Protein AF-A0A0G4FBA4-F1 (afdb_monomer_lite)

pLDDT: mean 74.79, std 25.55, range [19.8, 98.56]

Organism: Vitrella brassicaformis (strain CCMP3155) (NCBI:txid1169540)

Foldseek 3Di:
DDDDDDDDDDDDPPPPPPPDDDDDDDDDDDDDDDDDDDDDDDDDDDDDDDDDDDDDDDDDDDDDDDDDDDDDDDDDDDDDDADDDPDDDPCPDPPVLVVLLVLLQCVLLCVLQVAWDDDPVFQQDIGGDLLVVLLLVLLVVVVVVLCVVLPADEDADDFKAFPVLCVLQVCCVPPVVFWAKDFDPDADADPVPPRDRPPDPDHTTIITGAQDCVSVVLVVLLPDAAALVCPQHKYWYQYWGATNDDSLVRDQLQTGGIFTFRKMKTWHALVCLLVVLLSVVVSLCVSCVLLQFNDKAKEKEAAAPQADDDPVVRVSQSVSVVCNCVVVVDDHHYDYRNADRFFIKMWIWTAAPSRDTDTFKMKTKGPGSQVSSVNWHQYPVRDTDGTIMIMITSGTTSSNSVSRSSSRCSLQDQLLSRSANEEEEEQDLVCVVVSVVLQVLLVVLVHRYHYDNDPDHPVVVVVSVLSSNHAKYWYDYPVCVVQQWTFIDGRPDPDTDIDHSVVVSVVSSVSSDSVCVSVVSVVVVVVVVVVVPDDDDDDDDDDDDDDDDDDDDDDDDDDDDDDDDDDDDDDDPPLDFQLFWAADPDQVLLQVLCVLQFFANLKGKAWDPDLVPPDDDQPRPQHLPWFFFKKKKKFFQDPLAQALVFQDDCPDPVVCQLVQDAAAADPLCLRVQSVSQSLNRQVNSVQLDPDRRGDPPGNNNVLCVVPSVDDRDVSNVSCSPSPSSSVSSVVSRVVNDPDTDSDSVPRRMGMWMWGDDPQFIWIRGNNDPGIGTRGGQPDSGRVSVSVSVSSSCVGRVVVRVVVVRMIMMTIIGND

InterPro domains:
  IPR001578 Peptidase C12, ubiquitin carboxyl-terminal hydrolase [PF01088] (580-783)
  IPR001578 Peptidase C12, ubiquitin carboxyl-terminal hydrolase [PS52048] (579-813)
  IPR002314 Aminoacyl-tRNA synthetase, class II (G/ P/ S/T) [PF00587] (205-409)
  IPR002320 Threonine-tRNA ligase, class IIa [MF_00184] (2-514)
  IPR002320 Threonine-tRNA ligase, class IIa [PR01047] (209-237)
  IPR002320 Threonine-tRNA ligase, class IIa [PR01047] (242-265)
  IPR002320 Threonine-tRNA ligase, class IIa [PR01047] (344-372)
  IPR002320 Threonine-tRNA ligase, class IIa [PR01047] (387-400)
  IPR002320 Threonine-tRNA ligase, class IIa [PR01047] (414-426)
  IPR002320 Threonine-tRNA ligase, class IIa [TIGR00418] (96-511)
  IPR004154 Anticodon-binding [PF03129] (421-510)
  IPR006195 Aminoacyl-tRNA synthetase, class II [PS50862] (124-414)
  IPR033728 Threonine-tRNA ligase catalytic core domain [cd00771] (105-419)
  IPR036621 Anticodon-binding domain superfamily [G3DSA:3.40.50.800] (413-520)
  IPR036959 Peptidase C12, ubiquitin carboxyl-terminal hydrolase superfamily [G3DSA:3.40.532.10] (578-813)
  IPR038765 Papain-like cysteine peptidase superfamily [SSF54001] (579-810)
  IPR045864 Class II Aminoacyl-tRNA synthetase/Biotinyl protein ligase (BPL) and lipoyl protein ligase (LPL) [G3DSA:3.30.930.10] (92-412)
  IPR045864 Class II Aminoacyl-tRNA synthetase/Biotinyl protein ligase (BPL) and lipoyl protein ligase (LPL) [SSF55681] (105-406)
  IPR047246 Threonine-tRNA ligase, class IIa, anticodon-binding domain [cd00860] (419-509)

Sequence (815 aa):
MKEPLLLPLSLTFLLALLHSISAFHLSSPLLSSARRARSQPPPSVLSSAAHQAAPVATTPASSTQQKQRQELNGDKSVALPPSPPPAVAHDDRPEHELSEAERRDHRRVGRQMDLFFVSEDAVGSIFWLPNGWTLYRTIKDYLSDKLRRAGYDEINTPQLMNKRLWVTSGHWEKFRENMFVVEGDRPLPPTDGSGHEPQHHGEPEVLAIKPMNCPAHVQVFKRGSKSYRELPYRLSEFGLVHRNEISGALTGLMRVRAFTQDDAHIFCTEDQVVTETRNFVELLLKVYRDLGFDDVKIKFSDRPDKRAGDDVVWDKAEESLRNAIEALGLEYEFNPGEGAFYGPKLEFVVQDALGRDWQCGTIQVDFVMPVRFDATYVDSDKNKMHPVMLHRAILGSFERFLGIMIENFGGHFPLWLAPVQVTVCPITNEVDEYAQEVAERLRAAGLRTNVDLRSEKISYKIRDLSKKKVSRLAIVGKRERDNGSIALRRFGSQDQEVMSLDDAVRQLVEEAKFDKWMRWSRAVAQGILRQTSASPTSAPQCRGQRGGVRRRSDLMDVCAICCEASAHHLMTDVSVPLRWPPIETDPTIFTSMAHALGLDPAYTLTELLDLDGSLYSPSDSPSPQQSCQGFIVCYEDSSLAVNYDECGSAADIADQQQQLTFIKQVDELDTACGFIALLHVIVNLQLDSSSPPVVEGSPLDKFLERVRPLDPHARGQALAHDESIRQQYTQAALRGQSHVPATENEVKHHYVGLVRVGGRLVVLDGVKERPMCVGEVGGEDATSMLAAMKGFVTTCMKGQVEAGMLSVLALSKSG

Radius of gyration: 35.89 Å; chains: 1; bounding box: 123×115×90 Å

Secondary structure (DSSP, 8-state):
------------SSSSSSSSS----------------------------------------------------S-----PPS--SS--------HHHHHHHHHH-HHHHHHHTT-EEE-GGGTT-EEE-HHHHHHHHHHHHHHHHHHHHTT-EE----SEEEHHHHHHHTHHHHHGGGS-EEE-SSPPPPTTS--PPPS----PPEEEE-S-SHHHHHHHHTSS-EEGGG-SEEEEEEEEEE----GGG-BTTTB-SEEEEEEEEEEE-GGGHHHHHHHHHHHHHHHHHHHT---EEEEEE---SS-SS-HHHHHHHHHHHHHHHHHHT---EE-TT-SBTTB-EEEEEEEPTTS-EEEEEEEEEESSHHHHTT--EE-TTS-EEPPEEEEEESSSBHHHHHHHHHHHHTT---TTT-SS-EEEEESSGGGHHHHHHHHHHHHHTT--EEE---SS-HHHHHHHHHHTT-SEEEEE-HHHHHTTEEEEEETT---EEEEEHHHHHHHHHHHSSHHHHHHHHHHHHHHHHHHTT------------------------------------------PPPSS------HHHHHHHHHHHTB-TTEEEEE---SS--SS-TTSSPPTTSEEEEEEEEEE-SSS---GGGT------TTTTTTS---PPPGGGTT-HHHHHHHHHHHHGGGT-SS-SBPTTSHHHHHHHHHTTS-HHHHHHHHHT-HHHHHHHHHHHHHH-SS--SSGGG--EEEEEEEEETTEEEEE-TTSSS-EEEEE--SSSHHHHHHHHHHHHHHHSHHHHHHT-EEEEEEEE--

Structure (mmCIF, N/CA/C/O backbone):
data_AF-A0A0G4FBA4-F1
#
_entry.id   AF-A0A0G4FBA4-F1
#
loop_
_atom_site.group_PDB
_atom_site.id
_atom_site.type_symbol
_atom_site.label_atom_id
_atom_site.label_alt_id
_atom_site.label_comp_id
_atom_site.label_asym_id
_atom_site.label_entity_id
_atom_site.label_seq_id
_atom_site.pdbx_PDB_ins_code
_atom_site.Cartn_x
_atom_site.Cartn_y
_atom_site.Cartn_z
_atom_site.occupancy
_atom_site.B_iso_or_equiv
_atom_site.auth_seq_id
_atom_site.auth_comp_id
_atom_site.auth_asym_id
_atom_site.auth_atom_id
_atom_site.pdbx_PDB_model_num
ATOM 1 N N . MET A 1 1 ? -9.897 -57.736 32.542 1.00 37.38 1 MET A N 1
ATOM 2 C CA . MET A 1 1 ? -9.193 -58.156 31.313 1.00 37.38 1 MET A CA 1
ATOM 3 C C . MET A 1 1 ? -8.077 -57.156 31.049 1.00 37.38 1 MET A C 1
ATOM 5 O O . MET A 1 1 ? -8.405 -56.022 30.747 1.00 37.38 1 MET A O 1
ATOM 9 N N . LYS A 1 2 ? -6.825 -57.606 31.257 1.00 34.34 2 LYS A N 1
ATOM 10 C CA . LYS A 1 2 ? -5.512 -57.131 30.749 1.00 34.34 2 LYS A CA 1
ATOM 11 C C . LYS A 1 2 ? -5.250 -55.611 30.782 1.00 34.34 2 LYS A C 1
ATOM 13 O O . LYS A 1 2 ? -5.814 -54.886 29.980 1.00 34.34 2 LYS A O 1
ATOM 18 N N . GLU A 1 3 ? -4.548 -55.050 31.769 1.00 29.69 3 GLU A N 1
ATOM 19 C CA . GLU A 1 3 ? -3.086 -55.086 32.045 1.00 29.69 3 GLU A CA 1
ATOM 20 C C . GLU A 1 3 ? -2.145 -54.654 30.886 1.00 29.69 3 GLU A C 1
ATOM 22 O O . GLU A 1 3 ? -2.223 -55.243 29.805 1.00 29.69 3 GLU A O 1
ATOM 27 N N . PRO A 1 4 ? -1.231 -53.680 31.135 1.00 54.66 4 PRO A N 1
ATOM 28 C CA . PRO A 1 4 ? -0.121 -53.248 30.271 1.00 54.66 4 PRO A CA 1
ATOM 29 C C . PRO A 1 4 ? 1.266 -53.771 30.741 1.00 54.66 4 PRO A C 1
ATOM 31 O O . PRO A 1 4 ? 1.478 -53.961 31.932 1.00 54.66 4 PRO A O 1
ATOM 34 N N . LEU A 1 5 ? 2.232 -53.950 29.825 1.00 31.19 5 LEU A N 1
ATOM 35 C CA . LEU A 1 5 ? 3.683 -54.183 30.061 1.00 31.19 5 LEU A CA 1
ATOM 36 C C . LEU A 1 5 ? 4.420 -53.925 28.719 1.00 31.19 5 LEU A C 1
ATOM 38 O O . LEU A 1 5 ? 3.985 -54.467 27.709 1.00 31.19 5 LEU A O 1
ATOM 42 N N . LEU A 1 6 ? 5.343 -52.964 28.539 1.00 29.83 6 LEU A N 1
ATOM 43 C CA . LEU A 1 6 ? 6.695 -52.694 29.092 1.00 29.83 6 LEU A CA 1
ATOM 44 C C . LEU A 1 6 ? 7.875 -53.410 28.371 1.00 29.83 6 LEU A C 1
ATOM 46 O O . LEU A 1 6 ? 8.075 -54.602 28.569 1.00 29.83 6 LEU A O 1
ATOM 50 N N . LEU A 1 7 ? 8.709 -52.573 27.704 1.00 32.31 7 LEU A N 1
ATOM 51 C CA . LEU A 1 7 ? 10.201 -52.571 27.566 1.00 32.31 7 LEU A CA 1
ATOM 52 C C . LEU A 1 7 ? 10.928 -53.581 26.630 1.00 32.31 7 LEU A C 1
ATOM 54 O O . LEU A 1 7 ? 10.366 -54.637 26.356 1.00 32.31 7 LEU A O 1
ATOM 58 N N . PRO A 1 8 ? 12.228 -53.365 26.243 1.00 47.31 8 PRO A N 1
ATOM 59 C CA . PRO A 1 8 ? 13.095 -52.150 26.198 1.00 47.31 8 PRO A CA 1
ATOM 60 C C . PRO A 1 8 ? 14.018 -52.025 24.932 1.00 47.31 8 PRO A C 1
ATOM 62 O O . PRO A 1 8 ? 13.963 -52.865 24.044 1.00 47.31 8 PRO A O 1
ATOM 65 N N . LEU A 1 9 ? 14.936 -51.027 24.955 1.00 29.16 9 LEU A N 1
ATOM 66 C CA . LEU A 1 9 ? 16.191 -50.792 24.174 1.00 29.16 9 LEU A CA 1
ATOM 67 C C . LEU A 1 9 ? 16.082 -49.655 23.132 1.00 29.16 9 LEU A C 1
ATOM 69 O O . LEU A 1 9 ? 15.181 -49.658 22.313 1.00 29.16 9 LEU A O 1
ATOM 73 N N . SER A 1 10 ? 16.953 -48.641 23.061 1.00 33.59 10 SER A N 1
ATOM 74 C CA . SER A 1 10 ? 18.286 -48.430 23.636 1.00 33.59 10 SER A CA 1
ATOM 75 C C . SER A 1 10 ? 18.605 -46.927 23.691 1.00 33.59 10 SER A C 1
ATOM 77 O O . SER A 1 10 ? 18.276 -46.148 22.797 1.00 33.59 10 SER A O 1
ATOM 79 N N . LEU A 1 11 ? 19.278 -46.553 24.772 1.00 36.12 11 LEU A N 1
ATOM 80 C CA . LEU A 1 11 ? 19.552 -45.223 25.294 1.00 36.12 11 LEU A CA 1
ATOM 81 C C . LEU A 1 11 ? 20.847 -44.643 24.693 1.00 36.12 11 LEU A C 1
ATOM 83 O O . LEU A 1 11 ? 21.814 -44.412 25.413 1.00 36.12 11 LEU A O 1
ATOM 87 N N . THR A 1 12 ? 20.905 -44.461 23.370 1.00 38.88 12 THR A N 1
ATOM 88 C CA . THR A 1 12 ? 22.160 -44.052 22.693 1.00 38.88 12 THR A CA 1
ATOM 89 C C . THR A 1 12 ? 22.073 -42.754 21.891 1.00 38.88 12 THR A C 1
ATOM 91 O O . THR A 1 12 ? 23.100 -42.254 21.453 1.00 38.88 12 THR A O 1
ATOM 94 N N . PHE A 1 13 ? 20.890 -42.149 21.748 1.00 37.03 13 PHE A N 1
ATOM 95 C CA . PHE A 1 13 ? 20.727 -40.930 20.937 1.00 37.03 13 PHE A CA 1
ATOM 96 C C . PHE A 1 13 ? 20.529 -39.630 21.734 1.00 37.03 13 PHE A C 1
ATOM 98 O O . PHE A 1 13 ? 20.603 -38.550 21.158 1.00 37.03 13 PHE A O 1
ATOM 105 N N . LEU A 1 14 ? 20.338 -39.702 23.059 1.00 34.00 14 LEU A N 1
ATOM 106 C CA . LEU A 1 14 ? 20.065 -38.518 23.893 1.00 34.00 14 LEU A CA 1
ATOM 107 C C . LEU A 1 14 ? 21.292 -37.944 24.631 1.00 34.00 14 LEU A C 1
ATOM 109 O O . LEU A 1 14 ? 21.174 -36.928 25.308 1.00 34.00 14 LEU A O 1
ATOM 113 N N . LEU A 1 15 ? 22.471 -38.564 24.505 1.00 35.03 15 LEU A N 1
ATOM 114 C CA . LEU A 1 15 ? 23.692 -38.165 25.229 1.00 35.03 15 LEU A CA 1
ATOM 115 C C . LEU A 1 15 ? 24.635 -37.237 24.439 1.00 35.03 15 LEU A C 1
ATOM 117 O O . LEU A 1 15 ? 25.637 -36.788 24.988 1.00 35.03 15 LEU A O 1
ATOM 121 N N . ALA A 1 16 ? 24.308 -36.886 23.191 1.00 36.81 16 ALA A N 1
ATOM 122 C CA . ALA A 1 16 ? 25.142 -36.007 22.362 1.00 36.81 16 ALA A CA 1
ATOM 123 C C . ALA A 1 16 ? 24.757 -34.512 22.415 1.00 36.81 16 ALA A C 1
ATOM 125 O O . ALA A 1 16 ? 25.478 -33.691 21.858 1.00 36.81 16 ALA A O 1
ATOM 126 N N . LEU A 1 17 ? 23.664 -34.130 23.094 1.00 34.31 17 LEU A N 1
ATOM 127 C CA . LEU A 1 17 ? 23.177 -32.737 23.101 1.00 34.31 17 LEU A CA 1
ATOM 128 C C . LEU A 1 17 ? 23.371 -31.975 24.429 1.00 34.31 17 LEU A C 1
ATOM 130 O O . LEU A 1 17 ? 22.944 -30.831 24.540 1.00 34.31 17 LEU A O 1
ATOM 134 N N . LEU A 1 18 ? 24.027 -32.573 25.432 1.00 31.88 18 LEU A N 1
ATOM 135 C CA . LEU A 1 18 ? 24.216 -31.985 26.775 1.00 31.88 18 LEU A CA 1
ATOM 136 C C . LEU A 1 18 ? 25.692 -31.715 27.145 1.00 31.88 18 LEU A C 1
ATOM 138 O O . LEU A 1 18 ? 26.048 -31.728 28.317 1.00 31.88 18 LEU A O 1
ATOM 142 N N . HIS A 1 19 ? 26.558 -31.444 26.162 1.00 32.94 19 HIS A N 1
ATOM 143 C CA . HIS A 1 19 ? 27.977 -31.105 26.377 1.00 32.94 19 HIS A CA 1
ATOM 144 C C . HIS A 1 19 ? 28.395 -29.787 25.701 1.00 32.94 19 HIS A C 1
ATOM 146 O O . HIS A 1 19 ? 29.353 -29.763 24.936 1.00 32.94 19 HIS A O 1
ATOM 152 N N . SER A 1 20 ? 27.705 -28.669 25.960 1.00 31.19 20 SER A N 1
ATOM 153 C CA . SER A 1 20 ? 28.226 -27.324 25.610 1.00 31.19 20 SER A CA 1
ATOM 154 C C . SER A 1 20 ? 27.644 -26.172 26.443 1.00 31.19 20 SER A C 1
ATOM 156 O O . SER A 1 20 ? 27.578 -25.046 25.965 1.00 31.19 20 SER A O 1
ATOM 158 N N . ILE A 1 21 ? 27.230 -26.405 27.694 1.00 33.69 21 ILE A N 1
ATOM 159 C CA . ILE A 1 21 ? 26.918 -25.305 28.621 1.00 33.69 21 ILE A CA 1
ATOM 160 C C . ILE A 1 21 ? 27.451 -25.665 30.009 1.00 33.69 21 ILE A C 1
ATOM 162 O O . ILE A 1 21 ? 26.950 -26.599 30.628 1.00 33.69 21 ILE A O 1
ATOM 166 N N . SER A 1 22 ? 28.427 -24.878 30.479 1.00 28.67 22 SER A N 1
ATOM 167 C CA . SER A 1 22 ? 28.960 -24.754 31.854 1.00 28.67 22 SER A CA 1
ATOM 168 C C . SER A 1 22 ? 30.437 -25.124 32.005 1.00 28.67 22 SER A C 1
ATOM 170 O O . SER A 1 22 ? 30.781 -26.225 32.422 1.00 28.67 22 SER A O 1
ATOM 172 N N . ALA A 1 23 ? 31.315 -24.144 31.780 1.00 28.97 23 ALA A N 1
ATOM 173 C CA . ALA A 1 23 ? 32.5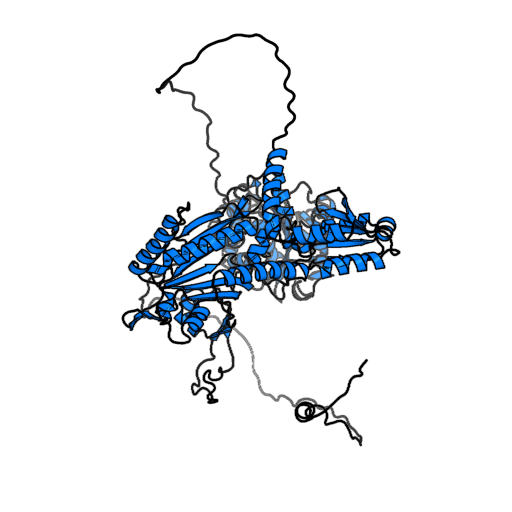54 -24.033 32.541 1.00 28.97 23 ALA A CA 1
ATOM 174 C C . ALA A 1 23 ? 32.967 -22.554 32.658 1.00 28.97 23 ALA A C 1
ATOM 176 O O . ALA A 1 23 ? 33.167 -21.895 31.644 1.00 28.97 23 ALA A O 1
ATOM 177 N N . PHE A 1 24 ? 33.112 -22.103 33.912 1.00 26.45 24 PHE A N 1
ATOM 178 C CA . PHE A 1 24 ? 33.970 -21.019 34.431 1.00 26.45 24 PHE A CA 1
ATOM 179 C C . PHE A 1 24 ? 33.315 -19.853 35.202 1.00 26.45 24 PHE A C 1
ATOM 181 O O . PHE A 1 24 ? 33.272 -18.703 34.779 1.00 26.45 24 PHE A O 1
ATOM 188 N N . HIS A 1 25 ? 32.972 -20.164 36.451 1.00 28.19 25 HIS A N 1
ATOM 189 C CA . HIS A 1 25 ? 33.175 -19.345 37.658 1.00 28.19 25 HIS A CA 1
ATOM 190 C C . HIS A 1 25 ? 33.804 -20.306 38.693 1.00 28.19 25 HIS A C 1
ATOM 192 O O . HIS A 1 25 ? 33.473 -21.486 38.660 1.00 28.19 25 HIS A O 1
ATOM 198 N N . LEU A 1 26 ? 34.713 -19.993 39.620 1.00 29.81 26 LEU A N 1
ATOM 199 C CA . LEU A 1 26 ? 35.236 -18.777 40.254 1.00 29.81 26 LEU A CA 1
ATOM 200 C C . LEU A 1 26 ? 36.478 -19.213 41.069 1.00 29.81 26 LEU A C 1
ATOM 202 O O . LEU A 1 26 ? 36.479 -20.342 41.555 1.00 29.81 26 LEU A O 1
ATOM 206 N N . SER A 1 27 ? 37.465 -18.333 41.298 1.00 25.70 27 SER A N 1
ATOM 207 C CA . SER A 1 27 ? 38.286 -18.262 42.536 1.00 25.70 27 SER A CA 1
ATOM 208 C C . SER A 1 27 ? 39.193 -17.012 42.534 1.00 25.70 27 SER A C 1
ATOM 210 O O . SER A 1 27 ? 40.034 -16.857 41.656 1.00 25.70 27 SER A O 1
ATOM 212 N N . SER A 1 28 ? 38.999 -16.121 43.514 1.00 31.58 28 SER A N 1
ATOM 213 C CA . SER A 1 28 ? 39.845 -14.958 43.900 1.00 31.58 28 SER A CA 1
ATOM 214 C C . SER A 1 28 ? 40.907 -15.385 44.960 1.00 31.58 28 SER A C 1
ATOM 216 O O . SER A 1 28 ? 40.993 -16.596 45.172 1.00 31.58 28 SER A O 1
ATOM 218 N N . PRO A 1 29 ? 41.635 -14.522 45.740 1.00 51.69 29 PRO A N 1
ATOM 219 C CA . PRO A 1 29 ? 41.804 -13.042 45.779 1.00 51.69 29 PRO A CA 1
ATOM 220 C C . PRO A 1 29 ? 43.261 -12.535 46.102 1.00 51.69 29 PRO A C 1
ATOM 222 O O . PRO A 1 29 ? 44.197 -13.327 46.150 1.00 51.69 29 PRO A O 1
ATOM 225 N N . LEU A 1 30 ? 43.382 -11.226 46.446 1.00 27.36 30 LEU A N 1
ATOM 226 C CA . LEU A 1 30 ? 44.478 -10.459 47.120 1.00 27.36 30 LEU A CA 1
ATOM 227 C C . LEU A 1 30 ? 45.442 -9.710 46.164 1.00 27.36 30 LEU A C 1
ATOM 229 O O . LEU A 1 30 ? 45.843 -10.268 45.158 1.00 27.36 30 LEU A O 1
ATOM 233 N N . LEU A 1 31 ? 45.895 -8.460 46.365 1.00 27.08 31 LEU A N 1
ATOM 234 C CA . LEU A 1 31 ? 45.900 -7.503 47.486 1.00 27.08 31 LEU A CA 1
ATOM 235 C C . LEU A 1 31 ? 46.181 -6.070 46.948 1.00 27.08 31 LEU A C 1
ATOM 237 O O . LEU A 1 31 ? 46.550 -5.870 45.796 1.00 27.08 31 LEU A O 1
ATOM 241 N N . SER A 1 32 ? 46.006 -5.081 47.822 1.00 25.44 32 SER A N 1
ATOM 242 C CA . SER A 1 32 ? 45.989 -3.624 47.625 1.00 25.44 32 SER A CA 1
ATOM 243 C C . SER A 1 32 ? 47.315 -2.938 47.247 1.00 25.44 32 SER A C 1
ATOM 245 O O . SER A 1 32 ? 48.365 -3.319 47.756 1.00 25.44 32 SER A O 1
ATOM 247 N N . SER A 1 33 ? 47.247 -1.769 46.593 1.00 26.75 33 SER A N 1
ATOM 248 C CA . SER A 1 33 ? 47.470 -0.437 47.214 1.00 26.75 33 SER A CA 1
ATOM 249 C C . SER A 1 33 ? 48.117 0.609 46.283 1.00 26.75 33 SER A C 1
ATOM 251 O O . SER A 1 33 ? 49.060 0.333 45.557 1.00 26.75 33 SER A O 1
ATOM 253 N N . ALA A 1 34 ? 47.634 1.848 46.450 1.00 27.28 34 ALA A N 1
ATOM 254 C CA . ALA A 1 34 ? 48.396 3.102 46.458 1.00 27.28 34 ALA A CA 1
ATOM 255 C C . ALA A 1 34 ? 48.900 3.754 45.142 1.00 27.28 34 ALA A C 1
ATOM 257 O O . ALA A 1 34 ? 49.885 3.344 44.546 1.00 27.28 34 ALA A O 1
ATOM 258 N N . ARG A 1 35 ? 48.335 4.952 44.898 1.00 26.42 35 ARG A N 1
ATOM 259 C CA . ARG A 1 35 ? 48.985 6.288 44.803 1.00 26.42 35 ARG A CA 1
ATOM 260 C C . ARG A 1 35 ? 48.787 7.089 43.506 1.00 26.42 35 ARG A C 1
ATOM 262 O O . ARG A 1 35 ? 49.039 6.655 42.395 1.00 26.42 35 ARG A O 1
ATOM 269 N N . ARG A 1 36 ? 48.392 8.343 43.768 1.00 29.75 36 ARG A N 1
ATOM 270 C CA . ARG A 1 36 ? 48.388 9.551 42.932 1.00 29.75 36 ARG A CA 1
ATOM 271 C C . ARG A 1 36 ? 49.674 9.731 42.117 1.00 29.75 36 ARG A C 1
ATOM 273 O O . ARG A 1 36 ? 50.749 9.619 42.698 1.00 29.75 36 ARG A O 1
ATOM 280 N N . ALA A 1 37 ? 49.543 10.279 40.909 1.00 26.14 37 ALA A N 1
ATOM 281 C CA . ALA A 1 37 ? 50.402 11.368 40.436 1.00 26.14 37 ALA A CA 1
ATOM 282 C C . ALA A 1 37 ? 49.735 12.151 39.290 1.00 26.14 37 ALA A C 1
ATOM 284 O O . ALA A 1 37 ? 49.252 11.577 38.321 1.00 26.14 37 ALA A O 1
ATOM 285 N N . ARG A 1 38 ? 49.713 13.479 39.447 1.00 29.16 38 ARG A N 1
ATOM 286 C CA . ARG A 1 38 ? 49.510 14.482 38.394 1.00 29.16 38 ARG A CA 1
ATOM 287 C C . ARG A 1 38 ? 50.801 14.613 37.573 1.00 29.16 38 ARG A C 1
ATOM 289 O O . ARG A 1 38 ? 51.867 14.629 38.179 1.00 29.16 38 ARG A O 1
ATOM 296 N N . SER A 1 39 ? 50.683 14.875 36.273 1.00 27.34 39 SER A N 1
ATOM 297 C CA . SER A 1 39 ? 51.682 15.586 35.444 1.00 27.34 39 SER A CA 1
ATOM 298 C C . SER A 1 39 ? 51.023 15.911 34.095 1.00 27.34 39 SER A C 1
ATOM 300 O O . SER A 1 39 ? 50.701 14.997 33.346 1.00 27.34 39 SER A O 1
ATOM 302 N N . GLN A 1 40 ? 50.469 17.113 33.907 1.00 29.19 40 GLN A N 1
ATOM 303 C CA . GLN A 1 40 ? 51.054 18.239 33.148 1.00 29.19 40 GLN A CA 1
ATOM 304 C C . GLN A 1 40 ? 51.761 17.868 31.820 1.00 29.19 40 GLN A C 1
ATOM 306 O O . GLN A 1 40 ? 52.617 16.985 31.827 1.00 29.19 40 GLN A O 1
ATOM 311 N N . PRO A 1 41 ? 51.446 18.565 30.705 1.00 34.19 41 PRO A N 1
ATOM 312 C CA . PRO A 1 41 ? 52.079 18.353 29.404 1.00 34.19 41 PRO A CA 1
ATOM 313 C C . PRO A 1 41 ? 53.424 19.100 29.314 1.00 34.19 41 PRO A C 1
ATOM 315 O O . PRO A 1 41 ? 53.595 20.117 29.993 1.00 34.19 41 PRO A O 1
ATOM 318 N N . PRO A 1 42 ? 54.380 18.651 28.479 1.00 32.81 42 PRO A N 1
ATOM 319 C CA . PRO A 1 42 ? 55.594 19.411 28.225 1.00 32.81 42 PRO A CA 1
ATOM 320 C C . PRO A 1 42 ? 55.392 20.488 27.135 1.00 32.81 42 PRO A C 1
ATOM 322 O O . PRO A 1 42 ? 54.426 20.424 26.371 1.00 32.81 42 PRO A O 1
ATOM 325 N N . PRO A 1 43 ? 56.287 21.494 27.080 1.00 30.34 43 PRO A N 1
ATOM 326 C CA . PRO A 1 43 ? 55.986 22.828 26.575 1.00 30.34 43 PRO A CA 1
ATOM 327 C C . PRO A 1 43 ? 56.631 23.168 25.221 1.00 30.34 43 PRO A C 1
ATOM 329 O O . PRO A 1 43 ? 57.574 22.535 24.753 1.00 30.34 43 PRO A O 1
ATOM 332 N N . SER A 1 44 ? 56.125 24.259 24.653 1.00 33.78 44 SER A N 1
ATOM 333 C CA . SER A 1 44 ? 56.681 25.076 23.572 1.00 33.78 44 SER A CA 1
ATOM 334 C C . SER A 1 44 ? 57.984 25.800 23.948 1.00 33.78 44 SER A C 1
ATOM 336 O O . SER A 1 44 ? 58.078 26.334 25.053 1.00 33.78 44 SER A O 1
ATOM 338 N N . VAL A 1 45 ? 58.903 25.958 22.986 1.00 25.83 45 VAL A N 1
ATOM 339 C CA . VAL A 1 45 ? 59.977 26.983 22.938 1.00 25.83 45 VAL A CA 1
ATOM 340 C C . VAL A 1 45 ? 60.172 27.326 21.444 1.00 25.83 45 VAL A C 1
ATOM 342 O O . VAL A 1 45 ? 60.417 26.414 20.662 1.00 25.83 45 VAL A O 1
ATOM 345 N N . LEU A 1 46 ? 59.742 28.506 20.956 1.00 25.33 46 LEU A N 1
ATOM 346 C CA . LEU A 1 46 ? 60.472 29.800 20.830 1.00 25.33 46 LEU A CA 1
ATOM 347 C C . LEU A 1 46 ? 61.714 29.683 19.919 1.00 25.33 46 LEU A C 1
ATOM 349 O O . LEU A 1 46 ? 62.485 28.749 20.063 1.00 25.33 46 LEU A O 1
ATOM 353 N N . SER A 1 47 ? 62.017 30.570 18.967 1.00 23.95 47 SER A N 1
ATOM 354 C CA . SER A 1 47 ? 61.841 32.029 18.814 1.00 23.95 47 SER A CA 1
ATOM 355 C C . SER A 1 47 ? 62.022 32.377 17.305 1.00 23.95 47 SER A C 1
ATOM 357 O O . SER A 1 47 ? 62.376 31.480 16.550 1.00 23.95 47 SER A O 1
ATOM 359 N N . SER A 1 48 ? 61.833 33.569 16.728 1.00 24.17 48 SER A N 1
ATOM 360 C CA . SER A 1 48 ? 61.772 34.960 17.199 1.00 24.17 48 SER A CA 1
ATOM 361 C C . SER A 1 48 ? 61.255 35.878 16.067 1.00 24.17 48 SER A C 1
ATOM 363 O O . SER A 1 48 ? 61.620 35.639 14.922 1.00 24.17 48 SER A O 1
ATOM 365 N N . ALA A 1 49 ? 60.505 36.930 16.440 1.00 23.55 49 ALA A N 1
ATOM 366 C CA . ALA A 1 49 ? 60.465 38.322 15.919 1.00 23.55 49 ALA A CA 1
ATOM 367 C C . ALA A 1 49 ? 60.571 38.563 14.381 1.00 23.55 49 ALA A C 1
ATOM 369 O O . ALA A 1 49 ? 61.512 38.124 13.742 1.00 23.55 49 ALA A O 1
ATOM 370 N N . ALA A 1 50 ? 59.719 39.354 13.717 1.00 23.09 50 ALA A N 1
ATOM 371 C CA . ALA A 1 50 ? 59.568 40.796 13.911 1.00 23.09 50 ALA A CA 1
ATOM 372 C C . ALA A 1 50 ? 58.505 41.393 12.947 1.00 23.09 50 ALA A C 1
ATOM 374 O O . ALA A 1 50 ? 58.394 40.972 11.804 1.00 23.09 50 ALA A O 1
ATOM 375 N N . HIS A 1 51 ? 57.797 42.407 13.456 1.00 25.47 51 HIS A N 1
ATOM 376 C CA . HIS A 1 51 ? 57.179 43.592 12.828 1.00 25.47 51 HIS A CA 1
ATOM 377 C C . HIS A 1 51 ? 56.364 43.579 11.508 1.00 25.47 51 HIS A C 1
ATOM 379 O O . HIS A 1 51 ? 56.890 43.434 10.418 1.00 25.47 51 HIS A O 1
ATOM 385 N N . GLN A 1 52 ? 55.100 43.997 11.701 1.00 22.86 52 GLN A N 1
ATOM 386 C CA . GLN A 1 52 ? 54.364 45.118 11.076 1.00 22.86 52 GLN A CA 1
ATOM 387 C C . GLN A 1 52 ? 54.005 45.128 9.573 1.00 22.86 52 GLN A C 1
ATOM 389 O O . GLN A 1 52 ? 54.857 45.139 8.697 1.00 22.86 52 GLN A O 1
ATOM 394 N N . ALA A 1 53 ? 52.701 45.392 9.386 1.00 21.53 53 ALA A N 1
ATOM 395 C CA . ALA A 1 53 ? 52.025 46.149 8.324 1.00 21.53 53 ALA A CA 1
ATOM 396 C C . ALA A 1 53 ? 51.691 45.456 6.983 1.00 21.53 53 ALA A C 1
ATOM 398 O O . ALA A 1 53 ? 52.547 45.046 6.210 1.00 21.53 53 ALA A O 1
ATOM 399 N N . ALA A 1 54 ? 50.379 45.418 6.716 1.00 19.80 54 ALA A N 1
ATOM 400 C CA . ALA A 1 54 ? 49.719 45.255 5.415 1.00 19.80 54 ALA A CA 1
ATOM 401 C C . ALA A 1 54 ? 49.900 46.521 4.535 1.00 19.80 54 ALA A C 1
ATOM 403 O O . ALA A 1 54 ? 50.533 47.470 5.005 1.00 19.80 54 ALA A O 1
ATOM 404 N N . PRO A 1 55 ? 49.245 46.672 3.361 1.00 43.72 55 PRO A N 1
ATOM 405 C CA . PRO A 1 55 ? 48.574 45.725 2.451 1.00 43.72 55 PRO A CA 1
ATOM 406 C C . PRO A 1 55 ? 49.153 45.843 1.014 1.00 43.72 55 PRO A C 1
ATOM 408 O O . PRO A 1 55 ? 50.111 46.576 0.815 1.00 43.72 55 PRO A O 1
ATOM 411 N N . VAL A 1 56 ? 48.586 45.155 0.011 1.00 21.19 56 VAL A N 1
ATOM 412 C CA . VAL A 1 56 ? 48.352 45.664 -1.368 1.00 21.19 56 VAL A CA 1
ATOM 413 C C . VAL A 1 56 ? 47.721 44.551 -2.211 1.00 21.19 56 VAL A C 1
ATOM 415 O O . VAL A 1 56 ? 48.311 43.499 -2.446 1.00 21.19 56 VAL A O 1
ATOM 418 N N . ALA A 1 57 ? 46.508 44.826 -2.685 1.00 25.98 57 ALA A N 1
ATOM 419 C CA . ALA A 1 57 ? 45.904 44.170 -3.831 1.00 25.98 57 ALA A CA 1
ATOM 420 C C . ALA A 1 57 ? 46.495 44.756 -5.120 1.00 25.98 57 ALA A C 1
ATOM 422 O O . ALA A 1 57 ? 46.617 45.973 -5.241 1.00 25.98 57 ALA A O 1
ATOM 423 N N . THR A 1 58 ? 46.791 43.910 -6.105 1.00 20.53 58 THR A N 1
ATOM 424 C CA . THR A 1 58 ? 46.850 44.315 -7.517 1.00 20.53 58 THR A CA 1
ATOM 425 C C . THR A 1 58 ? 46.271 43.199 -8.386 1.00 20.53 58 THR A C 1
ATOM 427 O O . THR A 1 58 ? 46.859 42.139 -8.567 1.00 20.53 58 THR A O 1
ATOM 430 N N . THR A 1 59 ? 45.078 43.455 -8.917 1.00 28.89 59 THR A N 1
ATOM 431 C CA . THR A 1 59 ? 44.591 42.925 -10.200 1.00 28.89 59 THR A CA 1
ATOM 432 C C . THR A 1 59 ? 45.543 43.333 -11.336 1.00 28.89 59 THR A C 1
ATOM 434 O O . THR A 1 59 ? 46.223 44.355 -11.210 1.00 28.89 59 THR A O 1
ATOM 437 N N . PRO A 1 60 ? 45.552 42.629 -12.482 1.00 26.28 60 PRO A N 1
ATOM 438 C CA . PRO A 1 60 ? 44.799 43.171 -13.617 1.00 26.28 60 PRO A CA 1
ATOM 439 C C . PRO A 1 60 ? 44.135 42.117 -14.526 1.00 26.28 60 PRO A C 1
ATOM 441 O O . PRO A 1 60 ? 44.256 40.909 -14.354 1.00 26.28 60 PRO A O 1
ATOM 444 N N . ALA A 1 61 ? 43.373 42.659 -15.470 1.00 21.72 61 ALA A N 1
ATOM 445 C CA . ALA A 1 61 ? 42.371 42.056 -16.330 1.00 21.72 61 ALA A CA 1
ATOM 446 C C . ALA A 1 61 ? 42.838 41.013 -17.368 1.00 21.72 61 ALA A C 1
ATOM 448 O O . ALA A 1 61 ? 43.974 41.009 -17.828 1.00 21.72 61 ALA A O 1
ATOM 449 N N . SER A 1 62 ? 41.834 40.231 -17.789 1.00 26.61 62 SER A N 1
ATOM 450 C CA . SER A 1 62 ? 41.590 39.595 -19.095 1.00 26.61 62 SER A CA 1
ATOM 451 C C . SER A 1 62 ? 42.728 38.857 -19.809 1.00 26.61 62 SER A C 1
ATOM 453 O O . SER A 1 62 ? 43.654 39.461 -20.346 1.00 26.61 62 SER A O 1
ATOM 455 N N . SER A 1 63 ? 42.509 37.561 -20.040 1.00 20.70 63 SER A N 1
ATOM 456 C CA . SER A 1 63 ? 42.921 36.924 -21.292 1.00 20.70 63 SER A CA 1
ATOM 457 C C . SER A 1 63 ? 41.808 36.010 -21.806 1.00 20.70 63 SER A C 1
ATOM 459 O O . SER A 1 63 ? 41.218 35.225 -21.064 1.00 20.70 63 SER A O 1
ATOM 461 N N . THR A 1 64 ? 41.498 36.170 -23.089 1.00 27.89 64 THR A N 1
ATOM 462 C CA . THR A 1 64 ? 40.531 35.373 -23.841 1.00 27.89 64 THR A CA 1
ATOM 463 C C . THR A 1 64 ? 41.297 34.382 -24.720 1.00 27.89 64 THR A C 1
ATOM 465 O O . THR A 1 64 ? 42.238 34.772 -25.403 1.00 27.89 64 THR A O 1
ATOM 468 N N . GLN A 1 65 ? 40.802 33.139 -24.738 1.00 30.22 65 GLN A N 1
ATOM 469 C CA . GLN A 1 65 ? 41.060 32.016 -25.655 1.00 30.22 65 GLN A CA 1
ATOM 470 C C . GLN A 1 65 ? 42.424 31.300 -25.637 1.00 30.22 65 GLN A C 1
ATOM 472 O O . GLN A 1 65 ? 43.389 31.746 -26.246 1.00 30.22 65 GLN A O 1
ATOM 477 N N . GLN A 1 66 ? 42.381 30.020 -25.238 1.00 21.39 66 GLN A N 1
ATOM 478 C CA . GLN A 1 66 ? 42.747 28.952 -26.174 1.00 21.39 66 GLN A CA 1
ATOM 479 C C . GLN A 1 66 ? 42.011 27.630 -25.900 1.00 21.39 66 GLN A C 1
ATOM 481 O O . GLN A 1 66 ? 41.815 27.209 -24.766 1.00 21.39 66 GLN A O 1
ATOM 486 N N . LYS A 1 67 ? 41.585 27.007 -27.003 1.00 29.25 67 LYS A N 1
ATOM 487 C CA . LYS A 1 67 ? 40.947 25.692 -27.136 1.00 29.25 67 LYS A CA 1
ATOM 488 C C . LYS A 1 67 ? 41.646 24.593 -26.323 1.00 29.25 67 LYS A C 1
ATOM 490 O O . LYS A 1 67 ? 42.824 24.349 -26.559 1.00 29.25 67 LYS A O 1
ATOM 495 N N . GLN A 1 68 ? 40.863 23.775 -25.620 1.00 24.64 68 GLN A N 1
ATOM 496 C CA . GLN A 1 68 ? 41.047 22.321 -25.650 1.00 24.64 68 GLN A CA 1
ATOM 497 C C . GLN A 1 68 ? 39.704 21.631 -25.915 1.00 24.64 68 GLN A C 1
ATOM 499 O O . GLN A 1 68 ? 38.800 21.601 -25.088 1.00 24.64 68 GLN A O 1
ATOM 504 N N . ARG A 1 69 ? 39.587 21.120 -27.145 1.00 26.56 69 ARG A N 1
ATOM 505 C CA . ARG A 1 69 ? 38.697 20.023 -27.519 1.00 26.56 69 ARG A CA 1
ATOM 506 C C . ARG A 1 69 ? 39.306 18.729 -26.974 1.00 26.56 69 ARG A C 1
ATOM 508 O O . ARG A 1 69 ? 40.449 18.447 -27.315 1.00 26.56 69 ARG A O 1
ATOM 515 N N . GLN A 1 70 ? 38.505 17.944 -26.268 1.00 25.47 70 GLN A N 1
ATOM 516 C CA . GLN A 1 70 ? 38.426 16.479 -26.348 1.00 25.47 70 GLN A CA 1
ATOM 517 C C . GLN A 1 70 ? 36.963 16.159 -26.013 1.00 25.47 70 GLN A C 1
ATOM 519 O O . GLN A 1 70 ? 36.522 16.352 -24.891 1.00 25.47 70 GLN A O 1
ATOM 524 N N . GLU A 1 71 ? 36.096 16.208 -27.018 1.00 23.73 71 GLU A N 1
ATOM 525 C CA . GLU A 1 71 ? 35.621 15.084 -27.842 1.00 23.73 71 GLU A CA 1
ATOM 526 C C . GLU A 1 71 ? 34.172 14.772 -27.457 1.00 23.73 71 GLU A C 1
ATOM 528 O O . GLU A 1 71 ? 33.860 14.031 -26.534 1.00 23.73 71 GLU A O 1
ATOM 533 N N . LEU A 1 72 ? 33.280 15.444 -28.188 1.00 29.20 72 LEU A N 1
ATOM 534 C CA . LEU A 1 72 ? 31.897 15.043 -28.374 1.00 29.20 72 LEU A CA 1
ATOM 535 C C . LEU A 1 72 ? 31.879 13.701 -29.105 1.00 29.20 72 LEU A C 1
ATOM 537 O O . LEU A 1 72 ? 32.428 13.598 -30.199 1.00 29.20 72 LEU A O 1
ATOM 541 N N . ASN A 1 73 ? 31.163 12.742 -28.538 1.00 23.78 73 ASN A N 1
ATOM 542 C CA . ASN A 1 73 ? 30.145 11.998 -29.267 1.00 23.78 73 ASN A CA 1
ATOM 543 C C . ASN A 1 73 ? 29.118 11.490 -28.254 1.00 23.78 73 ASN A C 1
ATOM 545 O O . ASN A 1 73 ? 29.459 10.751 -27.336 1.00 23.78 73 ASN A O 1
ATOM 549 N N . GLY A 1 74 ? 27.870 11.920 -28.412 1.00 21.73 74 GLY A N 1
ATOM 550 C CA . GLY A 1 74 ? 26.763 11.518 -27.552 1.00 21.73 74 GLY A CA 1
ATOM 551 C C . GLY A 1 74 ? 25.773 12.653 -27.377 1.00 21.73 74 GLY A C 1
ATOM 552 O O . GLY A 1 74 ? 25.920 13.487 -26.490 1.00 21.73 74 GLY A O 1
ATOM 553 N N . ASP A 1 75 ? 24.808 12.692 -28.282 1.00 22.23 75 ASP A N 1
ATOM 554 C CA . ASP A 1 75 ? 23.693 13.624 -28.331 1.00 22.23 75 ASP A CA 1
ATOM 555 C C . ASP A 1 75 ? 23.014 13.798 -26.960 1.00 22.23 75 ASP A C 1
ATOM 557 O O . ASP A 1 75 ? 22.742 12.827 -26.245 1.00 22.23 75 ASP A O 1
ATOM 561 N N . LYS A 1 76 ? 22.744 15.049 -26.578 1.00 27.91 76 LYS A N 1
ATOM 562 C CA . LYS A 1 76 ? 22.035 15.370 -25.335 1.00 27.91 76 LYS A CA 1
ATOM 563 C C . LYS A 1 76 ? 20.581 14.909 -25.473 1.00 27.91 76 LYS A C 1
ATOM 565 O O . LYS A 1 76 ? 19.784 15.604 -26.091 1.00 27.91 76 LYS A O 1
ATOM 570 N N . SER A 1 77 ? 20.218 13.783 -24.856 1.00 22.41 77 SER A N 1
ATOM 571 C CA . SER A 1 77 ? 18.819 13.345 -24.736 1.00 22.41 77 SER A CA 1
ATOM 572 C C . SER A 1 77 ? 18.310 13.470 -23.294 1.00 22.41 77 SER A C 1
ATOM 574 O O . SER A 1 77 ? 18.536 12.641 -22.406 1.00 22.41 77 SER A O 1
ATOM 576 N N . VAL A 1 78 ? 17.592 14.573 -23.098 1.00 23.92 78 VAL A N 1
ATOM 577 C CA . VAL A 1 78 ? 16.714 14.927 -21.975 1.00 23.92 78 VAL A CA 1
ATOM 578 C C . VAL A 1 78 ? 15.951 13.706 -21.455 1.00 23.92 78 VAL A C 1
ATOM 580 O O . VAL A 1 78 ? 15.312 13.005 -22.231 1.00 23.92 78 VAL A O 1
ATOM 583 N N . ALA A 1 79 ? 16.044 13.407 -20.155 1.00 22.20 79 ALA A N 1
ATOM 584 C CA . ALA A 1 79 ? 15.163 12.452 -19.482 1.00 22.20 79 ALA A CA 1
ATOM 585 C C . ALA A 1 79 ? 13.828 13.120 -19.198 1.00 22.20 79 ALA A C 1
ATOM 587 O O . ALA A 1 79 ? 13.776 14.084 -18.441 1.00 22.20 79 ALA A O 1
ATOM 588 N N . LEU A 1 80 ? 12.781 12.623 -19.856 1.00 25.64 80 LEU A N 1
ATOM 589 C CA . LEU A 1 80 ? 11.416 12.961 -19.503 1.00 25.64 80 LEU A CA 1
ATOM 590 C C . LEU A 1 80 ? 11.086 12.331 -18.138 1.00 25.64 80 LEU A C 1
ATOM 592 O O . LEU A 1 80 ? 11.510 11.199 -17.873 1.00 25.64 80 LEU A O 1
ATOM 596 N N . PRO A 1 81 ? 10.394 13.081 -17.268 1.00 28.84 81 PRO A N 1
ATOM 597 C CA . PRO A 1 81 ? 9.957 12.615 -15.960 1.00 28.84 81 PRO A CA 1
ATOM 598 C C . PRO A 1 81 ? 8.980 11.433 -16.097 1.00 28.84 81 PRO A C 1
ATOM 600 O O . PRO A 1 81 ? 8.379 11.262 -17.159 1.00 28.84 81 PRO A O 1
ATOM 603 N N . PRO A 1 82 ? 8.792 10.622 -15.038 1.00 29.14 82 PRO A N 1
ATOM 604 C CA . PRO A 1 82 ? 7.624 9.750 -14.960 1.00 29.14 82 PRO A CA 1
ATOM 605 C C . PRO A 1 82 ? 6.357 10.590 -15.152 1.00 29.14 82 PRO A C 1
ATOM 607 O O . PRO A 1 82 ? 6.343 11.773 -14.795 1.00 29.14 82 PRO A O 1
ATOM 610 N N . SER A 1 83 ? 5.323 9.978 -15.722 1.00 26.34 83 SER A N 1
ATOM 611 C CA . SER A 1 83 ? 4.030 10.598 -15.989 1.00 26.34 83 SER A CA 1
ATOM 612 C C . SER A 1 83 ? 3.582 11.443 -14.789 1.00 26.34 83 SER A C 1
ATOM 614 O O . SER A 1 83 ? 3.691 10.991 -13.639 1.00 26.34 83 SER A O 1
ATOM 616 N N . PRO A 1 84 ? 3.109 12.679 -15.025 1.00 27.59 84 PRO A N 1
ATOM 617 C CA . PRO A 1 84 ? 2.538 13.483 -13.961 1.00 27.59 84 PRO A CA 1
ATOM 618 C C . PRO A 1 84 ? 1.375 12.707 -13.317 1.00 27.59 84 PRO A C 1
ATOM 620 O O . PRO A 1 84 ? 0.766 11.855 -13.980 1.00 27.59 84 PRO A O 1
ATOM 623 N N . PRO A 1 85 ? 1.026 12.980 -12.043 1.00 27.14 85 PRO A N 1
ATOM 624 C CA . PRO A 1 85 ? -0.298 12.600 -11.553 1.00 27.14 85 PRO A CA 1
ATOM 625 C C . PRO A 1 85 ? -1.332 13.036 -12.605 1.00 27.14 85 PRO A C 1
ATOM 627 O O . PRO A 1 85 ? -1.090 14.046 -13.278 1.00 27.14 85 PRO A O 1
ATOM 630 N N . PRO A 1 86 ? -2.423 12.271 -12.819 1.00 26.64 86 PRO A N 1
ATOM 631 C CA . PRO A 1 86 ? -3.416 12.626 -13.829 1.00 26.64 86 PRO A CA 1
ATOM 632 C C . PRO A 1 86 ? -3.722 14.115 -13.692 1.00 26.64 86 PRO A C 1
ATOM 634 O O . PRO A 1 86 ? -3.868 14.588 -12.563 1.00 26.64 86 PRO A O 1
ATOM 637 N N . ALA A 1 87 ? -3.711 14.839 -14.820 1.00 23.52 87 ALA A N 1
ATOM 638 C CA . ALA A 1 87 ? -4.014 16.264 -14.854 1.00 23.52 87 ALA A CA 1
ATOM 639 C C . ALA A 1 87 ? -5.186 16.518 -13.908 1.00 23.52 87 ALA A C 1
ATOM 641 O O . ALA A 1 87 ? -6.195 15.817 -14.012 1.00 23.52 87 ALA A O 1
ATOM 642 N N . VAL A 1 88 ? -4.992 17.429 -12.951 1.00 29.52 88 VAL A N 1
ATOM 643 C CA . VAL A 1 88 ? -6.008 17.808 -11.974 1.00 29.52 88 VAL A CA 1
ATOM 644 C C . VAL A 1 88 ? -7.254 18.182 -12.766 1.00 29.52 88 VAL A C 1
ATOM 646 O O . VAL A 1 88 ? -7.342 19.252 -13.362 1.00 29.52 88 VAL A O 1
ATOM 649 N N . ALA A 1 89 ? -8.199 17.250 -12.833 1.00 23.98 89 ALA A N 1
ATOM 650 C CA . ALA A 1 89 ? -9.578 17.604 -13.051 1.00 23.98 89 ALA A CA 1
ATOM 651 C C . ALA A 1 89 ? -9.928 18.525 -11.884 1.00 23.98 89 ALA A C 1
ATOM 653 O O . ALA A 1 89 ? -9.620 18.164 -10.745 1.00 23.98 89 ALA A O 1
ATOM 654 N N . HIS A 1 90 ? -10.503 19.700 -12.164 1.00 32.56 90 HIS A N 1
ATOM 655 C CA . HIS A 1 90 ? -11.151 20.509 -11.135 1.00 32.56 90 HIS A CA 1
ATOM 656 C C . HIS A 1 90 ? -11.909 19.563 -10.209 1.00 32.56 90 HIS A C 1
ATOM 658 O O . HIS A 1 90 ? -12.745 18.775 -10.667 1.00 32.56 90 HIS A O 1
ATOM 664 N N . ASP A 1 91 ? -11.569 19.580 -8.925 1.00 39.12 91 ASP A N 1
ATOM 665 C CA . ASP A 1 91 ? -12.329 18.830 -7.947 1.00 39.12 91 ASP A CA 1
ATOM 666 C C . ASP A 1 91 ? -13.603 19.625 -7.624 1.00 39.12 91 ASP A C 1
ATOM 668 O O . ASP A 1 91 ? -13.769 20.154 -6.530 1.00 39.12 91 ASP A O 1
ATOM 672 N N . ASP A 1 92 ? -14.500 19.733 -8.613 1.00 38.84 92 ASP A N 1
ATOM 673 C CA . ASP A 1 92 ? -15.815 20.399 -8.557 1.00 38.84 92 ASP A CA 1
ATOM 674 C C . ASP A 1 92 ? -16.805 19.676 -7.618 1.00 38.84 92 ASP A C 1
ATOM 676 O O . ASP A 1 92 ? -18.024 19.889 -7.656 1.00 38.84 92 ASP A O 1
ATOM 680 N N . ARG A 1 93 ? -16.302 18.755 -6.794 1.00 42.03 93 ARG A N 1
ATOM 681 C CA . ARG A 1 93 ? -17.099 17.921 -5.915 1.00 42.03 93 ARG A CA 1
ATOM 682 C C . ARG A 1 93 ? -17.687 18.781 -4.783 1.00 42.03 93 ARG A C 1
ATOM 684 O O . ARG A 1 93 ? -16.954 19.505 -4.109 1.00 42.03 93 ARG A O 1
ATOM 691 N N . PRO A 1 94 ? -19.010 18.723 -4.542 1.00 51.47 94 PRO A N 1
ATOM 692 C CA . PRO A 1 94 ? -19.677 19.482 -3.483 1.00 51.47 94 PRO A CA 1
ATOM 693 C C . PRO A 1 94 ? -18.998 19.320 -2.111 1.00 51.47 94 PRO A C 1
ATOM 695 O O . PRO A 1 94 ? -18.444 18.265 -1.824 1.00 51.47 94 PRO A O 1
ATOM 698 N N . GLU A 1 95 ? -19.132 20.292 -1.198 1.00 53.75 95 GLU A N 1
ATOM 699 C CA . GLU A 1 95 ? -18.552 20.253 0.170 1.00 53.75 95 GLU A CA 1
ATOM 700 C C . GLU A 1 95 ? -18.776 18.921 0.919 1.00 53.75 95 GLU A C 1
ATOM 702 O O . GLU A 1 95 ? -17.946 18.474 1.714 1.00 53.75 95 GLU A O 1
ATOM 707 N N . HIS A 1 96 ? -19.902 18.257 0.648 1.00 54.78 96 HIS A N 1
ATOM 708 C CA . HIS A 1 96 ? -20.222 16.938 1.184 1.00 54.78 96 HIS A CA 1
ATOM 709 C C . HIS A 1 96 ? -19.226 15.844 0.748 1.00 54.78 96 HIS A C 1
ATOM 711 O O . HIS A 1 96 ? -18.872 14.978 1.545 1.00 54.78 96 HIS A O 1
ATOM 717 N N . GLU A 1 97 ? -18.761 15.876 -0.497 1.00 59.03 97 GLU A N 1
ATOM 718 C CA . GLU A 1 97 ? -17.817 14.913 -1.069 1.00 59.03 97 GLU A CA 1
ATOM 719 C C . GLU A 1 97 ? -16.386 15.148 -0.566 1.00 59.03 97 GLU A C 1
ATOM 721 O O . GLU A 1 97 ? -15.684 14.180 -0.272 1.00 59.03 97 GLU A O 1
ATOM 726 N N . LEU A 1 98 ? -15.997 16.407 -0.329 1.00 63.50 98 LEU A N 1
ATOM 727 C CA . LEU A 1 98 ? -14.744 16.754 0.354 1.00 63.50 98 LEU A CA 1
ATOM 728 C C . LEU A 1 98 ? -14.745 16.274 1.815 1.00 63.50 98 LEU A C 1
ATOM 730 O O . LEU A 1 98 ? -13.797 15.629 2.266 1.00 63.50 98 LEU A O 1
ATOM 734 N N . SER A 1 99 ? -15.846 16.492 2.543 1.00 71.94 99 SER A N 1
ATOM 735 C CA . SER A 1 99 ? -15.995 15.992 3.917 1.00 71.94 99 SER A CA 1
ATOM 736 C C . SER A 1 99 ? -15.959 14.459 3.987 1.00 71.94 99 SER A C 1
ATOM 738 O O . SER A 1 99 ? -15.375 13.879 4.909 1.00 71.94 99 SER A O 1
ATOM 740 N N . GLU A 1 100 ? -16.561 13.774 3.013 1.00 73.06 100 GLU A N 1
ATOM 741 C CA . GLU A 1 100 ? -16.474 12.316 2.898 1.00 73.06 100 GLU A CA 1
ATOM 742 C C . GLU A 1 100 ? -15.056 11.844 2.546 1.00 73.06 100 GLU A C 1
ATOM 744 O O . GLU A 1 100 ? -14.601 10.845 3.112 1.00 73.06 100 GLU A O 1
ATOM 749 N N . ALA A 1 101 ? -14.327 12.568 1.693 1.00 74.25 101 ALA A N 1
ATOM 750 C CA . ALA A 1 101 ? -12.935 12.265 1.369 1.00 74.25 101 ALA A CA 1
ATOM 751 C C . ALA A 1 101 ? -12.027 12.351 2.608 1.00 74.25 101 ALA A C 1
ATOM 753 O O . ALA A 1 101 ? -11.310 11.395 2.916 1.00 74.25 101 ALA A O 1
ATOM 754 N N . GLU A 1 102 ? -12.132 13.419 3.403 1.00 80.12 102 GLU A N 1
ATOM 755 C CA . GLU A 1 102 ? -11.374 13.569 4.655 1.00 80.12 102 GLU A CA 1
ATOM 756 C C . GLU A 1 102 ? -11.699 12.494 5.699 1.00 80.12 102 GLU A C 1
ATOM 758 O O . GLU A 1 102 ? -10.838 12.064 6.476 1.00 80.12 102 GLU A O 1
ATOM 763 N N . ARG A 1 103 ? -12.963 12.060 5.772 1.00 86.06 103 ARG A N 1
ATOM 764 C CA . ARG A 1 103 ? -13.381 10.980 6.682 1.00 86.06 103 ARG A CA 1
ATOM 765 C C . ARG A 1 103 ? -12.801 9.632 6.281 1.00 86.06 103 ARG A C 1
ATOM 767 O O . ARG A 1 103 ? -12.641 8.769 7.151 1.00 86.06 103 ARG A O 1
ATOM 774 N N . ARG A 1 104 ? -12.547 9.444 4.988 1.00 90.19 104 ARG A N 1
ATOM 775 C CA . ARG A 1 104 ? -12.047 8.198 4.410 1.00 90.19 104 ARG A CA 1
ATOM 776 C C . ARG A 1 104 ? -10.531 8.145 4.338 1.00 90.19 104 ARG A C 1
ATOM 778 O O . ARG A 1 104 ? -10.031 7.031 4.275 1.00 90.19 104 ARG A O 1
ATOM 785 N N . ASP A 1 105 ? -9.834 9.278 4.439 1.00 91.25 105 ASP A N 1
ATOM 786 C CA . ASP A 1 105 ? -8.370 9.364 4.419 1.00 91.25 105 ASP A CA 1
ATOM 787 C C . ASP A 1 105 ? -7.708 8.261 5.266 1.00 91.25 105 ASP A C 1
ATOM 789 O O . ASP A 1 105 ? -7.921 8.144 6.484 1.00 91.25 105 ASP A O 1
ATOM 793 N N . HIS A 1 106 ? -6.877 7.447 4.612 1.00 94.50 106 HIS A N 1
ATOM 794 C CA . HIS A 1 106 ? -6.243 6.284 5.225 1.00 94.50 106 HIS A CA 1
ATOM 795 C C . HIS A 1 106 ? -5.333 6.632 6.407 1.00 94.50 106 HIS A C 1
ATOM 797 O O . HIS A 1 106 ? -5.149 5.796 7.290 1.00 94.50 106 HIS A O 1
ATOM 803 N N . ARG A 1 107 ? -4.789 7.850 6.480 1.00 93.25 107 ARG A N 1
ATOM 804 C CA . ARG A 1 107 ? -3.976 8.340 7.606 1.00 93.25 107 ARG A CA 1
ATOM 805 C C . ARG A 1 107 ? -4.854 8.592 8.826 1.00 93.25 107 ARG A C 1
ATOM 807 O O . ARG A 1 107 ? -4.497 8.243 9.953 1.00 93.25 107 ARG A O 1
ATOM 814 N N . ARG A 1 108 ? -6.039 9.173 8.618 1.00 94.06 108 ARG A N 1
ATOM 815 C CA . ARG A 1 108 ? -7.017 9.412 9.687 1.00 94.06 108 ARG A CA 1
ATOM 816 C C . ARG A 1 108 ? -7.616 8.100 10.178 1.00 94.06 108 ARG A C 1
ATOM 818 O O . ARG A 1 108 ? -7.626 7.850 11.384 1.00 94.06 108 ARG A O 1
ATOM 825 N N . VAL A 1 109 ? -8.077 7.254 9.260 1.00 95.38 109 VAL A N 1
ATOM 826 C CA . VAL A 1 109 ? -8.642 5.937 9.589 1.00 95.38 109 VAL A CA 1
ATOM 827 C C . VAL A 1 109 ? -7.576 5.022 10.196 1.00 95.38 109 VAL A C 1
ATOM 829 O O . VAL A 1 109 ? -7.842 4.348 11.190 1.00 95.38 109 VAL A O 1
ATOM 832 N N . GLY A 1 110 ? -6.352 5.057 9.665 1.00 96.06 110 GLY A N 1
ATOM 833 C CA . GLY A 1 110 ? -5.202 4.310 10.170 1.00 96.06 110 GLY A CA 1
ATOM 834 C C . GLY A 1 110 ? -4.894 4.616 11.632 1.00 96.06 110 GLY A C 1
ATOM 835 O O . GLY A 1 110 ? -4.727 3.681 12.412 1.00 96.06 110 GLY A O 1
ATOM 836 N N . ARG A 1 111 ? -4.930 5.897 12.031 1.00 94.88 111 ARG A N 1
ATOM 837 C CA . ARG A 1 111 ? -4.814 6.306 13.442 1.00 94.88 111 ARG A CA 1
ATOM 838 C C . ARG A 1 111 ? -5.999 5.845 14.291 1.00 94.88 111 ARG A C 1
ATOM 840 O O . ARG A 1 111 ? -5.802 5.346 15.387 1.00 94.88 111 ARG A O 1
ATOM 847 N N . GLN A 1 112 ? -7.232 5.983 13.800 1.00 94.94 112 GLN A N 1
ATOM 848 C CA . GLN A 1 112 ? -8.432 5.581 14.556 1.00 94.94 112 GLN A CA 1
ATOM 849 C C . GLN A 1 112 ? -8.488 4.078 14.852 1.00 94.94 112 GLN A C 1
ATOM 851 O O . GLN A 1 112 ? -9.052 3.669 15.866 1.00 94.94 112 GLN A O 1
ATOM 856 N N . MET A 1 113 ? -7.954 3.263 13.946 1.00 96.69 113 MET A N 1
ATOM 857 C CA . MET A 1 113 ? -7.991 1.804 14.017 1.00 96.69 113 MET A CA 1
ATOM 858 C C . MET A 1 113 ? -6.668 1.183 14.494 1.00 96.69 113 MET A C 1
ATOM 860 O O . MET A 1 113 ? -6.556 -0.046 14.510 1.00 96.69 113 MET A O 1
ATOM 864 N N . ASP A 1 114 ? -5.678 1.998 14.871 1.00 96.62 114 ASP A N 1
ATOM 865 C CA . ASP A 1 114 ? -4.328 1.560 15.248 1.00 96.62 114 ASP A CA 1
ATOM 866 C C . ASP A 1 114 ? -3.699 0.634 14.182 1.00 96.62 114 ASP A C 1
ATOM 868 O O . ASP A 1 114 ? -3.255 -0.478 14.482 1.00 96.62 114 ASP A O 1
ATOM 872 N N . LEU A 1 115 ? -3.718 1.045 12.905 1.00 97.88 115 LEU A N 1
ATOM 873 C CA . LEU A 1 115 ? -3.216 0.227 11.788 1.00 97.88 115 LEU A CA 1
ATOM 874 C C . LEU A 1 115 ? -1.714 0.398 11.560 1.00 97.88 115 LEU A C 1
ATOM 876 O O . LEU A 1 115 ? -0.996 -0.589 11.404 1.00 97.88 115 LEU A O 1
ATOM 880 N N . PHE A 1 116 ? -1.238 1.637 11.524 1.00 97.94 116 PHE A N 1
ATOM 881 C CA . PHE A 1 116 ? 0.157 1.954 11.246 1.00 97.94 116 PHE A CA 1
ATOM 882 C C . PHE A 1 116 ? 0.510 3.353 11.753 1.00 97.94 116 PHE A C 1
ATOM 884 O O . PHE A 1 116 ? -0.374 4.164 12.033 1.00 97.94 116 PHE A O 1
ATOM 891 N N . PHE A 1 117 ? 1.806 3.636 11.818 1.00 95.56 117 PHE A N 1
ATOM 892 C CA . PHE A 1 117 ? 2.337 4.989 11.944 1.00 95.56 117 PHE A CA 1
ATOM 893 C C . PHE A 1 117 ? 3.603 5.145 11.089 1.00 95.56 117 PHE A C 1
ATOM 895 O O . PHE A 1 117 ? 4.154 4.165 10.582 1.00 95.56 117 PHE A O 1
ATOM 902 N N . VAL A 1 118 ? 4.041 6.387 10.909 1.00 90.44 118 VAL A N 1
ATOM 903 C CA . VAL A 1 118 ? 5.296 6.740 10.235 1.00 90.44 118 VAL A CA 1
ATOM 904 C C . VAL A 1 118 ? 6.209 7.373 11.284 1.00 90.44 118 VAL A C 1
ATOM 906 O O . VAL A 1 118 ? 5.724 8.160 12.095 1.00 90.44 118 VAL A O 1
ATOM 909 N N . SER A 1 119 ? 7.490 6.996 11.293 1.00 89.88 119 SER A N 1
ATOM 910 C CA . SER A 1 119 ? 8.515 7.608 12.153 1.00 89.88 119 SER A CA 1
ATOM 911 C C . SER A 1 119 ? 9.513 8.385 11.304 1.00 89.88 119 SER A C 1
ATOM 913 O O . SER A 1 119 ? 9.829 7.971 10.186 1.00 89.88 119 SER A O 1
ATOM 915 N N . GLU A 1 120 ? 10.062 9.454 11.868 1.00 85.06 120 GLU A N 1
ATOM 916 C CA . GLU A 1 120 ? 11.184 10.208 11.299 1.00 85.06 120 GLU A CA 1
ATOM 917 C C . GLU A 1 120 ? 12.447 9.343 11.194 1.00 85.06 120 GLU A C 1
ATOM 919 O O . GLU A 1 120 ? 13.204 9.465 10.234 1.00 85.06 120 GLU A O 1
ATOM 924 N N . ASP A 1 121 ? 12.607 8.362 12.089 1.00 90.31 121 ASP A N 1
ATOM 925 C CA . ASP A 1 121 ? 13.709 7.390 12.036 1.00 90.31 121 ASP A CA 1
ATOM 926 C C . ASP A 1 121 ? 13.696 6.527 10.761 1.00 90.31 121 ASP A C 1
ATOM 928 O O . ASP A 1 121 ? 14.703 5.916 10.402 1.00 90.31 121 ASP A O 1
ATOM 932 N N . ALA A 1 122 ? 12.545 6.428 10.086 1.00 87.81 122 ALA A N 1
ATOM 933 C CA . ALA A 1 122 ? 12.379 5.638 8.873 1.00 87.81 122 ALA A CA 1
ATOM 934 C C . ALA A 1 122 ? 11.469 6.357 7.864 1.00 87.81 122 ALA A C 1
ATOM 936 O O . ALA A 1 122 ? 10.413 5.850 7.478 1.00 87.81 122 ALA A O 1
ATOM 937 N N . VAL A 1 123 ? 11.893 7.547 7.424 1.00 86.44 123 VAL A N 1
ATOM 938 C CA . VAL A 1 123 ? 11.165 8.384 6.455 1.00 86.44 123 VAL A CA 1
ATOM 939 C C . VAL A 1 123 ? 10.721 7.576 5.232 1.00 86.44 123 VAL A C 1
ATOM 941 O O . VAL A 1 123 ? 11.528 6.936 4.552 1.00 86.44 123 VAL A O 1
ATOM 944 N N . GLY A 1 124 ? 9.420 7.614 4.934 1.00 85.38 124 GLY A N 1
ATOM 945 C CA . GLY A 1 124 ? 8.832 6.876 3.816 1.00 85.38 124 GLY A CA 1
ATOM 946 C C . GLY A 1 124 ? 8.762 5.365 4.031 1.00 85.38 124 GLY A C 1
ATOM 947 O O . GLY A 1 124 ? 8.610 4.634 3.059 1.00 85.38 124 GLY A O 1
ATOM 948 N N . SER A 1 125 ? 8.890 4.882 5.265 1.00 93.31 125 SER A N 1
ATOM 949 C CA . SER A 1 125 ? 8.703 3.477 5.633 1.00 93.31 125 SER A CA 1
ATOM 950 C C . SER A 1 125 ? 7.634 3.356 6.716 1.00 93.31 125 SER A C 1
ATOM 952 O O . SER A 1 125 ? 7.462 4.242 7.552 1.00 93.31 125 SER A O 1
ATOM 954 N N . ILE A 1 126 ? 6.885 2.255 6.687 1.00 96.25 126 ILE A N 1
ATOM 955 C CA . ILE A 1 126 ? 5.679 2.096 7.502 1.00 96.25 126 ILE A CA 1
ATOM 956 C C . ILE A 1 126 ? 5.951 1.207 8.710 1.00 96.25 126 ILE A C 1
ATOM 958 O O . ILE A 1 126 ? 6.368 0.057 8.566 1.00 96.25 126 ILE A O 1
ATOM 962 N N . PHE A 1 127 ? 5.623 1.708 9.901 1.00 97.06 127 PHE A N 1
ATOM 963 C CA . PHE A 1 127 ? 5.531 0.886 11.101 1.00 97.06 127 PHE A CA 1
ATOM 964 C C . PHE A 1 127 ? 4.128 0.298 11.199 1.00 97.06 127 PHE A C 1
ATOM 966 O O . PHE A 1 127 ? 3.166 0.975 11.570 1.00 97.06 127 PHE A O 1
ATOM 973 N N . TRP A 1 128 ? 4.007 -0.983 10.864 1.00 97.75 128 TRP A N 1
ATOM 974 C CA . TRP A 1 128 ? 2.750 -1.714 10.973 1.00 97.75 128 TRP A CA 1
ATOM 975 C C . TRP A 1 128 ? 2.446 -2.074 12.430 1.00 97.75 128 TRP A C 1
ATOM 977 O O . TRP A 1 128 ? 3.196 -2.804 13.078 1.00 97.75 128 TRP A O 1
ATOM 987 N N . LEU A 1 129 ? 1.310 -1.596 12.935 1.00 98.19 129 LEU A N 1
ATOM 988 C CA . LEU A 1 129 ? 0.776 -1.974 14.243 1.00 98.19 129 LEU A CA 1
ATOM 989 C C . LEU A 1 129 ? 0.025 -3.317 14.142 1.00 98.19 129 LEU A C 1
ATOM 991 O O . LEU A 1 129 ? -0.312 -3.747 13.036 1.00 98.19 129 LEU A O 1
ATOM 995 N N . PRO A 1 130 ? -0.288 -4.002 15.262 1.00 98.06 130 PRO A N 1
ATOM 996 C CA . PRO A 1 130 ? -0.880 -5.343 15.224 1.00 98.06 130 PRO A CA 1
ATOM 997 C C . PRO A 1 130 ? -2.143 -5.474 14.356 1.00 98.06 130 PRO A C 1
ATOM 999 O O . PRO A 1 130 ? -2.295 -6.469 13.640 1.00 98.06 130 PRO A O 1
ATOM 1002 N N . ASN A 1 131 ? -3.027 -4.469 14.364 1.00 97.88 131 ASN A N 1
ATOM 1003 C CA . ASN A 1 131 ? -4.234 -4.484 13.535 1.00 97.88 131 ASN A CA 1
ATOM 1004 C C . ASN A 1 131 ? -3.891 -4.332 12.046 1.00 97.88 131 ASN A C 1
ATOM 1006 O O . ASN A 1 131 ? -4.366 -5.117 11.227 1.00 97.88 131 ASN A O 1
ATOM 1010 N N . GLY A 1 132 ? -3.032 -3.376 11.682 1.00 97.75 132 GLY A N 1
ATOM 1011 C CA . GLY A 1 132 ? -2.622 -3.195 10.286 1.00 97.75 132 GLY A CA 1
ATOM 1012 C C . GLY A 1 132 ? -1.834 -4.386 9.756 1.00 97.75 132 GLY A C 1
ATOM 1013 O O . GLY A 1 132 ? -2.095 -4.849 8.650 1.00 97.75 132 GLY A O 1
ATOM 1014 N N . TRP A 1 133 ? -0.958 -4.973 10.573 1.00 98.12 133 TRP A N 1
ATOM 1015 C CA . TRP A 1 133 ? -0.216 -6.175 10.200 1.00 98.12 133 TRP A CA 1
ATOM 1016 C C . TRP A 1 133 ? -1.121 -7.395 10.004 1.00 98.12 133 TRP A C 1
ATOM 1018 O O . TRP A 1 133 ? -0.893 -8.213 9.114 1.00 98.12 133 TRP A O 1
ATOM 1028 N N . THR A 1 134 ? -2.189 -7.511 10.796 1.00 97.25 134 THR A N 1
ATOM 1029 C CA . THR A 1 134 ? -3.210 -8.551 10.606 1.00 97.25 134 THR A CA 1
ATOM 1030 C C . THR A 1 134 ? -3.928 -8.387 9.269 1.00 97.25 134 THR A C 1
ATOM 1032 O O . THR A 1 134 ? -4.104 -9.372 8.548 1.00 97.25 134 THR A O 1
ATOM 1035 N N . LEU A 1 135 ? -4.313 -7.157 8.917 1.00 96.50 135 LEU A N 1
ATOM 1036 C CA . LEU A 1 135 ? -4.927 -6.848 7.625 1.00 96.50 135 LEU A CA 1
ATOM 1037 C C . LEU A 1 135 ? -3.967 -7.177 6.470 1.00 96.50 135 LEU A C 1
ATOM 1039 O O . LEU A 1 135 ? -4.332 -7.928 5.566 1.00 96.50 135 LEU A O 1
ATOM 1043 N N . TYR A 1 136 ? -2.722 -6.703 6.559 1.00 97.88 136 TYR A N 1
ATOM 1044 C CA . TYR A 1 136 ? -1.654 -6.977 5.595 1.00 97.88 136 TYR A CA 1
ATOM 1045 C C . TYR A 1 136 ? -1.477 -8.483 5.365 1.00 97.88 136 TYR A C 1
ATOM 1047 O O . TYR A 1 136 ? -1.545 -8.967 4.234 1.00 97.88 136 TYR A O 1
ATOM 1055 N N . ARG A 1 137 ? -1.301 -9.252 6.446 1.00 96.94 137 ARG A N 1
ATOM 1056 C CA . ARG A 1 137 ? -1.112 -10.705 6.371 1.00 96.94 137 ARG A CA 1
ATOM 1057 C C . ARG A 1 137 ? -2.319 -11.424 5.795 1.00 96.94 137 ARG A C 1
ATOM 1059 O O . ARG A 1 137 ? -2.140 -12.335 5.002 1.00 96.94 137 ARG A O 1
ATOM 1066 N N . THR A 1 138 ? -3.530 -11.005 6.155 1.00 95.12 138 THR A N 1
ATOM 1067 C CA . THR A 1 138 ? -4.762 -11.619 5.638 1.00 95.12 138 THR A CA 1
ATOM 1068 C C . THR A 1 138 ? -4.818 -11.532 4.112 1.00 95.12 138 THR A C 1
ATOM 1070 O O . THR A 1 138 ? -5.138 -12.519 3.452 1.00 95.12 138 THR A O 1
ATOM 1073 N N . ILE A 1 139 ? -4.448 -10.381 3.544 1.00 95.94 139 ILE A N 1
ATOM 1074 C CA . ILE A 1 139 ? -4.392 -10.189 2.089 1.00 95.94 139 ILE A CA 1
ATOM 1075 C C . ILE A 1 139 ? -3.234 -10.970 1.470 1.00 95.94 139 ILE A C 1
ATOM 1077 O O . ILE A 1 139 ? -3.419 -11.617 0.439 1.00 95.94 139 ILE A O 1
ATOM 1081 N N . LYS A 1 140 ? -2.055 -10.950 2.102 1.00 96.94 140 LYS A N 1
ATOM 1082 C CA . LYS A 1 140 ? -0.885 -11.694 1.621 1.00 96.94 140 LYS A CA 1
ATOM 1083 C C . LYS A 1 140 ? -1.165 -13.194 1.550 1.00 96.94 140 LYS A C 1
ATOM 1085 O O . LYS A 1 140 ? -0.919 -13.809 0.518 1.00 96.94 140 LYS A O 1
ATOM 1090 N N . ASP A 1 141 ? -1.705 -13.768 2.621 1.00 95.00 141 ASP A N 1
ATOM 1091 C CA . ASP A 1 141 ? -2.008 -15.196 2.720 1.00 95.00 141 ASP A CA 1
ATOM 1092 C C . ASP A 1 141 ? -3.080 -15.594 1.689 1.00 95.00 141 ASP A C 1
ATOM 1094 O O . ASP A 1 141 ? -2.961 -16.627 1.024 1.00 95.00 141 ASP A O 1
ATOM 1098 N N . TYR A 1 142 ? -4.087 -14.734 1.489 1.00 95.69 142 TYR A N 1
ATOM 1099 C CA . TYR A 1 142 ? -5.097 -14.883 0.440 1.00 95.69 142 TYR A CA 1
ATOM 1100 C C . TYR A 1 142 ? -4.476 -14.897 -0.967 1.00 95.69 142 TYR A C 1
ATOM 1102 O O . TYR A 1 142 ? -4.768 -15.795 -1.761 1.00 95.69 142 TYR A O 1
ATOM 1110 N N . LEU A 1 143 ? -3.595 -13.942 -1.276 1.00 96.44 143 LEU A N 1
ATOM 1111 C CA . LEU A 1 143 ? -2.914 -13.886 -2.568 1.00 96.44 143 LEU A CA 1
ATOM 1112 C C . LEU A 1 143 ? -1.985 -15.076 -2.775 1.00 96.44 143 LEU A C 1
ATOM 1114 O O . LEU A 1 143 ? -2.069 -15.709 -3.821 1.00 96.44 143 LEU A O 1
ATOM 1118 N N . SER A 1 144 ? -1.165 -15.433 -1.784 1.00 96.25 144 SER A N 1
ATOM 1119 C CA . SER A 1 144 ? -0.259 -16.589 -1.858 1.00 96.25 144 SER A CA 1
ATOM 1120 C C . SER A 1 144 ? -1.019 -17.874 -2.214 1.00 96.25 144 SER A C 1
ATOM 1122 O O . SER A 1 144 ? -0.598 -18.620 -3.098 1.00 96.25 144 SER A O 1
ATOM 1124 N N . ASP A 1 145 ? -2.189 -18.120 -1.607 1.00 95.12 145 ASP A N 1
ATOM 1125 C CA . ASP A 1 145 ? -3.035 -19.271 -1.955 1.00 95.12 145 ASP A CA 1
ATOM 1126 C C . ASP A 1 145 ? -3.549 -19.208 -3.405 1.00 95.12 145 ASP A C 1
ATOM 1128 O O . ASP A 1 145 ? -3.486 -20.208 -4.126 1.00 95.12 145 ASP A O 1
ATOM 1132 N N . LYS A 1 146 ? -4.004 -18.039 -3.875 1.00 95.62 146 LYS A N 1
ATOM 1133 C CA . LYS A 1 146 ? -4.459 -17.858 -5.266 1.00 95.62 146 LYS A CA 1
ATOM 1134 C C . LYS A 1 146 ? -3.324 -18.070 -6.270 1.00 95.62 146 LYS A C 1
ATOM 1136 O O . LYS A 1 146 ? -3.533 -18.748 -7.275 1.00 95.62 146 LYS A O 1
ATOM 1141 N N . LEU A 1 147 ? -2.135 -17.542 -5.981 1.00 97.31 147 LEU A N 1
ATOM 1142 C CA . LEU A 1 147 ? -0.936 -17.692 -6.806 1.00 97.31 147 LEU A CA 1
ATOM 1143 C C . LEU A 1 147 ? -0.491 -19.151 -6.894 1.00 97.31 147 LEU A C 1
ATOM 1145 O O . LEU A 1 147 ? -0.290 -19.670 -7.992 1.00 97.31 147 LEU A O 1
ATOM 1149 N N . ARG A 1 148 ? -0.444 -19.851 -5.759 1.00 96.75 148 ARG A N 1
ATOM 1150 C CA . ARG A 1 148 ? -0.098 -21.276 -5.708 1.00 96.75 148 ARG A CA 1
ATOM 1151 C C . ARG A 1 148 ? -1.058 -22.125 -6.538 1.00 96.75 148 ARG A C 1
ATOM 1153 O O . ARG A 1 148 ? -0.628 -22.990 -7.294 1.00 96.75 148 ARG A O 1
ATOM 1160 N N . ARG A 1 149 ? -2.366 -21.859 -6.446 1.00 95.88 149 ARG A N 1
ATOM 1161 C CA . ARG A 1 149 ? -3.388 -22.552 -7.256 1.00 95.88 149 ARG A CA 1
ATOM 1162 C C . ARG A 1 149 ? -3.295 -22.225 -8.746 1.00 95.88 149 ARG A C 1
ATOM 1164 O O . ARG A 1 149 ? -3.685 -23.055 -9.559 1.00 95.88 149 ARG A O 1
ATOM 1171 N N . ALA A 1 150 ? -2.782 -21.047 -9.095 1.00 96.69 150 ALA A N 1
ATOM 1172 C CA . ALA A 1 150 ? -2.498 -20.644 -10.470 1.00 96.69 150 ALA A CA 1
ATOM 1173 C C . ALA A 1 150 ? -1.133 -21.155 -10.986 1.00 96.69 150 ALA A C 1
ATOM 1175 O O . ALA A 1 150 ? -0.736 -20.818 -12.099 1.00 96.69 150 ALA A O 1
ATOM 1176 N N . GLY A 1 151 ? -0.421 -21.975 -10.204 1.00 97.31 151 GLY A N 1
ATOM 1177 C CA . GLY A 1 151 ? 0.834 -22.603 -10.616 1.00 97.31 151 GLY A CA 1
ATOM 1178 C C . GLY A 1 151 ? 2.042 -21.668 -10.583 1.00 97.31 151 GLY A C 1
ATOM 1179 O O . GLY A 1 151 ? 2.932 -21.826 -11.415 1.00 97.31 151 GLY A O 1
ATOM 1180 N N . TYR A 1 152 ? 2.051 -20.684 -9.678 1.00 98.50 152 TYR A N 1
ATOM 1181 C CA . TYR A 1 152 ? 3.239 -19.888 -9.363 1.00 98.50 152 TYR A CA 1
ATOM 1182 C C . TYR A 1 152 ? 4.034 -20.532 -8.231 1.00 98.50 152 TYR A C 1
ATOM 1184 O O . TYR A 1 152 ? 3.464 -20.914 -7.205 1.00 98.50 152 TYR A O 1
ATOM 1192 N N . ASP A 1 153 ? 5.353 -20.555 -8.390 1.00 97.81 153 ASP A N 1
ATOM 1193 C CA . ASP A 1 153 ? 6.289 -20.919 -7.338 1.00 97.81 153 ASP A CA 1
ATOM 1194 C C . ASP A 1 153 ? 6.692 -19.659 -6.564 1.00 97.81 153 ASP A C 1
ATOM 1196 O O . ASP A 1 153 ? 7.295 -18.730 -7.110 1.00 97.81 153 ASP A O 1
ATOM 1200 N N . GLU A 1 154 ? 6.310 -19.591 -5.287 1.00 98.19 154 GLU A N 1
ATOM 1201 C CA . GLU A 1 154 ? 6.696 -18.492 -4.399 1.00 98.19 154 GLU A CA 1
ATOM 1202 C C . GLU A 1 154 ? 8.166 -18.646 -3.977 1.00 98.19 154 GLU A C 1
ATOM 1204 O O . GLU A 1 154 ? 8.570 -19.675 -3.431 1.00 98.19 154 GLU A O 1
ATOM 1209 N N . ILE A 1 155 ? 8.967 -17.613 -4.230 1.00 97.94 155 ILE A N 1
ATOM 1210 C CA . ILE A 1 155 ? 10.392 -17.528 -3.905 1.00 97.94 155 ILE A CA 1
ATOM 1211 C C . ILE A 1 155 ? 10.676 -16.286 -3.051 1.00 97.94 155 ILE A C 1
ATOM 1213 O O . ILE A 1 155 ? 9.812 -15.440 -2.844 1.00 97.94 155 ILE A O 1
ATOM 1217 N N . ASN A 1 156 ? 11.906 -16.174 -2.549 1.00 97.31 156 ASN A N 1
ATOM 1218 C CA . ASN A 1 156 ? 12.408 -14.997 -1.842 1.00 97.31 156 ASN A CA 1
ATOM 1219 C C . ASN A 1 156 ? 13.854 -14.747 -2.275 1.00 97.31 156 ASN A C 1
ATOM 1221 O O . ASN A 1 156 ? 14.676 -15.669 -2.233 1.00 97.31 156 ASN A O 1
ATOM 1225 N N . THR A 1 157 ? 14.163 -13.523 -2.704 1.00 97.19 157 THR A N 1
ATOM 1226 C CA . THR A 1 157 ? 15.512 -13.142 -3.127 1.00 97.19 157 THR A CA 1
ATOM 1227 C C . THR A 1 157 ? 16.127 -12.097 -2.189 1.00 97.19 157 THR A C 1
ATOM 1229 O O . THR A 1 157 ? 15.403 -11.297 -1.595 1.00 97.19 157 THR A O 1
ATOM 1232 N N . PRO A 1 158 ? 17.471 -12.007 -2.108 1.00 96.31 158 PRO A N 1
ATOM 1233 C CA . PRO A 1 158 ? 18.146 -11.026 -1.257 1.00 96.31 158 PRO A CA 1
ATOM 1234 C C . PRO A 1 158 ? 17.721 -9.569 -1.508 1.00 96.31 158 PRO A C 1
ATOM 1236 O O . PRO A 1 158 ? 17.283 -9.207 -2.598 1.00 96.31 158 PRO A O 1
ATOM 1239 N N . GLN A 1 159 ? 17.889 -8.726 -0.490 1.00 95.50 159 GLN A N 1
ATOM 1240 C CA . GLN A 1 159 ? 17.596 -7.290 -0.564 1.00 95.50 159 GLN A CA 1
ATOM 1241 C C . GLN A 1 159 ? 18.779 -6.480 -1.094 1.00 95.50 159 GLN A C 1
ATOM 1243 O O . GLN A 1 159 ? 18.604 -5.570 -1.895 1.00 95.50 159 GLN A O 1
ATOM 1248 N N . LEU A 1 160 ? 19.985 -6.830 -0.651 1.00 93.31 160 LEU A N 1
ATOM 1249 C CA . LEU A 1 160 ? 21.222 -6.148 -1.002 1.00 93.31 160 LEU A CA 1
ATOM 1250 C C . LEU A 1 160 ? 21.960 -6.959 -2.068 1.00 93.31 160 LEU A C 1
ATOM 1252 O O . LEU A 1 160 ? 22.224 -8.147 -1.874 1.00 93.31 160 LEU A O 1
ATOM 1256 N N . MET A 1 161 ? 22.262 -6.335 -3.205 1.00 91.81 161 MET A N 1
ATOM 1257 C CA . MET A 1 161 ? 22.847 -7.009 -4.367 1.00 91.81 161 MET A CA 1
ATOM 1258 C C . MET A 1 161 ? 23.978 -6.186 -4.978 1.00 91.81 161 MET A C 1
ATOM 1260 O O . MET A 1 161 ? 23.960 -4.956 -4.947 1.00 91.81 161 MET A O 1
ATOM 1264 N N . ASN A 1 162 ? 24.957 -6.872 -5.568 1.00 90.38 162 ASN A N 1
ATOM 1265 C CA . ASN A 1 162 ? 26.104 -6.236 -6.211 1.00 90.38 162 ASN A CA 1
ATOM 1266 C C . ASN A 1 162 ? 25.672 -5.383 -7.421 1.00 90.38 162 ASN A C 1
ATOM 1268 O O . ASN A 1 162 ? 24.862 -5.827 -8.243 1.00 90.38 162 ASN A O 1
ATOM 1272 N N . LYS A 1 163 ? 26.266 -4.185 -7.554 1.00 90.75 163 LYS A N 1
ATOM 1273 C CA . LYS A 1 163 ? 26.087 -3.237 -8.671 1.00 90.75 163 LYS A CA 1
ATOM 1274 C C . LYS A 1 163 ? 26.047 -3.902 -10.049 1.00 90.75 163 LYS A C 1
ATOM 1276 O O . LYS A 1 163 ? 25.236 -3.512 -10.888 1.00 90.75 163 LYS A O 1
ATOM 1281 N N . ARG A 1 164 ? 26.880 -4.918 -10.288 1.00 90.88 164 ARG A N 1
ATOM 1282 C CA . ARG A 1 164 ? 26.957 -5.663 -11.552 1.00 90.88 164 ARG A CA 1
ATOM 1283 C C . ARG A 1 164 ? 25.594 -6.177 -12.011 1.00 90.88 164 ARG A C 1
ATOM 1285 O O . ARG A 1 164 ? 25.305 -6.096 -13.196 1.00 90.88 164 ARG A O 1
ATOM 1292 N N . LEU A 1 165 ? 24.744 -6.655 -11.099 1.00 93.12 165 LEU A N 1
ATOM 1293 C CA . LEU A 1 165 ? 23.403 -7.138 -11.445 1.00 93.12 165 LEU A CA 1
ATOM 1294 C C . LEU A 1 165 ? 22.539 -6.022 -12.066 1.00 93.12 165 LEU A C 1
ATOM 1296 O O . LEU A 1 165 ? 21.820 -6.232 -13.048 1.00 93.12 165 LEU A O 1
ATOM 1300 N N . TRP A 1 166 ? 22.643 -4.814 -11.518 1.00 93.50 166 TRP A N 1
ATOM 1301 C CA . TRP A 1 166 ? 21.902 -3.635 -11.963 1.00 93.50 166 TRP A CA 1
ATOM 1302 C C . TRP A 1 166 ? 22.442 -3.076 -13.281 1.00 93.50 166 TRP A C 1
ATOM 1304 O O . TRP A 1 166 ? 21.658 -2.639 -14.118 1.00 93.50 166 TRP A O 1
ATOM 1314 N N . VAL A 1 167 ? 23.757 -3.163 -13.501 1.00 92.31 167 VAL A N 1
ATOM 1315 C CA . VAL A 1 167 ? 24.397 -2.823 -14.784 1.00 92.31 167 VAL A CA 1
ATOM 1316 C C . VAL A 1 167 ? 23.978 -3.813 -15.874 1.00 92.31 167 VAL A C 1
ATOM 1318 O O . VAL A 1 167 ? 23.514 -3.408 -16.934 1.00 92.31 167 VAL A O 1
ATOM 1321 N N . THR A 1 168 ? 24.051 -5.124 -15.609 1.00 92.44 168 THR A N 1
ATOM 1322 C CA . THR A 1 168 ? 23.633 -6.153 -16.580 1.00 92.44 168 THR A CA 1
ATOM 1323 C C . THR A 1 168 ? 22.170 -5.983 -16.986 1.00 92.44 168 THR A C 1
ATOM 1325 O O . THR A 1 168 ? 21.837 -6.075 -18.165 1.00 92.44 168 THR A O 1
ATOM 1328 N N . SER A 1 169 ? 21.291 -5.685 -16.027 1.00 91.19 169 SER A N 1
ATOM 1329 C CA . SER A 1 169 ? 19.873 -5.450 -16.320 1.00 91.19 169 SER A CA 1
ATOM 1330 C C . SER A 1 169 ? 19.593 -4.116 -17.028 1.00 91.19 169 SER A C 1
ATOM 1332 O O . SER A 1 169 ? 18.578 -3.998 -17.714 1.00 91.19 169 SER A O 1
ATOM 1334 N N . GLY A 1 170 ? 20.477 -3.120 -16.909 1.00 89.12 170 GLY A N 1
ATOM 1335 C CA . GLY A 1 170 ? 20.268 -1.757 -17.411 1.00 89.12 170 GLY A CA 1
ATOM 1336 C C . GLY A 1 170 ? 19.652 -0.771 -16.433 1.00 89.12 170 GLY A C 1
ATOM 1337 O O . GLY A 1 170 ? 19.411 0.382 -16.792 1.00 89.12 170 GLY A O 1
ATOM 1338 N N . HIS A 1 171 ? 19.318 -1.228 -15.229 1.00 89.94 171 HIS A N 1
ATOM 1339 C CA . HIS A 1 171 ? 18.711 -0.379 -14.210 1.00 89.94 171 HIS A CA 1
ATOM 1340 C C . HIS A 1 171 ? 19.720 0.599 -13.626 1.00 89.94 171 HIS A C 1
ATOM 1342 O O . HIS A 1 171 ? 19.329 1.670 -13.176 1.00 89.94 171 HIS A O 1
ATOM 1348 N N . TRP A 1 172 ? 21.013 0.274 -13.661 1.00 91.50 172 TRP A N 1
ATOM 1349 C CA . TRP A 1 172 ? 22.035 1.198 -13.188 1.00 91.50 172 TRP A CA 1
ATOM 1350 C C . TRP A 1 172 ? 22.118 2.456 -14.060 1.00 91.50 172 TRP A C 1
ATOM 1352 O O . TRP A 1 172 ? 22.293 3.552 -13.550 1.00 91.50 172 TRP A O 1
ATOM 1362 N N . GLU A 1 173 ? 21.954 2.344 -15.372 1.00 87.94 173 GLU A N 1
ATOM 1363 C CA . GLU A 1 173 ? 22.023 3.504 -16.263 1.00 87.94 173 GLU A CA 1
ATOM 1364 C C . GLU A 1 173 ? 20.733 4.330 -16.225 1.00 87.94 173 GLU A C 1
ATOM 1366 O O . GLU A 1 173 ? 20.775 5.545 -16.384 1.00 87.94 173 GLU A O 1
ATOM 1371 N N . LYS A 1 174 ? 19.583 3.672 -16.027 1.00 83.38 174 LYS A N 1
ATOM 1372 C CA . LYS A 1 174 ? 18.257 4.295 -16.179 1.00 83.38 174 LYS A CA 1
ATOM 1373 C C . LYS A 1 174 ? 17.546 4.638 -14.868 1.00 83.38 174 LYS A C 1
ATOM 1375 O O . LYS A 1 174 ? 16.642 5.462 -14.886 1.00 83.38 174 LYS A O 1
ATOM 1380 N N . PHE A 1 175 ? 17.899 3.994 -13.755 1.00 85.75 175 PHE A N 1
ATOM 1381 C CA . PHE A 1 175 ? 17.145 4.063 -12.493 1.00 85.75 175 PHE A CA 1
ATOM 1382 C C . PHE A 1 175 ? 18.016 4.362 -11.260 1.00 85.75 175 PHE A C 1
ATOM 1384 O O . PHE A 1 175 ? 17.509 4.441 -10.144 1.00 85.75 175 PHE A O 1
ATOM 1391 N N . ARG A 1 176 ? 19.328 4.555 -11.435 1.00 89.69 176 ARG A N 1
ATOM 1392 C CA . ARG A 1 176 ? 20.300 4.717 -10.341 1.00 89.69 176 ARG A CA 1
ATOM 1393 C C . ARG A 1 176 ? 20.032 5.892 -9.404 1.00 89.69 176 ARG A C 1
ATOM 1395 O O . ARG A 1 176 ? 20.370 5.798 -8.225 1.00 89.69 176 ARG A O 1
ATOM 1402 N N . GLU A 1 177 ? 19.463 6.984 -9.894 1.00 88.19 177 GLU A N 1
ATOM 1403 C CA . GLU A 1 177 ? 19.120 8.146 -9.059 1.00 88.19 177 GLU A CA 1
ATOM 1404 C C . GLU A 1 177 ? 18.060 7.791 -8.002 1.00 88.19 177 GLU A C 1
ATOM 1406 O O . GLU A 1 177 ? 18.105 8.286 -6.878 1.00 88.19 177 GLU A O 1
ATOM 1411 N N . ASN A 1 178 ? 17.197 6.820 -8.319 1.00 89.44 178 ASN A N 1
ATOM 1412 C CA . ASN A 1 178 ? 16.122 6.333 -7.457 1.00 89.44 178 ASN A CA 1
ATOM 1413 C C . ASN A 1 178 ? 16.510 5.069 -6.664 1.00 89.44 178 ASN A C 1
ATOM 1415 O O . ASN A 1 178 ? 15.637 4.387 -6.127 1.00 89.44 178 ASN A O 1
ATOM 1419 N N . MET A 1 179 ? 17.797 4.717 -6.589 1.00 93.81 179 MET A N 1
ATOM 1420 C CA . MET A 1 179 ? 18.289 3.541 -5.860 1.00 93.81 179 MET A CA 1
ATOM 1421 C C . MET A 1 179 ? 19.057 3.939 -4.602 1.00 93.81 179 MET A C 1
ATOM 1423 O O . MET A 1 179 ? 19.906 4.828 -4.641 1.00 93.81 179 MET A O 1
ATOM 1427 N N . PHE A 1 180 ? 18.845 3.201 -3.510 1.00 93.69 180 PHE A N 1
ATOM 1428 C CA . PHE A 1 180 ? 19.727 3.268 -2.346 1.00 93.69 180 PHE A CA 1
ATOM 1429 C C . PHE A 1 180 ? 21.000 2.465 -2.605 1.00 93.69 180 PHE A C 1
ATOM 1431 O O . PHE A 1 180 ? 20.950 1.266 -2.899 1.00 93.69 180 PHE A O 1
ATOM 1438 N N . VAL A 1 181 ? 22.141 3.135 -2.479 1.00 92.75 181 VAL A N 1
ATOM 1439 C CA . VAL A 1 181 ? 23.467 2.547 -2.666 1.00 92.75 181 VAL A CA 1
ATOM 1440 C C . VAL A 1 181 ? 24.157 2.418 -1.321 1.00 92.75 181 VAL A C 1
ATOM 1442 O O . VAL A 1 181 ? 24.108 3.328 -0.500 1.00 92.75 181 VAL A O 1
ATOM 1445 N N . VAL A 1 182 ? 24.788 1.269 -1.115 1.00 88.88 182 VAL A N 1
ATOM 1446 C CA . VAL A 1 182 ? 25.605 0.977 0.056 1.00 88.88 182 VAL A CA 1
ATOM 1447 C C . VAL A 1 182 ? 27.037 0.817 -0.432 1.00 88.88 182 VAL A C 1
ATOM 1449 O O . VAL A 1 182 ? 27.367 -0.141 -1.136 1.00 88.88 182 VAL A O 1
ATOM 1452 N N . GLU A 1 183 ? 27.874 1.786 -0.089 1.00 82.38 183 GLU A N 1
ATOM 1453 C CA . GLU A 1 183 ? 29.312 1.728 -0.335 1.00 82.38 183 GLU A CA 1
ATOM 1454 C C . GLU A 1 183 ? 29.946 0.893 0.785 1.00 82.38 183 GLU A C 1
ATOM 1456 O O . GLU A 1 183 ? 29.708 1.142 1.966 1.00 82.38 183 GLU A O 1
ATOM 1461 N N . GLY A 1 184 ? 30.651 -0.182 0.423 1.00 65.75 184 GLY A N 1
ATOM 1462 C CA . GLY A 1 184 ? 31.254 -1.090 1.395 1.00 65.75 184 GLY A CA 1
ATOM 1463 C C . GLY A 1 184 ? 32.740 -0.814 1.580 1.00 65.75 184 GLY A C 1
ATOM 1464 O O . GLY A 1 184 ? 33.488 -0.910 0.623 1.00 65.75 184 GLY A O 1
ATOM 1465 N N . ASP A 1 185 ? 33.204 -0.597 2.810 1.00 63.59 185 ASP A N 1
ATOM 1466 C CA . ASP A 1 185 ? 34.634 -0.351 3.094 1.00 63.59 185 ASP A CA 1
ATOM 1467 C C . ASP A 1 185 ? 35.498 -1.626 3.116 1.00 63.59 185 ASP A C 1
ATOM 1469 O O . ASP A 1 185 ? 36.705 -1.578 3.364 1.00 63.59 185 ASP A O 1
ATOM 1473 N N . ARG A 1 186 ? 34.881 -2.800 2.929 1.00 62.44 186 ARG A N 1
ATOM 1474 C CA . ARG A 1 186 ? 35.540 -4.108 3.020 1.00 62.44 186 ARG A CA 1
ATOM 1475 C C . ARG A 1 186 ? 35.370 -4.894 1.720 1.00 62.44 186 ARG A C 1
ATOM 1477 O O . ARG A 1 186 ? 34.259 -4.917 1.189 1.00 62.44 186 ARG A O 1
ATOM 1484 N N . PRO A 1 187 ? 36.416 -5.596 1.246 1.00 62.00 187 PRO A N 1
ATOM 1485 C CA . PRO A 1 187 ? 36.286 -6.529 0.133 1.00 62.00 187 PRO A CA 1
ATOM 1486 C C . PRO A 1 187 ? 35.236 -7.597 0.457 1.00 62.00 187 PRO A C 1
ATOM 1488 O O . PRO A 1 187 ? 35.220 -8.132 1.571 1.00 62.00 187 PRO A O 1
ATOM 1491 N N . LEU A 1 188 ? 34.367 -7.925 -0.502 1.00 62.41 188 LEU A N 1
ATOM 1492 C CA . LEU A 1 188 ? 33.451 -9.049 -0.332 1.00 62.41 188 LEU A CA 1
ATOM 1493 C C . LEU A 1 188 ? 34.235 -10.370 -0.385 1.00 62.41 188 LEU A C 1
ATOM 1495 O O . LEU A 1 188 ? 35.125 -10.525 -1.225 1.00 62.41 188 LEU A O 1
ATOM 1499 N N . PRO A 1 189 ? 33.926 -11.341 0.494 1.00 60.84 189 PRO A N 1
ATOM 1500 C CA . PRO A 1 189 ? 34.522 -12.666 0.406 1.00 60.84 189 PRO A CA 1
ATOM 1501 C C . PRO A 1 189 ? 34.101 -13.360 -0.904 1.00 60.84 189 PRO A C 1
ATOM 1503 O O . PRO A 1 189 ? 33.026 -13.069 -1.439 1.00 60.84 189 PRO A O 1
ATOM 1506 N N . PRO A 1 190 ? 34.903 -14.306 -1.424 1.00 59.75 190 PRO A N 1
ATOM 1507 C CA . PRO A 1 190 ? 34.554 -15.047 -2.630 1.00 59.75 190 PRO A CA 1
ATOM 1508 C C . PRO A 1 190 ? 33.222 -15.774 -2.488 1.00 59.75 190 PRO A C 1
ATOM 1510 O O . PRO A 1 190 ? 32.916 -16.381 -1.460 1.00 59.75 190 PRO A O 1
ATOM 1513 N N . THR A 1 191 ? 32.453 -15.767 -3.570 1.00 58.53 191 THR A N 1
ATOM 1514 C CA . THR A 1 191 ? 31.116 -16.373 -3.635 1.00 58.53 191 THR A CA 1
ATOM 1515 C C . THR A 1 191 ? 31.129 -17.867 -3.974 1.00 58.53 191 THR A C 1
ATOM 1517 O O . THR A 1 191 ? 30.084 -18.510 -3.924 1.00 58.53 191 THR A O 1
ATOM 1520 N N . ASP A 1 192 ? 32.291 -18.443 -4.289 1.00 61.12 192 ASP A N 1
ATOM 1521 C CA . ASP A 1 192 ? 32.466 -19.857 -4.647 1.00 61.12 192 ASP A CA 1
ATOM 1522 C C . ASP A 1 192 ? 32.814 -20.764 -3.450 1.00 61.12 192 ASP A C 1
ATOM 1524 O O . ASP A 1 192 ? 32.985 -21.971 -3.616 1.00 61.12 192 ASP A O 1
ATOM 1528 N N . GLY A 1 193 ? 32.919 -20.199 -2.242 1.00 52.09 193 GLY A N 1
ATOM 1529 C CA . GLY A 1 193 ? 33.278 -20.943 -1.033 1.00 52.09 193 GLY A CA 1
ATOM 1530 C C . GLY A 1 193 ? 34.725 -21.451 -1.016 1.00 52.09 193 GLY A C 1
ATOM 1531 O O . GLY A 1 193 ? 35.068 -22.244 -0.142 1.00 52.09 193 GLY A O 1
ATOM 1532 N N . SER A 1 194 ? 35.578 -21.000 -1.944 1.00 57.22 194 SER A N 1
ATOM 1533 C CA . SER A 1 194 ? 36.971 -21.454 -2.073 1.00 57.22 194 SER A CA 1
ATOM 1534 C C . SER A 1 194 ? 37.895 -20.969 -0.948 1.00 57.22 194 SER A C 1
ATOM 1536 O O . SER A 1 194 ? 39.019 -21.448 -0.828 1.00 57.22 194 SER A O 1
ATOM 1538 N N . GLY A 1 195 ? 37.440 -20.035 -0.104 1.00 51.25 195 GLY A N 1
ATOM 1539 C CA . GLY A 1 195 ? 38.202 -19.524 1.041 1.00 51.25 195 GLY A CA 1
ATOM 1540 C C . GLY A 1 195 ? 39.466 -18.736 0.671 1.00 51.25 195 GLY A C 1
ATOM 1541 O O . GLY A 1 195 ? 40.226 -18.362 1.561 1.00 51.25 195 GLY A O 1
ATOM 1542 N N . HIS A 1 196 ? 39.711 -18.478 -0.614 1.00 50.81 196 HIS A N 1
ATOM 1543 C CA . HIS A 1 196 ? 40.830 -17.662 -1.072 1.00 50.81 196 HIS A CA 1
ATOM 1544 C C . HIS A 1 196 ? 40.496 -16.180 -0.915 1.00 50.81 196 HIS A C 1
ATOM 1546 O O . HIS A 1 196 ? 39.469 -15.750 -1.410 1.00 50.81 196 HIS A O 1
ATOM 1552 N N . GLU A 1 197 ? 41.330 -15.363 -0.267 1.00 51.59 197 GLU A N 1
ATOM 1553 C CA . GLU A 1 197 ? 41.101 -13.911 -0.313 1.00 51.59 197 GLU A CA 1
ATOM 1554 C C . GLU A 1 197 ? 41.031 -13.431 -1.776 1.00 51.59 197 GLU A C 1
ATOM 1556 O O . GLU A 1 197 ? 41.793 -13.939 -2.612 1.00 51.59 197 GLU A O 1
ATOM 1561 N N . PRO A 1 198 ? 40.120 -12.496 -2.117 1.00 52.72 198 PRO A N 1
ATOM 1562 C CA . PRO A 1 198 ? 40.024 -11.974 -3.472 1.00 52.72 198 PRO A CA 1
ATOM 1563 C C . PRO A 1 198 ? 41.406 -11.498 -3.932 1.00 52.72 198 PRO A C 1
ATOM 1565 O O . PRO A 1 198 ? 41.981 -10.588 -3.343 1.00 52.72 198 PRO A O 1
ATOM 1568 N N . GLN A 1 199 ? 41.947 -12.082 -5.006 1.00 47.69 199 GLN A N 1
ATOM 1569 C CA . GLN A 1 199 ? 43.253 -11.691 -5.568 1.00 47.69 199 GLN A CA 1
ATOM 1570 C C . GLN A 1 199 ? 43.232 -10.305 -6.246 1.00 47.69 199 GLN A C 1
ATOM 1572 O O . GLN A 1 199 ? 44.180 -9.919 -6.929 1.00 47.69 199 GLN A O 1
ATOM 1577 N N . HIS A 1 200 ? 42.160 -9.535 -6.062 1.00 48.16 200 HIS A N 1
ATOM 1578 C CA . HIS A 1 200 ? 42.036 -8.175 -6.547 1.00 48.16 200 HIS A CA 1
ATOM 1579 C C . HIS A 1 200 ? 42.158 -7.204 -5.371 1.00 48.16 200 HIS A C 1
ATOM 1581 O O . HIS A 1 200 ? 41.219 -7.021 -4.604 1.00 48.16 200 HIS A O 1
ATOM 1587 N N . HIS A 1 201 ? 43.300 -6.514 -5.290 1.00 48.47 201 HIS A N 1
ATOM 1588 C CA . HIS A 1 201 ? 43.456 -5.232 -4.588 1.00 48.47 201 HIS A CA 1
ATOM 1589 C C . HIS A 1 201 ? 42.649 -4.120 -5.301 1.00 48.47 201 HIS A C 1
ATOM 1591 O O . HIS A 1 201 ? 43.197 -3.088 -5.681 1.00 48.47 201 HIS A O 1
ATOM 1597 N N . GLY A 1 202 ? 41.376 -4.385 -5.594 1.00 50.12 202 GLY A N 1
ATOM 1598 C CA . GLY A 1 202 ? 40.490 -3.553 -6.401 1.00 50.12 202 GLY A CA 1
ATOM 1599 C C . GLY A 1 202 ? 39.428 -2.873 -5.548 1.00 50.12 202 GLY A C 1
ATOM 1600 O O . GLY A 1 202 ? 39.121 -3.337 -4.456 1.00 50.12 202 GLY A O 1
ATOM 1601 N N . GLU A 1 203 ? 38.924 -1.757 -6.064 1.00 51.53 203 GLU A N 1
ATOM 1602 C CA . GLU A 1 203 ? 37.982 -0.824 -5.442 1.00 51.53 203 GLU A CA 1
ATOM 1603 C C . GLU A 1 203 ? 36.864 -1.479 -4.603 1.00 51.53 203 GLU A C 1
ATOM 1605 O O . GLU A 1 203 ? 36.389 -2.564 -4.951 1.00 51.53 203 GLU A O 1
ATOM 1610 N N . PRO A 1 204 ? 36.410 -0.814 -3.520 1.00 58.47 204 PRO A N 1
ATOM 1611 C CA . PRO A 1 204 ? 35.305 -1.292 -2.695 1.00 58.47 204 PRO A CA 1
ATOM 1612 C C . PRO A 1 204 ? 34.087 -1.677 -3.546 1.00 58.47 204 PRO A C 1
ATOM 1614 O O . PRO A 1 204 ? 33.619 -0.900 -4.383 1.00 58.47 204 PRO A O 1
ATOM 1617 N N . GLU A 1 205 ? 33.567 -2.893 -3.353 1.00 71.75 205 GLU A N 1
ATOM 1618 C CA . GLU A 1 205 ? 32.409 -3.349 -4.117 1.00 71.75 205 GLU A CA 1
ATOM 1619 C C . GLU A 1 205 ? 31.164 -2.541 -3.736 1.00 71.75 205 GLU A C 1
ATOM 1621 O O . GLU A 1 205 ? 30.721 -2.528 -2.587 1.00 71.75 205 GLU A O 1
ATOM 1626 N N . VAL A 1 206 ? 30.568 -1.887 -4.734 1.00 86.44 206 VAL A N 1
ATOM 1627 C CA . VAL A 1 206 ? 29.332 -1.121 -4.564 1.00 86.44 206 VAL A CA 1
ATOM 1628 C C . VAL A 1 206 ? 28.138 -2.074 -4.549 1.00 86.44 206 VAL A C 1
ATOM 1630 O O . VAL A 1 206 ? 27.884 -2.804 -5.516 1.00 86.44 206 VAL A O 1
ATOM 1633 N N . LEU A 1 207 ? 27.372 -2.036 -3.463 1.00 90.88 207 LEU A N 1
ATOM 1634 C CA . LEU A 1 207 ? 26.112 -2.754 -3.323 1.00 90.88 207 LEU A CA 1
ATOM 1635 C C . LEU A 1 207 ? 24.941 -1.784 -3.483 1.00 90.88 207 LEU A C 1
ATOM 1637 O O . LEU A 1 207 ? 25.063 -0.581 -3.264 1.00 90.88 207 LEU A O 1
ATOM 1641 N N . ALA A 1 208 ? 23.779 -2.300 -3.861 1.00 93.50 208 ALA A N 1
ATOM 1642 C CA . ALA A 1 208 ? 22.550 -1.523 -3.870 1.00 93.50 208 ALA A CA 1
ATOM 1643 C C . ALA A 1 208 ? 21.383 -2.356 -3.354 1.00 93.50 208 ALA A C 1
ATOM 1645 O O . ALA A 1 208 ? 21.313 -3.569 -3.589 1.00 93.50 208 ALA A O 1
ATOM 1646 N N . ILE A 1 209 ? 20.479 -1.691 -2.640 1.00 95.88 209 ILE A N 1
ATOM 1647 C CA . ILE A 1 209 ? 19.216 -2.287 -2.213 1.00 95.88 209 ILE A CA 1
ATOM 1648 C C . ILE A 1 209 ? 18.320 -2.398 -3.446 1.00 95.88 209 ILE A C 1
ATOM 1650 O O . ILE A 1 209 ? 18.258 -1.466 -4.251 1.00 95.88 209 ILE A O 1
ATOM 1654 N N . LYS A 1 210 ? 17.649 -3.540 -3.627 1.00 96.00 210 LYS A N 1
ATOM 1655 C CA . LYS A 1 210 ? 16.851 -3.789 -4.829 1.00 96.00 210 LYS A CA 1
ATOM 1656 C C . LYS A 1 210 ? 15.692 -2.783 -4.972 1.00 96.00 210 LYS A C 1
ATOM 1658 O O . LYS A 1 210 ? 14.853 -2.709 -4.076 1.00 96.00 210 LYS A O 1
ATOM 1663 N N . PRO A 1 211 ? 15.585 -2.057 -6.105 1.00 94.75 211 PRO A N 1
ATOM 1664 C CA . PRO A 1 211 ? 14.415 -1.232 -6.426 1.00 94.75 211 PRO A CA 1
ATOM 1665 C C . PRO A 1 211 ? 13.280 -2.023 -7.099 1.00 94.75 211 PRO A C 1
ATOM 1667 O O . PRO A 1 211 ? 12.192 -1.483 -7.314 1.00 94.75 211 PRO A O 1
ATOM 1670 N N . MET A 1 212 ? 13.559 -3.276 -7.480 1.00 94.94 212 MET A N 1
ATOM 1671 C CA . MET A 1 212 ? 12.655 -4.224 -8.138 1.00 94.94 212 MET A CA 1
ATOM 1672 C C . MET A 1 212 ? 13.221 -5.647 -8.081 1.00 94.94 212 MET A C 1
ATOM 1674 O O . MET A 1 212 ? 14.427 -5.830 -7.893 1.00 94.94 212 MET A O 1
ATOM 1678 N N . ASN A 1 213 ? 12.374 -6.655 -8.295 1.00 96.44 213 ASN A N 1
ATOM 1679 C CA . ASN A 1 213 ? 12.762 -8.059 -8.125 1.00 96.44 213 ASN A CA 1
ATOM 1680 C C . ASN A 1 213 ? 13.251 -8.733 -9.420 1.00 96.44 213 ASN A C 1
ATOM 1682 O O . ASN A 1 213 ? 13.970 -9.733 -9.348 1.00 96.44 213 ASN A O 1
ATOM 1686 N N . CYS A 1 214 ? 12.923 -8.178 -10.594 1.00 95.19 214 CYS A N 1
ATOM 1687 C CA . CYS A 1 214 ? 13.124 -8.815 -11.902 1.00 95.19 214 CYS A CA 1
ATOM 1688 C C . CYS A 1 214 ? 14.535 -9.393 -12.111 1.00 95.19 214 CYS A C 1
ATOM 1690 O O . CYS A 1 214 ? 14.652 -10.583 -12.414 1.00 95.19 214 CYS A O 1
ATOM 1692 N N . PRO A 1 215 ? 15.629 -8.631 -11.881 1.00 95.62 215 PRO A N 1
ATOM 1693 C CA . PRO A 1 215 ? 16.980 -9.146 -12.107 1.00 95.62 215 PRO A CA 1
ATOM 1694 C C . PRO A 1 215 ? 17.317 -10.374 -11.255 1.00 95.62 215 PRO A C 1
ATOM 1696 O O . PRO A 1 215 ? 18.036 -11.264 -11.706 1.00 95.62 215 PRO A O 1
ATOM 1699 N N . ALA A 1 216 ? 16.782 -10.450 -10.036 1.00 96.75 216 ALA A N 1
ATOM 1700 C CA . ALA A 1 216 ? 16.994 -11.579 -9.142 1.00 96.75 216 ALA A CA 1
ATOM 1701 C C . ALA A 1 216 ? 16.214 -12.821 -9.596 1.00 96.75 216 ALA A C 1
ATOM 1703 O O . ALA A 1 216 ? 16.740 -13.932 -9.540 1.00 96.75 216 ALA A O 1
ATOM 1704 N N . HIS A 1 217 ? 14.997 -12.644 -10.116 1.00 97.94 217 HIS A N 1
ATOM 1705 C CA . HIS A 1 217 ? 14.180 -13.743 -10.646 1.00 97.94 217 HIS A CA 1
ATOM 1706 C C . HIS A 1 217 ? 14.821 -14.360 -11.891 1.00 97.94 217 HIS A C 1
ATOM 1708 O O . HIS A 1 217 ? 14.821 -15.581 -12.039 1.00 97.94 217 HIS A O 1
ATOM 1714 N N . VAL A 1 218 ? 15.474 -13.549 -12.728 1.00 97.56 218 VAL A N 1
ATOM 1715 C CA . VAL A 1 218 ? 16.269 -14.057 -13.856 1.00 97.56 218 VAL A CA 1
ATOM 1716 C C . VAL A 1 218 ? 17.446 -14.915 -13.373 1.00 97.56 218 VAL A C 1
ATOM 1718 O O . VAL A 1 218 ? 17.716 -15.964 -13.957 1.00 97.56 218 VAL A O 1
ATOM 1721 N N . GLN A 1 219 ? 18.121 -14.546 -12.274 1.00 96.50 219 GLN A N 1
ATOM 1722 C CA . GLN A 1 219 ? 19.172 -15.396 -11.687 1.00 96.50 219 GLN A CA 1
ATOM 1723 C C . GLN A 1 219 ? 18.623 -16.745 -11.204 1.00 96.50 219 GLN A C 1
ATOM 1725 O O . GLN A 1 219 ? 19.277 -17.773 -11.389 1.00 96.50 219 GLN A O 1
ATOM 1730 N N . VAL A 1 220 ? 17.416 -16.760 -10.628 1.00 97.50 220 VAL A N 1
ATOM 1731 C CA . VAL A 1 220 ? 16.737 -18.001 -10.223 1.00 97.50 220 VAL A CA 1
ATOM 1732 C C . VAL A 1 220 ? 16.388 -18.852 -11.444 1.00 97.50 220 VAL A C 1
ATOM 1734 O O . VAL A 1 220 ? 16.679 -20.047 -11.450 1.00 97.50 220 VAL A O 1
ATOM 1737 N N . PHE A 1 221 ? 15.842 -18.253 -12.506 1.00 97.38 221 PHE A N 1
ATOM 1738 C CA . PHE A 1 221 ? 15.536 -18.961 -13.752 1.00 97.38 221 PHE A CA 1
ATOM 1739 C C . PHE A 1 221 ? 16.781 -19.614 -14.368 1.00 97.38 221 PHE A C 1
ATOM 1741 O O . PHE A 1 221 ? 16.738 -20.777 -14.767 1.00 97.38 221 PHE A O 1
ATOM 1748 N N . LYS A 1 222 ? 17.916 -18.902 -14.372 1.00 95.44 222 LYS A N 1
ATOM 1749 C CA . LYS A 1 222 ? 19.207 -19.406 -14.873 1.00 95.44 222 LYS A CA 1
ATOM 1750 C C . LYS A 1 222 ? 19.770 -20.580 -14.069 1.00 95.44 222 LYS A C 1
ATOM 1752 O O . LYS A 1 222 ? 20.768 -21.181 -14.479 1.00 95.44 222 LYS A O 1
ATOM 1757 N N . ARG A 1 223 ? 19.193 -20.912 -12.910 1.00 94.12 223 ARG A N 1
ATOM 1758 C CA . ARG A 1 223 ? 19.647 -22.057 -12.128 1.00 94.12 223 ARG A CA 1
ATOM 1759 C C . ARG A 1 223 ? 19.184 -23.360 -12.785 1.00 94.12 223 ARG A C 1
ATOM 1761 O O . ARG A 1 223 ? 18.017 -23.747 -12.709 1.00 94.12 223 ARG A O 1
ATOM 1768 N N . GLY A 1 224 ? 20.158 -24.065 -13.359 1.00 88.94 224 GLY A N 1
ATOM 1769 C CA . GLY A 1 224 ? 19.948 -25.310 -14.098 1.00 88.94 224 GLY A CA 1
ATOM 1770 C C . GLY A 1 224 ? 19.583 -25.064 -15.564 1.00 88.94 224 GLY A C 1
ATOM 1771 O O . GLY A 1 224 ? 19.284 -23.945 -15.964 1.00 88.94 224 GLY A O 1
ATOM 1772 N N . SER A 1 225 ? 19.632 -26.116 -16.380 1.00 90.88 225 SER A N 1
ATOM 1773 C CA . SER A 1 225 ? 19.134 -26.069 -17.759 1.00 90.88 225 SER A CA 1
ATOM 1774 C C . SER A 1 225 ? 17.611 -26.169 -17.769 1.00 90.88 225 SER A C 1
ATOM 1776 O O . SER A 1 225 ? 17.078 -27.037 -17.080 1.00 90.88 225 SER A O 1
ATOM 1778 N N . LYS A 1 226 ? 16.934 -25.342 -18.571 1.00 95.69 226 LYS A N 1
ATOM 1779 C CA . LYS A 1 226 ? 15.477 -25.395 -18.762 1.00 95.69 226 LYS A CA 1
ATOM 1780 C C . LYS A 1 226 ? 15.132 -25.978 -20.128 1.00 95.69 226 LYS A C 1
ATOM 1782 O O . LYS A 1 226 ? 15.781 -25.643 -21.116 1.00 95.69 226 LYS A O 1
ATOM 1787 N N . SER A 1 227 ? 14.121 -26.834 -20.200 1.00 96.62 227 SER A N 1
ATOM 1788 C CA . SER A 1 227 ? 13.514 -27.311 -21.447 1.00 96.62 227 SER A CA 1
ATOM 1789 C C . SER A 1 227 ? 12.250 -26.515 -21.767 1.00 96.62 227 SER A C 1
ATOM 1791 O O . SER A 1 227 ? 11.540 -26.098 -20.857 1.00 96.62 227 SER A O 1
ATOM 1793 N N . TYR A 1 228 ? 11.896 -26.387 -23.049 1.00 95.56 228 TYR A N 1
ATOM 1794 C CA . TYR A 1 228 ? 10.612 -25.814 -23.478 1.00 95.56 228 TYR A CA 1
ATOM 1795 C C . TYR A 1 228 ? 9.395 -26.486 -22.814 1.00 95.56 228 TYR A C 1
ATOM 1797 O O . TYR A 1 228 ? 8.359 -25.857 -22.653 1.00 95.56 228 TYR A O 1
ATOM 1805 N N . ARG A 1 229 ? 9.524 -27.752 -22.386 1.00 96.06 229 ARG A N 1
ATOM 1806 C CA . ARG A 1 229 ? 8.472 -28.505 -21.676 1.00 96.06 229 ARG A CA 1
ATOM 1807 C C . ARG A 1 229 ? 8.226 -28.030 -20.246 1.00 96.06 229 ARG A C 1
ATOM 1809 O O . ARG A 1 229 ? 7.194 -28.361 -19.675 1.00 96.06 229 ARG A O 1
ATOM 1816 N N . GLU A 1 230 ? 9.188 -27.323 -19.664 1.00 95.56 230 GLU A N 1
ATOM 1817 C CA . GLU A 1 230 ? 9.070 -26.717 -18.337 1.00 95.56 230 GLU A CA 1
ATOM 1818 C C . GLU A 1 230 ? 8.494 -25.296 -18.412 1.00 95.56 230 GLU A C 1
ATOM 1820 O O . GLU A 1 230 ? 8.220 -24.699 -17.373 1.00 95.56 230 GLU A O 1
ATOM 1825 N N . LEU A 1 231 ? 8.315 -24.747 -19.621 1.00 96.81 231 LEU A N 1
ATOM 1826 C CA . LEU A 1 231 ? 7.679 -23.453 -19.835 1.00 96.81 231 LEU A CA 1
ATOM 1827 C C . LEU A 1 231 ? 6.164 -23.636 -20.046 1.00 96.81 231 LEU A C 1
ATOM 1829 O O . LEU A 1 231 ? 5.755 -24.567 -20.747 1.00 96.81 231 LEU A O 1
ATOM 1833 N N . PRO A 1 232 ? 5.317 -22.759 -19.480 1.00 97.88 232 PRO A N 1
ATOM 1834 C CA . PRO A 1 232 ? 5.662 -21.518 -18.779 1.00 97.88 232 PRO A CA 1
ATOM 1835 C C . PRO A 1 232 ? 6.153 -21.750 -17.338 1.00 97.88 232 PRO A C 1
ATOM 1837 O O . PRO A 1 232 ? 5.522 -22.457 -16.554 1.00 97.88 232 PRO A O 1
ATOM 1840 N N . TYR A 1 233 ? 7.261 -21.099 -16.978 1.00 97.88 233 TYR A N 1
ATOM 1841 C CA . TYR A 1 233 ? 7.878 -21.155 -15.652 1.00 97.88 233 TYR A CA 1
ATOM 1842 C C . TYR A 1 233 ? 7.545 -19.880 -14.872 1.00 97.88 233 TYR A C 1
ATOM 1844 O O . TYR A 1 233 ? 7.962 -18.786 -15.257 1.00 97.88 233 TYR A O 1
ATOM 1852 N N . ARG A 1 234 ? 6.768 -20.003 -13.791 1.00 98.50 234 ARG A N 1
ATOM 1853 C CA . ARG A 1 234 ? 6.153 -18.866 -13.090 1.00 98.50 234 ARG A CA 1
ATOM 1854 C C . ARG A 1 234 ? 6.751 -18.679 -11.701 1.00 98.50 234 ARG A C 1
ATOM 1856 O O . ARG A 1 234 ? 6.493 -19.479 -10.809 1.00 98.50 234 ARG A O 1
ATOM 1863 N N . LEU A 1 235 ? 7.488 -17.593 -11.498 1.00 98.38 235 LEU A N 1
ATOM 1864 C CA . LEU A 1 235 ? 8.023 -17.213 -10.191 1.00 98.38 235 LEU A CA 1
ATOM 1865 C C . LEU A 1 235 ? 7.195 -16.082 -9.598 1.00 98.38 235 LEU A C 1
ATOM 1867 O O . LEU A 1 235 ? 6.888 -15.127 -10.302 1.00 98.38 235 LEU A O 1
ATOM 1871 N N . SER A 1 236 ? 6.864 -16.164 -8.313 1.00 98.38 236 SER A N 1
ATOM 1872 C CA . SER A 1 236 ? 6.246 -15.069 -7.554 1.00 98.38 236 SER A CA 1
ATOM 1873 C C . SER A 1 236 ? 7.061 -14.742 -6.311 1.00 98.38 236 SER A C 1
ATOM 1875 O O . SER A 1 236 ? 7.698 -15.618 -5.738 1.00 98.38 236 SER A O 1
ATOM 1877 N N . GLU A 1 237 ? 7.055 -13.487 -5.885 1.00 98.38 237 GLU A N 1
ATOM 1878 C CA . GLU A 1 237 ? 7.706 -13.045 -4.658 1.00 98.38 237 GLU A CA 1
ATOM 1879 C C . GLU A 1 237 ? 6.914 -11.882 -4.060 1.00 98.38 237 GLU A C 1
ATOM 1881 O O . GLU A 1 237 ? 6.653 -10.886 -4.730 1.00 98.38 237 GLU A O 1
ATOM 1886 N N . PHE A 1 238 ? 6.608 -11.960 -2.764 1.00 98.06 238 PHE A N 1
ATOM 1887 C CA . PHE A 1 238 ? 6.211 -10.784 -1.987 1.00 98.06 238 PHE A CA 1
ATOM 1888 C C . PHE A 1 238 ? 7.460 -9.961 -1.658 1.00 98.06 238 PHE A C 1
ATOM 1890 O O . PHE A 1 238 ? 7.977 -9.998 -0.538 1.00 98.06 238 PHE A O 1
ATOM 1897 N N . GLY A 1 239 ? 8.001 -9.309 -2.685 1.00 96.06 239 GLY A N 1
ATOM 1898 C CA . GLY A 1 239 ? 9.334 -8.725 -2.671 1.00 96.06 239 GLY A CA 1
ATOM 1899 C C . GLY A 1 239 ? 9.323 -7.341 -2.050 1.00 96.06 239 GLY A C 1
ATOM 1900 O O . GLY A 1 239 ? 8.775 -6.410 -2.637 1.00 96.06 239 GLY A O 1
ATOM 1901 N N . LEU A 1 240 ? 9.955 -7.204 -0.882 1.00 97.12 240 LEU A N 1
ATOM 1902 C CA . LEU A 1 240 ? 10.293 -5.898 -0.318 1.00 97.12 240 LEU A CA 1
ATOM 1903 C C . LEU A 1 240 ? 11.324 -5.231 -1.232 1.00 97.12 240 LEU A C 1
ATOM 1905 O O . LEU A 1 240 ? 12.340 -5.843 -1.551 1.00 97.12 240 LEU A O 1
ATOM 1909 N N . VAL A 1 241 ? 11.057 -4.008 -1.666 1.00 96.94 241 VAL A N 1
ATOM 1910 C CA . VAL A 1 241 ? 11.936 -3.210 -2.523 1.00 96.94 241 VAL A CA 1
ATOM 1911 C C . VAL A 1 241 ? 12.044 -1.798 -1.967 1.00 96.94 241 VAL A C 1
ATOM 1913 O O . VAL A 1 241 ? 11.189 -1.358 -1.195 1.00 96.94 241 VAL A O 1
ATOM 1916 N N . HIS A 1 242 ? 13.111 -1.098 -2.350 1.00 96.88 242 HIS A N 1
ATOM 1917 C CA . HIS A 1 242 ? 13.350 0.269 -1.908 1.00 96.88 242 HIS A CA 1
ATOM 1918 C C . HIS A 1 242 ? 13.609 1.206 -3.084 1.00 96.88 242 HIS A C 1
ATOM 1920 O O . HIS A 1 242 ? 14.462 0.934 -3.929 1.00 96.88 242 HIS A O 1
ATOM 1926 N N . ARG A 1 243 ? 12.902 2.336 -3.108 1.00 94.00 243 ARG A N 1
ATOM 1927 C CA . ARG A 1 243 ? 13.115 3.425 -4.064 1.00 94.00 243 ARG A CA 1
ATOM 1928 C C . ARG A 1 243 ? 13.427 4.705 -3.314 1.00 94.00 243 ARG A C 1
ATOM 1930 O O . ARG A 1 243 ? 12.749 5.042 -2.345 1.00 94.00 243 ARG A O 1
ATOM 1937 N N . ASN A 1 244 ? 14.459 5.410 -3.756 1.00 91.31 244 ASN A N 1
ATOM 1938 C CA . ASN A 1 244 ? 14.876 6.682 -3.180 1.00 91.31 244 ASN A CA 1
ATOM 1939 C C . ASN A 1 244 ? 13.970 7.820 -3.673 1.00 91.31 244 ASN A C 1
ATOM 1941 O O . ASN A 1 244 ? 14.398 8.712 -4.396 1.00 91.31 244 ASN A O 1
ATOM 1945 N N . GLU A 1 245 ? 12.691 7.736 -3.314 1.00 82.50 245 GLU A N 1
ATOM 1946 C CA . GLU A 1 245 ? 11.696 8.759 -3.617 1.00 82.50 245 GLU A CA 1
ATOM 1947 C C . GLU A 1 245 ? 12.059 10.075 -2.913 1.00 82.50 245 GLU A C 1
ATOM 1949 O O . GLU A 1 245 ? 12.533 10.083 -1.767 1.00 82.50 245 GLU A O 1
ATOM 1954 N N . ILE A 1 246 ? 11.808 11.192 -3.596 1.00 75.81 246 ILE A N 1
ATOM 1955 C CA . ILE A 1 246 ? 11.997 12.539 -3.049 1.00 75.81 246 ILE A CA 1
ATOM 1956 C C . ILE A 1 246 ? 11.089 12.690 -1.823 1.00 75.81 246 ILE A C 1
ATOM 1958 O O . ILE A 1 246 ? 9.915 12.330 -1.883 1.00 75.81 246 ILE A O 1
ATOM 1962 N N . SER A 1 247 ? 11.623 13.202 -0.708 1.00 68.31 247 SER A N 1
ATOM 1963 C CA . SER A 1 247 ? 10.918 13.212 0.584 1.00 68.31 247 SER A CA 1
ATOM 1964 C C . SER A 1 247 ? 9.546 13.899 0.523 1.00 68.31 247 SER A C 1
ATOM 1966 O O . SER A 1 247 ? 8.595 13.372 1.087 1.00 68.31 247 SER A O 1
ATOM 1968 N N . GLY A 1 248 ? 9.423 15.005 -0.222 1.00 66.19 248 GLY A N 1
ATOM 1969 C CA . GLY A 1 248 ? 8.157 15.737 -0.390 1.00 66.19 248 GLY A CA 1
ATOM 1970 C C . GLY A 1 248 ? 7.080 14.981 -1.177 1.00 66.19 248 GLY A C 1
ATOM 1971 O O . GLY A 1 248 ? 5.913 15.335 -1.124 1.00 66.19 248 GLY A O 1
ATOM 1972 N N . ALA A 1 249 ? 7.435 13.900 -1.876 1.00 66.00 249 ALA A N 1
ATOM 1973 C CA . ALA A 1 249 ? 6.466 13.072 -2.589 1.00 66.00 249 ALA A CA 1
ATOM 1974 C C . ALA A 1 249 ? 5.865 11.953 -1.716 1.00 66.00 249 ALA A C 1
ATOM 1976 O O . ALA A 1 249 ? 5.032 11.183 -2.193 1.00 66.00 249 ALA A O 1
ATOM 1977 N N . LEU A 1 250 ? 6.317 11.792 -0.469 1.00 81.12 250 LEU A N 1
ATOM 1978 C CA . LEU A 1 250 ? 5.867 10.716 0.411 1.00 81.12 250 LEU A CA 1
ATOM 1979 C C . LEU A 1 250 ? 4.501 11.047 1.007 1.00 81.12 250 LEU A C 1
ATOM 1981 O O . LEU A 1 250 ? 4.280 12.130 1.538 1.00 81.12 250 LEU A O 1
ATOM 1985 N N . THR A 1 251 ? 3.566 10.100 0.956 1.00 83.88 251 THR A N 1
ATOM 1986 C CA . THR A 1 251 ? 2.196 10.347 1.426 1.00 83.88 251 THR A CA 1
ATOM 1987 C C . THR A 1 251 ? 1.602 9.092 2.040 1.00 83.88 251 THR A C 1
ATOM 1989 O O . THR A 1 251 ? 1.101 8.221 1.326 1.00 83.88 251 THR A O 1
ATOM 1992 N N . GLY A 1 252 ? 1.635 9.014 3.375 1.00 89.69 252 GLY A N 1
ATOM 1993 C CA . GLY A 1 252 ? 1.051 7.912 4.142 1.00 89.69 252 GLY A CA 1
ATOM 1994 C C . GLY A 1 252 ? 1.438 6.546 3.571 1.00 89.69 252 GLY A C 1
ATOM 1995 O O . GLY A 1 252 ? 2.618 6.228 3.492 1.00 89.69 252 GLY A O 1
ATOM 1996 N N . LEU A 1 253 ? 0.445 5.759 3.150 1.00 94.19 253 LEU A N 1
ATOM 1997 C CA . LEU A 1 253 ? 0.643 4.469 2.481 1.00 94.19 253 LEU A CA 1
ATOM 1998 C C . LEU A 1 253 ? 0.691 4.559 0.946 1.00 94.19 253 LEU A C 1
ATOM 2000 O O . LEU A 1 253 ? 1.081 3.595 0.295 1.00 94.19 253 LEU A O 1
ATOM 2004 N N . MET A 1 254 ? 0.275 5.681 0.354 1.00 90.56 254 MET A N 1
ATOM 2005 C CA . MET A 1 254 ? 0.109 5.812 -1.098 1.00 90.56 254 MET A CA 1
ATOM 2006 C C . MET A 1 254 ? 1.441 5.912 -1.840 1.00 90.56 254 MET A C 1
ATOM 2008 O O . MET A 1 254 ? 1.569 5.385 -2.948 1.00 90.56 254 MET A O 1
ATOM 2012 N N . ARG A 1 255 ? 2.432 6.571 -1.228 1.00 88.56 255 ARG A N 1
ATOM 2013 C CA . ARG A 1 255 ? 3.781 6.723 -1.781 1.00 88.56 255 ARG A CA 1
ATOM 2014 C C . ARG A 1 255 ? 4.817 6.640 -0.669 1.00 88.56 255 ARG A C 1
ATOM 2016 O O . ARG A 1 255 ? 4.831 7.462 0.243 1.00 88.56 255 ARG A O 1
ATOM 2023 N N . VAL A 1 256 ? 5.660 5.617 -0.758 1.00 92.38 256 VAL A N 1
ATOM 2024 C CA . VAL A 1 256 ? 6.618 5.192 0.270 1.00 92.38 256 VAL A CA 1
ATOM 2025 C C . VAL A 1 256 ? 7.952 4.823 -0.386 1.00 92.38 256 VAL A C 1
ATOM 2027 O O . VAL A 1 256 ? 7.999 4.472 -1.564 1.00 92.38 256 VAL A O 1
ATOM 2030 N N . ARG A 1 257 ? 9.043 4.887 0.378 1.00 93.69 257 ARG A N 1
ATOM 2031 C CA . ARG A 1 257 ? 10.387 4.461 -0.036 1.00 93.69 257 ARG A CA 1
ATOM 2032 C C . ARG A 1 257 ? 10.566 2.957 0.059 1.00 93.69 257 ARG A C 1
ATOM 2034 O O . ARG A 1 257 ? 11.206 2.387 -0.816 1.00 93.69 257 ARG A O 1
ATOM 2041 N N . ALA A 1 258 ? 10.015 2.331 1.096 1.00 95.81 258 ALA A N 1
ATOM 2042 C CA . ALA A 1 258 ? 10.057 0.888 1.304 1.00 95.81 258 ALA A CA 1
ATOM 2043 C C . ALA A 1 258 ? 8.660 0.303 1.104 1.00 95.81 258 ALA A C 1
ATOM 2045 O O . ALA A 1 258 ? 7.714 0.710 1.780 1.00 95.81 258 ALA A O 1
ATOM 2046 N N . PHE A 1 259 ? 8.526 -0.645 0.180 1.00 96.88 259 PHE A N 1
ATOM 2047 C CA . PHE A 1 259 ? 7.242 -1.281 -0.099 1.00 96.88 259 PHE A CA 1
ATOM 2048 C C . PHE A 1 259 ? 7.397 -2.715 -0.567 1.00 96.88 259 PHE A C 1
ATOM 2050 O O . PHE A 1 259 ? 8.411 -3.100 -1.146 1.00 96.88 259 PHE A O 1
ATOM 2057 N N . THR A 1 260 ? 6.361 -3.510 -0.329 1.00 97.69 260 THR A N 1
ATOM 2058 C CA . THR A 1 260 ? 6.304 -4.898 -0.783 1.00 97.69 260 THR A CA 1
ATOM 2059 C C . THR A 1 260 ? 5.402 -4.999 -1.994 1.00 97.69 260 THR A C 1
ATOM 2061 O O . THR A 1 260 ? 4.251 -4.574 -1.935 1.00 97.69 260 THR A O 1
ATOM 2064 N N . GLN A 1 261 ? 5.894 -5.591 -3.077 1.00 94.62 261 GLN A N 1
ATOM 2065 C CA . GLN A 1 261 ? 5.076 -5.869 -4.256 1.00 94.62 261 GLN A CA 1
ATOM 2066 C C . GLN A 1 261 ? 4.665 -7.340 -4.310 1.00 94.62 261 GLN A C 1
ATOM 2068 O O . GLN A 1 261 ? 5.457 -8.201 -3.934 1.00 94.62 261 GLN A O 1
ATOM 2073 N N . ASP A 1 262 ? 3.467 -7.646 -4.814 1.00 96.69 262 ASP A N 1
ATOM 2074 C CA . ASP A 1 262 ? 3.063 -9.011 -5.204 1.00 96.69 262 ASP A CA 1
ATOM 2075 C C . ASP A 1 262 ? 3.635 -9.403 -6.580 1.00 96.69 262 ASP A C 1
ATOM 2077 O O . ASP A 1 262 ? 2.935 -9.858 -7.493 1.00 96.69 262 ASP A O 1
ATOM 2081 N N . ASP A 1 263 ? 4.933 -9.165 -6.721 1.00 95.94 263 ASP A N 1
ATOM 2082 C CA . ASP A 1 263 ? 5.657 -9.228 -7.976 1.00 95.94 263 ASP A CA 1
ATOM 2083 C C . ASP A 1 263 ? 5.784 -10.672 -8.469 1.00 95.94 263 ASP A C 1
ATOM 2085 O O . ASP A 1 263 ? 5.964 -11.615 -7.692 1.00 95.94 263 ASP A O 1
ATOM 2089 N N . ALA A 1 264 ? 5.690 -10.867 -9.777 1.00 97.94 264 ALA A N 1
ATOM 2090 C CA . ALA A 1 264 ? 5.888 -12.173 -10.380 1.00 97.94 264 ALA A CA 1
ATOM 2091 C C . ALA A 1 264 ? 6.432 -12.053 -11.802 1.00 97.94 264 ALA A C 1
ATOM 2093 O O . ALA A 1 264 ? 6.066 -11.151 -12.556 1.00 97.94 264 ALA A O 1
ATOM 2094 N N . HIS A 1 265 ? 7.251 -13.032 -12.173 1.00 98.50 265 HIS A N 1
ATOM 2095 C CA . HIS A 1 265 ? 7.892 -13.127 -13.476 1.00 98.50 265 HIS A CA 1
ATOM 2096 C C . HIS A 1 265 ? 7.573 -14.480 -14.104 1.00 98.50 265 HIS A C 1
ATOM 2098 O O . HIS A 1 265 ? 7.871 -15.535 -13.536 1.00 98.50 265 HIS A O 1
ATOM 2104 N N . ILE A 1 266 ? 6.945 -14.448 -15.278 1.00 98.56 266 ILE A N 1
ATOM 2105 C CA . ILE A 1 266 ? 6.618 -15.642 -16.060 1.00 98.56 266 ILE A CA 1
ATOM 2106 C C . ILE A 1 266 ? 7.611 -15.737 -17.210 1.00 98.56 266 ILE A C 1
ATOM 2108 O O . ILE A 1 266 ? 7.640 -14.861 -18.067 1.00 98.56 266 ILE A O 1
ATOM 2112 N N . PHE A 1 267 ? 8.398 -16.804 -17.247 1.00 98.50 267 PHE A N 1
ATOM 2113 C CA . PHE A 1 267 ? 9.258 -17.130 -18.377 1.00 98.50 267 PHE A CA 1
ATOM 2114 C C . PHE A 1 267 ? 8.494 -18.083 -19.286 1.00 98.50 267 PHE A C 1
ATOM 2116 O O . PHE A 1 267 ? 8.117 -19.176 -18.864 1.00 98.50 267 PHE A O 1
ATOM 2123 N N . CYS A 1 268 ? 8.238 -17.671 -20.518 1.00 97.88 268 CYS A N 1
ATOM 2124 C CA . CYS A 1 268 ? 7.429 -18.431 -21.463 1.00 97.88 268 CYS A CA 1
ATOM 2125 C C . CYS A 1 268 ? 8.027 -18.383 -22.870 1.00 97.88 268 CYS A C 1
ATOM 2127 O O . CYS A 1 268 ? 8.937 -17.599 -23.155 1.00 97.88 268 CYS A O 1
ATOM 2129 N N . THR A 1 269 ? 7.559 -19.269 -23.742 1.00 96.31 269 THR A N 1
ATOM 2130 C CA . THR A 1 269 ? 7.851 -19.166 -25.172 1.00 96.31 269 THR A CA 1
ATOM 2131 C C . THR A 1 269 ? 7.003 -18.055 -25.798 1.00 96.31 269 THR A C 1
ATOM 2133 O O . THR A 1 269 ? 6.014 -17.603 -25.222 1.00 96.31 269 THR A O 1
ATOM 2136 N N . GLU A 1 270 ? 7.380 -17.587 -26.985 1.00 92.69 270 GLU A N 1
ATOM 2137 C CA . GLU A 1 270 ? 6.676 -16.479 -27.644 1.00 92.69 270 GLU A CA 1
ATOM 2138 C C . GLU A 1 270 ? 5.211 -16.819 -27.966 1.00 92.69 270 GLU A C 1
ATOM 2140 O O . GLU A 1 270 ? 4.324 -15.986 -27.794 1.00 92.69 270 GLU A O 1
ATOM 2145 N N . ASP A 1 271 ? 4.933 -18.065 -28.354 1.00 92.88 271 ASP A N 1
ATOM 2146 C CA . ASP A 1 271 ? 3.583 -18.572 -28.627 1.00 92.88 271 ASP A CA 1
ATOM 2147 C C . ASP A 1 271 ? 2.706 -18.668 -27.365 1.00 92.88 271 ASP A C 1
ATOM 2149 O O . ASP A 1 271 ? 1.478 -18.639 -27.456 1.00 92.88 271 ASP A O 1
ATOM 2153 N N . GLN A 1 272 ? 3.318 -18.724 -26.178 1.00 95.50 272 GLN A N 1
ATOM 2154 C CA . GLN A 1 272 ? 2.613 -18.808 -24.898 1.00 95.50 272 GLN A CA 1
ATOM 2155 C C . GLN A 1 272 ? 2.179 -17.440 -24.344 1.00 95.50 272 GLN A C 1
ATOM 2157 O O . GLN A 1 272 ? 1.347 -17.406 -23.435 1.00 95.50 272 GLN A O 1
ATOM 2162 N N . VAL A 1 273 ? 2.676 -16.316 -24.881 1.00 93.38 273 VAL A N 1
ATOM 2163 C CA . VAL A 1 273 ? 2.416 -14.960 -24.347 1.00 93.38 273 VAL A CA 1
ATOM 2164 C C . VAL A 1 273 ? 0.918 -14.656 -24.235 1.00 93.38 273 VAL A C 1
ATOM 2166 O O . VAL A 1 273 ? 0.458 -14.157 -23.205 1.00 93.38 273 VAL A O 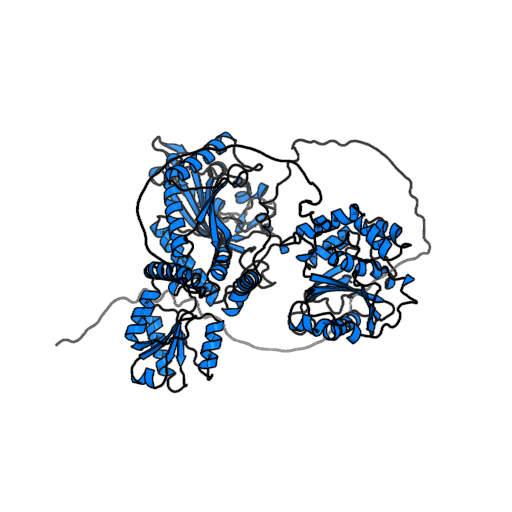1
ATOM 2169 N N . VAL A 1 274 ? 0.133 -15.002 -25.260 1.00 92.06 274 VAL A N 1
ATOM 2170 C CA . VAL A 1 274 ? -1.322 -14.767 -25.284 1.00 92.06 274 VAL A CA 1
ATOM 2171 C C . VAL A 1 274 ? -2.037 -15.581 -24.204 1.00 92.06 274 VAL A C 1
ATOM 2173 O O . VAL A 1 274 ? -2.886 -15.053 -23.481 1.00 92.06 274 VAL A O 1
ATOM 2176 N N . THR A 1 275 ? -1.689 -16.862 -24.062 1.00 94.94 275 THR A N 1
ATOM 2177 C CA . THR A 1 275 ? -2.295 -17.752 -23.063 1.00 94.94 275 THR A CA 1
ATOM 2178 C C . THR A 1 275 ? -1.937 -17.325 -21.642 1.00 94.94 275 THR A C 1
ATOM 2180 O O . THR A 1 275 ? -2.816 -17.269 -20.785 1.00 94.94 275 THR A O 1
ATOM 2183 N N . GLU A 1 276 ? -0.680 -16.964 -21.388 1.00 97.19 276 GLU A N 1
ATOM 2184 C CA . GLU A 1 276 ? -0.238 -16.532 -20.060 1.00 97.19 276 GLU A CA 1
ATOM 2185 C C . GLU A 1 276 ? -0.807 -15.171 -19.664 1.00 97.19 276 GLU A C 1
ATOM 2187 O O . GLU A 1 276 ? -1.207 -14.984 -18.513 1.00 97.19 276 GLU A O 1
ATOM 2192 N N . THR A 1 277 ? -0.947 -14.257 -20.625 1.00 95.44 277 THR A N 1
ATOM 2193 C CA . THR A 1 277 ? -1.639 -12.985 -20.403 1.00 95.44 277 THR A CA 1
ATOM 2194 C C . THR A 1 277 ? -3.098 -13.222 -20.031 1.00 95.44 277 THR A C 1
ATOM 2196 O O . THR A 1 277 ? -3.551 -12.704 -19.014 1.00 95.44 277 THR A O 1
ATOM 2199 N N . ARG A 1 278 ? -3.821 -14.077 -20.770 1.00 93.81 278 ARG A N 1
ATOM 2200 C CA . ARG A 1 278 ? -5.203 -14.470 -20.434 1.00 93.81 278 ARG A CA 1
ATOM 2201 C C . ARG A 1 278 ? -5.321 -15.025 -19.017 1.00 93.81 278 ARG A C 1
ATOM 2203 O O . ARG A 1 278 ? -6.131 -14.528 -18.238 1.00 93.81 278 ARG A O 1
ATOM 2210 N N . ASN A 1 279 ? -4.496 -16.017 -18.681 1.00 96.12 279 ASN A N 1
ATOM 2211 C CA . ASN A 1 279 ? -4.504 -16.661 -17.365 1.00 96.12 279 ASN A CA 1
ATOM 2212 C C . ASN A 1 279 ? -4.287 -15.640 -16.237 1.00 96.12 279 ASN A C 1
ATOM 2214 O O . ASN A 1 279 ? -4.946 -15.698 -15.197 1.00 96.12 279 ASN A O 1
ATOM 2218 N N . PHE A 1 280 ? -3.377 -14.686 -16.449 1.00 97.56 280 PHE A N 1
ATOM 2219 C CA . PHE A 1 280 ? -3.123 -13.613 -15.498 1.00 97.56 280 PHE A CA 1
ATOM 2220 C C . PHE A 1 280 ? -4.301 -12.638 -15.377 1.00 97.56 280 PHE A C 1
ATOM 2222 O O . PHE A 1 280 ? -4.712 -12.340 -14.256 1.00 97.56 280 PHE A O 1
ATOM 2229 N N . VAL A 1 281 ? -4.863 -12.159 -16.493 1.00 95.62 281 VAL A N 1
ATOM 2230 C CA . VAL A 1 281 ? -5.981 -11.200 -16.467 1.00 95.62 281 VAL A CA 1
ATOM 2231 C C . VAL A 1 281 ? -7.202 -11.798 -15.766 1.00 95.62 281 VAL A C 1
ATOM 2233 O O . VAL A 1 281 ? -7.797 -11.148 -14.909 1.00 95.62 281 VAL A O 1
ATOM 2236 N N . GLU A 1 282 ? -7.545 -13.057 -16.048 1.00 94.19 282 GLU A N 1
ATOM 2237 C CA . GLU A 1 282 ? -8.650 -13.749 -15.372 1.00 94.19 282 GLU A CA 1
ATOM 2238 C C . GLU A 1 282 ? -8.422 -13.864 -13.855 1.00 94.19 282 GLU A C 1
ATOM 2240 O O . GLU A 1 282 ? -9.343 -13.649 -13.058 1.00 94.19 282 GLU A O 1
ATOM 2245 N N . LEU A 1 283 ? -7.187 -14.170 -13.441 1.00 96.62 283 LEU A N 1
ATOM 2246 C CA . LEU A 1 283 ? -6.799 -14.221 -12.034 1.00 96.62 283 LEU A CA 1
ATOM 2247 C C . LEU A 1 283 ? -6.902 -12.843 -11.365 1.00 96.62 283 LEU A C 1
ATOM 2249 O O . LEU A 1 283 ? -7.463 -12.741 -10.272 1.00 96.62 283 LEU A O 1
ATOM 2253 N N . LEU A 1 284 ? -6.388 -11.797 -12.014 1.00 96.94 284 LEU A N 1
ATOM 2254 C CA . LEU A 1 284 ? -6.399 -10.424 -11.513 1.00 96.94 284 LEU A CA 1
ATOM 2255 C C . LEU A 1 284 ? -7.827 -9.908 -11.331 1.00 96.94 284 LEU A C 1
ATOM 2257 O O . LEU A 1 284 ? -8.178 -9.467 -10.238 1.00 96.94 284 LEU A O 1
ATOM 2261 N N . LEU A 1 285 ? -8.675 -10.029 -12.358 1.00 94.12 285 LEU A N 1
ATOM 2262 C CA . LEU A 1 285 ? -10.065 -9.565 -12.298 1.00 94.12 285 LEU A CA 1
ATOM 2263 C C . LEU A 1 285 ? -10.858 -10.299 -11.212 1.00 94.12 285 LEU A C 1
ATOM 2265 O O . LEU A 1 285 ? -11.695 -9.705 -10.531 1.00 94.12 285 LEU A O 1
ATOM 2269 N N . LYS A 1 286 ? -10.572 -11.590 -11.003 1.00 93.38 286 LYS A N 1
ATOM 2270 C CA . LYS A 1 286 ? -11.147 -12.344 -9.888 1.00 93.38 286 LYS A CA 1
ATOM 2271 C C . LYS A 1 286 ? -10.690 -11.786 -8.542 1.00 93.38 286 LYS A C 1
ATOM 2273 O O . LYS A 1 286 ? -11.525 -11.595 -7.670 1.00 93.38 286 LYS A O 1
ATOM 2278 N N . VAL A 1 287 ? -9.398 -11.507 -8.367 1.00 95.44 287 VAL A N 1
ATOM 2279 C CA . VAL A 1 287 ? -8.870 -10.933 -7.119 1.00 95.44 287 VAL A CA 1
ATOM 2280 C C . VAL A 1 287 ? -9.476 -9.558 -6.826 1.00 95.44 287 VAL A C 1
ATOM 2282 O O . VAL A 1 287 ? -9.847 -9.306 -5.684 1.00 95.44 287 VAL A O 1
ATOM 2285 N N . TYR A 1 288 ? -9.630 -8.697 -7.829 1.00 95.00 288 TYR A N 1
ATOM 2286 C CA . TYR A 1 288 ? -10.236 -7.372 -7.656 1.00 95.00 288 TYR A CA 1
ATOM 2287 C C . TYR A 1 288 ? -11.697 -7.449 -7.246 1.00 95.00 288 TYR A C 1
ATOM 2289 O O . TYR A 1 288 ? -12.081 -6.847 -6.241 1.00 95.00 288 TYR A O 1
ATOM 2297 N N . ARG A 1 289 ? -12.477 -8.291 -7.929 1.00 91.12 289 ARG A N 1
ATOM 2298 C CA . ARG A 1 289 ? -13.859 -8.581 -7.546 1.00 91.12 289 ARG A CA 1
ATOM 2299 C C . ARG A 1 289 ? -13.946 -9.077 -6.107 1.00 91.12 289 ARG A C 1
ATOM 2301 O O . ARG A 1 289 ? -14.749 -8.578 -5.329 1.00 91.12 289 ARG A O 1
ATOM 2308 N N . ASP A 1 290 ? -13.089 -10.029 -5.750 1.00 88.88 290 ASP A N 1
ATOM 2309 C CA . ASP A 1 290 ? -12.998 -10.618 -4.414 1.00 88.88 290 ASP A CA 1
ATOM 2310 C C . ASP A 1 290 ? -12.664 -9.548 -3.332 1.00 88.88 290 ASP A C 1
ATOM 2312 O O . ASP A 1 290 ? -13.029 -9.699 -2.164 1.00 88.88 290 ASP A O 1
ATOM 2316 N N . LEU A 1 291 ? -12.018 -8.438 -3.709 1.00 91.12 291 LEU A N 1
ATOM 2317 C CA . LEU A 1 291 ? -11.628 -7.333 -2.823 1.00 91.12 291 LEU A CA 1
ATOM 2318 C C . LEU A 1 291 ? -12.585 -6.128 -2.844 1.00 91.12 291 LEU A C 1
ATOM 2320 O O . LEU A 1 291 ? -12.358 -5.183 -2.089 1.00 91.12 291 LEU A O 1
ATOM 2324 N N . GLY A 1 292 ? -13.666 -6.158 -3.633 1.00 88.38 292 GLY A N 1
ATOM 2325 C CA . GLY A 1 292 ? -14.643 -5.059 -3.696 1.00 88.38 292 GLY A CA 1
ATOM 2326 C C . GLY A 1 292 ? -14.514 -4.125 -4.890 1.00 88.38 292 GLY A C 1
ATOM 2327 O O . GLY A 1 292 ? -15.147 -3.076 -4.867 1.00 88.38 292 GLY A O 1
ATOM 2328 N N . PHE A 1 293 ? -13.730 -4.490 -5.903 1.00 90.50 293 PHE A N 1
ATOM 2329 C CA . PHE A 1 293 ? -13.517 -3.691 -7.108 1.00 90.50 293 PHE A CA 1
ATOM 2330 C C . PHE A 1 293 ? -14.088 -4.429 -8.323 1.00 90.50 293 PHE A C 1
ATOM 2332 O O . PHE A 1 293 ? -13.428 -5.282 -8.918 1.00 90.50 293 PHE A O 1
ATOM 2339 N N . ASP A 1 294 ? -15.351 -4.141 -8.642 1.00 84.06 294 ASP A N 1
ATOM 2340 C CA . ASP A 1 294 ? -16.058 -4.743 -9.780 1.00 84.06 294 ASP A CA 1
ATOM 2341 C C . ASP A 1 294 ? -15.746 -4.027 -11.108 1.00 84.06 294 ASP A C 1
ATOM 2343 O O . ASP A 1 294 ? -15.663 -4.685 -12.147 1.00 84.06 294 ASP A O 1
ATOM 2347 N N . ASP A 1 295 ? -15.517 -2.710 -11.060 1.00 85.69 295 ASP A N 1
ATOM 2348 C CA . ASP A 1 295 ? -15.278 -1.861 -12.228 1.00 85.69 295 ASP A CA 1
ATOM 2349 C C . ASP A 1 295 ? -13.777 -1.595 -12.408 1.00 85.69 295 ASP A C 1
ATOM 2351 O O . ASP A 1 295 ? -13.146 -0.865 -11.637 1.00 85.69 295 ASP A O 1
ATOM 2355 N N . VAL A 1 296 ? -13.193 -2.224 -13.431 1.00 92.31 296 VAL A N 1
ATOM 2356 C CA . VAL A 1 296 ? -11.756 -2.176 -13.728 1.00 92.31 296 VAL A CA 1
ATOM 2357 C C . VAL A 1 296 ? -11.566 -1.660 -15.145 1.00 92.31 296 VAL A C 1
ATOM 2359 O O . VAL A 1 296 ? -12.000 -2.305 -16.099 1.00 92.31 296 VAL A O 1
ATOM 2362 N N . LYS A 1 297 ? -10.888 -0.521 -15.290 1.00 94.25 297 LYS A N 1
ATOM 2363 C CA . LYS A 1 297 ? -10.495 0.008 -16.602 1.00 94.25 297 LYS A CA 1
ATOM 2364 C C . LYS A 1 297 ? -9.142 -0.577 -16.991 1.00 94.25 297 LYS A C 1
ATOM 2366 O O . LYS A 1 297 ? -8.252 -0.702 -16.147 1.00 94.25 297 LYS A O 1
ATOM 2371 N N . ILE A 1 298 ? -8.980 -0.919 -18.263 1.00 95.12 298 ILE A N 1
ATOM 2372 C CA . ILE A 1 298 ? -7.727 -1.459 -18.796 1.00 95.12 298 ILE A CA 1
ATOM 2373 C C . ILE A 1 298 ? -7.110 -0.412 -19.712 1.00 95.12 298 ILE A C 1
ATOM 2375 O O . ILE A 1 298 ? -7.774 0.073 -20.625 1.00 95.12 298 ILE A O 1
ATOM 2379 N N . LYS A 1 299 ? -5.838 -0.081 -19.486 1.00 95.19 299 LYS A N 1
ATOM 2380 C CA . LYS A 1 299 ? -5.066 0.798 -20.368 1.00 95.19 299 LYS A CA 1
ATOM 2381 C C . LYS A 1 299 ? -3.937 0.026 -21.039 1.00 95.19 299 LYS A C 1
ATOM 2383 O O . LYS A 1 299 ? -3.265 -0.767 -20.386 1.00 95.19 299 LYS A O 1
ATOM 2388 N N . PHE A 1 300 ? -3.737 0.253 -22.331 1.00 96.00 300 PHE A N 1
ATOM 2389 C CA . PHE A 1 300 ? -2.630 -0.272 -23.124 1.00 96.00 300 PHE A CA 1
ATOM 2390 C C . PHE A 1 300 ? -1.590 0.828 -23.322 1.00 96.00 300 PHE A C 1
ATOM 2392 O O . PHE A 1 300 ? -1.872 1.828 -23.982 1.00 96.00 300 PHE A O 1
ATOM 2399 N N . SER A 1 301 ? -0.390 0.625 -22.786 1.00 94.81 301 SER A N 1
ATOM 2400 C CA . SER A 1 301 ? 0.732 1.548 -22.944 1.00 94.81 301 SER A CA 1
ATOM 2401 C C . SER A 1 301 ? 1.788 0.970 -23.878 1.00 94.81 301 SER A C 1
ATOM 2403 O O . SER A 1 301 ? 2.327 -0.114 -23.626 1.00 94.81 301 SER A O 1
ATOM 2405 N N . ASP A 1 302 ? 2.083 1.705 -24.945 1.00 92.44 302 ASP A N 1
ATOM 2406 C CA . ASP A 1 302 ? 3.077 1.372 -25.966 1.00 92.44 302 ASP A CA 1
ATOM 2407 C C . ASP A 1 302 ? 4.453 1.996 -25.655 1.00 92.44 302 ASP A C 1
ATOM 2409 O O . ASP A 1 302 ? 4.701 2.495 -24.553 1.00 92.44 302 ASP A O 1
ATOM 2413 N N . ARG A 1 303 ? 5.391 1.885 -26.600 1.00 93.31 303 ARG A N 1
ATOM 2414 C CA . ARG A 1 303 ? 6.780 2.349 -26.475 1.00 93.31 303 ARG A CA 1
ATOM 2415 C C . ARG A 1 303 ? 6.930 3.789 -25.941 1.00 93.31 303 ARG A C 1
ATOM 2417 O O . ARG A 1 303 ? 6.398 4.717 -26.544 1.00 93.31 303 ARG A O 1
ATOM 2424 N N . PRO A 1 304 ? 7.747 4.013 -24.893 1.00 90.69 304 PRO A N 1
ATOM 2425 C CA . PRO A 1 304 ? 8.184 5.352 -24.504 1.00 90.69 304 PRO A CA 1
ATOM 2426 C C . PRO A 1 304 ? 9.352 5.835 -25.379 1.00 90.69 304 PRO A C 1
ATOM 2428 O O . PRO A 1 304 ? 10.087 5.027 -25.956 1.00 90.69 304 PRO A O 1
ATOM 2431 N N . ASP A 1 305 ? 9.626 7.143 -25.368 1.00 86.75 305 ASP A N 1
ATOM 2432 C CA . ASP A 1 305 ? 10.803 7.732 -26.033 1.00 86.75 305 ASP A CA 1
ATOM 2433 C C . ASP A 1 305 ? 12.119 7.099 -25.547 1.00 86.75 305 ASP A C 1
ATOM 2435 O O . ASP A 1 305 ? 13.036 6.810 -26.320 1.00 86.75 305 ASP A O 1
ATOM 2439 N N . LYS A 1 306 ? 12.217 6.849 -24.234 1.00 82.38 306 LYS A N 1
ATOM 2440 C CA . LYS A 1 306 ? 13.388 6.238 -23.593 1.00 82.38 306 LYS A CA 1
ATOM 2441 C C . LYS A 1 306 ? 13.200 4.745 -23.377 1.00 82.38 306 LYS A C 1
ATOM 2443 O O . LYS A 1 306 ? 12.787 4.299 -22.308 1.00 82.38 306 LYS A O 1
ATOM 2448 N N . ARG A 1 307 ? 13.628 3.951 -24.355 1.00 84.19 307 ARG A N 1
ATOM 2449 C CA . ARG A 1 307 ? 13.476 2.488 -24.348 1.00 84.19 307 ARG A CA 1
ATOM 2450 C C . ARG A 1 307 ? 14.783 1.712 -24.506 1.00 84.19 307 ARG A C 1
ATOM 2452 O O . ARG A 1 307 ? 15.863 2.280 -24.648 1.00 84.19 307 ARG A O 1
ATOM 2459 N N . ALA A 1 308 ? 14.722 0.407 -24.286 1.00 84.00 308 ALA A N 1
ATOM 2460 C CA . ALA A 1 308 ? 15.767 -0.570 -24.564 1.00 84.00 308 ALA A CA 1
ATOM 2461 C C . ALA A 1 308 ? 15.231 -1.575 -25.588 1.00 84.00 308 ALA A C 1
ATOM 2463 O O . ALA A 1 308 ? 14.033 -1.843 -25.607 1.00 84.00 308 ALA A O 1
ATOM 2464 N N . GLY A 1 309 ? 16.126 -2.140 -26.396 1.00 84.50 309 GLY A N 1
ATOM 2465 C CA . GLY A 1 309 ? 15.749 -2.980 -27.532 1.00 84.50 309 GLY A CA 1
ATOM 2466 C C . GLY A 1 309 ? 15.440 -2.160 -28.785 1.00 84.50 309 GLY A C 1
ATOM 2467 O O . GLY A 1 309 ? 15.127 -0.972 -28.702 1.00 84.50 309 GLY A O 1
ATOM 2468 N N . ASP A 1 310 ? 15.559 -2.817 -29.933 1.00 89.38 310 ASP A N 1
ATOM 2469 C CA . ASP A 1 310 ? 15.332 -2.216 -31.247 1.00 89.38 310 ASP A CA 1
ATOM 2470 C C . ASP A 1 310 ? 13.836 -2.173 -31.590 1.00 89.38 310 ASP A C 1
ATOM 2472 O O . ASP A 1 310 ? 13.033 -2.926 -31.032 1.00 89.38 310 ASP A O 1
ATOM 2476 N N . ASP A 1 311 ? 13.460 -1.339 -32.559 1.00 92.19 311 ASP A N 1
ATOM 2477 C CA . ASP A 1 311 ? 12.069 -1.154 -32.994 1.00 92.19 311 ASP A CA 1
ATOM 2478 C C . ASP A 1 311 ? 11.372 -2.464 -33.372 1.00 92.19 311 ASP A C 1
ATOM 2480 O O . ASP A 1 311 ? 10.226 -2.665 -32.993 1.00 92.19 311 ASP A O 1
ATOM 2484 N N . VAL A 1 312 ? 12.087 -3.402 -33.998 1.00 93.00 312 VAL A N 1
ATOM 2485 C CA . VAL A 1 312 ? 11.549 -4.724 -34.368 1.00 93.00 312 VAL A CA 1
ATOM 2486 C C . VAL A 1 312 ? 11.117 -5.533 -33.139 1.00 93.00 312 VAL A C 1
ATOM 2488 O O . VAL A 1 312 ? 10.111 -6.242 -33.173 1.00 93.00 312 VAL A O 1
ATOM 2491 N N . VAL A 1 313 ? 11.869 -5.437 -32.038 1.00 89.56 313 VAL A N 1
ATOM 2492 C CA . VAL A 1 313 ? 11.531 -6.113 -30.776 1.00 89.56 313 VAL A CA 1
ATOM 2493 C C . VAL A 1 313 ? 10.294 -5.471 -30.153 1.00 89.56 313 VAL A C 1
ATOM 2495 O O . VAL A 1 313 ? 9.427 -6.172 -29.635 1.00 89.56 313 VAL A O 1
ATOM 2498 N N . TRP A 1 314 ? 10.190 -4.147 -30.243 1.00 93.25 314 TRP A N 1
ATOM 2499 C CA . TRP A 1 314 ? 9.038 -3.396 -29.759 1.00 93.25 314 TRP A CA 1
ATOM 2500 C C . TRP A 1 314 ? 7.769 -3.655 -30.564 1.00 93.25 314 TRP A C 1
ATOM 2502 O O . TRP A 1 314 ? 6.726 -3.886 -29.959 1.00 93.25 314 TRP A O 1
ATOM 2512 N N . ASP A 1 315 ? 7.864 -3.687 -31.895 1.00 92.88 315 ASP A N 1
ATOM 2513 C CA . ASP A 1 315 ? 6.741 -4.005 -32.783 1.00 92.88 315 ASP A CA 1
ATOM 2514 C C . ASP A 1 315 ? 6.162 -5.371 -32.403 1.00 92.88 315 ASP A C 1
ATOM 2516 O O . ASP A 1 315 ? 4.963 -5.517 -32.170 1.00 92.88 315 ASP A O 1
ATOM 2520 N N . LYS A 1 316 ? 7.049 -6.353 -32.216 1.00 90.62 316 LYS A N 1
ATOM 2521 C CA . LYS A 1 316 ? 6.686 -7.702 -31.789 1.00 90.62 316 LYS A CA 1
ATOM 2522 C C . LYS A 1 316 ? 6.041 -7.735 -30.403 1.00 90.62 316 LYS A C 1
ATOM 2524 O O . LYS A 1 316 ? 5.073 -8.469 -30.195 1.00 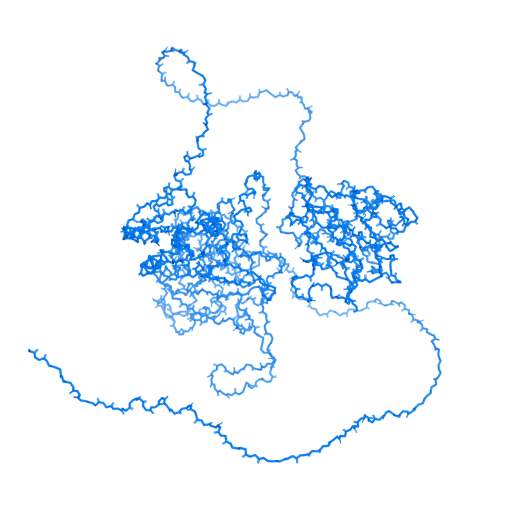90.62 316 LYS A O 1
ATOM 2529 N N . ALA A 1 317 ? 6.577 -6.984 -29.444 1.00 91.44 317 ALA A N 1
ATOM 2530 C CA . ALA A 1 317 ? 6.051 -6.958 -28.084 1.00 91.44 317 ALA A CA 1
ATOM 2531 C C . ALA A 1 317 ? 4.664 -6.313 -28.013 1.00 91.44 317 ALA A C 1
ATOM 2533 O O . ALA A 1 317 ? 3.769 -6.843 -27.353 1.00 91.44 317 ALA A O 1
ATOM 2534 N N . GLU A 1 318 ? 4.477 -5.201 -28.723 1.00 93.69 318 GLU A N 1
ATOM 2535 C CA . GLU A 1 318 ? 3.202 -4.489 -28.798 1.00 93.69 318 GLU A CA 1
ATOM 2536 C C . GLU A 1 318 ? 2.149 -5.334 -29.509 1.00 93.69 318 GLU A C 1
ATOM 2538 O O . GLU A 1 318 ? 1.032 -5.450 -29.008 1.00 93.69 318 GLU A O 1
ATOM 2543 N N . GLU A 1 319 ? 2.508 -5.980 -30.621 1.00 93.12 319 GLU A N 1
ATOM 2544 C CA . GLU A 1 319 ? 1.625 -6.898 -31.340 1.00 93.12 319 GLU A CA 1
ATOM 2545 C C . GLU A 1 319 ? 1.232 -8.100 -30.471 1.00 93.12 319 GLU A C 1
ATOM 2547 O O . GLU A 1 319 ? 0.053 -8.441 -30.381 1.00 93.12 319 GLU A O 1
ATOM 2552 N N . SER A 1 320 ? 2.186 -8.706 -29.758 1.00 89.44 320 SER A N 1
ATOM 2553 C CA . SER A 1 320 ? 1.915 -9.855 -28.881 1.00 89.44 320 SER A CA 1
ATOM 2554 C C . SER A 1 320 ? 0.929 -9.504 -27.764 1.00 89.44 320 SER A C 1
ATOM 2556 O O . SER A 1 320 ? -0.004 -10.263 -27.493 1.00 89.44 320 SER A O 1
ATOM 2558 N N . LEU A 1 321 ? 1.109 -8.342 -27.128 1.00 91.44 321 LEU A N 1
ATOM 2559 C CA . LEU A 1 321 ? 0.236 -7.888 -26.047 1.00 91.44 321 LEU A CA 1
ATOM 2560 C C . LEU A 1 321 ? -1.135 -7.427 -26.561 1.00 91.44 321 LEU A C 1
ATOM 2562 O O . LEU A 1 321 ? -2.152 -7.696 -25.921 1.00 91.44 321 LEU A O 1
ATOM 2566 N N . ARG A 1 322 ? -1.175 -6.787 -27.737 1.00 91.94 322 ARG A N 1
ATOM 2567 C CA . ARG A 1 322 ? -2.413 -6.393 -28.422 1.00 91.94 322 ARG A CA 1
ATOM 2568 C C . ARG A 1 322 ? -3.256 -7.613 -28.785 1.00 91.94 322 ARG A C 1
ATOM 2570 O O . ARG A 1 322 ? -4.421 -7.686 -28.405 1.00 91.94 322 ARG A O 1
ATOM 2577 N N . ASN A 1 323 ? -2.643 -8.613 -29.414 1.00 90.50 323 ASN A N 1
ATOM 2578 C CA . ASN A 1 323 ? -3.301 -9.877 -29.738 1.00 90.50 323 ASN A CA 1
ATOM 2579 C C . ASN A 1 323 ? -3.847 -10.561 -28.477 1.00 90.50 323 ASN A C 1
ATOM 2581 O O . ASN A 1 323 ? -4.923 -11.159 -28.506 1.00 90.50 323 ASN A O 1
ATOM 2585 N N . ALA A 1 324 ? -3.130 -10.457 -27.353 1.00 88.38 324 ALA A N 1
ATOM 2586 C CA . ALA A 1 324 ? -3.572 -11.027 -26.090 1.00 88.38 324 ALA A CA 1
ATOM 2587 C C . ALA A 1 324 ? -4.838 -10.354 -25.538 1.00 88.38 324 ALA A C 1
ATOM 2589 O O . ALA A 1 324 ? -5.776 -11.064 -25.171 1.00 88.38 324 ALA A O 1
ATOM 2590 N N . ILE A 1 325 ? -4.891 -9.017 -25.496 1.00 89.62 325 ILE A N 1
ATOM 2591 C CA . ILE A 1 325 ? -6.069 -8.294 -24.991 1.00 89.62 325 ILE A CA 1
ATOM 2592 C C . ILE A 1 325 ? -7.269 -8.406 -25.945 1.00 89.62 325 ILE A C 1
ATOM 2594 O O . ILE A 1 325 ? -8.396 -8.608 -25.493 1.00 89.62 325 ILE A O 1
ATOM 2598 N N . GLU A 1 326 ? -7.039 -8.400 -27.259 1.00 89.62 326 GLU A N 1
ATOM 2599 C CA . GLU A 1 326 ? -8.095 -8.586 -28.263 1.00 89.62 326 GLU A CA 1
ATOM 2600 C C . GLU A 1 326 ? -8.696 -9.996 -28.207 1.00 89.62 326 GLU A C 1
ATOM 2602 O O . GLU A 1 326 ? -9.916 -10.159 -28.254 1.00 89.62 326 GLU A O 1
ATOM 2607 N N . ALA A 1 327 ? -7.870 -11.028 -28.002 1.00 88.06 327 ALA A N 1
ATOM 2608 C CA . ALA A 1 327 ? -8.341 -12.404 -27.838 1.00 88.06 327 ALA A CA 1
ATOM 2609 C C . ALA A 1 327 ? -9.160 -12.629 -26.551 1.00 88.06 327 ALA A C 1
ATOM 2611 O O . ALA A 1 327 ? -9.862 -13.643 -26.441 1.00 88.06 327 ALA A O 1
ATOM 2612 N N . LEU A 1 328 ? -9.045 -11.731 -25.567 1.00 85.69 328 LEU A N 1
ATOM 2613 C CA . LEU A 1 328 ? -9.862 -11.726 -24.352 1.00 85.69 328 LEU A CA 1
ATOM 2614 C C . LEU A 1 328 ? -11.222 -11.046 -24.560 1.00 85.69 328 LEU A C 1
ATOM 2616 O O . LEU A 1 328 ? -12.122 -11.260 -23.750 1.00 85.69 328 LEU A O 1
ATOM 2620 N N . GLY A 1 329 ? -11.384 -10.258 -25.629 1.00 88.75 329 GLY A N 1
ATOM 2621 C CA . GLY A 1 329 ? -12.603 -9.491 -25.891 1.00 88.75 329 GLY A CA 1
ATOM 2622 C C . GLY A 1 329 ? -12.889 -8.426 -24.829 1.00 88.75 329 GLY A C 1
ATOM 2623 O O . GLY A 1 329 ? -14.052 -8.111 -24.589 1.00 88.75 329 GLY A O 1
ATOM 2624 N N . LEU A 1 330 ? -11.848 -7.923 -24.158 1.00 87.44 330 LEU A N 1
ATOM 2625 C CA . LEU A 1 330 ? -11.962 -6.881 -23.141 1.00 87.44 330 LEU A CA 1
ATOM 2626 C C . LEU A 1 330 ? -11.769 -5.506 -23.777 1.00 87.44 330 LEU A C 1
ATOM 2628 O O . LEU A 1 330 ? -10.880 -5.317 -24.607 1.00 87.44 330 LEU A O 1
ATOM 2632 N N . GLU A 1 331 ? -12.586 -4.546 -23.359 1.00 91.38 331 GLU A N 1
ATOM 2633 C CA . GLU A 1 331 ? -12.412 -3.148 -23.743 1.00 91.38 331 GLU A CA 1
ATOM 2634 C C . GLU A 1 331 ? -11.163 -2.571 -23.065 1.00 91.38 331 GLU A C 1
ATOM 2636 O O . GLU A 1 331 ? -10.893 -2.842 -21.891 1.00 91.38 331 GLU A O 1
ATOM 2641 N N . TYR A 1 332 ? -10.387 -1.794 -23.819 1.00 93.62 332 TYR A N 1
ATOM 2642 C CA . TYR A 1 332 ? -9.187 -1.132 -23.322 1.00 93.62 332 TYR A CA 1
ATOM 2643 C C . TYR A 1 332 ? -9.017 0.249 -23.957 1.00 93.62 332 TYR A C 1
ATOM 2645 O O . TYR A 1 332 ? -9.418 0.488 -25.096 1.00 93.62 332 TYR A O 1
ATOM 2653 N N . GLU A 1 333 ? -8.388 1.151 -23.213 1.00 94.62 333 GLU A N 1
ATOM 2654 C CA . GLU A 1 333 ? -8.018 2.493 -23.659 1.00 94.62 333 GLU A CA 1
ATOM 2655 C C . GLU A 1 333 ? -6.531 2.535 -24.018 1.00 94.62 333 GLU A C 1
ATOM 2657 O O . GLU A 1 333 ? -5.715 1.851 -23.405 1.00 94.62 333 GLU A O 1
ATOM 2662 N N . PHE A 1 334 ? -6.146 3.353 -24.993 1.00 93.50 334 PHE A N 1
ATOM 2663 C CA . PHE A 1 334 ? -4.732 3.594 -25.276 1.00 93.50 334 PHE A CA 1
ATOM 2664 C C . PHE A 1 334 ? -4.153 4.656 -24.338 1.00 93.50 334 PHE A C 1
ATOM 2666 O O . PHE A 1 334 ? -4.780 5.682 -24.089 1.00 93.50 334 PHE A O 1
ATOM 2673 N N . ASN A 1 335 ? -2.927 4.423 -23.876 1.00 91.81 335 ASN A N 1
ATOM 2674 C CA . ASN A 1 335 ? -2.152 5.330 -23.038 1.00 91.81 335 ASN A CA 1
ATOM 2675 C C . ASN A 1 335 ? -0.739 5.497 -23.641 1.00 91.81 335 ASN A C 1
ATOM 2677 O O . ASN A 1 335 ? 0.198 4.820 -23.206 1.00 91.81 335 ASN A O 1
ATOM 2681 N N . PRO A 1 336 ? -0.607 6.292 -24.720 1.00 93.19 336 PRO A N 1
ATOM 2682 C CA . PRO A 1 336 ? 0.581 6.299 -25.566 1.00 93.19 336 PRO A CA 1
ATOM 2683 C C . PRO A 1 336 ? 1.816 6.850 -24.845 1.00 93.19 336 PRO A C 1
ATOM 2685 O O . PRO A 1 336 ? 1.727 7.842 -24.129 1.00 93.19 336 PRO A O 1
ATOM 2688 N N . GLY A 1 337 ? 2.975 6.231 -25.064 1.00 91.19 337 GLY A N 1
ATOM 2689 C CA . GLY A 1 337 ? 4.264 6.641 -24.503 1.00 91.19 337 GLY A CA 1
ATOM 2690 C C . GLY A 1 337 ? 4.519 6.186 -23.065 1.00 91.19 337 GLY A C 1
ATOM 2691 O O . GLY A 1 337 ? 5.594 6.445 -22.530 1.00 91.19 337 GLY A O 1
ATOM 2692 N N . GLU A 1 338 ? 3.567 5.493 -22.439 1.00 89.06 338 GLU A N 1
ATOM 2693 C CA . GLU A 1 338 ? 3.620 5.168 -21.008 1.00 89.06 338 GLU A CA 1
ATOM 2694 C C . GLU A 1 338 ? 4.193 3.776 -20.700 1.00 89.06 338 GLU A C 1
ATOM 2696 O O . GLU A 1 338 ? 4.199 3.352 -19.544 1.00 89.06 338 GLU A O 1
ATOM 2701 N N . GLY A 1 339 ? 4.664 3.030 -21.707 1.00 87.12 339 GLY A N 1
ATOM 2702 C CA . GLY A 1 339 ? 5.259 1.701 -21.547 1.00 87.12 339 GLY A CA 1
ATOM 2703 C C . GLY A 1 339 ? 6.498 1.693 -20.646 1.00 87.12 339 GLY A C 1
ATOM 2704 O O . GLY A 1 339 ? 7.166 2.705 -20.433 1.00 87.12 339 GLY A O 1
ATOM 2705 N N . ALA A 1 340 ? 6.842 0.523 -20.104 1.00 86.44 340 ALA A N 1
ATOM 2706 C CA . ALA A 1 340 ? 8.097 0.378 -19.370 1.00 86.44 340 ALA A CA 1
ATOM 2707 C C . ALA A 1 340 ? 9.282 0.508 -20.336 1.00 86.44 340 ALA A C 1
ATOM 2709 O O . ALA A 1 340 ? 9.172 0.185 -21.512 1.00 86.44 340 ALA A O 1
ATOM 2710 N N . PHE A 1 341 ? 10.469 0.895 -19.863 1.00 86.44 341 PHE A N 1
ATOM 2711 C CA . PHE A 1 341 ? 11.608 1.065 -20.777 1.00 86.44 341 PHE A CA 1
ATOM 2712 C C . PHE A 1 341 ? 12.027 -0.232 -21.500 1.00 86.44 341 PHE A C 1
ATOM 2714 O O . PHE A 1 341 ? 12.820 -0.160 -22.435 1.00 86.44 341 PHE A O 1
ATOM 2721 N N . TYR A 1 342 ? 11.570 -1.402 -21.049 1.00 84.12 342 TYR A N 1
ATOM 2722 C CA . TYR A 1 342 ? 11.885 -2.723 -21.601 1.00 84.12 342 TYR A CA 1
ATOM 2723 C C . TYR A 1 342 ? 10.708 -3.395 -22.331 1.00 84.12 342 TYR A C 1
ATOM 2725 O O . TYR A 1 342 ? 10.894 -4.484 -22.868 1.00 84.12 342 TYR A O 1
ATOM 2733 N N . GLY A 1 343 ? 9.523 -2.770 -22.379 1.00 90.94 343 GLY A N 1
ATOM 2734 C CA . GLY A 1 343 ? 8.388 -3.326 -23.114 1.00 90.94 343 GLY A CA 1
ATOM 2735 C C . GLY A 1 343 ? 7.029 -2.658 -22.859 1.00 90.94 343 GLY A C 1
ATOM 2736 O O . GLY A 1 343 ? 6.885 -1.867 -21.920 1.00 90.94 343 GLY A O 1
ATOM 2737 N N . PRO A 1 344 ? 6.018 -2.970 -23.691 1.00 94.50 344 PRO A N 1
ATOM 2738 C CA . PRO A 1 344 ? 4.657 -2.465 -23.545 1.00 94.50 344 PRO A CA 1
ATOM 2739 C C . PRO A 1 344 ? 3.946 -3.136 -22.371 1.00 94.50 34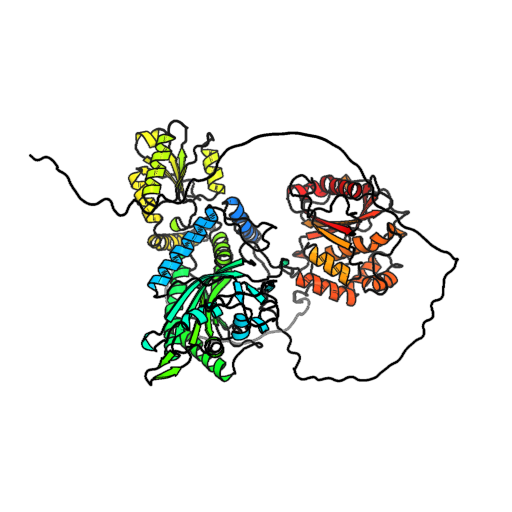4 PRO A C 1
ATOM 2741 O O . PRO A 1 344 ? 4.353 -4.207 -21.899 1.00 94.50 344 PRO A O 1
ATOM 2744 N N . LYS A 1 345 ? 2.856 -2.520 -21.906 1.00 95.19 345 LYS A N 1
ATOM 2745 C CA . LYS A 1 345 ? 2.117 -3.018 -20.743 1.00 95.19 345 LYS A CA 1
ATOM 2746 C C . LYS A 1 345 ? 0.620 -2.797 -20.815 1.00 95.19 345 LYS A C 1
ATOM 2748 O O . LYS A 1 345 ? 0.145 -1.836 -21.409 1.00 95.19 345 LYS A O 1
ATOM 2753 N N . LEU A 1 346 ? -0.099 -3.684 -20.136 1.00 95.81 346 LEU A N 1
ATOM 2754 C CA . LEU A 1 346 ? -1.470 -3.448 -19.717 1.00 95.81 346 LEU A CA 1
ATOM 2755 C C . LEU A 1 346 ? -1.458 -2.948 -18.276 1.00 95.81 346 LEU A C 1
ATOM 2757 O O . LEU A 1 346 ? -0.727 -3.471 -17.427 1.00 95.81 346 LEU A O 1
ATOM 2761 N N . GLU A 1 347 ? -2.284 -1.951 -18.006 1.00 94.94 347 GLU A N 1
ATOM 2762 C CA . GLU A 1 347 ? -2.486 -1.355 -16.692 1.00 94.94 347 GLU A CA 1
ATOM 2763 C C . GLU A 1 347 ? -3.940 -1.552 -16.279 1.00 94.94 347 GLU A C 1
ATOM 2765 O O . GLU A 1 347 ? -4.855 -1.275 -17.053 1.00 94.94 347 GLU A O 1
ATOM 2770 N N . PHE A 1 348 ? -4.153 -2.026 -15.055 1.00 95.44 348 PHE A N 1
ATOM 2771 C CA . PHE A 1 348 ? -5.479 -2.249 -14.497 1.00 95.44 348 PHE A CA 1
ATOM 2772 C C . PHE A 1 348 ? -5.758 -1.162 -13.467 1.00 95.44 348 PHE A C 1
ATOM 2774 O O . PHE A 1 348 ? -5.101 -1.079 -12.422 1.00 95.44 348 PHE A O 1
ATOM 2781 N N . VAL A 1 349 ? -6.714 -0.306 -13.801 1.00 93.50 349 VAL A N 1
ATOM 2782 C CA . VAL A 1 349 ? -7.098 0.865 -13.023 1.00 93.50 349 VAL A CA 1
ATOM 2783 C C . VAL A 1 349 ? -8.387 0.543 -12.283 1.00 93.50 349 VAL A C 1
ATOM 2785 O O . VAL A 1 349 ? -9.406 0.242 -12.905 1.00 93.50 349 VAL A O 1
ATOM 2788 N N . VAL A 1 350 ? -8.333 0.594 -10.954 1.00 91.50 350 VAL A N 1
ATOM 2789 C CA . VAL A 1 350 ? -9.514 0.461 -10.095 1.00 91.50 350 VAL A CA 1
ATOM 2790 C C . VAL A 1 350 ? -10.013 1.843 -9.713 1.00 91.50 350 VAL A C 1
ATOM 2792 O O . VAL A 1 350 ? -9.211 2.734 -9.433 1.00 91.50 350 VAL A O 1
ATOM 2795 N N . GLN A 1 351 ? -11.329 2.016 -9.680 1.00 86.88 351 GLN A N 1
ATOM 2796 C CA . GLN A 1 351 ? -11.937 3.223 -9.142 1.00 86.88 351 GLN A CA 1
ATOM 2797 C C . GLN A 1 351 ? -12.276 3.004 -7.664 1.00 86.88 351 GLN A C 1
ATOM 2799 O O . GLN A 1 351 ? -12.859 1.980 -7.302 1.00 86.88 351 GLN A O 1
ATOM 2804 N N . ASP A 1 352 ? -11.886 3.934 -6.793 1.00 82.75 352 ASP A N 1
ATOM 2805 C CA . ASP A 1 352 ? -12.284 3.881 -5.384 1.00 82.75 352 ASP A CA 1
ATOM 2806 C C . ASP A 1 352 ? -13.696 4.452 -5.157 1.00 82.75 352 ASP A C 1
ATOM 2808 O O . ASP A 1 352 ? -14.311 5.053 -6.037 1.00 82.75 352 ASP A O 1
ATOM 2812 N N . ALA A 1 35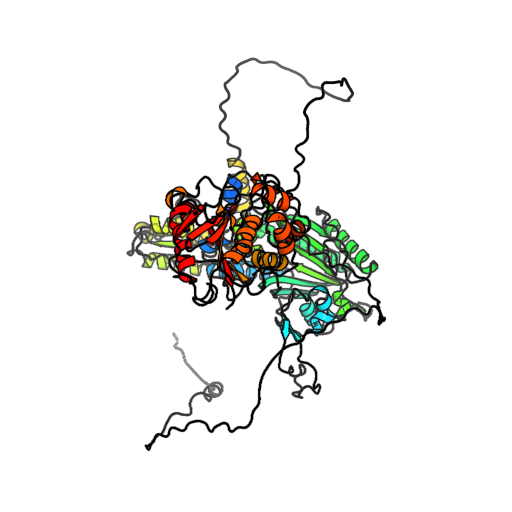3 ? -14.217 4.304 -3.937 1.00 80.69 353 ALA A N 1
ATOM 2813 C CA . ALA A 1 353 ? -15.522 4.841 -3.547 1.00 80.69 353 ALA A CA 1
ATOM 2814 C C . ALA A 1 353 ? -15.651 6.380 -3.620 1.00 80.69 353 ALA A C 1
ATOM 2816 O O . ALA A 1 353 ? -16.751 6.893 -3.418 1.00 80.69 353 ALA A O 1
ATOM 2817 N N . LEU A 1 354 ? -14.558 7.112 -3.863 1.00 77.38 354 LEU A N 1
ATOM 2818 C CA . LEU A 1 354 ? -14.540 8.560 -4.088 1.00 77.38 354 LEU A CA 1
ATOM 2819 C C . LEU A 1 354 ? -14.466 8.913 -5.584 1.00 77.38 354 LEU A C 1
ATOM 2821 O O . LEU A 1 354 ? -14.389 10.093 -5.923 1.00 77.38 354 LEU A O 1
ATOM 2825 N N . GLY A 1 355 ? -14.476 7.917 -6.474 1.00 80.44 355 GLY A N 1
ATOM 2826 C CA . GLY A 1 355 ? -14.415 8.104 -7.920 1.00 80.44 355 GLY A CA 1
ATOM 2827 C C . GLY A 1 355 ? -13.002 8.279 -8.481 1.00 80.44 355 GLY A C 1
ATOM 2828 O O . GLY A 1 355 ? -12.868 8.542 -9.676 1.00 80.44 355 GLY A O 1
ATOM 2829 N N . ARG A 1 356 ? -11.946 8.129 -7.669 1.00 83.62 356 ARG A N 1
ATOM 2830 C CA . ARG A 1 356 ? -10.559 8.319 -8.122 1.00 83.62 356 ARG A CA 1
ATOM 2831 C C . ARG A 1 356 ? -10.016 7.054 -8.771 1.00 83.62 356 ARG A C 1
ATOM 2833 O O . ARG A 1 356 ? -10.215 5.952 -8.260 1.00 83.62 356 ARG A O 1
ATOM 2840 N N . ASP A 1 357 ? -9.282 7.244 -9.858 1.00 88.50 357 ASP A N 1
ATOM 2841 C CA . ASP A 1 357 ? -8.655 6.175 -10.627 1.00 88.50 357 ASP A CA 1
ATOM 2842 C C . ASP A 1 357 ? -7.273 5.824 -10.049 1.00 88.50 357 ASP A C 1
ATOM 2844 O O . ASP A 1 357 ? -6.369 6.659 -9.978 1.00 88.50 357 ASP A O 1
ATOM 2848 N N . TRP A 1 358 ? -7.087 4.557 -9.682 1.00 89.50 358 TRP A N 1
ATOM 2849 C CA . TRP A 1 358 ? -5.840 4.026 -9.143 1.00 89.50 358 TRP A CA 1
ATOM 2850 C C . TRP A 1 358 ? -5.294 2.908 -10.020 1.00 89.50 358 TRP A C 1
ATOM 2852 O O . TRP A 1 358 ? -5.823 1.796 -10.047 1.00 89.50 358 TRP A O 1
ATOM 2862 N N . GLN A 1 359 ? -4.175 3.167 -10.690 1.00 90.00 359 GLN A N 1
ATOM 2863 C CA . GLN A 1 359 ? -3.409 2.104 -11.329 1.00 90.00 359 GLN A CA 1
ATOM 2864 C C . GLN A 1 359 ? -2.810 1.179 -10.265 1.00 90.00 359 GLN A C 1
ATOM 2866 O O . GLN A 1 359 ? -1.972 1.605 -9.464 1.00 90.00 359 GLN A O 1
ATOM 2871 N N . CYS A 1 360 ? -3.212 -0.088 -10.300 1.00 92.94 360 CYS A N 1
ATOM 2872 C CA . CYS A 1 360 ? -2.739 -1.106 -9.370 1.00 92.94 360 CYS A CA 1
ATOM 2873 C C . CYS A 1 360 ? -2.008 -2.210 -10.132 1.00 92.94 360 CYS A C 1
ATOM 2875 O O . CYS A 1 360 ? -0.780 -2.300 -10.107 1.00 92.94 360 CYS A O 1
ATOM 2877 N N . GLY A 1 361 ? -2.764 -3.033 -10.845 1.00 94.62 361 GLY A N 1
ATOM 2878 C CA . GLY A 1 361 ? -2.249 -4.219 -11.499 1.00 94.62 361 GLY A CA 1
ATOM 2879 C C . GLY A 1 361 ? -1.596 -3.894 -12.827 1.00 94.62 361 GLY A C 1
ATOM 2880 O O . GLY A 1 361 ? -1.922 -2.907 -13.490 1.00 94.62 361 GLY A O 1
ATOM 2881 N N . THR A 1 362 ? -0.678 -4.755 -13.243 1.00 96.25 362 THR A N 1
ATOM 2882 C CA . THR A 1 362 ? -0.004 -4.612 -14.529 1.00 96.25 362 THR A CA 1
ATOM 2883 C C . THR A 1 362 ? 0.466 -5.955 -15.061 1.00 96.25 362 THR A C 1
ATOM 2885 O O . THR A 1 362 ? 0.791 -6.851 -14.281 1.00 96.25 362 THR A O 1
ATOM 2888 N N . ILE A 1 363 ? 0.529 -6.076 -16.386 1.00 96.94 363 ILE A N 1
ATOM 2889 C CA . ILE A 1 363 ? 1.325 -7.091 -17.075 1.00 96.94 363 ILE A CA 1
ATOM 2890 C C . ILE A 1 363 ? 2.146 -6.424 -18.177 1.00 96.94 363 ILE A C 1
ATOM 2892 O O . ILE A 1 363 ? 1.606 -5.669 -18.981 1.00 96.94 363 ILE A O 1
ATOM 2896 N N . GLN A 1 364 ? 3.451 -6.676 -18.184 1.00 95.38 364 GLN A N 1
ATOM 2897 C CA . GLN A 1 364 ? 4.435 -6.082 -19.090 1.00 95.38 364 GLN A CA 1
ATOM 2898 C C . GLN A 1 364 ? 5.154 -7.195 -19.848 1.00 95.38 364 GLN A C 1
ATOM 2900 O O . GLN A 1 364 ? 5.574 -8.173 -19.228 1.00 95.38 364 GLN A O 1
ATOM 2905 N N . VAL A 1 365 ? 5.325 -7.038 -21.161 1.00 95.56 365 VAL A N 1
ATOM 2906 C CA . VAL A 1 365 ? 6.017 -8.028 -22.003 1.00 95.56 365 VAL A CA 1
ATOM 2907 C C . VAL A 1 365 ? 7.459 -7.591 -22.238 1.00 95.56 365 VAL A C 1
ATOM 2909 O O . VAL A 1 365 ? 7.683 -6.568 -22.872 1.00 95.56 365 VAL A O 1
ATOM 2912 N N . ASP A 1 366 ? 8.434 -8.372 -21.774 1.00 95.00 366 ASP A N 1
ATOM 2913 C CA . ASP A 1 366 ? 9.864 -8.062 -21.863 1.00 95.00 366 ASP A CA 1
ATOM 2914 C C . ASP A 1 366 ? 10.628 -9.120 -22.679 1.00 95.00 366 ASP A C 1
ATOM 2916 O O . ASP A 1 366 ? 10.771 -10.284 -22.287 1.00 95.00 366 ASP A O 1
ATOM 2920 N N . PHE A 1 367 ? 11.156 -8.683 -23.823 1.00 92.81 367 PHE A N 1
ATOM 2921 C CA . PHE A 1 367 ? 12.063 -9.451 -24.688 1.00 92.81 367 PHE A CA 1
ATOM 2922 C C . PHE A 1 367 ? 13.540 -9.087 -24.471 1.00 92.81 367 PHE A C 1
ATOM 2924 O O . PHE A 1 367 ? 14.439 -9.738 -25.001 1.00 92.81 367 PHE A O 1
ATOM 2931 N N . VAL A 1 368 ? 13.810 -8.023 -23.721 1.00 92.12 368 VAL A N 1
ATOM 2932 C CA . VAL A 1 368 ? 15.123 -7.409 -23.555 1.00 92.12 368 VAL A CA 1
ATOM 2933 C C . VAL A 1 368 ? 15.878 -8.057 -22.400 1.00 92.12 368 VAL A C 1
ATOM 2935 O O . VAL A 1 368 ? 17.010 -8.513 -22.576 1.00 92.12 368 VAL A O 1
ATOM 2938 N N . MET A 1 369 ? 15.296 -8.104 -21.202 1.00 93.25 369 MET A N 1
ATOM 2939 C CA . MET A 1 369 ? 16.026 -8.526 -20.004 1.00 93.25 369 MET A CA 1
ATOM 2940 C C . MET A 1 369 ? 16.506 -9.988 -20.058 1.00 93.25 369 MET A C 1
ATOM 2942 O O . MET A 1 369 ? 17.667 -10.214 -19.702 1.00 93.25 369 MET A O 1
ATOM 2946 N N . PRO A 1 370 ? 15.729 -10.975 -20.557 1.00 95.31 370 PRO A N 1
ATOM 2947 C CA . PRO A 1 370 ? 16.229 -12.341 -20.731 1.00 95.31 370 PRO A CA 1
ATOM 2948 C C . PRO A 1 370 ? 17.486 -12.420 -21.609 1.00 95.31 370 PRO A C 1
ATOM 2950 O O . PRO A 1 370 ? 18.425 -13.139 -21.266 1.00 95.31 370 PRO A O 1
ATOM 2953 N N . VAL A 1 371 ? 17.548 -11.626 -22.684 1.00 94.69 371 VAL A N 1
ATOM 2954 C CA . VAL A 1 371 ? 18.709 -11.554 -23.586 1.00 94.69 371 VAL A CA 1
ATOM 2955 C C . VAL A 1 371 ? 19.910 -10.928 -22.880 1.00 94.69 371 VAL A C 1
ATOM 2957 O O . VAL A 1 371 ? 21.005 -11.486 -22.913 1.00 94.69 371 VAL A O 1
ATOM 2960 N N . ARG A 1 372 ? 19.723 -9.809 -22.165 1.00 93.88 372 ARG A N 1
ATOM 2961 C CA . ARG A 1 372 ? 20.824 -9.131 -21.445 1.00 93.88 372 ARG A CA 1
ATOM 2962 C C . ARG A 1 372 ? 21.468 -10.004 -20.371 1.00 93.88 372 ARG A C 1
ATOM 2964 O O . ARG A 1 372 ? 22.655 -9.860 -20.088 1.00 93.88 372 ARG A O 1
ATOM 2971 N N . PHE A 1 373 ? 20.694 -10.906 -19.776 1.00 94.81 373 PHE A N 1
ATOM 2972 C CA . PHE A 1 373 ? 21.181 -11.861 -18.787 1.00 94.81 373 PHE A CA 1
ATOM 2973 C C . PHE A 1 373 ? 21.660 -13.188 -19.373 1.00 94.81 373 PHE A C 1
ATOM 2975 O O . PHE A 1 373 ? 22.115 -14.027 -18.592 1.00 94.81 373 PHE A O 1
ATOM 2982 N N . ASP A 1 374 ? 21.563 -13.404 -20.687 1.00 95.75 374 ASP A N 1
ATOM 2983 C CA . ASP A 1 374 ? 21.780 -14.709 -21.323 1.00 95.75 374 ASP A CA 1
ATOM 2984 C C . ASP A 1 374 ? 20.977 -15.826 -20.620 1.00 95.75 374 ASP A C 1
ATOM 2986 O O . ASP A 1 374 ? 21.481 -16.886 -20.238 1.00 95.75 374 ASP A O 1
ATOM 2990 N N . ALA A 1 375 ? 19.707 -15.537 -20.329 1.00 96.75 375 ALA A N 1
ATOM 2991 C CA . ALA A 1 375 ? 18.764 -16.518 -19.813 1.00 96.75 375 ALA A CA 1
ATOM 2992 C C . ALA A 1 375 ? 18.254 -17.357 -20.985 1.00 96.75 375 ALA A C 1
ATOM 2994 O O . ALA A 1 375 ? 17.696 -16.808 -21.933 1.00 96.75 375 ALA A O 1
ATOM 2995 N N . THR A 1 376 ? 18.458 -18.675 -20.942 1.00 97.81 376 THR A N 1
ATOM 2996 C CA . THR A 1 376 ? 18.146 -19.568 -22.067 1.00 97.81 376 THR A CA 1
ATOM 2997 C C . THR A 1 376 ? 17.380 -20.815 -21.637 1.00 97.81 376 THR A C 1
ATOM 2999 O O . THR A 1 376 ? 17.508 -21.288 -20.506 1.00 97.81 376 THR A O 1
ATOM 3002 N N . TYR A 1 377 ? 16.601 -21.362 -22.566 1.00 97.81 377 TYR A N 1
ATOM 3003 C CA . TYR A 1 377 ? 16.003 -22.693 -22.503 1.00 97.81 377 TYR A CA 1
ATOM 3004 C C . TYR A 1 377 ? 16.333 -23.477 -23.782 1.00 97.81 377 TYR A C 1
ATOM 3006 O O . TYR A 1 377 ? 16.806 -22.911 -24.768 1.00 97.81 377 TYR A O 1
ATOM 3014 N N . VAL A 1 378 ? 16.118 -24.790 -23.757 1.00 97.56 378 VAL A N 1
ATOM 3015 C CA . VAL A 1 378 ? 16.319 -25.689 -24.899 1.00 97.56 378 VAL A CA 1
ATOM 3016 C C . VAL A 1 378 ? 14.974 -25.982 -25.562 1.00 97.56 378 VAL A C 1
ATOM 3018 O O . VAL A 1 378 ? 14.073 -26.514 -24.902 1.00 97.56 378 VAL A O 1
ATOM 3021 N N . ASP A 1 379 ? 14.844 -25.645 -26.845 1.00 95.88 379 ASP A N 1
ATOM 3022 C CA . ASP A 1 379 ? 13.638 -25.886 -27.647 1.00 95.88 379 ASP A CA 1
ATOM 3023 C C . ASP A 1 379 ? 13.480 -27.363 -28.081 1.00 95.88 379 ASP A C 1
ATOM 3025 O O . ASP A 1 379 ? 14.250 -28.244 -27.678 1.00 95.88 379 ASP A O 1
ATOM 3029 N N . SER A 1 380 ? 12.448 -27.667 -28.876 1.00 94.50 380 SER A N 1
ATOM 3030 C CA . SER A 1 380 ? 12.202 -29.020 -29.399 1.00 94.50 380 SER A CA 1
ATOM 3031 C C . SER A 1 380 ? 13.287 -29.521 -30.356 1.00 94.50 380 SER A C 1
ATOM 3033 O O . SER A 1 380 ? 13.504 -30.731 -30.444 1.00 94.50 380 SER A O 1
ATOM 3035 N N . ASP A 1 381 ? 13.988 -28.602 -31.017 1.00 95.25 381 ASP A N 1
ATOM 3036 C CA . ASP A 1 381 ? 15.041 -28.868 -31.999 1.00 95.25 381 ASP A CA 1
ATOM 3037 C C . ASP A 1 381 ? 16.447 -28.868 -31.370 1.00 95.25 381 ASP A C 1
ATOM 3039 O O . ASP A 1 381 ? 17.448 -29.070 -32.059 1.00 95.25 381 ASP A O 1
ATOM 3043 N N . LYS A 1 382 ? 16.522 -28.745 -30.036 1.00 93.75 382 LYS A N 1
ATOM 3044 C CA . LYS A 1 382 ? 17.742 -28.683 -29.214 1.00 93.75 382 LYS A CA 1
ATOM 3045 C C . LYS A 1 382 ? 18.560 -27.399 -29.385 1.00 93.75 382 LYS A C 1
ATOM 3047 O O . LYS A 1 382 ? 19.726 -27.370 -28.979 1.00 93.75 382 LYS A O 1
ATOM 3052 N N . ASN A 1 383 ? 17.970 -26.338 -29.923 1.00 96.19 383 ASN A N 1
ATOM 3053 C CA . ASN A 1 383 ? 18.597 -25.024 -29.959 1.00 96.19 383 ASN A CA 1
ATOM 3054 C C . ASN A 1 383 ? 18.429 -24.316 -28.613 1.00 96.19 383 ASN A C 1
ATOM 3056 O O . ASN A 1 383 ? 17.465 -24.539 -27.877 1.00 96.19 383 ASN A O 1
ATOM 3060 N N . LYS A 1 384 ? 19.392 -23.449 -28.287 1.00 96.25 384 LYS A N 1
ATOM 3061 C CA . LYS A 1 384 ? 19.282 -22.544 -27.143 1.00 96.25 384 LYS A CA 1
ATOM 3062 C C . LYS A 1 384 ? 18.509 -21.306 -27.570 1.00 96.25 384 LYS A C 1
ATOM 3064 O O . LYS A 1 384 ? 18.958 -20.589 -28.458 1.00 96.25 384 LYS A O 1
ATOM 3069 N N . MET A 1 385 ? 17.396 -21.061 -26.898 1.00 97.12 385 MET A N 1
ATOM 3070 C CA . MET A 1 385 ? 16.494 -19.946 -27.160 1.00 97.12 385 MET A CA 1
ATOM 3071 C C . MET A 1 385 ? 16.359 -19.082 -25.907 1.00 97.12 385 MET A C 1
ATOM 3073 O O . MET A 1 385 ? 16.473 -19.586 -24.788 1.00 97.12 385 MET A O 1
ATOM 3077 N N . HIS A 1 386 ? 16.100 -17.788 -26.080 1.00 97.06 386 HIS A N 1
ATOM 3078 C CA . HIS A 1 386 ? 15.755 -16.898 -24.971 1.00 97.06 386 HIS A CA 1
ATOM 3079 C C . HIS A 1 386 ? 14.241 -16.946 -24.721 1.00 97.06 386 HIS A C 1
ATOM 3081 O O . HIS A 1 386 ? 13.475 -16.921 -25.686 1.00 97.06 386 HIS A O 1
ATOM 3087 N N . PRO A 1 387 ? 13.783 -17.049 -23.461 1.00 97.44 387 PRO A N 1
ATOM 3088 C CA . PRO A 1 387 ? 12.364 -16.950 -23.151 1.00 97.44 387 PRO A CA 1
ATOM 3089 C C . PRO A 1 387 ? 11.893 -15.493 -23.252 1.00 97.44 387 PRO A C 1
ATOM 3091 O O . PRO A 1 387 ? 12.683 -14.565 -23.076 1.00 97.44 387 PRO A O 1
ATOM 3094 N N . VAL A 1 388 ? 10.590 -15.305 -23.443 1.00 96.88 388 VAL A N 1
ATOM 3095 C CA . VAL A 1 388 ? 9.911 -14.037 -23.153 1.00 96.88 388 VAL A CA 1
ATOM 3096 C C . VAL A 1 388 ? 9.641 -13.980 -21.656 1.00 96.88 388 VAL A C 1
ATOM 3098 O O . VAL A 1 388 ? 9.239 -14.986 -21.062 1.00 96.88 388 VAL A O 1
ATOM 3101 N N . MET A 1 389 ? 9.854 -12.820 -21.039 1.00 97.88 389 MET A N 1
ATOM 3102 C CA . MET A 1 389 ? 9.522 -12.602 -19.637 1.00 97.88 389 MET A CA 1
ATOM 3103 C C . MET A 1 389 ? 8.297 -11.698 -19.517 1.00 97.88 389 MET A C 1
ATOM 3105 O O . MET A 1 389 ? 8.267 -10.604 -20.068 1.00 97.88 389 MET A O 1
ATOM 3109 N N . LEU A 1 390 ? 7.282 -12.148 -18.781 1.00 98.25 390 LEU A N 1
ATOM 3110 C CA . LEU A 1 390 ? 6.126 -11.330 -18.424 1.00 98.25 390 LEU A CA 1
ATOM 3111 C C . LEU A 1 390 ? 6.286 -10.865 -16.980 1.00 98.25 390 LEU A C 1
ATOM 3113 O O . LEU A 1 390 ? 6.287 -11.698 -16.070 1.00 98.25 390 LEU A O 1
ATOM 3117 N N . HIS A 1 391 ? 6.415 -9.557 -16.772 1.00 97.75 391 HIS A N 1
ATOM 3118 C CA . HIS A 1 391 ? 6.389 -8.965 -15.434 1.00 97.75 391 HIS A CA 1
ATOM 3119 C C . HIS A 1 391 ? 4.955 -8.674 -15.074 1.00 97.75 391 HIS A C 1
ATOM 3121 O O . HIS A 1 391 ? 4.231 -8.081 -15.877 1.00 97.75 391 HIS A O 1
ATOM 3127 N N . ARG A 1 392 ? 4.537 -9.037 -13.868 1.00 97.62 392 ARG A N 1
ATOM 3128 C CA . ARG A 1 392 ? 3.182 -8.727 -13.446 1.00 97.62 392 ARG A CA 1
ATOM 3129 C C . ARG A 1 392 ? 3.069 -8.455 -11.959 1.00 97.62 392 ARG A C 1
ATOM 3131 O O . ARG A 1 392 ? 3.824 -8.981 -11.150 1.00 97.62 392 ARG A O 1
ATOM 3138 N N . ALA A 1 393 ? 2.042 -7.696 -11.615 1.00 97.50 393 ALA A N 1
ATOM 3139 C CA . ALA A 1 393 ? 1.577 -7.503 -10.249 1.00 97.50 393 ALA A CA 1
ATOM 3140 C C . ALA A 1 393 ? 0.047 -7.441 -10.274 1.00 97.50 393 ALA A C 1
ATOM 3142 O O . ALA A 1 393 ? -0.523 -6.872 -11.206 1.00 97.50 393 ALA A O 1
ATOM 3143 N N . ILE A 1 394 ? -0.622 -8.044 -9.291 1.00 97.50 394 ILE A N 1
ATOM 3144 C CA . ILE A 1 394 ? -2.080 -7.968 -9.151 1.00 97.50 394 ILE A CA 1
ATOM 3145 C C . ILE A 1 394 ? -2.426 -6.725 -8.337 1.00 97.50 394 ILE A C 1
ATOM 3147 O O . ILE A 1 394 ? -3.204 -5.903 -8.804 1.00 97.50 394 ILE A O 1
ATOM 3151 N N . LEU A 1 395 ? -1.840 -6.541 -7.155 1.00 95.88 395 LEU A N 1
ATOM 3152 C CA . LEU A 1 395 ? -2.101 -5.362 -6.318 1.00 95.88 395 LEU A CA 1
ATOM 3153 C C . LEU A 1 395 ? -1.144 -4.205 -6.609 1.00 95.88 395 LEU A C 1
ATOM 3155 O O . LEU A 1 395 ? -1.506 -3.045 -6.417 1.00 95.88 395 LEU A O 1
ATOM 3159 N N . GLY A 1 396 ? 0.078 -4.516 -7.042 1.00 93.62 396 GLY A N 1
ATOM 3160 C CA . GLY A 1 396 ? 1.172 -3.556 -7.046 1.00 93.62 396 GLY A CA 1
ATOM 3161 C C . GLY A 1 396 ? 1.838 -3.537 -5.671 1.00 93.62 396 GLY A C 1
ATOM 3162 O O . GLY A 1 396 ? 2.236 -4.582 -5.166 1.00 93.62 396 GLY A O 1
ATOM 3163 N N . SER A 1 397 ? 1.990 -2.361 -5.058 1.00 94.06 397 SER A N 1
ATOM 3164 C CA . SER A 1 397 ? 2.468 -2.261 -3.669 1.00 94.06 397 SER A CA 1
ATOM 3165 C C . SER A 1 397 ? 1.350 -2.619 -2.690 1.00 94.06 397 SER A C 1
ATOM 3167 O O . SER A 1 397 ? 0.237 -2.103 -2.798 1.00 94.06 397 SER A O 1
ATOM 3169 N N . PHE A 1 398 ? 1.665 -3.448 -1.694 1.00 96.12 398 PHE A N 1
ATOM 3170 C CA . PHE A 1 398 ? 0.764 -3.759 -0.584 1.00 96.12 398 PHE A CA 1
ATOM 3171 C C . PHE A 1 398 ? 0.380 -2.513 0.200 1.00 96.12 398 PHE A C 1
ATOM 3173 O O . PHE A 1 398 ? -0.788 -2.340 0.524 1.00 96.12 398 PHE A O 1
ATOM 3180 N N . GLU A 1 399 ? 1.349 -1.656 0.504 1.00 96.56 399 GLU A N 1
ATOM 3181 C CA . GLU A 1 399 ? 1.159 -0.399 1.219 1.00 96.56 399 GLU A CA 1
ATOM 3182 C C . GLU A 1 399 ? 0.131 0.453 0.467 1.00 96.56 399 GLU A C 1
ATOM 3184 O O . GLU A 1 399 ? -0.938 0.743 1.010 1.00 96.56 399 GLU A O 1
ATOM 3189 N N . ARG A 1 400 ? 0.385 0.735 -0.818 1.00 94.75 400 ARG A N 1
ATOM 3190 C CA . ARG A 1 400 ? -0.513 1.548 -1.648 1.00 94.75 400 ARG A CA 1
ATOM 3191 C C . ARG A 1 400 ? -1.900 0.926 -1.761 1.00 94.75 400 ARG A C 1
ATOM 3193 O O . ARG A 1 400 ? -2.896 1.617 -1.560 1.00 94.75 400 ARG A O 1
ATOM 3200 N N . PHE A 1 401 ? -1.979 -0.375 -2.036 1.00 96.19 401 PHE A N 1
ATOM 3201 C CA . PHE A 1 401 ? -3.259 -1.061 -2.186 1.00 96.19 401 PHE A CA 1
ATOM 3202 C C . PHE A 1 401 ? -4.058 -1.092 -0.876 1.00 96.19 401 PHE A C 1
ATOM 3204 O O . PHE A 1 401 ? -5.267 -0.873 -0.882 1.00 96.19 401 PHE A O 1
ATOM 3211 N N . LEU A 1 402 ? -3.397 -1.291 0.269 1.00 96.62 402 LEU A N 1
ATOM 3212 C CA . LEU A 1 402 ? -4.023 -1.180 1.587 1.00 96.62 402 LEU A CA 1
ATOM 3213 C C . LEU A 1 402 ? -4.517 0.239 1.859 1.00 96.62 402 LEU A C 1
ATOM 3215 O O . LEU A 1 402 ? -5.613 0.385 2.394 1.00 96.62 402 LEU A O 1
ATOM 3219 N N . GLY A 1 403 ? -3.758 1.263 1.459 1.00 95.81 403 GLY A N 1
ATOM 3220 C CA . GLY A 1 403 ? -4.210 2.653 1.457 1.00 95.81 403 GLY A CA 1
ATOM 3221 C C . GLY A 1 403 ? -5.537 2.794 0.713 1.00 95.81 403 GLY A C 1
ATOM 3222 O O . GLY A 1 403 ? -6.536 3.165 1.321 1.00 95.81 403 GLY A O 1
ATOM 3223 N N . ILE A 1 404 ? -5.578 2.382 -0.557 1.00 94.38 404 ILE A N 1
ATOM 3224 C CA . ILE A 1 404 ? -6.786 2.428 -1.402 1.00 94.38 404 ILE A CA 1
ATOM 3225 C C . ILE A 1 404 ? -7.949 1.671 -0.748 1.00 94.38 404 ILE A C 1
ATOM 3227 O O . ILE A 1 404 ? -9.065 2.180 -0.685 1.00 94.38 404 ILE A O 1
ATOM 3231 N N . MET A 1 405 ? -7.707 0.477 -0.202 1.00 94.62 405 MET A N 1
ATOM 3232 C CA . MET A 1 405 ? -8.743 -0.302 0.479 1.00 94.62 405 MET A CA 1
ATOM 3233 C C . MET A 1 405 ? -9.278 0.385 1.737 1.00 94.62 405 MET A C 1
ATOM 3235 O O . MET A 1 405 ? -10.488 0.369 1.966 1.00 94.62 405 MET A O 1
ATOM 3239 N N . ILE A 1 406 ? -8.405 0.961 2.569 1.00 95.44 406 ILE A N 1
ATOM 3240 C CA . ILE A 1 406 ? -8.819 1.676 3.781 1.00 95.44 406 ILE A CA 1
ATOM 3241 C C . ILE A 1 406 ? -9.780 2.810 3.405 1.00 95.44 406 ILE A C 1
ATOM 3243 O O . ILE A 1 406 ? -10.824 2.941 4.048 1.00 95.44 406 ILE A O 1
ATOM 3247 N N . GLU A 1 407 ? -9.469 3.567 2.351 1.00 93.56 407 GLU A N 1
ATOM 3248 C CA . GLU A 1 407 ? -10.295 4.688 1.881 1.00 93.56 407 GLU A CA 1
ATOM 3249 C C . GLU A 1 407 ? -11.589 4.207 1.211 1.00 93.56 407 GLU A C 1
ATOM 3251 O O . GLU A 1 407 ? -12.677 4.710 1.513 1.00 93.56 407 GLU A O 1
ATOM 3256 N N . ASN A 1 408 ? -11.501 3.159 0.386 1.00 91.81 408 ASN A N 1
ATOM 3257 C CA . ASN A 1 408 ? -12.646 2.545 -0.283 1.00 91.81 408 ASN A CA 1
ATOM 3258 C C . ASN A 1 408 ? -13.707 2.070 0.724 1.00 91.81 408 ASN A C 1
ATOM 3260 O O . ASN A 1 408 ? -14.892 2.383 0.595 1.00 91.81 408 ASN A O 1
ATOM 3264 N N . PHE A 1 409 ? -13.275 1.369 1.777 1.00 91.94 409 PHE A N 1
ATOM 3265 C CA . PHE A 1 409 ? -14.164 0.884 2.835 1.00 91.94 409 PHE A CA 1
ATOM 3266 C C . PHE A 1 409 ? -14.434 1.921 3.934 1.00 91.94 409 PHE A C 1
ATOM 3268 O O . PHE A 1 409 ? -15.256 1.668 4.818 1.00 91.94 409 PHE A O 1
ATOM 3275 N N . GLY A 1 410 ? -13.722 3.053 3.954 1.00 92.25 410 GLY A N 1
ATOM 3276 C CA . GLY A 1 410 ? -13.720 3.988 5.082 1.00 92.25 410 GLY A CA 1
ATOM 3277 C C . GLY A 1 410 ? -13.411 3.292 6.415 1.00 92.25 410 GLY A C 1
ATOM 3278 O O . GLY A 1 410 ? -14.025 3.608 7.437 1.00 92.25 410 GLY A O 1
ATOM 3279 N N . GLY A 1 411 ? -12.548 2.270 6.397 1.00 91.06 411 GLY A N 1
ATOM 3280 C CA . GLY A 1 411 ? -12.239 1.378 7.524 1.00 91.06 411 GLY A CA 1
ATOM 3281 C C . GLY A 1 411 ? -13.323 0.357 7.910 1.00 91.06 411 GLY A C 1
ATOM 3282 O O . GLY A 1 411 ? -13.108 -0.440 8.821 1.00 91.06 411 GLY A O 1
ATOM 3283 N N . HIS A 1 412 ? -14.483 0.337 7.244 1.00 91.38 412 HIS A N 1
ATOM 3284 C CA . HIS A 1 412 ? -15.528 -0.667 7.469 1.00 91.38 412 HIS A CA 1
ATOM 3285 C C . HIS A 1 412 ? -15.296 -1.914 6.608 1.00 91.38 412 HIS A C 1
ATOM 3287 O O . HIS A 1 412 ? -16.001 -2.183 5.634 1.00 91.38 412 HIS A O 1
ATOM 3293 N N . PHE A 1 413 ? -14.268 -2.676 6.970 1.00 92.56 413 PHE A N 1
ATOM 3294 C CA . PHE A 1 413 ? -13.888 -3.864 6.218 1.00 92.56 413 PHE A CA 1
ATOM 3295 C C . PHE A 1 413 ? -14.941 -4.980 6.293 1.00 92.56 413 PHE A C 1
ATOM 3297 O O . PHE A 1 413 ? -15.580 -5.172 7.337 1.00 92.56 413 PHE A O 1
ATOM 3304 N N . PRO A 1 414 ? -15.059 -5.793 5.227 1.00 90.94 414 PRO A N 1
ATOM 3305 C CA . PRO A 1 414 ? -15.709 -7.095 5.290 1.00 90.94 414 PRO A CA 1
ATOM 3306 C C . PRO A 1 414 ? -15.176 -7.931 6.454 1.00 90.94 414 PRO A C 1
ATOM 3308 O O . PRO A 1 414 ? -13.988 -7.867 6.772 1.00 90.94 414 PRO A O 1
ATOM 3311 N N . LEU A 1 415 ? -16.028 -8.769 7.055 1.00 92.75 415 LEU A N 1
ATOM 3312 C CA . LEU A 1 415 ? -15.657 -9.515 8.261 1.00 92.75 415 LEU A CA 1
ATOM 3313 C C . LEU A 1 415 ? -14.386 -10.353 8.056 1.00 92.75 415 LEU A C 1
ATOM 3315 O O . LEU A 1 415 ? -13.548 -10.417 8.946 1.00 92.75 415 LEU A O 1
ATOM 3319 N N . TRP A 1 416 ? -14.188 -10.950 6.880 1.00 92.62 416 TRP A N 1
ATOM 3320 C CA . TRP A 1 416 ? -12.993 -11.747 6.591 1.00 92.62 416 TRP A CA 1
ATOM 3321 C C . TRP A 1 416 ? -11.687 -10.927 6.577 1.00 92.62 416 TRP A C 1
ATOM 3323 O O . TRP A 1 416 ? -10.648 -11.465 6.958 1.00 92.62 416 TRP A O 1
ATOM 3333 N N . LEU A 1 417 ? -11.743 -9.631 6.239 1.00 93.94 417 LEU A N 1
ATOM 3334 C CA . LEU A 1 417 ? -10.604 -8.697 6.223 1.00 93.94 417 LEU A CA 1
ATOM 3335 C C . LEU A 1 417 ? -10.405 -7.956 7.547 1.00 93.94 417 LEU A C 1
ATOM 3337 O O . LEU A 1 417 ? -9.286 -7.571 7.871 1.00 93.94 417 LEU A O 1
ATOM 3341 N N . ALA A 1 418 ? -11.475 -7.752 8.317 1.00 95.06 418 ALA A N 1
ATOM 3342 C CA . ALA A 1 418 ? -11.439 -6.925 9.516 1.00 95.06 418 ALA A CA 1
ATOM 3343 C C . ALA A 1 418 ? -10.364 -7.399 10.515 1.00 95.06 418 ALA A C 1
ATOM 3345 O O . ALA A 1 418 ? -10.387 -8.569 10.917 1.00 95.06 418 ALA A O 1
ATOM 3346 N N . PRO A 1 419 ? -9.437 -6.529 10.958 1.00 95.56 419 PRO A N 1
ATOM 3347 C CA . PRO A 1 419 ? -8.345 -6.945 11.837 1.00 95.56 419 PRO A CA 1
ATOM 3348 C C . PRO A 1 419 ? -8.860 -7.455 13.188 1.00 95.56 419 PRO A C 1
ATOM 3350 O O . PRO A 1 419 ? -8.383 -8.471 13.689 1.00 95.56 419 PRO A O 1
ATOM 3353 N N . VAL A 1 420 ? -9.920 -6.827 13.705 1.00 96.19 420 VAL A N 1
ATOM 3354 C CA . VAL A 1 420 ? -10.717 -7.320 14.832 1.00 96.19 420 VAL A CA 1
ATOM 3355 C C . VAL A 1 420 ? -12.125 -7.613 14.324 1.00 96.19 420 VAL A C 1
ATOM 3357 O O . VAL A 1 420 ? -12.877 -6.698 13.987 1.00 96.19 420 VAL A O 1
ATOM 3360 N N . GLN A 1 421 ? -12.478 -8.895 14.254 1.00 96.06 421 GLN A N 1
ATOM 3361 C CA . GLN A 1 421 ? -13.774 -9.333 13.731 1.00 96.06 421 GLN A CA 1
ATOM 3362 C C . GLN A 1 421 ? -14.871 -9.167 14.777 1.00 96.06 421 GLN A C 1
ATOM 3364 O O . GLN A 1 421 ? -15.955 -8.675 14.462 1.00 96.06 421 GLN A O 1
ATOM 3369 N N . VAL A 1 422 ? -14.577 -9.564 16.018 1.00 97.81 422 VAL A N 1
ATOM 3370 C CA . VAL A 1 422 ? -15.522 -9.527 17.135 1.00 97.81 422 VAL A CA 1
ATOM 3371 C C . VAL A 1 422 ? -14.836 -8.973 18.381 1.00 97.81 422 VAL A C 1
ATOM 3373 O O . VAL A 1 422 ? -13.729 -9.386 18.719 1.00 97.81 422 VAL A O 1
ATOM 3376 N N . THR A 1 423 ? -15.506 -8.085 19.111 1.00 98.31 423 THR A N 1
ATOM 3377 C CA . THR A 1 423 ? -15.126 -7.752 20.492 1.00 98.31 423 THR A CA 1
ATOM 3378 C C . THR A 1 423 ? -16.254 -8.135 21.436 1.00 98.31 423 THR A C 1
ATOM 3380 O O . THR A 1 423 ? -17.394 -7.710 21.246 1.00 98.31 423 THR A O 1
ATOM 3383 N N . VAL A 1 424 ? -15.938 -8.935 22.453 1.00 98.38 424 VAL A N 1
ATOM 3384 C CA . VAL A 1 424 ? -16.877 -9.319 23.509 1.00 98.38 424 VAL A CA 1
ATOM 3385 C C . VAL A 1 424 ? -16.883 -8.246 24.598 1.00 98.38 424 VAL A C 1
ATOM 3387 O O . VAL A 1 424 ? -15.830 -7.854 25.104 1.00 98.38 424 VAL A O 1
ATOM 3390 N N . CYS A 1 425 ? -18.070 -7.754 24.947 1.00 97.56 425 CYS A N 1
ATOM 3391 C CA . CYS A 1 425 ? -18.271 -6.631 25.857 1.00 97.56 425 CYS A CA 1
ATOM 3392 C C . CYS A 1 425 ? -19.202 -7.030 27.015 1.00 97.56 425 CYS A C 1
ATOM 3394 O O . CYS A 1 425 ? -20.426 -6.987 26.845 1.00 97.56 425 CYS A O 1
ATOM 3396 N N . PRO A 1 426 ? -18.666 -7.379 28.197 1.00 97.25 426 PRO A N 1
ATOM 3397 C CA . PRO A 1 426 ? -19.487 -7.566 29.385 1.00 97.25 426 PRO A CA 1
ATOM 3398 C C . PRO A 1 426 ? -20.112 -6.245 29.854 1.00 97.25 426 PRO A C 1
ATOM 3400 O O . PRO A 1 426 ? -19.460 -5.193 29.850 1.00 97.25 426 PRO A O 1
ATOM 3403 N N . ILE A 1 427 ? -21.384 -6.309 30.269 1.00 95.56 427 ILE A N 1
ATOM 3404 C CA . ILE A 1 427 ? -22.125 -5.179 30.862 1.00 95.56 427 ILE A CA 1
ATOM 3405 C C . ILE A 1 427 ? -21.655 -4.912 32.299 1.00 95.56 427 ILE A C 1
ATOM 3407 O O . ILE A 1 427 ? -21.622 -3.762 32.733 1.00 95.56 427 ILE A O 1
ATOM 3411 N N . THR A 1 428 ? -21.297 -5.966 33.034 1.00 93.44 428 THR A N 1
ATOM 3412 C CA . THR A 1 428 ? -20.848 -5.916 34.433 1.00 93.44 428 THR A CA 1
ATOM 3413 C C . THR A 1 428 ? -19.720 -6.911 34.657 1.00 93.44 428 THR A C 1
ATOM 3415 O O . THR A 1 428 ? -19.757 -7.986 34.066 1.00 93.44 428 THR A O 1
ATOM 3418 N N . ASN A 1 429 ? -18.823 -6.634 35.602 1.00 93.06 429 ASN A N 1
ATOM 3419 C CA . ASN A 1 429 ? -17.680 -7.506 35.894 1.00 93.06 429 ASN A CA 1
ATOM 3420 C C . ASN A 1 429 ? -18.089 -8.912 36.393 1.00 93.06 429 ASN A C 1
ATOM 3422 O O . ASN A 1 429 ? -17.339 -9.872 36.274 1.00 93.06 429 ASN A O 1
ATOM 3426 N N . GLU A 1 430 ? -19.319 -9.076 36.899 1.00 94.38 430 GLU A N 1
ATOM 3427 C CA . GLU A 1 430 ? -19.872 -10.382 37.305 1.00 94.38 430 GLU A CA 1
ATOM 3428 C C . GLU A 1 430 ? -20.009 -11.406 36.162 1.00 94.38 430 GLU A C 1
ATOM 3430 O O . GLU A 1 430 ? -20.275 -12.581 36.420 1.00 94.38 430 GLU A O 1
ATOM 3435 N N . VAL A 1 431 ? -19.906 -10.973 34.902 1.00 96.06 431 VAL A N 1
ATOM 3436 C CA . VAL A 1 431 ? -20.000 -11.859 33.730 1.00 96.06 431 VAL A CA 1
ATOM 3437 C C . VAL A 1 431 ? -18.703 -11.907 32.921 1.00 96.06 431 VAL A C 1
ATOM 3439 O O . VAL A 1 431 ? -18.714 -12.368 31.781 1.00 96.06 431 VAL A O 1
ATOM 3442 N N . ASP A 1 432 ? -17.584 -11.469 33.502 1.00 97.06 432 ASP A N 1
ATOM 3443 C CA . ASP A 1 432 ? -16.279 -11.463 32.832 1.00 97.06 432 ASP A CA 1
ATOM 3444 C C . ASP A 1 432 ? -15.811 -12.877 32.459 1.00 97.06 432 ASP A C 1
ATOM 3446 O O . ASP A 1 432 ? -15.299 -13.078 31.359 1.00 97.06 432 ASP A O 1
ATOM 3450 N N . GLU A 1 433 ? -16.053 -13.872 33.319 1.00 97.69 433 GLU A N 1
ATOM 3451 C CA . GLU A 1 433 ? -15.738 -15.282 33.034 1.00 97.69 433 GLU A CA 1
ATOM 3452 C C . GLU A 1 433 ? -16.497 -15.789 31.799 1.00 97.69 433 GLU A C 1
ATOM 3454 O O . GLU A 1 433 ? -15.909 -16.380 30.896 1.00 97.69 433 GLU A O 1
ATOM 3459 N N . TYR A 1 434 ? -17.790 -15.469 31.696 1.00 97.94 434 TYR A N 1
ATOM 3460 C CA . TYR A 1 434 ? -18.595 -15.831 30.529 1.00 97.94 434 TYR A CA 1
ATOM 3461 C C . TYR A 1 434 ? -18.159 -15.074 29.266 1.00 97.94 434 TYR A C 1
ATOM 3463 O O . TYR A 1 434 ? -18.144 -15.633 28.172 1.00 97.94 434 TYR A O 1
ATOM 3471 N N . ALA A 1 435 ? -17.750 -13.807 29.392 1.00 98.00 435 ALA A N 1
ATOM 3472 C CA . ALA A 1 435 ? -17.192 -13.055 28.269 1.00 98.00 435 ALA A CA 1
ATOM 3473 C C . ALA A 1 435 ? -15.899 -13.695 27.730 1.00 98.00 435 ALA A C 1
ATOM 3475 O O . ALA A 1 435 ? -15.684 -13.723 26.514 1.00 98.00 435 ALA A O 1
ATOM 3476 N N . GLN A 1 436 ? -15.051 -14.223 28.619 1.00 98.25 436 GLN A N 1
ATOM 3477 C CA . GLN A 1 436 ? -13.854 -14.972 28.235 1.00 98.25 436 GLN A CA 1
ATOM 3478 C C . GLN A 1 436 ? -14.216 -16.294 27.553 1.00 98.25 436 GLN A C 1
ATOM 3480 O O . GLN A 1 436 ? -13.692 -16.553 26.471 1.00 98.25 436 GLN A O 1
ATOM 3485 N N . GLU A 1 437 ? -15.169 -17.059 28.094 1.00 97.81 437 GLU A N 1
ATOM 3486 C CA . GLU A 1 437 ? -15.663 -18.300 27.478 1.00 97.81 437 GLU A CA 1
ATOM 3487 C C . GLU A 1 437 ? -16.181 -18.057 26.049 1.00 97.81 437 GLU A C 1
ATOM 3489 O O . GLU A 1 437 ? -15.784 -18.739 25.100 1.00 97.81 437 GLU A O 1
ATOM 3494 N N . VAL A 1 438 ? -17.018 -17.030 25.859 1.00 98.12 438 VAL A N 1
ATOM 3495 C CA . VAL A 1 438 ? -17.524 -16.622 24.538 1.00 98.12 438 VAL A CA 1
ATOM 3496 C C . VAL A 1 438 ? -16.370 -16.327 23.580 1.00 98.12 438 VAL A C 1
ATOM 3498 O O . VAL A 1 438 ? -16.367 -16.796 22.439 1.00 98.12 438 VAL A O 1
ATOM 3501 N N . ALA A 1 439 ? -15.373 -15.565 24.029 1.00 98.00 439 ALA A N 1
ATOM 3502 C CA . ALA A 1 439 ? -14.229 -15.211 23.201 1.00 98.00 439 ALA A CA 1
ATOM 3503 C C . ALA A 1 439 ? -13.358 -16.420 22.849 1.00 98.00 439 ALA A C 1
ATOM 3505 O O . ALA A 1 439 ? -12.910 -16.532 21.710 1.00 98.00 439 ALA A O 1
ATOM 3506 N N . GLU A 1 440 ? -13.131 -17.332 23.791 1.00 97.94 440 GLU A N 1
ATOM 3507 C CA . GLU A 1 440 ? -12.407 -18.581 23.555 1.00 97.94 440 GLU A CA 1
ATOM 3508 C C . GLU A 1 440 ? -13.119 -19.452 22.526 1.00 97.94 440 GLU A C 1
ATOM 3510 O O . GLU A 1 440 ? -12.479 -19.929 21.588 1.00 97.94 440 GLU A O 1
ATOM 3515 N N . ARG A 1 441 ? -14.446 -19.582 22.620 1.00 97.12 441 ARG A N 1
ATOM 3516 C CA . ARG A 1 441 ? -15.243 -20.325 21.636 1.00 97.12 441 ARG A CA 1
ATOM 3517 C C . ARG A 1 441 ? -15.177 -19.706 20.240 1.00 97.12 441 ARG A C 1
ATOM 3519 O O . ARG A 1 441 ? -15.022 -20.433 19.260 1.00 97.12 441 ARG A O 1
ATOM 3526 N N . LEU A 1 442 ? -15.241 -18.378 20.133 1.00 96.38 442 LEU A N 1
ATOM 3527 C CA . LEU A 1 442 ? -15.096 -17.675 18.852 1.00 96.38 442 LEU A CA 1
ATOM 3528 C C . LEU A 1 442 ? -13.678 -17.835 18.272 1.00 96.38 442 LEU A C 1
ATOM 3530 O O . LEU A 1 442 ? -13.531 -18.116 17.081 1.00 96.38 442 LEU A O 1
ATOM 3534 N N . ARG A 1 443 ? -12.632 -17.725 19.102 1.00 96.69 443 ARG A N 1
ATOM 3535 C CA . ARG A 1 443 ? -11.234 -17.944 18.681 1.00 96.69 443 ARG A CA 1
ATOM 3536 C C . ARG A 1 443 ? -10.980 -19.380 18.243 1.00 96.69 443 ARG A C 1
ATOM 3538 O O . ARG A 1 443 ? -10.340 -19.585 17.217 1.00 96.69 443 ARG A O 1
ATOM 3545 N N . ALA A 1 444 ? -11.509 -20.363 18.972 1.00 94.25 444 ALA A N 1
ATOM 3546 C CA . ALA A 1 444 ? -11.415 -21.778 18.612 1.00 94.25 444 ALA A CA 1
ATOM 3547 C C . ALA A 1 444 ? -12.073 -22.073 17.253 1.00 94.25 444 ALA A C 1
ATOM 3549 O O . ALA A 1 444 ? -11.648 -22.980 16.542 1.00 94.25 444 ALA A O 1
ATOM 3550 N N . ALA A 1 445 ? -13.065 -21.270 16.861 1.00 93.19 445 ALA A N 1
ATOM 3551 C CA . ALA A 1 445 ? -13.698 -21.326 15.549 1.00 93.19 445 ALA A CA 1
ATOM 3552 C C . ALA A 1 445 ? -12.943 -20.546 14.447 1.00 93.19 445 ALA A C 1
ATOM 3554 O O . ALA A 1 445 ? -13.416 -20.474 13.314 1.00 93.19 445 ALA A O 1
ATOM 3555 N N . GLY A 1 446 ? -11.778 -19.965 14.758 1.00 91.81 446 GLY A N 1
ATOM 3556 C CA . GLY A 1 446 ? -10.925 -19.235 13.815 1.00 91.81 446 GLY A CA 1
ATOM 3557 C C . GLY A 1 446 ? -11.211 -17.735 13.702 1.00 91.81 446 GLY A C 1
ATOM 3558 O O . GLY A 1 446 ? -10.657 -17.087 12.815 1.00 91.81 446 GLY A O 1
ATOM 3559 N N . LEU A 1 447 ? -12.052 -17.163 14.574 1.00 95.19 447 LEU A N 1
ATOM 3560 C CA . LEU A 1 447 ? -12.387 -15.737 14.540 1.00 95.19 447 LEU A CA 1
ATOM 3561 C C . LEU A 1 447 ? -11.411 -14.891 15.368 1.00 95.19 447 LEU A C 1
ATOM 3563 O O . LEU A 1 447 ? -11.124 -15.184 16.533 1.00 95.19 447 LEU A O 1
ATOM 3567 N N . ARG A 1 448 ? -10.969 -13.766 14.802 1.00 95.94 448 ARG A N 1
ATOM 3568 C CA . ARG A 1 448 ? -10.118 -12.767 15.466 1.00 95.94 448 ARG A CA 1
ATOM 3569 C C . ARG A 1 448 ? -10.935 -11.974 16.482 1.00 95.94 448 ARG A C 1
ATOM 3571 O O . ARG A 1 448 ? -11.603 -10.997 16.132 1.00 95.94 448 ARG A O 1
ATOM 3578 N N . THR A 1 449 ? -10.892 -12.434 17.732 1.00 97.62 449 THR A N 1
ATOM 3579 C CA . THR A 1 449 ? -11.787 -11.969 18.797 1.00 97.62 449 THR A CA 1
ATOM 3580 C C . THR A 1 449 ? -11.038 -11.358 19.979 1.00 97.62 449 THR A C 1
ATOM 3582 O O . THR A 1 449 ? -10.147 -11.992 20.554 1.00 97.62 449 THR A O 1
ATOM 3585 N N . ASN A 1 450 ? -11.465 -10.166 20.396 1.00 97.31 450 ASN A N 1
ATOM 3586 C CA . ASN A 1 450 ? -10.982 -9.460 21.588 1.00 97.31 450 ASN A CA 1
ATOM 3587 C C . ASN A 1 450 ? -12.036 -9.452 22.705 1.00 97.31 450 ASN A C 1
ATOM 3589 O O . ASN A 1 450 ? -13.210 -9.723 22.465 1.00 97.31 450 ASN A O 1
ATOM 3593 N N . VAL A 1 451 ? -11.618 -9.117 23.927 1.00 97.94 451 VAL A N 1
ATOM 3594 C CA . VAL A 1 451 ? -12.514 -8.931 25.080 1.00 97.94 451 VAL A CA 1
ATOM 3595 C C . VAL A 1 451 ? -12.225 -7.578 25.717 1.00 97.94 451 VAL A C 1
ATOM 3597 O O . VAL A 1 451 ? -11.065 -7.254 25.961 1.00 97.94 451 VAL A O 1
ATOM 3600 N N . ASP A 1 452 ? -13.267 -6.794 25.988 1.00 97.44 452 ASP A N 1
ATOM 3601 C CA . ASP A 1 452 ? -13.160 -5.498 26.664 1.00 97.44 452 ASP A CA 1
ATOM 3602 C C . ASP A 1 452 ? -13.662 -5.586 28.115 1.00 97.44 452 ASP A C 1
ATOM 3604 O O . ASP A 1 452 ? -14.828 -5.306 28.412 1.00 97.44 452 ASP A O 1
ATOM 3608 N N . LEU A 1 453 ? -12.757 -5.959 29.025 1.00 96.19 453 LEU A N 1
ATOM 3609 C CA . LEU A 1 453 ? -13.015 -6.105 30.466 1.00 96.19 453 LEU A CA 1
ATOM 3610 C C . LEU A 1 453 ? -12.868 -4.795 31.260 1.00 96.19 453 LEU A C 1
ATOM 3612 O O . LEU A 1 453 ? -12.882 -4.812 32.487 1.00 96.19 453 LEU A O 1
ATOM 3616 N N . ARG A 1 454 ? -12.703 -3.638 30.600 1.00 95.00 454 ARG A N 1
ATOM 3617 C CA . ARG A 1 454 ? -12.574 -2.356 31.315 1.00 95.00 454 ARG A CA 1
ATOM 3618 C C . ARG A 1 454 ? -13.832 -2.086 32.150 1.00 95.00 454 ARG A C 1
ATOM 3620 O O . ARG A 1 454 ? -14.944 -2.333 31.680 1.00 95.00 454 ARG A O 1
ATOM 3627 N N . SER A 1 455 ? -13.680 -1.522 33.346 1.00 91.94 455 SER A N 1
ATOM 3628 C CA . SER A 1 455 ? -14.799 -1.142 34.230 1.00 91.94 455 SER A CA 1
ATOM 3629 C C . SER A 1 455 ? -15.477 0.162 33.779 1.00 91.94 455 SER A C 1
ATOM 3631 O O . SER A 1 455 ? -15.574 1.124 34.533 1.00 91.94 455 SER A O 1
ATOM 3633 N N . GLU A 1 456 ? -15.931 0.197 32.528 1.00 93.62 456 GLU A N 1
ATOM 3634 C CA . GLU A 1 456 ? -16.554 1.353 31.880 1.00 93.62 456 GLU A CA 1
ATOM 3635 C C . GLU A 1 456 ? -18.022 1.088 31.547 1.00 93.62 456 GLU A C 1
ATOM 3637 O O . GLU A 1 456 ? -18.435 -0.053 31.319 1.00 93.62 456 GLU A O 1
ATOM 3642 N N . LYS A 1 457 ? -18.823 2.156 31.435 1.00 92.94 457 LYS A N 1
ATOM 3643 C CA . LYS A 1 457 ? -20.222 2.032 30.994 1.00 92.94 457 LYS A CA 1
ATOM 3644 C C . LYS A 1 457 ? -20.281 1.390 29.605 1.00 92.94 457 LYS A C 1
ATOM 3646 O O . LYS A 1 457 ? -19.567 1.805 28.694 1.00 92.94 457 LYS A O 1
ATOM 3651 N N . ILE A 1 458 ? -21.208 0.452 29.395 1.00 93.19 458 ILE A N 1
ATOM 3652 C CA . ILE A 1 458 ? -21.357 -0.244 28.103 1.00 93.19 458 ILE A CA 1
ATOM 3653 C C . ILE A 1 458 ? -21.565 0.722 26.924 1.00 93.19 458 ILE A C 1
ATOM 3655 O O . ILE A 1 458 ? -21.040 0.503 25.837 1.00 93.19 458 ILE A O 1
ATOM 3659 N N . SER A 1 459 ? -22.254 1.847 27.144 1.00 93.12 459 SER A N 1
ATOM 3660 C CA . SER A 1 459 ? -22.440 2.893 26.131 1.00 93.12 459 SER A CA 1
ATOM 3661 C C . SER A 1 459 ? -21.132 3.577 25.723 1.00 93.12 459 SER A C 1
ATOM 3663 O O . SER A 1 459 ? -20.974 3.942 24.557 1.00 93.12 459 SER A O 1
ATOM 3665 N N . TYR A 1 460 ? -20.187 3.727 26.656 1.00 95.31 460 TYR A N 1
ATOM 3666 C CA . TYR A 1 460 ? -18.845 4.225 26.370 1.00 95.31 460 TYR A CA 1
ATOM 3667 C C . TYR A 1 460 ? -18.042 3.189 25.579 1.00 95.31 460 TYR A C 1
ATOM 3669 O O . TYR A 1 460 ? -17.529 3.532 24.516 1.00 95.31 460 TYR A O 1
ATOM 3677 N N . LYS A 1 461 ? -18.030 1.918 26.015 1.00 95.19 461 LYS A N 1
ATOM 3678 C CA . LYS A 1 461 ? -17.364 0.820 25.287 1.00 95.19 461 LYS A CA 1
ATOM 3679 C C . LYS A 1 461 ? -17.846 0.722 23.838 1.00 95.19 461 LYS A C 1
ATOM 3681 O O . LYS A 1 461 ? -17.037 0.706 22.918 1.00 95.19 461 LYS A O 1
ATOM 3686 N N . ILE A 1 462 ? -19.165 0.734 23.618 1.00 93.94 462 ILE A N 1
ATOM 3687 C CA . ILE A 1 462 ? -19.755 0.687 22.270 1.00 93.94 462 ILE A CA 1
ATOM 3688 C C . ILE A 1 462 ? -19.289 1.877 21.426 1.00 93.94 462 ILE A C 1
ATOM 3690 O O . ILE A 1 462 ? -18.939 1.695 20.262 1.00 93.94 462 ILE A O 1
ATOM 3694 N N . ARG A 1 463 ? -19.268 3.091 21.991 1.00 93.75 463 ARG A N 1
ATOM 3695 C CA . ARG A 1 463 ? -18.828 4.298 21.277 1.00 93.75 463 ARG A CA 1
ATOM 3696 C C . ARG A 1 463 ? -17.346 4.228 20.907 1.00 93.75 463 ARG A C 1
ATOM 3698 O O . ARG A 1 463 ? -17.007 4.533 19.769 1.00 93.75 463 ARG A O 1
ATOM 3705 N N . ASP A 1 464 ? -16.491 3.829 21.843 1.00 95.19 464 ASP A N 1
ATOM 3706 C CA . ASP A 1 464 ? -15.047 3.675 21.639 1.00 95.19 464 ASP A CA 1
ATOM 3707 C C . ASP A 1 464 ? -14.744 2.618 20.564 1.00 95.19 464 ASP A C 1
ATOM 3709 O O . ASP A 1 464 ? -14.073 2.895 19.572 1.00 95.19 464 ASP A O 1
ATOM 3713 N N . LEU A 1 465 ? -15.352 1.434 20.670 1.00 95.00 465 LEU A N 1
ATOM 3714 C CA . LEU A 1 465 ? -15.173 0.351 19.698 1.00 95.00 465 LEU A CA 1
ATOM 3715 C C . LEU A 1 465 ? -15.772 0.683 18.321 1.00 95.00 465 LEU A C 1
ATOM 3717 O O . LEU A 1 465 ? -15.248 0.238 17.301 1.00 95.00 465 LEU A O 1
ATOM 3721 N N . SER A 1 466 ? -16.822 1.510 18.272 1.00 92.38 466 SER A N 1
ATOM 3722 C CA . SER A 1 466 ? -17.344 2.055 17.012 1.00 92.38 466 SER A CA 1
ATOM 3723 C C . SER A 1 466 ? -16.374 3.064 16.388 1.00 92.38 466 SER A C 1
ATOM 3725 O O . SER A 1 466 ? -16.181 3.049 15.178 1.00 92.38 466 SER A O 1
ATOM 3727 N N . LYS A 1 467 ? -15.693 3.910 17.174 1.00 91.94 467 LYS A N 1
ATOM 3728 C CA . LYS A 1 467 ? -14.630 4.783 16.634 1.00 91.94 467 LYS A CA 1
ATOM 3729 C C . LYS A 1 467 ? -13.484 3.969 16.031 1.00 91.94 467 LYS A C 1
ATOM 3731 O O . LYS A 1 467 ? -12.996 4.319 14.964 1.00 91.94 467 LYS A O 1
ATOM 3736 N N . LYS A 1 468 ? -13.138 2.847 16.666 1.00 93.56 468 LYS A N 1
ATOM 3737 C CA . LYS A 1 468 ? -12.158 1.865 16.169 1.00 93.56 468 LYS A CA 1
ATOM 3738 C C . LYS A 1 468 ? -12.690 0.968 15.044 1.00 93.56 468 LYS A C 1
ATOM 3740 O O . LYS A 1 468 ? -11.985 0.068 14.599 1.00 93.56 468 LYS A O 1
ATOM 3745 N N . LYS A 1 469 ? -13.934 1.188 14.602 1.00 94.00 469 LYS A N 1
ATOM 3746 C CA . LYS A 1 469 ? -14.597 0.476 13.499 1.00 94.00 469 LYS A CA 1
ATOM 3747 C C . LYS A 1 469 ? -14.580 -1.053 13.653 1.00 94.00 469 LYS A C 1
ATOM 3749 O O . LYS A 1 469 ? -14.490 -1.784 12.670 1.00 94.00 469 LYS A O 1
ATOM 3754 N N . VAL A 1 470 ? -14.695 -1.551 14.889 1.00 94.75 470 VAL A N 1
ATOM 3755 C CA . VAL A 1 470 ? -14.795 -2.995 15.160 1.00 94.75 470 VAL A CA 1
ATOM 3756 C C . VAL A 1 470 ? -16.060 -3.553 14.508 1.00 94.75 470 VAL A C 1
ATOM 3758 O O . VAL A 1 470 ? -17.159 -3.068 14.780 1.00 94.75 470 VAL A O 1
ATOM 3761 N N . SER A 1 471 ? -15.922 -4.591 13.677 1.00 93.69 471 SER A N 1
ATOM 3762 C CA . SER A 1 471 ? -17.015 -5.081 12.827 1.00 93.69 471 SER A CA 1
ATOM 3763 C C . SER A 1 471 ? -18.212 -5.623 13.612 1.00 93.69 471 SER A C 1
ATOM 3765 O O . SER A 1 471 ? -19.361 -5.367 13.233 1.00 93.69 471 SER A O 1
ATOM 3767 N N . ARG A 1 472 ? -17.983 -6.404 14.674 1.00 96.00 472 ARG A N 1
ATOM 3768 C CA . ARG A 1 472 ? -19.043 -7.023 15.487 1.00 96.00 472 ARG A CA 1
ATOM 3769 C C . ARG A 1 472 ? -18.776 -6.813 16.976 1.00 96.00 472 ARG A C 1
ATOM 3771 O O . ARG A 1 472 ? -17.664 -7.036 17.447 1.00 96.00 472 ARG A O 1
ATOM 3778 N N . LEU A 1 473 ? -19.806 -6.432 17.724 1.00 97.19 473 LEU A N 1
ATOM 3779 C CA . LEU A 1 473 ? -19.768 -6.359 19.185 1.00 97.19 473 LEU A CA 1
ATOM 3780 C C . LEU A 1 473 ? -20.674 -7.449 19.754 1.00 97.19 473 LEU A C 1
ATOM 3782 O O . LEU A 1 473 ? -21.865 -7.473 19.451 1.00 97.19 473 LEU A O 1
ATOM 3786 N N . ALA A 1 474 ? -20.113 -8.344 20.559 1.00 97.50 474 ALA A N 1
ATOM 3787 C CA . ALA A 1 474 ? -20.852 -9.380 21.271 1.00 97.50 474 ALA A CA 1
ATOM 3788 C C . ALA A 1 474 ? -21.072 -8.918 22.716 1.00 97.50 474 ALA A C 1
ATOM 3790 O O . ALA A 1 474 ? -20.170 -8.990 23.547 1.00 97.50 474 ALA A O 1
ATOM 3791 N N . ILE A 1 475 ? -22.253 -8.383 23.009 1.00 97.00 475 ILE A N 1
ATOM 3792 C CA . ILE A 1 475 ? -22.590 -7.852 24.330 1.00 97.00 475 ILE A CA 1
ATOM 3793 C C . ILE A 1 475 ? -23.108 -8.995 25.204 1.00 97.00 475 ILE A C 1
ATOM 3795 O O . ILE A 1 475 ? -23.959 -9.774 24.769 1.00 97.00 475 ILE A O 1
ATOM 3799 N N . VAL A 1 476 ? -22.605 -9.082 26.438 1.00 97.50 476 VAL A N 1
ATOM 3800 C CA . VAL A 1 476 ? -23.014 -10.110 27.405 1.00 97.50 476 VAL A CA 1
ATOM 3801 C C . VAL A 1 476 ? -23.374 -9.492 28.755 1.00 97.50 476 VAL A C 1
ATOM 3803 O O . VAL A 1 476 ? -22.589 -8.764 29.361 1.00 97.50 476 VAL A O 1
ATOM 3806 N N . GLY A 1 477 ? -24.586 -9.759 29.233 1.00 96.44 477 GLY A N 1
ATOM 3807 C CA . GLY A 1 477 ? -25.040 -9.463 30.588 1.00 96.44 477 GLY A CA 1
ATOM 3808 C C . GLY A 1 477 ? -25.376 -10.733 31.366 1.00 96.44 477 GLY A C 1
ATOM 3809 O O . GLY A 1 477 ? -25.139 -11.852 30.910 1.00 96.44 477 GLY A O 1
ATOM 3810 N N . LYS A 1 478 ? -25.970 -10.562 32.555 1.00 96.31 478 LYS A N 1
ATOM 3811 C CA . LYS A 1 478 ? -26.412 -11.692 33.396 1.00 96.31 478 LYS A CA 1
ATOM 3812 C C . LYS A 1 478 ? -27.413 -12.582 32.656 1.00 96.31 478 LYS A C 1
ATOM 3814 O O . LYS A 1 478 ? -27.264 -13.796 32.653 1.00 96.31 478 LYS A O 1
ATOM 3819 N N . ARG A 1 479 ? -28.374 -11.970 31.951 1.00 96.00 479 ARG A N 1
ATOM 3820 C CA . ARG A 1 479 ? -29.370 -12.687 31.142 1.00 96.00 479 ARG A CA 1
ATOM 3821 C C . ARG A 1 479 ? -28.717 -13.504 30.030 1.00 96.00 479 ARG A C 1
ATOM 3823 O O . ARG A 1 479 ? -29.142 -14.629 29.784 1.00 96.00 479 ARG A O 1
ATOM 3830 N N . GLU A 1 480 ? -27.722 -12.943 29.352 1.00 97.06 480 GLU A N 1
ATOM 3831 C CA . GLU A 1 480 ? -27.038 -13.626 28.256 1.00 97.06 480 GLU A CA 1
ATOM 3832 C C . GLU A 1 480 ? -26.249 -14.831 28.772 1.00 97.06 480 GLU A C 1
ATOM 3834 O O . GLU A 1 480 ? -26.390 -15.916 28.209 1.00 97.06 480 GLU A O 1
ATOM 3839 N N . ARG A 1 481 ? -25.526 -14.668 29.891 1.00 97.44 481 ARG A N 1
ATOM 3840 C CA . ARG A 1 481 ? -24.831 -15.757 30.593 1.00 97.44 481 ARG A CA 1
ATOM 3841 C C . ARG A 1 481 ? -25.789 -16.872 31.001 1.00 97.44 481 ARG A C 1
ATOM 3843 O O . ARG A 1 481 ? -25.560 -18.024 30.654 1.00 97.44 481 ARG A O 1
ATOM 3850 N N . ASP A 1 482 ? -26.863 -16.533 31.711 1.00 96.56 482 ASP A N 1
ATOM 3851 C CA . ASP A 1 482 ? -27.781 -17.528 32.280 1.00 96.56 482 ASP A CA 1
ATOM 3852 C C . ASP A 1 482 ? -28.497 -18.349 31.186 1.00 96.56 482 ASP A C 1
ATOM 3854 O O . ASP A 1 482 ? -28.893 -19.487 31.425 1.00 96.56 482 ASP A O 1
ATOM 3858 N N . ASN A 1 483 ? -28.622 -17.796 29.972 1.00 95.69 483 ASN A N 1
ATOM 3859 C CA . ASN A 1 483 ? -29.219 -18.466 28.813 1.00 95.69 483 ASN A CA 1
ATOM 3860 C C . ASN A 1 483 ? -28.192 -19.055 27.820 1.00 95.69 483 ASN A C 1
ATOM 3862 O O . ASN A 1 483 ? -28.607 -19.578 26.787 1.00 95.69 483 ASN A O 1
ATOM 3866 N N . GLY A 1 484 ? -26.878 -18.935 28.061 1.00 95.62 484 GLY A N 1
ATOM 3867 C CA . GLY A 1 484 ? -25.848 -19.369 27.100 1.00 95.62 484 GLY A CA 1
ATOM 3868 C C . GLY A 1 484 ? -25.939 -18.656 25.737 1.00 95.62 484 GLY A C 1
ATOM 3869 O O . GLY A 1 484 ? -25.780 -19.264 24.676 1.00 95.62 484 GLY A O 1
ATOM 3870 N N . SER A 1 485 ? -26.265 -17.364 25.757 1.00 97.44 485 SER A N 1
ATOM 3871 C CA . SER A 1 485 ? -26.537 -16.528 24.579 1.00 97.44 485 SER A CA 1
ATOM 3872 C C . SER A 1 485 ? -25.628 -15.299 24.516 1.00 97.44 485 SER A C 1
ATOM 3874 O O . SER A 1 485 ? -24.857 -15.040 25.440 1.00 97.44 485 SER A O 1
ATOM 3876 N N . ILE A 1 486 ? -25.700 -14.546 23.418 1.00 97.44 486 ILE A N 1
ATOM 3877 C CA . ILE A 1 486 ? -25.064 -13.233 23.263 1.00 97.44 486 ILE A CA 1
ATOM 3878 C C . ILE A 1 486 ? -26.032 -12.257 22.585 1.00 97.44 486 ILE A C 1
ATOM 3880 O O . ILE A 1 486 ? -26.903 -12.674 21.819 1.00 97.44 486 ILE A O 1
ATOM 3884 N N . ALA A 1 487 ? -25.841 -10.957 22.809 1.00 97.25 487 ALA A N 1
ATOM 3885 C CA . ALA A 1 487 ? -26.465 -9.907 22.009 1.00 97.25 487 ALA A CA 1
ATOM 3886 C C . ALA A 1 487 ? -25.455 -9.383 20.978 1.00 97.25 487 ALA A C 1
ATOM 3888 O O . ALA A 1 487 ? -24.501 -8.680 21.319 1.00 97.25 487 ALA A O 1
ATOM 3889 N N . LEU A 1 488 ? -25.642 -9.745 19.710 1.00 96.25 488 LEU A N 1
ATOM 3890 C CA . LEU A 1 488 ? -24.745 -9.371 18.624 1.00 96.25 488 LEU A CA 1
ATOM 3891 C C . LEU A 1 488 ? -25.172 -8.035 18.012 1.00 96.25 488 LEU A C 1
ATOM 3893 O O . LEU A 1 488 ? -26.303 -7.872 17.555 1.00 96.25 488 LEU A O 1
ATOM 3897 N N . ARG A 1 489 ? -24.236 -7.091 17.945 1.00 95.19 489 ARG A N 1
ATOM 3898 C CA . ARG A 1 489 ? -24.404 -5.800 17.276 1.00 95.19 489 ARG A CA 1
ATOM 3899 C C . ARG A 1 489 ? -23.431 -5.677 16.109 1.00 95.19 489 ARG A C 1
ATOM 3901 O O . ARG A 1 489 ? -22.238 -5.949 16.254 1.00 95.19 489 ARG A O 1
ATOM 3908 N N . ARG A 1 490 ? -23.929 -5.233 14.953 1.00 92.44 490 ARG A N 1
ATOM 3909 C CA . ARG A 1 490 ? -23.109 -4.972 13.759 1.00 92.44 490 ARG A CA 1
ATOM 3910 C C . ARG A 1 490 ? -22.659 -3.516 13.719 1.00 92.44 490 ARG A C 1
ATOM 3912 O O . ARG A 1 490 ? -23.424 -2.619 14.076 1.00 92.44 490 ARG A O 1
ATOM 3919 N N . PHE A 1 491 ? -21.435 -3.285 13.256 1.00 87.38 491 PHE A N 1
ATOM 3920 C CA . PHE A 1 491 ? -20.957 -1.938 12.967 1.00 87.38 491 PHE A CA 1
ATOM 3921 C C . PHE A 1 491 ? -21.900 -1.216 11.992 1.00 87.38 491 PHE A C 1
ATOM 3923 O O . PHE A 1 491 ? -22.437 -1.828 11.070 1.00 87.38 491 PHE A O 1
ATOM 3930 N N . GLY A 1 492 ? -22.136 0.076 12.229 1.00 82.31 492 GLY A N 1
ATOM 3931 C CA . GLY A 1 492 ? -23.050 0.899 11.430 1.00 82.31 492 GLY A CA 1
ATOM 3932 C C . GLY A 1 492 ? -24.545 0.711 11.727 1.00 82.31 492 GLY A C 1
ATOM 3933 O O . GLY A 1 492 ? -25.334 1.548 11.303 1.00 82.31 492 GLY A O 1
ATOM 3934 N N . SER A 1 493 ? -24.950 -0.313 12.491 1.00 86.44 493 SER A N 1
ATOM 3935 C CA . SER A 1 493 ? -26.350 -0.517 12.897 1.00 86.44 493 SER A CA 1
ATOM 3936 C C . SER A 1 493 ? -26.579 -0.231 14.389 1.00 86.44 493 SER A C 1
ATOM 3938 O O . SER A 1 493 ? -25.676 -0.334 15.233 1.00 86.44 493 SER A O 1
ATOM 3940 N N . GLN A 1 494 ? -27.811 0.169 14.719 1.00 80.81 494 GLN A N 1
ATOM 3941 C CA . GLN A 1 494 ? -28.303 0.238 16.0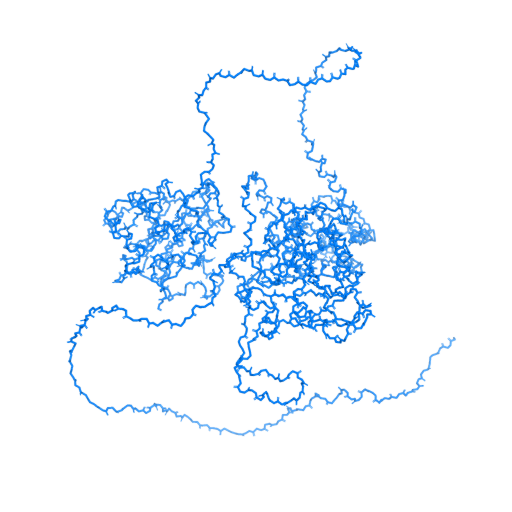98 1.00 80.81 494 GLN A CA 1
ATOM 3942 C C . GLN A 1 494 ? -28.971 -1.058 16.562 1.00 80.81 494 GLN A C 1
ATOM 3944 O O . GLN A 1 494 ? -29.124 -1.248 17.771 1.00 80.81 494 GLN A O 1
ATOM 3949 N N . ASP A 1 495 ? -29.296 -1.950 15.629 1.00 88.25 495 ASP A N 1
ATOM 3950 C CA . ASP A 1 495 ? -29.995 -3.195 15.906 1.00 88.25 495 ASP A CA 1
ATOM 3951 C C . ASP A 1 495 ? -29.110 -4.172 16.680 1.00 88.25 495 ASP A C 1
ATOM 3953 O O . ASP A 1 495 ? -27.889 -4.249 16.493 1.00 88.25 495 ASP A O 1
ATOM 3957 N N . GLN A 1 496 ? -29.761 -4.934 17.554 1.00 90.06 496 GLN A N 1
ATOM 3958 C CA . GLN A 1 496 ? -29.146 -6.006 18.320 1.00 90.06 496 GLN A CA 1
ATOM 3959 C C . GLN A 1 496 ? -29.936 -7.283 18.090 1.00 90.06 496 GLN A C 1
ATOM 3961 O O . GLN A 1 496 ? -31.160 -7.302 18.215 1.00 90.06 496 GLN A O 1
ATOM 3966 N N . GLU A 1 497 ? -29.218 -8.349 17.770 1.00 94.62 497 GLU A N 1
ATOM 3967 C CA . GLU A 1 497 ? -29.785 -9.671 17.566 1.00 94.62 497 GLU A CA 1
ATOM 3968 C C . GLU A 1 497 ? -29.338 -10.564 18.723 1.00 94.62 497 GLU A C 1
ATOM 3970 O O . GLU A 1 497 ? -28.144 -10.808 18.904 1.00 94.62 497 GLU A O 1
ATOM 3975 N N . VAL A 1 498 ? -30.289 -11.011 19.544 1.00 96.06 498 VAL A N 1
ATOM 3976 C CA . VAL A 1 498 ? -30.009 -11.950 20.636 1.00 96.06 498 VAL A CA 1
ATOM 3977 C C . VAL A 1 498 ? -30.130 -13.366 20.093 1.00 96.06 498 VAL A C 1
ATOM 3979 O O . VAL A 1 498 ? -31.173 -13.737 19.558 1.00 96.06 498 VAL A O 1
ATOM 3982 N N . MET A 1 499 ? -29.072 -14.155 20.240 1.00 96.94 499 MET A N 1
ATOM 3983 C CA . MET A 1 499 ? -29.000 -15.523 19.724 1.00 96.94 499 MET A CA 1
ATOM 3984 C C . MET A 1 499 ? -28.164 -16.410 20.644 1.00 96.94 499 MET A C 1
ATOM 3986 O O . MET A 1 499 ? -27.386 -15.912 21.462 1.00 96.94 499 MET A O 1
ATOM 3990 N N . SER A 1 500 ? -28.318 -17.730 20.520 1.00 97.81 500 SER A N 1
ATOM 3991 C CA . SER A 1 500 ? -27.459 -18.668 21.246 1.00 97.81 500 SER A CA 1
ATOM 3992 C C . SER A 1 500 ? -25.996 -18.488 20.826 1.00 97.81 500 SER A C 1
ATOM 3994 O O . SER A 1 500 ? -25.705 -18.087 19.693 1.00 97.81 500 SER A O 1
ATOM 3996 N N . LEU A 1 501 ? -25.058 -18.793 21.724 1.00 96.00 501 LEU A N 1
ATOM 3997 C CA . LEU A 1 501 ? -23.632 -18.720 21.397 1.00 96.00 501 LEU A CA 1
ATOM 3998 C C . LEU A 1 501 ? -23.266 -19.651 20.226 1.00 96.00 501 LEU A C 1
ATOM 4000 O O . LEU A 1 501 ? -22.454 -19.292 19.375 1.00 96.00 501 LEU A O 1
ATOM 4004 N N . ASP A 1 502 ? -23.915 -20.812 20.133 1.00 95.81 502 ASP A N 1
ATOM 4005 C CA . ASP A 1 502 ? -23.721 -21.771 19.042 1.00 95.81 502 ASP A CA 1
ATOM 4006 C C . ASP A 1 502 ? -24.167 -21.201 17.689 1.00 95.81 502 ASP A C 1
ATOM 4008 O O . ASP A 1 502 ? -23.466 -21.346 16.683 1.00 95.81 502 ASP A O 1
ATOM 4012 N N . ASP A 1 503 ? -25.319 -20.527 17.653 1.00 96.19 503 ASP A N 1
ATOM 4013 C CA . ASP A 1 503 ? -25.821 -19.868 16.445 1.00 96.19 503 ASP A CA 1
ATOM 4014 C C . ASP A 1 503 ? -24.915 -18.716 16.023 1.00 96.19 503 ASP A C 1
ATOM 4016 O O . ASP A 1 503 ? -24.555 -18.626 14.847 1.00 96.19 503 ASP A O 1
ATOM 4020 N N . ALA A 1 504 ? -24.472 -17.900 16.982 1.00 95.12 504 ALA A N 1
ATOM 4021 C CA . ALA A 1 504 ? -23.549 -16.803 16.727 1.00 95.12 504 ALA A CA 1
ATOM 4022 C C . ALA A 1 504 ? -22.233 -17.286 16.116 1.00 95.12 504 ALA A C 1
ATOM 4024 O O . ALA A 1 504 ? -21.792 -16.742 15.104 1.00 95.12 504 ALA A O 1
ATOM 4025 N N . VAL A 1 505 ? -21.617 -18.326 16.692 1.00 95.00 505 VAL A N 1
ATOM 4026 C CA . VAL A 1 505 ? -20.376 -18.908 16.161 1.00 95.00 505 VAL A CA 1
ATOM 4027 C C . VAL A 1 505 ? -20.597 -19.397 14.730 1.00 95.00 505 VAL A C 1
ATOM 4029 O O . VAL A 1 505 ? -19.829 -19.035 13.839 1.00 95.00 505 VAL A O 1
ATOM 4032 N N . ARG A 1 506 ? -21.670 -20.160 14.471 1.00 94.44 506 ARG A N 1
ATOM 4033 C CA . ARG A 1 506 ? -21.981 -20.655 13.118 1.00 94.44 506 ARG A CA 1
ATOM 4034 C C . ARG A 1 506 ? -22.179 -19.517 12.120 1.00 94.44 506 ARG A C 1
ATOM 4036 O O . ARG A 1 506 ? -21.627 -19.569 11.022 1.00 94.44 506 ARG A O 1
ATOM 4043 N N . GLN A 1 507 ? -22.941 -18.494 12.494 1.00 93.56 507 GLN A N 1
ATOM 4044 C CA . GLN A 1 507 ? -23.227 -17.348 11.637 1.00 93.56 507 GLN A CA 1
ATOM 4045 C C . GLN A 1 507 ? -21.971 -16.529 11.333 1.00 93.56 507 GLN A C 1
ATOM 4047 O O . GLN A 1 507 ? -21.735 -16.199 10.172 1.00 93.56 507 GLN A O 1
ATOM 4052 N N . LEU A 1 508 ? -21.161 -16.220 12.349 1.00 93.94 508 LEU A N 1
ATOM 4053 C CA . LEU A 1 508 ? -19.960 -15.397 12.208 1.00 93.94 508 LEU A CA 1
ATOM 4054 C C . LEU A 1 508 ? -18.860 -16.113 11.428 1.00 93.94 508 LEU A C 1
ATOM 4056 O O . LEU A 1 508 ? -18.229 -15.491 10.582 1.00 93.94 508 LEU A O 1
ATOM 4060 N N . VAL A 1 509 ? -18.660 -17.415 11.651 1.00 92.25 509 VAL A N 1
ATOM 4061 C CA . VAL A 1 509 ? -17.725 -18.221 10.848 1.00 92.25 509 VAL A CA 1
ATOM 4062 C C . VAL A 1 509 ? -18.155 -18.231 9.388 1.00 92.25 509 VAL A C 1
ATOM 4064 O O . VAL A 1 509 ? -17.330 -18.050 8.499 1.00 92.25 509 VAL A O 1
ATOM 4067 N N . GLU A 1 510 ? -19.446 -18.416 9.125 1.00 89.06 510 GLU A N 1
ATOM 4068 C CA . GLU A 1 510 ? -19.971 -18.434 7.763 1.00 89.06 510 GLU A CA 1
ATOM 4069 C C . GLU A 1 510 ? -19.902 -17.054 7.082 1.00 89.06 510 GLU A C 1
ATOM 4071 O O . GLU A 1 510 ? -19.679 -16.975 5.878 1.00 89.06 510 GLU A O 1
ATOM 4076 N N . GLU A 1 511 ? -20.060 -15.963 7.834 1.00 88.19 511 GLU A N 1
ATOM 4077 C CA . GLU A 1 511 ? -19.882 -14.588 7.347 1.00 88.19 511 GLU A CA 1
ATOM 4078 C C . GLU A 1 511 ? -18.401 -14.221 7.140 1.00 88.19 511 GLU A C 1
ATOM 4080 O O . GLU A 1 511 ? -18.067 -13.463 6.230 1.00 88.19 511 GLU A O 1
ATOM 4085 N N . ALA A 1 512 ? -17.504 -14.778 7.957 1.00 86.81 512 ALA A N 1
ATOM 4086 C CA . ALA A 1 512 ? -16.060 -14.603 7.840 1.00 86.81 512 ALA A CA 1
ATOM 4087 C C . ALA A 1 512 ? -15.450 -15.426 6.692 1.00 86.81 512 ALA A C 1
ATOM 4089 O O . ALA A 1 512 ? -14.268 -15.260 6.388 1.00 86.81 512 ALA A O 1
ATOM 4090 N N . LYS A 1 513 ? -16.233 -16.290 6.032 1.00 79.75 513 LYS A N 1
ATOM 4091 C CA . LYS A 1 513 ? -15.816 -16.953 4.795 1.00 79.75 513 LYS A CA 1
ATOM 4092 C C . LYS A 1 513 ? -15.911 -15.997 3.615 1.00 79.75 513 LYS A C 1
ATOM 4094 O O . LYS A 1 513 ? -16.946 -15.382 3.356 1.00 79.75 513 LYS A O 1
ATOM 4099 N N . PHE A 1 514 ? -14.837 -15.986 2.840 1.00 65.06 514 PHE A N 1
ATOM 4100 C CA . PHE A 1 514 ? -14.708 -15.237 1.600 1.00 65.06 514 PHE A CA 1
ATOM 4101 C C . PHE A 1 514 ? -15.915 -15.429 0.641 1.00 65.06 514 PHE A C 1
ATOM 4103 O O . PHE A 1 514 ? -16.527 -14.455 0.200 1.00 65.06 514 PHE A O 1
ATOM 4110 N N . ASP A 1 515 ? -16.346 -16.676 0.404 1.00 53.69 515 ASP A N 1
ATOM 4111 C CA . ASP A 1 515 ? -17.353 -17.031 -0.616 1.00 53.69 515 ASP A CA 1
ATOM 4112 C C . ASP A 1 515 ? -18.761 -16.433 -0.398 1.00 53.69 515 ASP A C 1
ATOM 4114 O O . ASP A 1 515 ? -19.574 -16.390 -1.330 1.00 53.69 515 ASP A O 1
ATOM 4118 N N . LYS A 1 516 ? -19.092 -15.965 0.816 1.00 46.88 516 LYS A N 1
ATOM 4119 C CA . LYS A 1 516 ? -20.419 -15.405 1.134 1.00 46.88 516 LYS A CA 1
ATOM 4120 C C . LYS A 1 516 ? -20.452 -13.875 1.122 1.00 46.88 516 LYS A C 1
ATOM 4122 O O . LYS A 1 516 ? -21.520 -13.315 0.858 1.00 46.88 516 LYS A O 1
ATOM 4127 N N . TRP A 1 517 ? -19.307 -13.200 1.278 1.00 43.78 517 TRP A N 1
ATOM 4128 C CA . TRP A 1 517 ? -19.198 -11.751 1.051 1.00 43.78 517 TRP A CA 1
ATOM 4129 C C . TRP A 1 517 ? -19.675 -11.374 -0.366 1.00 43.78 517 TRP A C 1
ATOM 4131 O O . TRP A 1 517 ? -20.440 -10.426 -0.514 1.00 43.78 517 TRP A O 1
ATOM 4141 N N . MET A 1 518 ? -19.403 -12.221 -1.365 1.00 39.69 518 MET A N 1
ATOM 4142 C CA . MET A 1 518 ? -19.898 -12.098 -2.749 1.00 39.69 518 MET A CA 1
ATOM 4143 C C . MET A 1 518 ? -21.431 -12.047 -2.908 1.00 39.69 518 MET A C 1
ATOM 4145 O O . MET A 1 518 ? -21.934 -11.603 -3.943 1.00 39.69 518 MET A O 1
ATOM 4149 N N . ARG A 1 519 ? -22.197 -12.545 -1.925 1.00 42.47 519 ARG A N 1
ATOM 4150 C CA . ARG A 1 519 ? -23.671 -12.454 -1.911 1.00 42.47 519 ARG A CA 1
ATOM 4151 C C . ARG A 1 519 ? -24.156 -11.205 -1.174 1.00 42.47 519 ARG A C 1
ATOM 4153 O O . ARG A 1 519 ? -25.202 -10.669 -1.528 1.00 42.47 519 ARG A O 1
ATOM 4160 N N . TRP A 1 520 ? -23.401 -10.744 -0.174 1.00 40.88 520 TRP A N 1
ATOM 4161 C CA . TRP A 1 520 ? -23.697 -9.528 0.584 1.00 40.88 520 TRP A CA 1
ATOM 4162 C C . TRP A 1 520 ? -23.359 -8.259 -0.211 1.00 40.88 520 TRP A C 1
ATOM 4164 O O . TRP A 1 520 ? -24.190 -7.359 -0.251 1.00 40.88 520 TRP A O 1
ATOM 4174 N N . SER A 1 521 ? -22.227 -8.213 -0.929 1.00 40.38 521 SER A N 1
ATOM 4175 C CA . SER A 1 521 ? -21.849 -7.077 -1.791 1.00 40.38 521 SER A CA 1
ATOM 4176 C C . SER A 1 521 ? -22.917 -6.777 -2.850 1.00 40.38 521 SER A C 1
ATOM 4178 O O . SER A 1 521 ? -23.359 -5.637 -2.975 1.00 40.38 521 SER A O 1
ATOM 4180 N N . ARG A 1 522 ? -23.451 -7.814 -3.514 1.00 40.19 522 ARG A N 1
ATOM 4181 C CA . ARG A 1 522 ? -24.571 -7.678 -4.467 1.00 40.19 522 ARG A CA 1
ATOM 4182 C C . ARG A 1 522 ? -25.855 -7.159 -3.819 1.00 40.19 522 ARG A C 1
ATOM 4184 O O . ARG A 1 522 ? -26.567 -6.373 -4.434 1.00 40.19 522 ARG A O 1
ATOM 4191 N N . ALA A 1 523 ? -26.161 -7.590 -2.596 1.00 39.69 523 ALA A N 1
ATOM 4192 C CA . ALA A 1 523 ? -27.358 -7.153 -1.878 1.00 39.69 523 ALA A CA 1
ATOM 4193 C C . ALA A 1 523 ? -27.242 -5.700 -1.376 1.00 39.69 523 ALA A C 1
ATOM 4195 O O . ALA A 1 523 ? -28.229 -4.967 -1.390 1.00 39.69 523 ALA A O 1
ATOM 4196 N N . VAL A 1 524 ? -26.042 -5.268 -0.972 1.00 43.72 524 VAL A N 1
ATOM 4197 C CA . VAL A 1 524 ? -25.767 -3.898 -0.508 1.00 43.72 524 VAL A CA 1
ATOM 4198 C C . VAL A 1 524 ? -25.697 -2.912 -1.673 1.00 43.72 524 VAL A C 1
ATOM 4200 O O . VAL A 1 524 ? -26.335 -1.865 -1.594 1.00 43.72 524 VAL A O 1
ATOM 4203 N N . ALA A 1 525 ? -25.039 -3.261 -2.784 1.00 39.28 525 ALA A N 1
ATOM 4204 C CA . ALA A 1 525 ? -25.026 -2.438 -3.998 1.00 39.28 525 ALA A CA 1
ATOM 4205 C C . ALA A 1 525 ? -26.452 -2.191 -4.538 1.00 39.28 525 ALA A C 1
ATOM 4207 O O . ALA A 1 525 ? -26.809 -1.070 -4.896 1.00 39.28 525 ALA A O 1
ATOM 4208 N N . GLN A 1 526 ? -27.320 -3.209 -4.492 1.00 36.97 526 GLN A N 1
ATOM 4209 C CA . GLN A 1 526 ? -28.740 -3.076 -4.850 1.00 36.97 526 GLN A CA 1
ATOM 4210 C C . GLN A 1 526 ? -29.573 -2.298 -3.812 1.00 36.97 526 GLN A C 1
ATOM 4212 O O . GLN A 1 526 ? -30.619 -1.744 -4.154 1.00 36.97 526 GLN A O 1
ATOM 4217 N N . GLY A 1 527 ? -29.135 -2.253 -2.550 1.00 29.23 527 GLY A N 1
ATOM 4218 C CA . GLY A 1 527 ? -29.787 -1.509 -1.468 1.00 29.23 527 GLY A CA 1
ATOM 4219 C C . GLY A 1 527 ? -29.464 -0.012 -1.471 1.00 29.23 527 GLY A C 1
ATOM 4220 O O . GLY A 1 527 ? -30.362 0.797 -1.241 1.00 29.23 527 GLY A O 1
ATOM 4221 N N . ILE A 1 528 ? -28.221 0.364 -1.791 1.00 33.47 528 ILE A N 1
ATOM 4222 C CA . ILE A 1 528 ? -27.760 1.765 -1.836 1.00 33.47 528 ILE A CA 1
ATOM 4223 C C . ILE A 1 528 ? -28.425 2.526 -2.998 1.00 33.47 528 ILE A C 1
ATOM 4225 O O . ILE A 1 528 ? -28.923 3.631 -2.796 1.00 33.47 528 ILE A O 1
ATOM 4229 N N . LEU A 1 529 ? -28.591 1.894 -4.168 1.00 31.22 529 LEU A N 1
ATOM 4230 C CA . LEU A 1 529 ? -29.331 2.465 -5.310 1.00 31.22 529 LEU A CA 1
ATOM 4231 C C . LEU A 1 529 ? -30.834 2.698 -5.033 1.00 31.22 529 LEU A C 1
ATOM 4233 O O . LEU A 1 529 ? -31.479 3.516 -5.690 1.00 31.22 529 LEU A O 1
ATOM 4237 N N . ARG A 1 530 ? -31.422 2.000 -4.052 1.00 29.55 530 ARG A N 1
ATOM 4238 C CA . ARG A 1 530 ? -32.826 2.209 -3.648 1.00 29.55 530 ARG A CA 1
ATOM 4239 C C . ARG A 1 530 ? -33.008 3.349 -2.648 1.00 29.55 530 ARG A C 1
ATOM 4241 O O . ARG A 1 530 ? -34.118 3.855 -2.532 1.00 29.55 530 ARG A O 1
ATOM 4248 N N . GLN A 1 531 ? -31.958 3.753 -1.933 1.00 31.11 531 GLN A N 1
ATOM 4249 C CA . GLN A 1 531 ? -32.037 4.850 -0.962 1.00 31.11 531 GLN A CA 1
ATOM 4250 C C . GLN A 1 531 ? -31.791 6.223 -1.601 1.00 31.11 531 GLN A C 1
ATOM 4252 O O . GLN A 1 531 ? -32.315 7.215 -1.107 1.00 31.11 531 GLN A O 1
ATOM 4257 N N . THR A 1 532 ? -31.100 6.286 -2.743 1.00 30.30 532 THR A N 1
ATOM 4258 C CA . THR A 1 532 ? -30.873 7.532 -3.500 1.00 30.30 532 THR A CA 1
ATOM 4259 C C . THR A 1 532 ? -32.037 7.935 -4.418 1.00 30.30 532 THR A C 1
ATOM 4261 O O . THR A 1 532 ? -32.020 9.029 -4.971 1.00 30.30 532 THR A O 1
ATOM 4264 N N . SER A 1 533 ? -33.081 7.105 -4.558 1.00 29.02 533 SER A N 1
ATOM 4265 C CA . SER A 1 533 ? -34.252 7.375 -5.420 1.00 29.02 533 SER A CA 1
ATOM 4266 C C . SER A 1 533 ? -35.531 7.784 -4.672 1.00 29.02 533 SER A C 1
ATOM 4268 O O . SER A 1 533 ? -36.586 7.927 -5.290 1.00 29.02 533 SER A O 1
ATOM 4270 N N . ALA A 1 534 ? -35.469 8.019 -3.358 1.00 26.55 534 ALA A N 1
ATOM 4271 C CA . ALA A 1 534 ? -36.627 8.442 -2.570 1.00 26.55 534 ALA A CA 1
ATOM 4272 C C . ALA A 1 534 ? -36.575 9.941 -2.224 1.00 26.55 534 ALA A C 1
ATOM 4274 O O . ALA A 1 534 ? -36.213 10.326 -1.115 1.00 26.55 534 ALA A O 1
ATOM 4275 N N . SER A 1 535 ? -36.988 10.798 -3.161 1.00 26.16 535 SER A N 1
ATOM 4276 C CA . SER A 1 535 ? -37.390 12.181 -2.860 1.00 26.16 535 SER A CA 1
ATOM 4277 C C . SER A 1 535 ? -38.910 12.231 -2.630 1.00 26.16 535 SER A C 1
ATOM 4279 O O . SER A 1 535 ? -39.656 11.713 -3.465 1.00 26.16 535 SER A O 1
ATOM 4281 N N . PRO A 1 536 ? -39.425 12.856 -1.554 1.00 31.66 536 PRO A N 1
ATOM 4282 C CA . PRO A 1 536 ? -40.857 13.010 -1.354 1.00 31.66 536 PRO A CA 1
ATOM 4283 C C . PRO A 1 536 ? -41.328 14.279 -2.072 1.00 31.66 536 PRO A C 1
ATOM 4285 O O . PRO A 1 536 ? -41.255 15.374 -1.522 1.00 31.66 536 PRO A O 1
ATOM 4288 N N . THR A 1 537 ? -41.826 14.157 -3.301 1.00 28.36 537 THR A N 1
ATOM 4289 C CA . THR A 1 537 ? -42.584 15.244 -3.939 1.00 28.36 537 THR A CA 1
ATOM 4290 C C . THR A 1 537 ? -44.045 14.848 -4.092 1.00 28.36 537 THR A C 1
ATOM 4292 O O . THR A 1 537 ? -44.457 14.089 -4.965 1.00 28.36 537 THR A O 1
ATOM 4295 N N . SER A 1 538 ? -44.853 15.388 -3.186 1.00 31.55 538 SER A N 1
ATOM 4296 C CA . SER A 1 538 ? -46.295 15.511 -3.336 1.00 31.55 538 SER A CA 1
ATOM 4297 C C . SER A 1 538 ? -46.608 16.445 -4.510 1.00 31.55 538 SER A C 1
ATOM 4299 O O . SER A 1 538 ? -46.387 17.651 -4.407 1.00 31.55 538 SER A O 1
ATOM 4301 N N . ALA A 1 539 ? -47.152 15.908 -5.602 1.00 26.12 539 ALA A N 1
ATOM 4302 C CA . ALA A 1 539 ? -47.782 16.697 -6.659 1.00 26.12 539 ALA A CA 1
ATOM 4303 C C . ALA A 1 539 ? -49.314 16.534 -6.584 1.00 26.12 539 ALA A C 1
ATOM 4305 O O . ALA A 1 539 ? -49.800 15.428 -6.323 1.00 26.12 539 ALA A O 1
ATOM 4306 N N . PRO A 1 540 ? -50.093 17.614 -6.774 1.00 28.89 540 PRO A N 1
ATOM 4307 C CA . PRO A 1 540 ? -51.533 17.600 -6.568 1.00 28.89 540 PRO A CA 1
ATOM 4308 C C . PRO A 1 540 ? -52.263 16.886 -7.712 1.00 28.89 540 PRO A C 1
ATOM 4310 O O . PRO A 1 540 ? -51.895 16.965 -8.883 1.00 28.89 540 PRO A O 1
ATOM 4313 N N . GLN A 1 541 ? -53.344 16.199 -7.349 1.00 27.70 541 GLN A N 1
ATOM 4314 C CA . GLN A 1 541 ? -54.256 15.514 -8.259 1.00 27.70 541 GLN A CA 1
ATOM 4315 C C . GLN A 1 541 ? -54.909 16.488 -9.252 1.00 27.70 541 GLN A C 1
ATOM 4317 O O . GLN A 1 541 ? -55.689 17.350 -8.853 1.00 27.70 541 GLN A O 1
ATOM 4322 N N . CYS A 1 542 ? -54.707 16.261 -10.552 1.00 24.61 542 CYS A N 1
ATOM 4323 C CA . CYS A 1 542 ? -55.617 16.738 -11.594 1.00 24.61 542 CYS A CA 1
ATOM 4324 C C . CYS A 1 542 ? -56.508 15.584 -12.075 1.00 24.61 542 CYS A C 1
ATOM 4326 O O . CYS A 1 542 ? -56.050 14.605 -12.661 1.00 24.61 542 CYS A O 1
ATOM 4328 N N . ARG A 1 543 ? -57.812 15.708 -11.801 1.00 28.64 543 ARG A N 1
ATOM 4329 C CA . ARG A 1 543 ? -58.887 14.905 -12.399 1.00 28.64 543 ARG A CA 1
ATOM 4330 C C . ARG A 1 543 ? -59.103 15.348 -13.848 1.00 28.64 543 ARG A C 1
ATOM 4332 O O . ARG A 1 543 ? -59.266 16.540 -14.075 1.00 28.64 543 ARG A O 1
ATOM 4339 N N . GLY A 1 544 ? -59.281 14.410 -14.784 1.00 27.94 544 GLY A N 1
ATOM 4340 C CA . GLY A 1 544 ? -59.930 14.749 -16.056 1.00 27.94 544 GLY A CA 1
ATOM 4341 C C . GLY A 1 544 ? -59.757 13.779 -17.224 1.00 27.94 544 GLY A C 1
ATOM 4342 O O . GLY A 1 544 ? -58.855 13.943 -18.022 1.00 27.94 544 GLY A O 1
ATOM 4343 N N . GLN A 1 545 ? -60.711 12.851 -17.345 1.00 29.41 545 GLN A N 1
ATOM 4344 C CA . GLN A 1 545 ? -61.340 12.374 -18.593 1.00 29.41 545 GLN A CA 1
ATOM 4345 C C . GLN A 1 545 ? -60.535 11.634 -19.692 1.00 29.41 545 GLN A C 1
ATOM 4347 O O . GLN A 1 545 ? -59.872 12.205 -20.542 1.00 29.41 545 GLN A O 1
ATOM 4352 N N . ARG A 1 546 ? -60.781 10.314 -19.708 1.00 29.06 546 ARG A N 1
ATOM 4353 C CA . ARG A 1 546 ? -61.212 9.420 -20.814 1.00 29.06 546 ARG A CA 1
ATOM 4354 C C . ARG A 1 546 ? -60.993 9.825 -22.289 1.00 29.06 546 ARG A C 1
ATOM 4356 O O . ARG A 1 546 ? -61.566 10.794 -22.767 1.00 29.06 546 ARG A O 1
ATOM 4363 N N . GLY A 1 547 ? -60.467 8.836 -23.027 1.00 26.72 547 GLY A N 1
ATOM 4364 C CA . GLY A 1 547 ? -60.593 8.633 -24.482 1.00 26.72 547 GLY A CA 1
ATOM 4365 C C . GLY A 1 547 ? -59.257 8.875 -25.185 1.00 26.72 547 GLY A C 1
ATOM 4366 O O . GLY A 1 547 ? -58.620 9.875 -24.928 1.00 26.72 547 GLY A O 1
ATOM 4367 N N . GLY A 1 548 ? -58.696 8.036 -26.047 1.00 25.72 548 GLY A N 1
ATOM 4368 C CA . GLY A 1 548 ? -59.143 6.848 -26.751 1.00 25.72 548 GLY A CA 1
ATOM 4369 C C . GLY A 1 548 ? -58.329 6.783 -28.052 1.00 25.72 548 GLY A C 1
ATOM 4370 O O . GLY A 1 548 ? -58.275 7.766 -28.771 1.00 25.72 548 GLY A O 1
ATOM 4371 N N . VAL A 1 549 ? -57.776 5.605 -28.367 1.00 26.91 549 VAL A N 1
ATOM 4372 C CA . VAL A 1 549 ? -57.584 5.093 -29.742 1.00 26.91 549 VAL A CA 1
ATOM 4373 C C . VAL A 1 549 ? -56.407 5.633 -30.614 1.00 26.91 549 VAL A C 1
ATOM 4375 O O . VAL A 1 549 ? -56.381 6.777 -31.033 1.00 26.91 549 VAL A O 1
ATOM 4378 N N . ARG A 1 550 ? -55.567 4.659 -31.037 1.00 26.94 550 ARG A N 1
ATOM 4379 C CA . ARG A 1 550 ? -54.789 4.480 -32.305 1.00 26.94 550 ARG A CA 1
ATOM 4380 C C . ARG A 1 550 ? -53.431 5.178 -32.562 1.00 26.94 550 ARG A C 1
ATOM 4382 O O . ARG A 1 550 ? -53.357 6.329 -32.944 1.00 26.94 550 ARG A O 1
ATOM 4389 N N . ARG A 1 551 ? -52.390 4.325 -32.511 1.00 27.05 551 ARG A N 1
ATOM 4390 C CA . ARG A 1 551 ? -51.423 3.873 -33.556 1.00 27.05 551 ARG A CA 1
ATOM 4391 C C . ARG A 1 551 ? -50.939 4.807 -34.695 1.00 27.05 551 ARG A C 1
ATOM 4393 O O . ARG A 1 551 ? -51.760 5.302 -35.456 1.00 27.05 551 ARG A O 1
ATOM 4400 N N . ARG A 1 552 ? -49.623 4.613 -34.960 1.00 28.44 552 ARG A N 1
ATOM 4401 C CA . ARG A 1 552 ? -48.794 4.783 -36.191 1.00 28.44 552 ARG A CA 1
ATOM 4402 C C . ARG A 1 552 ? -48.370 6.216 -36.530 1.00 28.44 552 ARG A C 1
ATOM 4404 O O . ARG A 1 552 ? -49.160 7.116 -36.325 1.00 28.44 552 ARG A O 1
ATOM 4411 N N . SER A 1 553 ? -47.224 6.499 -37.145 1.00 25.88 553 SER A N 1
ATOM 4412 C CA . SER A 1 553 ? -45.903 5.875 -37.352 1.00 25.88 553 SER A CA 1
ATOM 4413 C C . SER A 1 553 ? -45.097 6.890 -38.194 1.00 25.88 553 SER A C 1
ATOM 4415 O O . SER A 1 553 ? -45.707 7.651 -38.939 1.00 25.88 553 SER A O 1
ATOM 4417 N N . ASP A 1 554 ? -43.766 6.837 -38.090 1.00 27.55 554 ASP A N 1
ATOM 4418 C CA . ASP A 1 554 ? -42.783 7.132 -39.153 1.00 27.55 554 ASP A CA 1
ATOM 4419 C C . ASP A 1 554 ? -42.345 8.573 -39.517 1.00 27.55 554 ASP A C 1
ATOM 4421 O O . ASP A 1 554 ? -43.151 9.382 -39.957 1.00 27.55 554 ASP A O 1
ATOM 4425 N N . LEU A 1 555 ? -41.000 8.741 -39.451 1.00 26.27 555 LEU A N 1
ATOM 4426 C CA . LEU A 1 555 ? -40.061 9.464 -40.352 1.00 26.27 555 LEU A CA 1
ATOM 4427 C C . LEU A 1 555 ? -40.248 10.986 -40.571 1.00 26.27 555 LEU A C 1
ATOM 4429 O O . LEU A 1 555 ? -41.359 11.483 -40.586 1.00 26.27 555 LEU A O 1
ATOM 4433 N N . MET A 1 556 ? -39.257 11.830 -40.882 1.00 24.75 556 MET A N 1
ATOM 4434 C CA . MET A 1 556 ? -37.785 11.935 -40.821 1.00 24.75 556 MET A CA 1
ATOM 4435 C C . MET A 1 556 ? -37.477 13.381 -41.312 1.00 24.75 556 MET A C 1
ATOM 4437 O O . MET A 1 556 ? -38.297 13.964 -42.017 1.00 24.75 556 MET A O 1
ATOM 4441 N N . ASP A 1 557 ? -36.291 13.901 -40.988 1.00 24.80 557 ASP A N 1
ATOM 4442 C CA . ASP A 1 557 ? -35.545 14.987 -41.663 1.00 24.80 557 ASP A CA 1
ATOM 4443 C C . ASP A 1 557 ? -35.905 16.490 -41.517 1.00 24.80 557 ASP A C 1
ATOM 4445 O O . ASP A 1 557 ? -36.804 17.038 -42.145 1.00 24.80 557 ASP A O 1
ATOM 4449 N N . VAL A 1 558 ? -35.087 17.162 -40.683 1.00 25.88 558 VAL A N 1
ATOM 4450 C CA . VAL A 1 558 ? -34.091 18.219 -41.014 1.00 25.88 558 VAL A CA 1
ATOM 4451 C C . VAL A 1 558 ? -34.461 19.260 -42.094 1.00 25.88 558 VAL A C 1
ATOM 4453 O O . VAL A 1 558 ? -34.586 18.908 -43.259 1.00 25.88 558 VAL A O 1
ATOM 4456 N N . CYS A 1 559 ? -34.456 20.565 -41.752 1.00 20.94 559 CYS A N 1
ATOM 4457 C CA . CYS A 1 559 ? -33.426 21.547 -42.180 1.00 20.94 559 CYS A CA 1
ATOM 4458 C C . CYS A 1 559 ? -33.831 23.027 -41.938 1.00 20.94 559 CYS A C 1
ATOM 4460 O O . CYS A 1 559 ? -34.883 23.477 -42.376 1.00 20.94 559 CYS A O 1
ATOM 4462 N N . ALA A 1 560 ? -32.892 23.767 -41.335 1.00 22.59 560 ALA A N 1
ATOM 4463 C CA . ALA A 1 560 ? -32.463 25.138 -41.650 1.00 22.59 560 ALA A CA 1
ATOM 4464 C C . ALA A 1 560 ? -33.331 26.402 -41.402 1.00 22.59 560 ALA A C 1
ATOM 4466 O O . ALA A 1 560 ? -34.260 26.718 -42.132 1.00 22.59 560 ALA A O 1
ATOM 4467 N N . ILE A 1 561 ? -32.763 27.230 -40.507 1.00 24.50 561 ILE A N 1
ATOM 4468 C CA . ILE A 1 561 ? -32.382 28.650 -40.694 1.00 24.50 561 ILE A CA 1
ATOM 4469 C C . ILE A 1 561 ? -33.498 29.709 -40.641 1.00 24.50 561 ILE A C 1
ATOM 4471 O O . ILE A 1 561 ? -34.214 29.941 -41.605 1.00 24.50 561 ILE A O 1
ATOM 4475 N N . CYS A 1 562 ? -33.461 30.501 -39.563 1.00 20.86 562 CYS A N 1
ATOM 4476 C CA . CYS A 1 562 ? -33.324 31.958 -39.665 1.00 20.86 562 CYS A CA 1
ATOM 4477 C C . CYS A 1 562 ? -32.497 32.474 -38.475 1.00 20.86 562 CYS A C 1
ATOM 4479 O O . CYS A 1 562 ? -32.880 32.321 -37.317 1.00 20.86 562 CYS A O 1
ATOM 4481 N N . CYS A 1 563 ? -31.333 33.027 -38.810 1.00 21.06 563 CYS A N 1
ATOM 4482 C CA . CYS A 1 563 ? -30.348 33.677 -37.952 1.00 21.06 563 CYS A CA 1
ATOM 4483 C C . CYS A 1 563 ? -30.371 35.194 -38.234 1.00 21.06 563 CYS A C 1
ATOM 4485 O O . CYS A 1 563 ? -30.996 35.618 -39.203 1.00 21.06 563 CYS A O 1
ATOM 4487 N N . GLU A 1 564 ? -29.598 35.934 -37.435 1.00 22.73 564 GLU A N 1
ATOM 4488 C CA . GLU A 1 564 ? -29.374 37.393 -37.378 1.00 22.73 564 GLU A CA 1
ATOM 4489 C C . GLU A 1 564 ? -30.348 38.183 -36.488 1.00 22.73 564 GLU A C 1
ATOM 4491 O O . GLU A 1 564 ? -31.559 38.090 -36.619 1.00 22.73 564 GLU A O 1
ATOM 4496 N N . ALA A 1 565 ? -29.917 39.060 -35.584 1.00 23.02 565 ALA A N 1
ATOM 4497 C CA . ALA A 1 565 ? -28.621 39.331 -34.969 1.00 23.02 565 ALA A CA 1
ATOM 4498 C C . ALA A 1 565 ? -28.905 40.306 -33.812 1.00 23.02 565 ALA A C 1
ATOM 4500 O O . ALA A 1 565 ? -29.597 41.306 -33.993 1.00 23.02 565 ALA A O 1
ATOM 4501 N N . SER A 1 566 ? -28.349 40.052 -32.633 1.00 23.73 566 SER A N 1
ATOM 4502 C CA . SER A 1 566 ? -27.981 41.091 -31.665 1.00 23.73 566 SER A CA 1
ATOM 4503 C C . SER A 1 566 ? -26.875 40.510 -30.803 1.00 23.73 566 SER A C 1
ATOM 4505 O O . SER A 1 566 ? -27.108 39.837 -29.805 1.00 23.73 566 SER A O 1
ATOM 4507 N N . ALA A 1 567 ? -25.652 40.711 -31.283 1.00 25.41 567 ALA A N 1
ATOM 4508 C CA . ALA A 1 567 ? -24.446 40.561 -30.499 1.00 25.41 567 ALA A CA 1
ATOM 4509 C C . ALA A 1 567 ? -24.396 41.703 -29.481 1.00 25.41 567 ALA A C 1
ATOM 4511 O O . ALA A 1 567 ? -24.475 42.860 -29.878 1.00 25.41 567 ALA A O 1
ATOM 4512 N N . HIS A 1 568 ? -24.276 41.377 -28.197 1.00 24.02 568 HIS A N 1
ATOM 4513 C CA . HIS A 1 568 ? -23.304 41.976 -27.280 1.00 24.02 568 HIS A CA 1
ATOM 4514 C C . HIS A 1 568 ? -23.363 41.228 -25.937 1.00 24.02 568 HIS A C 1
ATOM 4516 O O . HIS A 1 568 ? -24.432 41.068 -25.361 1.00 24.02 568 HIS A O 1
ATOM 4522 N N . HIS A 1 569 ? -22.183 40.811 -25.464 1.00 25.59 569 HIS A N 1
ATOM 4523 C CA . HIS A 1 569 ? -21.892 40.097 -24.210 1.00 25.59 569 HIS A CA 1
ATOM 4524 C C . HIS A 1 569 ? -22.239 38.597 -24.156 1.00 25.59 569 HIS A C 1
ATOM 4526 O O . HIS A 1 569 ? -22.982 38.130 -23.302 1.00 25.59 569 HIS A O 1
ATOM 4532 N N . LEU A 1 570 ? -21.578 37.821 -25.018 1.00 28.91 570 LEU A N 1
ATOM 4533 C CA . LEU A 1 570 ? -20.956 36.568 -24.584 1.00 28.91 570 LEU A CA 1
ATOM 4534 C C . LEU A 1 570 ? -19.440 36.761 -24.697 1.00 28.91 570 LEU A C 1
ATOM 4536 O O . LEU A 1 570 ? -18.913 36.842 -25.806 1.00 28.91 570 LEU A O 1
ATOM 4540 N N . MET A 1 571 ? -18.752 36.855 -23.561 1.00 24.72 571 MET A N 1
ATOM 4541 C CA . MET A 1 571 ? -17.367 36.407 -23.467 1.00 24.72 571 MET A CA 1
ATOM 4542 C C . MET A 1 571 ? -17.364 35.178 -22.567 1.00 24.72 571 MET A C 1
ATOM 4544 O O . MET A 1 571 ? -17.946 35.160 -21.490 1.00 24.72 571 MET A O 1
ATOM 4548 N N . THR A 1 572 ? -16.783 34.135 -23.128 1.00 29.19 572 THR A N 1
ATOM 4549 C CA . THR A 1 572 ? -16.397 32.859 -22.548 1.00 29.19 572 THR A CA 1
ATOM 4550 C C . THR A 1 572 ? -15.632 33.035 -21.235 1.00 29.19 572 THR A C 1
ATOM 4552 O O . THR A 1 572 ? -14.624 33.741 -21.240 1.00 29.19 572 THR A O 1
ATOM 4555 N N . ASP A 1 573 ? -16.025 32.331 -20.170 1.00 29.41 573 ASP A N 1
ATOM 4556 C CA . ASP A 1 573 ? -15.108 32.023 -19.065 1.00 29.41 573 ASP A CA 1
ATOM 4557 C C . ASP A 1 573 ? -14.100 30.985 -19.572 1.00 29.41 573 ASP A C 1
ATOM 4559 O O . ASP A 1 573 ? -14.288 29.773 -19.491 1.00 29.41 573 ASP A O 1
ATOM 4563 N N . VAL A 1 574 ? -13.048 31.489 -20.210 1.00 33.56 574 VAL A N 1
ATOM 4564 C CA . VAL A 1 574 ? -11.788 30.767 -20.349 1.00 33.56 574 VAL A CA 1
ATOM 4565 C C . VAL A 1 574 ? -11.077 30.973 -19.019 1.00 33.56 574 VAL A C 1
ATOM 4567 O O . VAL A 1 574 ? -10.700 32.102 -18.710 1.00 33.56 574 VAL A O 1
ATOM 4570 N N . SER A 1 575 ? -10.901 29.910 -18.236 1.00 39.00 575 SER A N 1
ATOM 4571 C CA . SER A 1 575 ? -10.044 29.930 -17.049 1.00 39.00 575 SER A CA 1
ATOM 4572 C C . SER A 1 575 ? -8.652 30.424 -17.456 1.00 39.00 575 SER A C 1
ATOM 4574 O O . SER A 1 575 ? -7.937 29.750 -18.206 1.00 39.00 575 SER A O 1
ATOM 4576 N N . VAL A 1 576 ? -8.282 31.628 -17.025 1.00 42.38 576 VAL A N 1
ATOM 4577 C CA . VAL A 1 576 ? -6.940 32.168 -17.249 1.00 42.38 576 VAL A CA 1
ATOM 4578 C C . VAL A 1 576 ? -6.010 31.458 -16.260 1.00 42.38 576 VAL A C 1
ATOM 4580 O O . VAL A 1 576 ? -6.306 31.474 -15.069 1.00 42.38 576 VAL A O 1
ATOM 4583 N N . PRO A 1 577 ? -4.921 30.808 -16.705 1.00 51.97 577 PRO A N 1
ATOM 4584 C CA . PRO A 1 577 ? -4.007 30.126 -15.793 1.00 51.97 577 PRO A CA 1
ATOM 4585 C C . PRO A 1 577 ? -3.419 31.114 -14.776 1.00 51.97 577 PRO A C 1
ATOM 4587 O O . PRO A 1 577 ? -3.015 32.217 -15.162 1.00 51.97 577 PRO A O 1
ATOM 4590 N N . LEU A 1 578 ? -3.351 30.701 -13.502 1.00 58.91 578 LEU A N 1
ATOM 4591 C CA . LEU A 1 578 ? -2.743 31.485 -12.421 1.00 58.91 578 LEU A CA 1
ATOM 4592 C C . LEU A 1 578 ? -1.347 31.960 -12.833 1.00 58.91 578 LEU A C 1
ATOM 4594 O O . LEU A 1 578 ? -0.500 31.171 -13.267 1.00 58.91 578 LEU A O 1
ATOM 4598 N N . ARG A 1 579 ? -1.094 33.266 -12.704 1.00 69.94 579 ARG A N 1
ATOM 4599 C CA . ARG A 1 579 ? 0.203 33.855 -13.080 1.00 69.94 579 ARG A CA 1
ATOM 4600 C C . ARG A 1 579 ? 1.298 33.526 -12.070 1.00 69.94 579 ARG A C 1
ATOM 4602 O O . ARG A 1 579 ? 2.465 33.455 -12.466 1.00 69.94 579 ARG A O 1
ATOM 4609 N N . TRP A 1 580 ? 0.915 33.327 -10.810 1.00 81.75 580 TRP A N 1
ATOM 4610 C CA . TRP A 1 580 ? 1.792 33.027 -9.684 1.00 81.75 580 TRP A CA 1
ATOM 4611 C C . TRP A 1 580 ? 1.225 31.848 -8.882 1.00 81.75 580 TRP A C 1
ATOM 4613 O O . TRP A 1 580 ? 0.466 32.076 -7.950 1.00 81.75 580 TRP A O 1
ATOM 4623 N N . PRO A 1 581 ? 1.569 30.590 -9.210 1.00 81.19 581 PRO A N 1
ATOM 4624 C CA . PRO A 1 581 ? 0.967 29.430 -8.551 1.00 81.19 581 PRO A CA 1
ATOM 4625 C C . PRO A 1 581 ? 1.281 29.440 -7.047 1.00 81.19 581 PRO A C 1
ATOM 4627 O O . PRO A 1 581 ? 2.452 29.615 -6.715 1.00 81.19 581 PRO A O 1
ATOM 4630 N N . PRO A 1 582 ? 0.301 29.220 -6.151 1.00 80.94 582 PRO A N 1
ATOM 4631 C CA . PRO A 1 582 ? 0.510 29.298 -4.704 1.00 80.94 582 PRO A CA 1
ATOM 4632 C C . PRO A 1 582 ? 1.591 28.323 -4.249 1.00 80.94 582 PRO A C 1
ATOM 4634 O O . PRO A 1 582 ? 1.864 27.333 -4.910 1.00 80.94 582 PRO A O 1
ATOM 4637 N N . ILE A 1 583 ? 2.235 28.584 -3.118 1.00 81.25 583 ILE A N 1
ATOM 4638 C CA . ILE A 1 583 ? 3.308 27.721 -2.609 1.00 81.25 583 ILE A CA 1
ATOM 4639 C C . ILE A 1 583 ? 2.818 26.925 -1.397 1.00 81.25 583 ILE A C 1
ATOM 4641 O O . ILE A 1 583 ? 2.074 27.461 -0.579 1.00 81.25 583 ILE A O 1
ATOM 4645 N N . GLU A 1 584 ? 3.205 25.652 -1.298 1.00 79.25 584 GLU A N 1
ATOM 4646 C CA . GLU A 1 584 ? 2.924 24.787 -0.142 1.00 79.25 584 GLU A CA 1
ATOM 4647 C C . GLU A 1 584 ? 3.938 25.075 0.981 1.00 79.25 584 GLU A C 1
ATOM 4649 O O . GLU A 1 584 ? 5.113 25.330 0.694 1.00 79.25 584 GLU A O 1
ATOM 4654 N N . THR A 1 585 ? 3.500 25.066 2.247 1.00 79.56 585 THR A N 1
ATOM 4655 C CA . THR A 1 585 ? 4.344 25.347 3.426 1.00 79.56 585 THR A CA 1
ATOM 4656 C C . THR A 1 585 ? 5.351 24.218 3.679 1.00 79.56 585 THR A C 1
ATOM 4658 O O . THR A 1 585 ? 5.190 23.432 4.604 1.00 79.56 585 THR A O 1
ATOM 4661 N N . ASP A 1 586 ? 6.407 24.132 2.868 1.00 83.94 586 ASP A N 1
ATOM 4662 C CA . ASP A 1 586 ? 7.504 23.174 3.048 1.00 83.94 586 ASP A CA 1
ATOM 4663 C C . ASP A 1 586 ? 8.835 23.915 3.312 1.00 83.94 586 ASP A C 1
ATOM 4665 O O . ASP A 1 586 ? 9.305 24.680 2.454 1.00 83.94 586 ASP A O 1
ATOM 4669 N N . PRO A 1 587 ? 9.490 23.688 4.469 1.00 85.44 587 PRO A N 1
ATOM 4670 C CA . PRO A 1 587 ? 10.737 24.363 4.837 1.00 85.44 587 PRO A CA 1
ATOM 4671 C C . PRO A 1 587 ? 11.875 24.147 3.828 1.00 85.44 587 PRO A C 1
ATOM 4673 O O . PRO A 1 587 ? 12.688 25.048 3.611 1.00 85.44 587 PRO A O 1
ATOM 4676 N N . THR A 1 588 ? 11.931 22.991 3.167 1.00 84.50 588 THR A N 1
ATOM 4677 C CA . THR A 1 588 ? 12.948 22.644 2.164 1.00 84.50 588 THR A CA 1
ATOM 4678 C C . THR A 1 588 ? 12.764 23.463 0.894 1.00 84.50 588 THR A C 1
ATOM 4680 O O . THR A 1 588 ? 13.737 23.977 0.337 1.00 84.50 588 THR A O 1
ATOM 4683 N N . ILE A 1 589 ? 11.518 23.620 0.443 1.00 85.75 589 ILE A N 1
ATOM 4684 C CA . ILE A 1 589 ? 11.191 24.411 -0.749 1.00 85.75 589 ILE A CA 1
ATOM 4685 C C . ILE A 1 589 ? 11.413 25.894 -0.480 1.00 85.75 589 ILE A C 1
ATOM 4687 O O . ILE A 1 589 ? 12.068 26.560 -1.284 1.00 85.75 589 ILE A O 1
ATOM 4691 N N . PHE A 1 590 ? 10.967 26.398 0.673 1.00 89.75 590 PHE A N 1
ATOM 4692 C CA . PHE A 1 590 ? 11.229 27.778 1.081 1.00 89.75 590 PHE A CA 1
ATOM 4693 C C . PHE A 1 590 ? 12.733 28.054 1.227 1.00 89.75 590 PHE A C 1
ATOM 4695 O O . PHE A 1 590 ? 13.208 29.080 0.742 1.00 89.75 590 PHE A O 1
ATOM 4702 N N . THR A 1 591 ? 13.505 27.129 1.813 1.00 89.50 591 THR A N 1
ATOM 4703 C CA . THR A 1 591 ? 14.969 27.258 1.945 1.00 89.50 591 THR A CA 1
ATOM 4704 C C . THR A 1 591 ? 15.655 27.252 0.581 1.00 89.50 591 THR A C 1
ATOM 4706 O O . THR A 1 591 ? 16.431 28.156 0.273 1.00 89.50 591 THR A O 1
ATOM 4709 N N . SER A 1 592 ? 15.335 26.280 -0.278 1.00 87.38 592 SER A N 1
ATOM 4710 C CA . SER A 1 592 ? 15.921 26.190 -1.618 1.00 87.38 592 SER A CA 1
ATOM 4711 C C . SER A 1 592 ? 15.580 27.410 -2.476 1.00 87.38 592 SER A C 1
ATOM 4713 O O . SER A 1 592 ? 16.439 27.890 -3.217 1.00 87.38 592 SER A O 1
ATOM 4715 N N . MET A 1 593 ? 14.353 27.926 -2.368 1.00 89.75 593 MET A N 1
ATOM 4716 C CA . MET A 1 593 ? 13.917 29.136 -3.062 1.00 89.75 593 MET A CA 1
ATOM 4717 C C . MET A 1 593 ? 14.650 30.374 -2.544 1.00 89.75 593 MET A C 1
ATOM 4719 O O . MET A 1 593 ? 15.134 31.175 -3.341 1.00 89.75 593 MET A O 1
ATOM 4723 N N . ALA A 1 594 ? 14.788 30.512 -1.225 1.00 90.19 594 ALA A N 1
ATOM 4724 C CA . ALA A 1 594 ? 15.528 31.609 -0.622 1.00 90.19 594 ALA A CA 1
ATOM 4725 C C . ALA A 1 594 ? 16.991 31.633 -1.095 1.00 90.19 594 ALA A C 1
ATOM 4727 O O . ALA A 1 594 ? 17.491 32.687 -1.488 1.00 90.19 594 ALA A O 1
ATOM 4728 N N . HIS A 1 595 ? 17.662 30.477 -1.138 1.00 91.56 595 HIS A N 1
ATOM 4729 C CA . HIS A 1 595 ? 19.036 30.369 -1.649 1.00 91.56 595 HIS A CA 1
ATOM 4730 C C . HIS A 1 595 ? 19.130 30.691 -3.142 1.00 91.56 595 HIS A C 1
ATOM 4732 O O . HIS A 1 595 ? 20.047 31.396 -3.555 1.00 91.56 595 HIS A O 1
ATOM 4738 N N . ALA A 1 596 ? 18.168 30.240 -3.954 1.00 88.19 596 ALA A N 1
ATOM 4739 C CA . ALA A 1 596 ? 18.126 30.559 -5.385 1.00 88.19 596 ALA A CA 1
ATOM 4740 C C . ALA A 1 596 ? 17.982 32.070 -5.649 1.00 88.19 596 ALA A C 1
ATOM 4742 O O . ALA A 1 596 ? 18.581 32.602 -6.589 1.00 88.19 596 ALA A O 1
ATOM 4743 N N . LEU A 1 597 ? 17.240 32.757 -4.777 1.00 88.75 597 LEU A N 1
ATOM 4744 C CA . LEU A 1 597 ? 17.063 34.207 -4.803 1.00 88.75 597 LEU A CA 1
ATOM 4745 C C . LEU A 1 597 ? 18.298 34.966 -4.309 1.00 88.75 597 LEU A C 1
ATOM 4747 O O . LEU A 1 597 ? 18.449 36.142 -4.638 1.00 88.75 597 LEU A O 1
ATOM 4751 N N . GLY A 1 598 ? 19.200 34.293 -3.591 1.00 89.06 598 GLY A N 1
ATOM 4752 C CA . GLY A 1 598 ? 20.464 34.849 -3.122 1.00 89.06 598 GLY A CA 1
ATOM 4753 C C . GLY A 1 598 ? 20.602 34.962 -1.611 1.00 89.06 598 GLY A C 1
ATOM 4754 O O . GLY A 1 598 ? 21.517 35.647 -1.170 1.00 89.06 598 GLY A O 1
ATOM 4755 N N . LEU A 1 599 ? 19.731 34.347 -0.808 1.00 91.00 599 LEU A N 1
ATOM 4756 C CA . LEU A 1 599 ? 19.953 34.248 0.636 1.00 91.00 599 LEU A CA 1
ATOM 4757 C C . LEU A 1 599 ? 21.222 33.426 0.913 1.00 91.00 599 LEU A C 1
ATOM 4759 O O . LEU A 1 599 ? 21.426 32.374 0.305 1.00 91.00 599 LEU A O 1
ATOM 4763 N N . ASP A 1 600 ? 22.055 33.904 1.835 1.00 87.50 600 ASP A N 1
ATOM 4764 C CA . ASP A 1 600 ? 23.268 33.221 2.281 1.00 87.50 600 ASP A CA 1
ATOM 4765 C C . ASP A 1 600 ? 22.931 31.783 2.745 1.00 87.50 600 ASP A C 1
ATOM 4767 O O . ASP A 1 600 ? 22.016 31.605 3.560 1.00 87.50 600 ASP A O 1
ATOM 4771 N N . PRO A 1 601 ? 23.651 30.752 2.256 1.00 86.81 601 PRO A N 1
ATOM 4772 C CA . PRO A 1 601 ? 23.441 29.355 2.638 1.00 86.81 601 PRO A CA 1
ATOM 4773 C C . PRO A 1 601 ? 23.499 29.064 4.144 1.00 86.81 601 PRO A C 1
ATOM 4775 O O . PRO A 1 601 ? 23.002 28.025 4.574 1.00 86.81 601 PRO A O 1
ATOM 4778 N N . ALA A 1 602 ? 24.077 29.960 4.952 1.00 85.25 602 ALA A N 1
ATOM 4779 C CA . ALA A 1 602 ? 24.044 29.876 6.410 1.00 85.25 602 ALA A CA 1
ATOM 4780 C C . ALA A 1 602 ? 22.630 30.033 6.998 1.00 85.25 602 ALA A C 1
ATOM 4782 O O . ALA A 1 602 ? 22.422 29.742 8.172 1.00 85.25 602 ALA A O 1
ATOM 4783 N N . TYR A 1 603 ? 21.654 30.516 6.229 1.00 87.69 603 TYR A N 1
ATOM 4784 C CA . TYR A 1 603 ? 20.274 30.655 6.679 1.00 87.69 603 TYR A CA 1
ATOM 4785 C C . TYR A 1 603 ? 19.409 29.512 6.154 1.00 87.69 603 TYR A C 1
ATOM 4787 O O . TYR A 1 603 ? 19.468 29.156 4.978 1.00 87.69 603 TYR A O 1
ATOM 4795 N N . THR A 1 604 ? 18.567 28.961 7.022 1.00 88.31 604 THR A N 1
ATOM 4796 C CA . THR A 1 604 ? 17.656 27.855 6.700 1.00 88.31 604 THR A CA 1
ATOM 4797 C C . THR A 1 604 ? 16.296 28.093 7.340 1.00 88.31 604 THR A C 1
ATOM 4799 O O . THR A 1 604 ? 16.218 28.658 8.433 1.00 88.31 604 THR A O 1
ATOM 4802 N N . LEU A 1 605 ? 15.225 27.704 6.649 1.00 90.00 605 LEU A N 1
ATOM 4803 C CA . LEU A 1 605 ? 13.888 27.658 7.228 1.00 90.00 605 LEU A CA 1
ATOM 4804 C C . LEU A 1 605 ? 13.627 26.262 7.786 1.00 90.00 605 LEU A C 1
ATOM 4806 O O . LEU A 1 605 ? 13.858 25.271 7.098 1.00 90.00 605 LEU A O 1
ATOM 4810 N N . THR A 1 606 ? 13.117 26.195 9.010 1.00 85.62 606 THR A N 1
ATOM 4811 C CA . THR A 1 606 ? 12.690 24.957 9.671 1.00 85.62 606 THR A CA 1
ATOM 4812 C C . THR A 1 606 ? 11.248 25.088 10.139 1.00 85.62 606 THR A C 1
ATOM 4814 O O . THR A 1 606 ? 10.806 26.180 10.488 1.00 85.62 606 THR A O 1
ATOM 4817 N N . GLU A 1 607 ? 10.486 23.999 10.129 1.00 84.50 607 GLU A N 1
ATOM 4818 C CA . GLU A 1 607 ? 9.118 24.014 10.649 1.00 84.50 607 GLU A CA 1
ATOM 4819 C C . GLU A 1 607 ? 9.115 23.870 12.177 1.00 84.50 607 GLU A C 1
ATOM 4821 O O . GLU A 1 607 ? 9.827 23.041 12.744 1.00 84.50 607 GLU A O 1
ATOM 4826 N N . LEU A 1 608 ? 8.312 24.686 12.861 1.00 76.19 608 LEU A N 1
ATOM 4827 C CA . LEU A 1 608 ? 8.094 24.593 14.300 1.00 76.19 608 LEU A CA 1
ATOM 4828 C C . LEU A 1 608 ? 6.892 23.688 14.580 1.00 76.19 608 LEU A C 1
ATOM 4830 O O . LEU A 1 608 ? 5.746 24.129 14.543 1.00 76.19 608 LEU A O 1
ATOM 4834 N N . LEU A 1 609 ? 7.178 22.423 14.891 1.00 63.19 609 LEU A N 1
ATOM 4835 C CA . LEU A 1 609 ? 6.165 21.385 15.125 1.00 63.19 609 LEU A CA 1
ATOM 4836 C C . LEU A 1 609 ? 5.471 21.481 16.496 1.00 63.19 609 LEU A C 1
ATOM 4838 O O . LEU A 1 609 ? 4.383 20.937 16.668 1.00 63.19 609 LEU A O 1
ATOM 4842 N N . ASP A 1 610 ? 6.080 22.168 17.469 1.00 60.88 610 ASP A N 1
ATOM 4843 C CA . ASP A 1 610 ? 5.494 22.393 18.794 1.00 60.88 610 ASP A CA 1
ATOM 4844 C C . ASP A 1 610 ? 5.803 23.810 19.303 1.00 60.88 610 ASP A C 1
ATOM 4846 O O . ASP A 1 610 ? 6.961 24.231 19.404 1.00 60.88 610 ASP A O 1
ATOM 4850 N N . LEU A 1 611 ? 4.748 24.544 19.658 1.00 58.59 611 LEU A N 1
ATOM 4851 C CA . LEU A 1 611 ? 4.842 25.859 20.284 1.00 58.59 611 LEU A CA 1
ATOM 4852 C C . LEU A 1 611 ? 5.005 25.767 21.806 1.00 58.59 611 LEU A C 1
ATOM 4854 O O . LEU A 1 611 ? 5.349 26.773 22.409 1.00 58.59 611 LEU A O 1
ATOM 4858 N N . ASP A 1 612 ? 4.856 24.609 22.446 1.00 48.22 612 ASP A N 1
ATOM 4859 C CA . ASP A 1 612 ? 5.027 24.441 23.899 1.00 48.22 612 ASP A CA 1
ATOM 4860 C C . ASP A 1 612 ? 6.340 23.738 24.282 1.00 48.22 612 ASP A C 1
ATOM 4862 O O . ASP A 1 612 ? 6.724 23.738 25.453 1.00 48.22 612 ASP A O 1
ATOM 4866 N N . GLY A 1 613 ? 7.093 23.225 23.302 1.00 47.97 613 GLY A N 1
ATOM 4867 C CA . GLY A 1 613 ? 8.416 22.621 23.492 1.00 47.97 613 GLY A CA 1
ATOM 4868 C C . GLY A 1 613 ? 8.431 21.435 24.462 1.00 47.97 613 GLY A C 1
ATOM 4869 O O . GLY A 1 613 ? 9.441 21.226 25.137 1.00 47.97 613 GLY A O 1
ATOM 4870 N N . SER A 1 614 ? 7.322 20.697 24.594 1.00 35.59 614 SER A N 1
ATOM 4871 C CA . SER A 1 614 ? 7.161 19.671 25.640 1.00 35.59 614 SER A CA 1
ATOM 4872 C C . SER A 1 614 ? 6.827 18.266 25.139 1.00 35.59 614 SER A C 1
ATOM 4874 O O . SER A 1 614 ? 6.797 17.332 25.942 1.00 35.59 614 SER A O 1
ATOM 4876 N N . LEU A 1 615 ? 6.697 18.061 23.829 1.00 35.94 615 LEU A N 1
ATOM 4877 C CA . LEU A 1 615 ? 6.758 16.742 23.201 1.00 35.94 615 LEU A CA 1
ATOM 4878 C C . LEU A 1 615 ? 7.687 16.837 21.982 1.00 35.94 615 LEU A C 1
ATOM 4880 O O . LEU A 1 615 ? 7.604 17.804 21.243 1.00 35.94 615 LEU A O 1
ATOM 4884 N N . TYR A 1 616 ? 8.544 15.831 21.785 1.00 31.73 616 TYR A N 1
ATOM 4885 C CA . TYR A 1 616 ? 9.615 15.725 20.771 1.00 31.73 616 TYR A CA 1
ATOM 4886 C C . TYR A 1 616 ? 11.006 16.251 21.190 1.00 31.73 616 TYR A C 1
ATOM 4888 O O . TYR A 1 616 ? 11.170 17.232 21.909 1.00 31.73 616 TYR A O 1
ATOM 4896 N N . SER A 1 617 ? 12.023 15.466 20.825 1.00 31.45 617 SER A N 1
ATOM 4897 C CA . SER A 1 617 ? 13.427 15.581 21.241 1.00 31.45 617 SER A CA 1
ATOM 4898 C C . SER A 1 617 ? 14.130 16.783 20.569 1.00 31.45 617 SER A C 1
ATOM 4900 O O . SER A 1 617 ? 13.723 17.176 19.481 1.00 31.45 617 SER A O 1
ATOM 4902 N N . PRO A 1 618 ? 15.207 17.359 21.148 1.00 36.00 618 PRO A N 1
ATOM 4903 C CA . PRO A 1 618 ? 15.811 18.633 20.722 1.00 36.00 618 PRO A CA 1
ATOM 4904 C C . PRO A 1 618 ? 16.581 18.632 19.385 1.00 36.00 618 PRO A C 1
ATOM 4906 O O . PRO A 1 618 ? 17.375 19.545 19.170 1.00 36.00 618 PRO A O 1
ATOM 4909 N N . SER A 1 619 ? 16.455 17.608 18.533 1.00 41.22 619 SER A N 1
ATOM 4910 C CA . SER A 1 619 ? 17.271 17.490 17.311 1.00 41.22 619 SER A CA 1
ATOM 4911 C C . SER A 1 619 ? 16.785 18.362 16.155 1.00 41.22 619 SER A C 1
ATOM 4913 O O . SER A 1 619 ? 17.623 18.820 15.384 1.00 41.22 619 SER A O 1
ATOM 4915 N N . ASP A 1 620 ? 15.476 18.625 16.074 1.00 41.06 620 ASP A N 1
ATOM 4916 C CA . ASP A 1 620 ? 14.853 19.271 14.905 1.00 41.06 620 ASP A CA 1
ATOM 4917 C C . ASP A 1 620 ? 14.091 20.565 15.243 1.00 41.06 620 ASP A C 1
ATOM 4919 O O . ASP A 1 620 ? 13.691 21.317 14.357 1.00 41.06 620 ASP A O 1
ATOM 4923 N N . SER A 1 621 ? 13.955 20.889 16.533 1.00 43.47 621 SER A N 1
ATOM 4924 C CA . SER A 1 621 ? 13.654 22.258 16.965 1.00 43.47 621 SER A CA 1
ATOM 4925 C C . SER A 1 621 ? 14.965 23.047 16.975 1.00 43.47 621 SER A C 1
ATOM 4927 O O . SER A 1 621 ? 15.982 22.467 17.372 1.00 43.47 621 SER A O 1
ATOM 4929 N N . PRO A 1 622 ? 14.997 24.333 16.570 1.00 44.03 622 PRO A N 1
ATOM 4930 C CA . PRO A 1 622 ? 16.225 25.108 16.629 1.00 44.03 622 PRO A CA 1
ATOM 4931 C C . PRO A 1 622 ? 16.796 24.998 18.038 1.00 44.03 622 PRO A C 1
ATOM 4933 O O . PRO A 1 622 ? 16.144 25.359 19.022 1.00 44.03 622 PRO A O 1
ATOM 4936 N N . SER A 1 623 ? 17.993 24.413 18.146 1.00 43.00 623 SER A N 1
ATOM 4937 C CA . SER A 1 623 ? 18.672 24.295 19.434 1.00 43.00 623 SER A CA 1
ATOM 4938 C C . SER A 1 623 ? 18.697 25.682 20.095 1.00 43.00 623 SER A C 1
ATOM 4940 O O . SER A 1 623 ? 18.779 26.678 19.374 1.00 43.00 623 SER A O 1
ATOM 4942 N N . PRO A 1 624 ? 18.716 25.809 21.434 1.00 43.38 624 PRO A N 1
ATOM 4943 C CA . PRO A 1 624 ? 18.859 27.108 22.112 1.00 43.38 624 PRO A CA 1
ATOM 4944 C C . PRO A 1 624 ? 20.090 27.936 21.671 1.00 43.38 624 PRO A C 1
ATOM 4946 O O . PRO A 1 624 ? 20.279 29.061 22.123 1.00 43.38 624 PRO A O 1
ATOM 4949 N N . GLN A 1 625 ? 20.952 27.361 20.827 1.00 42.44 625 GLN A N 1
ATOM 4950 C CA . GLN A 1 625 ? 22.154 27.936 20.235 1.00 42.44 625 GLN A CA 1
ATOM 4951 C C . GLN A 1 625 ? 21.932 28.500 18.812 1.00 42.44 625 GLN A C 1
ATOM 4953 O O . GLN A 1 625 ? 22.782 29.248 18.338 1.00 42.44 625 GLN A O 1
ATOM 4958 N N . GLN A 1 626 ? 20.820 28.192 18.130 1.00 55.19 626 GLN A N 1
ATOM 4959 C CA . GLN A 1 626 ? 20.465 28.755 16.820 1.00 55.19 626 GLN A CA 1
ATOM 4960 C C . GLN A 1 626 ? 19.610 30.013 16.994 1.00 55.19 626 GLN A C 1
ATOM 4962 O O . GLN A 1 626 ? 18.574 30.003 17.654 1.00 55.19 626 GLN A O 1
ATOM 4967 N N . SER A 1 627 ? 20.051 31.123 16.401 1.00 67.25 627 SER A N 1
ATOM 4968 C CA . SER A 1 627 ? 19.350 32.401 16.511 1.00 67.25 627 SER A CA 1
ATOM 4969 C C . SER A 1 627 ? 18.234 32.494 15.468 1.00 67.25 627 SER A C 1
ATOM 4971 O O . SER A 1 627 ? 18.520 32.731 14.292 1.00 67.25 627 SER A O 1
ATOM 4973 N N . CYS A 1 628 ? 16.979 32.297 15.894 1.00 77.44 628 CYS A N 1
ATOM 4974 C CA . CYS A 1 628 ? 15.783 32.548 15.082 1.00 77.44 628 CYS A CA 1
ATOM 4975 C C . CYS A 1 628 ? 15.699 34.037 14.722 1.00 77.44 628 CYS A C 1
ATOM 4977 O O . CYS A 1 628 ? 15.681 34.888 15.610 1.00 77.44 628 CYS A O 1
ATOM 4979 N N . GLN A 1 629 ? 15.630 34.345 13.429 1.00 81.94 629 GLN A N 1
ATOM 4980 C CA . GLN A 1 629 ? 15.674 35.713 12.901 1.00 81.94 629 GLN A CA 1
ATOM 4981 C C . GLN A 1 629 ? 14.314 36.218 12.397 1.00 81.94 629 GLN A C 1
ATOM 4983 O O . GLN A 1 629 ? 14.100 37.422 12.283 1.00 81.94 629 GLN A O 1
ATOM 4988 N N . GLY A 1 630 ? 13.383 35.314 12.098 1.00 88.56 630 GLY A N 1
ATOM 4989 C CA . GLY A 1 630 ? 12.036 35.659 11.653 1.00 88.56 630 GLY A CA 1
ATOM 4990 C C . GLY A 1 630 ? 11.169 34.424 11.458 1.00 88.56 630 GLY A C 1
ATOM 4991 O O . GLY A 1 630 ? 11.670 33.299 11.506 1.00 88.56 630 GLY A O 1
ATOM 4992 N N . PHE A 1 631 ? 9.873 34.638 11.247 1.00 90.94 631 PHE A N 1
ATOM 4993 C CA . PHE A 1 631 ? 8.898 33.563 11.082 1.00 90.94 631 PHE A CA 1
ATOM 4994 C C . PHE A 1 631 ? 8.010 33.783 9.865 1.00 90.94 631 PHE A C 1
ATOM 4996 O O . PHE A 1 631 ? 7.693 34.917 9.517 1.00 90.94 631 PHE A O 1
ATOM 5003 N N . ILE A 1 632 ? 7.565 32.695 9.253 1.00 92.94 632 ILE A N 1
ATOM 5004 C CA . ILE A 1 632 ? 6.482 32.686 8.273 1.00 92.94 632 ILE A CA 1
ATOM 5005 C C . ILE A 1 632 ? 5.359 31.865 8.882 1.00 92.94 632 ILE A C 1
ATOM 5007 O O . ILE A 1 632 ? 5.582 30.732 9.298 1.00 92.94 632 ILE A O 1
ATOM 5011 N N . VAL A 1 633 ? 4.167 32.439 8.950 1.00 89.62 633 VAL A N 1
ATOM 5012 C CA . VAL A 1 633 ? 2.995 31.783 9.525 1.00 89.62 633 VAL A CA 1
ATOM 5013 C C . VAL A 1 633 ? 1.989 31.548 8.422 1.00 89.62 633 VAL A C 1
ATOM 5015 O O . VAL A 1 633 ? 1.621 32.493 7.729 1.00 89.62 633 VAL A O 1
ATOM 5018 N N . CYS A 1 634 ? 1.557 30.300 8.285 1.00 89.06 634 CYS A N 1
ATOM 5019 C CA . CYS A 1 634 ? 0.535 29.859 7.349 1.00 89.06 634 CYS A CA 1
ATOM 5020 C C . CYS A 1 634 ? -0.706 29.414 8.126 1.00 89.06 634 CYS A C 1
ATOM 5022 O O . CYS A 1 634 ? -0.592 28.675 9.108 1.00 89.06 634 CYS A O 1
ATOM 5024 N N . TYR A 1 635 ? -1.877 29.875 7.700 1.00 85.19 635 TYR A N 1
ATOM 5025 C CA . TYR A 1 635 ? -3.163 29.526 8.300 1.00 85.19 635 TYR A CA 1
ATOM 5026 C C . TYR A 1 635 ? -4.274 29.507 7.253 1.00 85.19 635 TYR A C 1
ATOM 5028 O O . TYR A 1 635 ? -4.133 30.100 6.184 1.00 85.19 635 TYR A O 1
ATOM 5036 N N . GLU A 1 636 ? -5.384 28.835 7.555 1.00 80.50 636 GLU A N 1
ATOM 5037 C CA . GLU A 1 636 ? -6.536 28.807 6.654 1.00 80.50 636 GLU A CA 1
ATOM 5038 C C . GLU A 1 636 ? -7.318 30.132 6.729 1.00 80.50 636 GLU A C 1
ATOM 5040 O O . GLU A 1 636 ? -7.780 30.542 7.803 1.00 80.50 636 GLU A O 1
ATOM 5045 N N . ASP A 1 637 ? -7.487 30.786 5.579 1.00 70.06 637 ASP A N 1
ATOM 5046 C CA . ASP A 1 637 ? -8.312 31.975 5.359 1.00 70.06 637 ASP A CA 1
ATOM 5047 C C . ASP A 1 637 ? -9.800 31.584 5.384 1.00 70.06 637 ASP A C 1
ATOM 5049 O O . ASP A 1 637 ? -10.496 31.475 4.374 1.00 70.06 637 ASP A O 1
ATOM 5053 N N . SER A 1 638 ? -10.268 31.254 6.587 1.00 61.50 638 SER A N 1
ATOM 5054 C CA . SER A 1 638 ? -11.650 30.894 6.897 1.00 61.50 638 SER A CA 1
ATOM 5055 C C . SER A 1 638 ? -12.330 32.006 7.704 1.00 61.50 638 SER A C 1
ATOM 5057 O O . SER A 1 638 ? -11.714 32.989 8.112 1.00 61.50 638 SER A O 1
ATOM 5059 N N . SER A 1 639 ? -13.617 31.844 8.033 1.00 45.22 639 SER A N 1
ATOM 5060 C CA . SER A 1 639 ? -14.360 32.782 8.895 1.00 45.22 639 SER A CA 1
ATOM 5061 C C . SER A 1 639 ? -13.775 32.966 10.314 1.00 45.22 639 SER A C 1
ATOM 5063 O O . SER A 1 639 ? -14.296 33.766 11.093 1.00 45.22 639 SER A O 1
ATOM 5065 N N . LEU A 1 640 ? -12.726 32.219 10.677 1.00 53.03 640 LEU A N 1
ATOM 5066 C CA . LEU A 1 640 ? -11.951 32.354 11.911 1.00 53.03 640 LEU A CA 1
ATOM 5067 C C . LEU A 1 640 ? -10.860 33.424 11.725 1.00 53.03 640 LEU A C 1
ATOM 5069 O O . LEU A 1 640 ? -9.679 33.115 11.561 1.00 53.03 640 LEU A O 1
ATOM 5073 N N . ALA A 1 641 ? -11.276 34.692 11.729 1.00 57.72 641 ALA A N 1
ATOM 5074 C CA . ALA A 1 641 ? -10.395 35.833 11.494 1.00 57.72 641 ALA A CA 1
ATOM 5075 C C . ALA A 1 641 ? -9.248 35.924 12.521 1.00 57.72 641 ALA A C 1
ATOM 5077 O O . ALA A 1 641 ? -9.464 35.765 13.724 1.00 57.72 641 ALA A O 1
ATOM 5078 N N . VAL A 1 642 ? -8.037 36.249 12.049 1.00 66.94 642 VAL A N 1
ATOM 5079 C CA . VAL A 1 642 ? -6.919 36.650 12.918 1.00 66.94 642 VAL A CA 1
ATOM 5080 C C . VAL A 1 642 ? -7.276 37.976 13.584 1.00 66.94 642 VAL A C 1
ATOM 5082 O O . VAL A 1 642 ? -7.447 38.995 12.909 1.00 66.94 642 VAL A O 1
ATOM 5085 N N . ASN A 1 643 ? -7.403 37.971 14.911 1.00 71.88 643 ASN A N 1
ATOM 5086 C CA . ASN A 1 643 ? -7.840 39.144 15.659 1.00 71.88 643 ASN A CA 1
ATOM 5087 C C . ASN A 1 643 ? -6.649 40.029 16.042 1.00 71.88 643 ASN A C 1
ATOM 5089 O O . ASN A 1 643 ? -6.190 40.022 17.183 1.00 71.88 643 ASN A O 1
ATOM 5093 N N . TYR A 1 644 ? -6.141 40.795 15.075 1.00 71.50 644 TYR A N 1
ATOM 5094 C CA . TYR A 1 644 ? -5.011 41.705 15.290 1.00 71.50 644 TYR A CA 1
ATOM 5095 C C . TYR A 1 644 ? -5.271 42.770 16.369 1.00 71.50 644 TYR A C 1
ATOM 5097 O O . TYR A 1 644 ? -4.314 43.243 16.979 1.00 71.50 644 TYR A O 1
ATOM 5105 N N . ASP A 1 645 ? -6.537 43.097 16.653 1.00 65.38 645 ASP A N 1
ATOM 5106 C CA . ASP A 1 645 ? -6.910 44.079 17.678 1.00 65.38 645 ASP A CA 1
ATOM 5107 C C . ASP A 1 645 ? -6.605 43.588 19.111 1.00 65.38 645 ASP A C 1
ATOM 5109 O O . ASP A 1 645 ? -6.497 44.402 20.030 1.00 65.38 645 ASP A O 1
ATOM 5113 N N . GLU A 1 646 ? -6.425 42.274 19.321 1.00 64.88 646 GLU A N 1
ATOM 5114 C CA . GLU A 1 646 ? -6.134 41.681 20.637 1.00 64.88 646 GLU A CA 1
ATOM 5115 C C . GLU A 1 646 ? -4.637 41.651 21.009 1.00 64.88 646 GLU A C 1
ATOM 5117 O O . GLU A 1 646 ? -4.324 41.599 22.199 1.00 64.88 646 GLU A O 1
ATOM 5122 N N . CYS A 1 647 ? -3.699 41.717 20.049 1.00 60.81 647 CYS A N 1
ATOM 5123 C CA . CYS A 1 647 ? -2.255 41.615 20.346 1.00 60.81 647 CYS A CA 1
ATOM 5124 C C . CYS A 1 647 ? -1.535 42.951 20.570 1.00 60.81 647 CYS A C 1
ATOM 5126 O O . CYS A 1 647 ? -0.391 42.953 21.026 1.00 60.81 647 CYS A O 1
ATOM 5128 N N . GLY A 1 648 ? -2.155 44.096 20.280 1.00 54.56 648 GLY A N 1
ATOM 5129 C CA . GLY A 1 648 ? -1.511 45.381 20.538 1.00 54.56 648 GLY A CA 1
ATOM 5130 C C . GLY A 1 648 ? -2.129 46.556 19.799 1.00 54.56 648 GLY A C 1
ATOM 5131 O O . GLY A 1 648 ? -2.715 46.419 18.731 1.00 54.56 648 GLY A O 1
ATOM 5132 N N . SER A 1 649 ? -1.984 47.742 20.390 1.00 48.88 649 SER A N 1
ATOM 5133 C CA . SER A 1 649 ? -2.385 48.999 19.768 1.00 48.88 649 SER A CA 1
ATOM 5134 C C . SER A 1 649 ? -1.530 49.285 18.533 1.00 48.88 649 SER A C 1
ATOM 5136 O O . SER A 1 649 ? -0.370 48.878 18.460 1.00 48.88 649 SER A O 1
ATOM 5138 N N . ALA A 1 650 ? -2.084 50.046 17.584 1.00 44.84 650 ALA A N 1
ATOM 5139 C CA . ALA A 1 650 ? -1.345 50.685 16.498 1.00 44.84 650 ALA A CA 1
ATOM 5140 C C . ALA A 1 650 ? -0.335 51.711 17.057 1.00 44.84 650 ALA A C 1
ATOM 5142 O O . ALA A 1 650 ? -0.471 52.913 16.859 1.00 44.84 650 ALA A O 1
ATOM 5143 N N . ALA A 1 651 ? 0.656 51.252 17.821 1.00 45.94 651 ALA A N 1
ATOM 5144 C CA . ALA A 1 651 ? 1.822 52.031 18.164 1.00 45.94 651 ALA A CA 1
ATOM 5145 C C . ALA A 1 651 ? 2.581 52.233 16.856 1.00 45.94 651 ALA A C 1
ATOM 5147 O O . ALA A 1 651 ? 3.189 51.302 16.324 1.00 45.94 651 ALA A O 1
ATOM 5148 N N . ASP A 1 652 ? 2.452 53.439 16.316 1.00 50.84 652 ASP A N 1
ATOM 5149 C CA . ASP A 1 652 ? 2.998 53.825 15.030 1.00 50.84 652 ASP A CA 1
ATOM 5150 C C . ASP A 1 652 ? 4.479 53.439 14.943 1.00 50.84 652 ASP A C 1
ATOM 5152 O O . ASP A 1 652 ? 5.338 54.012 15.610 1.00 50.84 652 ASP A O 1
ATOM 5156 N N . ILE A 1 653 ? 4.799 52.498 14.051 1.00 58.00 653 ILE A N 1
ATOM 5157 C CA . ILE A 1 653 ? 6.171 52.245 13.585 1.00 58.00 653 ILE A CA 1
ATOM 5158 C C . ILE A 1 653 ? 6.604 53.409 12.658 1.00 58.00 653 ILE A C 1
ATOM 5160 O O . ILE A 1 653 ? 7.521 53.266 11.864 1.00 58.00 653 ILE A O 1
ATOM 5164 N N . ALA A 1 654 ? 5.942 54.574 12.706 1.00 53.47 654 ALA A N 1
ATOM 5165 C CA . ALA A 1 654 ? 6.115 55.678 11.761 1.00 53.47 654 ALA A CA 1
ATOM 5166 C C . ALA A 1 654 ? 7.579 56.134 11.638 1.00 53.47 654 ALA A C 1
ATOM 5168 O O . ALA A 1 654 ? 8.045 56.379 10.527 1.00 53.47 654 ALA A O 1
ATOM 5169 N N . ASP A 1 655 ? 8.330 56.137 12.746 1.00 50.66 655 ASP A N 1
ATOM 5170 C CA . ASP A 1 655 ? 9.751 56.516 12.768 1.00 50.66 655 ASP A CA 1
ATOM 5171 C C . ASP A 1 655 ? 10.689 55.465 12.136 1.00 50.66 655 ASP A C 1
ATOM 5173 O O . ASP A 1 655 ? 11.810 55.791 11.750 1.00 50.66 655 ASP A O 1
ATOM 5177 N N . GLN A 1 656 ? 10.247 54.209 11.991 1.00 56.78 656 GLN A N 1
ATOM 5178 C CA . GLN A 1 656 ? 11.036 53.101 11.423 1.00 56.78 656 GLN A CA 1
ATOM 5179 C C . GLN A 1 656 ? 10.430 52.502 10.140 1.00 56.78 656 GLN A C 1
ATOM 5181 O O . GLN A 1 656 ? 11.072 51.696 9.467 1.00 56.78 656 GLN A O 1
ATOM 5186 N N . GLN A 1 657 ? 9.235 52.943 9.730 1.00 55.12 657 GLN A N 1
ATOM 5187 C CA . GLN A 1 657 ? 8.559 52.525 8.495 1.00 55.12 657 GLN A CA 1
ATOM 5188 C C . GLN A 1 657 ? 9.395 52.802 7.243 1.00 55.12 657 GLN A C 1
ATOM 5190 O O . GLN A 1 657 ? 9.313 52.046 6.282 1.00 55.12 657 GLN A O 1
ATOM 5195 N N . GLN A 1 658 ? 10.227 53.847 7.257 1.00 53.62 658 GLN A N 1
ATOM 5196 C CA . GLN A 1 658 ? 11.122 54.156 6.137 1.00 53.62 658 GLN A CA 1
ATOM 5197 C C . GLN A 1 658 ? 12.269 53.145 5.979 1.00 53.62 658 GLN A C 1
ATOM 5199 O O . GLN A 1 658 ? 12.852 53.062 4.901 1.00 53.62 658 GLN A O 1
ATOM 5204 N N . GLN A 1 659 ? 12.596 52.382 7.027 1.00 64.31 659 GLN A N 1
ATOM 5205 C CA . GLN A 1 659 ? 13.654 51.366 7.000 1.00 64.31 659 GLN A CA 1
ATOM 5206 C C . GLN A 1 659 ? 13.108 49.971 6.667 1.00 64.31 659 GLN A C 1
ATOM 5208 O O . GLN A 1 659 ? 13.840 49.139 6.134 1.00 64.31 659 GLN A O 1
ATOM 5213 N N . LEU A 1 660 ? 11.818 49.725 6.917 1.00 81.62 660 LEU A N 1
ATOM 5214 C CA . LEU A 1 660 ? 11.163 48.466 6.580 1.00 81.62 660 LEU A CA 1
ATOM 5215 C C . LEU A 1 660 ? 10.853 48.372 5.086 1.00 81.62 660 LEU A C 1
ATOM 5217 O O . LEU A 1 660 ? 10.169 49.211 4.491 1.00 81.62 660 LEU A O 1
ATOM 5221 N N . THR A 1 661 ? 11.297 47.280 4.476 1.00 86.38 661 THR A N 1
ATOM 5222 C CA . THR A 1 661 ? 10.886 46.933 3.119 1.00 86.38 661 THR A CA 1
ATOM 5223 C C . THR A 1 661 ? 9.595 46.125 3.193 1.00 86.38 661 THR A C 1
ATOM 5225 O O . THR A 1 661 ? 9.607 44.918 3.429 1.00 86.38 661 THR A O 1
ATOM 5228 N N . PHE A 1 662 ? 8.474 46.824 3.017 1.00 89.81 662 PHE A N 1
ATOM 5229 C CA . PHE A 1 662 ? 7.136 46.252 2.871 1.00 89.81 662 PHE A CA 1
ATOM 5230 C C . PHE A 1 662 ? 6.733 46.227 1.390 1.00 89.81 662 PHE A C 1
ATOM 5232 O O . PHE A 1 662 ? 6.951 47.214 0.677 1.00 89.81 662 PHE A O 1
ATOM 5239 N N . ILE A 1 663 ? 6.183 45.101 0.942 1.00 91.69 663 ILE A N 1
ATOM 5240 C CA . ILE A 1 663 ? 5.726 44.807 -0.418 1.00 91.69 663 ILE A CA 1
ATOM 5241 C C . ILE A 1 663 ? 4.232 44.488 -0.327 1.00 91.69 663 ILE A C 1
ATOM 5243 O O . ILE A 1 663 ? 3.832 43.531 0.335 1.00 91.69 663 ILE A O 1
ATOM 5247 N N . LYS A 1 664 ? 3.401 45.298 -0.986 1.00 90.94 664 LYS A N 1
ATOM 5248 C CA . LYS A 1 664 ? 1.956 45.071 -1.022 1.00 90.94 664 LYS A CA 1
ATOM 5249 C C . LYS A 1 664 ? 1.625 44.000 -2.060 1.00 90.94 664 LYS A C 1
ATOM 5251 O O . LYS A 1 664 ? 2.160 44.033 -3.168 1.00 90.94 664 LYS A O 1
ATOM 5256 N N . GLN A 1 665 ? 0.738 43.077 -1.709 1.00 89.75 665 GLN A N 1
ATOM 5257 C CA . GLN A 1 665 ? 0.155 42.141 -2.660 1.00 89.75 665 GLN A CA 1
ATOM 5258 C C . GLN A 1 665 ? -0.815 42.916 -3.552 1.00 89.75 665 GLN A C 1
ATOM 5260 O O . GLN A 1 665 ? -1.769 43.523 -3.067 1.00 89.75 665 GLN A O 1
ATOM 5265 N N . VAL A 1 666 ? -0.497 42.972 -4.841 1.00 89.19 666 VAL A N 1
ATOM 5266 C CA . VAL A 1 666 ? -1.338 43.581 -5.880 1.00 89.19 666 VAL A CA 1
ATOM 5267 C C . VAL A 1 666 ? -2.152 42.491 -6.569 1.00 89.19 666 VAL A C 1
ATOM 5269 O O . VAL A 1 666 ? -1.814 41.317 -6.434 1.00 89.19 666 VAL A O 1
ATOM 5272 N N . ASP A 1 667 ? -3.189 42.867 -7.314 1.00 81.00 667 ASP A N 1
ATOM 5273 C CA . ASP A 1 667 ? -4.099 41.919 -7.973 1.00 81.00 667 ASP A CA 1
ATOM 5274 C C . ASP A 1 667 ? -3.349 40.918 -8.877 1.00 81.00 667 ASP A C 1
ATOM 5276 O O . ASP A 1 667 ? -3.713 39.754 -8.962 1.00 81.00 667 ASP A O 1
ATOM 5280 N N . GLU A 1 668 ? -2.233 41.315 -9.502 1.00 83.69 668 GLU A N 1
ATOM 5281 C CA . GLU A 1 668 ? -1.416 40.414 -10.329 1.00 83.69 668 GLU A CA 1
ATOM 5282 C C . GLU A 1 668 ? -0.557 39.404 -9.536 1.00 83.69 668 GLU A C 1
ATOM 5284 O O . GLU A 1 668 ? 0.140 38.592 -10.150 1.00 83.69 668 GLU A O 1
ATOM 5289 N N . LEU A 1 669 ? -0.570 39.491 -8.201 1.00 82.38 669 LEU A N 1
ATOM 5290 C CA . LEU A 1 669 ? 0.066 38.593 -7.224 1.00 82.38 669 LEU A CA 1
ATOM 5291 C C . LEU A 1 669 ? -0.983 37.885 -6.344 1.00 82.38 669 LEU A C 1
ATOM 5293 O O . LEU A 1 669 ? -0.674 37.480 -5.219 1.00 82.38 669 LEU A O 1
ATOM 5297 N N . ASP A 1 670 ? -2.210 37.786 -6.847 1.00 70.31 670 ASP A N 1
ATOM 5298 C CA . ASP A 1 670 ? -3.358 37.032 -6.343 1.00 70.31 670 ASP A CA 1
ATOM 5299 C C . ASP A 1 670 ? -3.060 35.889 -5.357 1.00 70.31 670 ASP A C 1
ATOM 5301 O O . ASP A 1 670 ? -3.561 35.899 -4.234 1.00 70.31 670 ASP A O 1
ATOM 5305 N N . THR A 1 671 ? -2.206 34.934 -5.725 1.00 80.88 671 THR A N 1
ATOM 5306 C CA . THR A 1 671 ? -1.950 33.717 -4.938 1.00 80.88 671 THR A CA 1
ATOM 5307 C C . THR A 1 671 ? -0.518 33.617 -4.403 1.00 80.88 671 THR A C 1
ATOM 5309 O O . THR A 1 671 ? -0.089 32.573 -3.909 1.00 80.88 671 THR A O 1
ATOM 5312 N N . ALA A 1 672 ? 0.238 34.720 -4.443 1.00 84.81 672 ALA A N 1
ATOM 5313 C CA . ALA A 1 672 ? 1.656 34.764 -4.079 1.00 84.81 672 ALA A CA 1
ATOM 5314 C C . ALA A 1 672 ? 1.930 35.164 -2.612 1.00 84.81 672 ALA A C 1
ATOM 5316 O O . ALA A 1 672 ? 3.074 35.483 -2.272 1.00 84.81 672 ALA A O 1
ATOM 5317 N N . CYS A 1 673 ? 0.931 35.147 -1.722 1.00 87.69 673 CYS A N 1
ATOM 5318 C CA . CYS A 1 673 ? 1.074 35.591 -0.326 1.00 87.69 673 CYS A CA 1
ATOM 5319 C C . CYS A 1 673 ? 2.216 34.873 0.424 1.00 87.69 673 CYS A C 1
ATOM 5321 O O . CYS A 1 673 ? 3.002 35.523 1.113 1.00 87.69 673 CYS A O 1
ATOM 5323 N N . GLY A 1 674 ? 2.401 33.562 0.214 1.00 88.12 674 GLY A N 1
ATOM 5324 C CA . GLY A 1 674 ? 3.521 32.797 0.789 1.00 88.12 674 GLY A CA 1
ATOM 5325 C C . GLY A 1 674 ? 4.896 33.259 0.310 1.00 88.12 674 GLY A C 1
ATOM 5326 O O . GLY A 1 674 ? 5.854 33.305 1.084 1.00 88.12 674 GLY A O 1
ATOM 5327 N N . PHE A 1 675 ? 4.994 33.687 -0.949 1.00 91.88 675 PHE A N 1
ATOM 5328 C CA . PHE A 1 675 ? 6.230 34.241 -1.487 1.00 91.88 675 PHE A CA 1
ATOM 5329 C C . PHE A 1 675 ? 6.525 35.632 -0.936 1.00 91.88 675 PHE A C 1
ATOM 5331 O O . PHE A 1 675 ? 7.653 35.920 -0.536 1.00 91.88 675 PHE A O 1
ATOM 5338 N N . ILE A 1 676 ? 5.496 36.476 -0.862 1.00 92.25 676 ILE A N 1
ATOM 5339 C CA . ILE A 1 676 ? 5.592 37.813 -0.277 1.00 92.25 676 ILE A CA 1
ATOM 5340 C C . ILE A 1 676 ? 6.011 37.712 1.194 1.00 92.25 676 ILE A C 1
ATOM 5342 O O . ILE A 1 676 ? 6.906 38.442 1.617 1.00 92.25 676 ILE A O 1
ATOM 5346 N N . ALA A 1 677 ? 5.454 36.763 1.953 1.00 92.44 677 ALA A N 1
ATOM 5347 C CA . ALA A 1 677 ? 5.855 36.496 3.331 1.00 92.44 677 ALA A CA 1
ATOM 5348 C C . ALA A 1 677 ? 7.335 36.084 3.442 1.00 92.44 677 ALA A C 1
ATOM 5350 O O . ALA A 1 677 ? 8.046 36.608 4.302 1.00 92.44 677 ALA A O 1
ATOM 5351 N N . LEU A 1 678 ? 7.839 35.221 2.547 1.00 92.81 678 LEU A N 1
ATOM 5352 C CA . LEU A 1 678 ? 9.265 34.876 2.511 1.00 92.81 678 LEU A CA 1
ATOM 5353 C C . LEU A 1 678 ? 10.143 36.097 2.225 1.00 92.81 678 LEU A C 1
ATOM 5355 O O . LEU A 1 678 ? 11.129 36.322 2.930 1.00 92.81 678 LEU A O 1
ATOM 5359 N N . LEU A 1 679 ? 9.790 36.895 1.213 1.00 92.12 679 LEU A N 1
ATOM 5360 C CA . LEU A 1 679 ? 10.532 38.111 0.888 1.00 92.12 679 LEU A CA 1
ATOM 5361 C C . LEU A 1 679 ? 10.539 39.065 2.079 1.00 92.12 679 LEU A C 1
ATOM 5363 O O . LEU A 1 679 ? 11.611 39.504 2.477 1.00 92.12 679 LEU A O 1
ATOM 5367 N N . HIS A 1 680 ? 9.385 39.321 2.698 1.00 92.31 680 HIS A N 1
ATOM 5368 C CA . HIS A 1 680 ? 9.266 40.149 3.897 1.00 92.31 680 HIS A CA 1
ATOM 5369 C C . HIS A 1 680 ? 10.206 39.718 5.020 1.00 92.31 680 HIS A C 1
ATOM 5371 O O . HIS A 1 680 ? 10.824 40.580 5.646 1.00 92.31 680 HIS A O 1
ATOM 5377 N N . VAL A 1 681 ? 10.355 38.414 5.255 1.00 91.38 681 VAL A N 1
ATOM 5378 C CA . VAL A 1 681 ? 11.285 37.915 6.269 1.00 91.38 681 VAL A CA 1
ATOM 5379 C C . VAL A 1 681 ? 12.737 38.133 5.837 1.00 91.38 681 VAL A C 1
ATOM 5381 O O . VAL A 1 681 ? 13.499 38.720 6.597 1.00 91.38 681 VAL A O 1
ATOM 5384 N N . ILE A 1 682 ? 13.119 37.742 4.615 1.00 90.25 682 ILE A N 1
ATOM 5385 C CA . ILE A 1 682 ? 14.510 37.820 4.126 1.00 90.25 682 ILE A CA 1
ATOM 5386 C C . ILE A 1 682 ? 15.022 39.262 4.052 1.00 90.25 682 ILE A C 1
ATOM 5388 O O . ILE A 1 682 ? 16.121 39.564 4.518 1.00 90.25 682 ILE A O 1
ATOM 5392 N N . VAL A 1 683 ? 14.254 40.160 3.436 1.00 87.56 683 VAL A N 1
ATOM 5393 C CA . VAL A 1 683 ? 14.737 41.507 3.086 1.00 87.56 683 VAL A CA 1
ATOM 5394 C C . VAL A 1 683 ? 14.919 42.386 4.322 1.00 87.56 683 VAL A C 1
ATOM 5396 O O . VAL A 1 683 ? 15.759 43.283 4.322 1.00 87.56 683 VAL A O 1
ATOM 5399 N N . ASN A 1 684 ? 14.165 42.106 5.388 1.00 87.56 684 ASN A N 1
ATOM 5400 C CA . ASN A 1 684 ? 14.211 42.868 6.633 1.00 87.56 684 ASN A CA 1
ATOM 5401 C C . ASN A 1 684 ? 15.206 42.294 7.657 1.00 87.56 684 ASN A C 1
ATOM 5403 O O . ASN A 1 684 ? 15.487 42.963 8.647 1.00 87.56 684 ASN A O 1
ATOM 5407 N N . LEU A 1 685 ? 15.844 41.145 7.383 1.00 78.50 685 LEU A N 1
ATOM 5408 C CA . LEU A 1 685 ? 17.000 40.666 8.161 1.00 78.50 685 LEU A CA 1
ATOM 5409 C C . LEU A 1 685 ? 18.162 41.675 8.194 1.00 78.50 685 LEU A C 1
ATOM 5411 O O . LEU A 1 685 ? 18.968 41.678 9.122 1.00 78.50 685 LEU A O 1
ATOM 5415 N N . GLN A 1 686 ? 18.259 42.525 7.166 1.00 60.47 686 GLN A N 1
ATOM 5416 C CA . GLN A 1 686 ? 19.295 43.555 7.021 1.00 60.47 686 GLN A CA 1
ATOM 5417 C C . GLN A 1 686 ? 19.242 44.639 8.109 1.00 60.47 686 GLN A C 1
ATOM 5419 O O . GLN A 1 686 ? 20.201 45.392 8.248 1.00 60.47 686 GLN A O 1
ATOM 5424 N N . LEU A 1 687 ? 18.145 44.736 8.868 1.00 59.50 687 LEU A N 1
ATOM 5425 C CA . LEU A 1 687 ? 17.966 45.751 9.911 1.00 59.50 687 LEU A CA 1
ATOM 5426 C C . LEU A 1 687 ? 18.670 45.395 11.229 1.00 59.50 687 LEU A C 1
ATOM 5428 O O . LEU A 1 687 ? 19.009 46.295 11.994 1.00 59.50 687 LEU A O 1
ATOM 5432 N N . ASP A 1 688 ? 18.948 44.109 11.452 1.00 55.78 688 ASP A N 1
ATOM 5433 C CA . ASP A 1 688 ? 19.470 43.586 12.720 1.00 55.78 688 ASP A CA 1
ATOM 5434 C C . ASP A 1 688 ? 20.938 43.102 12.629 1.00 55.78 688 ASP A C 1
ATOM 5436 O O . ASP A 1 688 ? 21.521 42.708 13.639 1.00 55.78 688 ASP A O 1
ATOM 5440 N N . SER A 1 689 ? 21.566 43.112 11.441 1.00 58.16 689 SER A N 1
ATOM 5441 C CA . SER A 1 689 ? 22.910 42.545 11.217 1.00 58.16 689 SER A CA 1
ATOM 5442 C C . SER A 1 689 ? 23.866 43.483 10.474 1.00 58.16 689 SER A C 1
ATOM 5444 O O . SER A 1 689 ? 23.477 44.208 9.565 1.00 58.16 689 SER A O 1
ATOM 5446 N N . SER A 1 690 ? 25.156 43.429 10.822 1.00 54.72 690 SER A N 1
ATOM 5447 C CA . SER A 1 690 ? 26.228 44.223 10.199 1.00 54.72 690 SER A CA 1
ATOM 5448 C C . SER A 1 690 ? 26.728 43.672 8.855 1.00 54.72 690 SER A C 1
ATOM 5450 O O . SER A 1 690 ? 27.550 44.317 8.207 1.00 54.72 690 SER A O 1
ATOM 5452 N N . SER A 1 691 ? 26.266 42.489 8.433 1.00 58.72 691 SER A N 1
ATOM 5453 C CA . SER A 1 691 ? 26.585 41.872 7.136 1.00 58.72 691 SER A CA 1
ATOM 5454 C C . SER A 1 691 ? 25.295 41.566 6.366 1.00 58.72 691 SER A C 1
ATOM 5456 O O . SER A 1 691 ? 24.368 41.017 6.967 1.00 58.72 691 SER A O 1
ATOM 5458 N N . PRO A 1 692 ? 25.204 41.894 5.062 1.00 65.19 692 PRO A N 1
ATOM 5459 C CA . PRO A 1 692 ? 24.002 41.630 4.281 1.00 65.19 692 PRO A CA 1
ATOM 5460 C C . PRO A 1 692 ? 23.790 40.109 4.138 1.00 65.19 692 PRO A C 1
ATOM 5462 O O . PRO A 1 692 ? 24.697 39.411 3.690 1.00 65.19 692 PRO A O 1
ATOM 5465 N N . PRO A 1 693 ? 22.609 39.575 4.497 1.00 78.25 693 PRO A N 1
ATOM 5466 C CA . PRO A 1 693 ? 22.289 38.155 4.373 1.00 78.25 693 PRO A CA 1
ATOM 5467 C C . PRO A 1 693 ? 21.927 37.755 2.937 1.00 78.25 693 PRO A C 1
ATOM 5469 O O . PRO A 1 693 ? 21.756 36.575 2.660 1.00 78.25 693 PRO A O 1
ATOM 5472 N N . VAL A 1 694 ? 21.787 38.723 2.027 1.00 85.88 694 VAL A N 1
ATOM 5473 C CA . VAL A 1 694 ? 21.549 38.495 0.599 1.00 85.88 694 VAL A CA 1
ATOM 5474 C C . VAL A 1 694 ? 22.857 38.752 -0.144 1.00 85.88 694 VAL A C 1
ATOM 5476 O O . VAL A 1 694 ? 23.480 39.796 0.038 1.00 85.88 694 VAL A O 1
ATOM 5479 N N . VAL A 1 695 ? 23.275 37.791 -0.963 1.00 86.50 695 VAL A N 1
ATOM 5480 C CA . VAL A 1 695 ? 24.512 37.826 -1.745 1.00 86.50 695 VAL A CA 1
ATOM 5481 C C . VAL A 1 695 ? 24.435 38.927 -2.807 1.00 86.50 695 VAL A C 1
ATOM 5483 O O . VAL A 1 695 ? 23.464 38.999 -3.564 1.00 86.50 695 VAL A O 1
ATOM 5486 N N . GLU A 1 696 ? 25.476 39.755 -2.893 1.00 85.38 696 GLU A N 1
ATOM 5487 C CA . GLU A 1 696 ? 25.585 40.847 -3.869 1.00 85.38 696 GLU A CA 1
ATOM 5488 C C . GLU A 1 696 ? 25.502 40.326 -5.317 1.00 85.38 696 GLU A C 1
ATOM 5490 O O . GLU A 1 696 ? 26.093 39.303 -5.677 1.00 85.38 696 GLU A O 1
ATOM 5495 N N . GLY A 1 697 ? 24.739 41.015 -6.166 1.00 83.88 697 GLY A N 1
ATOM 5496 C CA . GLY A 1 697 ? 24.525 40.651 -7.568 1.00 83.88 697 GLY A CA 1
ATOM 5497 C C . GLY A 1 697 ? 23.568 39.474 -7.794 1.00 83.88 697 GLY A C 1
ATOM 5498 O O . GLY A 1 697 ? 23.336 39.093 -8.955 1.00 83.88 697 GLY A O 1
ATOM 5499 N N . SER A 1 698 ? 22.992 38.915 -6.727 1.00 88.81 698 SER A N 1
ATOM 5500 C CA . SER A 1 698 ? 21.931 37.911 -6.799 1.00 88.81 698 SER A CA 1
ATOM 5501 C C . SER A 1 698 ? 20.630 38.481 -7.397 1.00 88.81 698 SER A C 1
ATOM 5503 O O . SER A 1 698 ? 20.472 39.702 -7.511 1.00 88.81 698 SER A O 1
ATOM 5505 N N . PRO A 1 699 ? 19.687 37.622 -7.826 1.00 88.69 699 PRO A N 1
ATOM 5506 C CA . PRO A 1 699 ? 18.386 38.059 -8.334 1.00 88.69 699 PRO A CA 1
ATOM 5507 C C . PRO A 1 699 ? 17.635 38.968 -7.355 1.00 88.69 699 PRO A C 1
ATOM 5509 O O . PRO A 1 699 ? 17.101 39.996 -7.771 1.00 88.69 699 PRO A O 1
ATOM 5512 N N . LEU A 1 700 ? 17.635 38.625 -6.062 1.00 90.12 700 LEU A N 1
ATOM 5513 C CA . LEU A 1 700 ? 16.968 39.422 -5.037 1.00 90.12 700 LEU A CA 1
ATOM 5514 C C . LEU A 1 700 ? 17.695 40.740 -4.772 1.00 90.12 700 LEU A C 1
ATOM 5516 O O . LEU A 1 700 ? 17.036 41.764 -4.628 1.00 90.12 700 LEU A O 1
ATOM 5520 N N . ASP A 1 701 ? 19.027 40.745 -4.760 1.00 89.38 701 ASP A N 1
ATOM 5521 C CA . ASP A 1 701 ? 19.816 41.967 -4.567 1.00 89.38 701 ASP A CA 1
ATOM 5522 C C . ASP A 1 701 ? 19.540 43.004 -5.670 1.00 89.38 701 ASP A C 1
ATOM 5524 O O . ASP A 1 701 ? 19.116 44.126 -5.392 1.00 89.38 701 ASP A O 1
ATOM 5528 N N . LYS A 1 702 ? 19.608 42.581 -6.939 1.00 89.31 702 LYS A N 1
ATOM 5529 C CA . LYS A 1 702 ? 19.275 43.427 -8.102 1.00 89.31 702 LYS A CA 1
ATOM 5530 C C . LYS A 1 702 ? 17.835 43.934 -8.075 1.00 89.31 702 LYS A C 1
ATOM 5532 O O . LYS A 1 702 ? 17.554 45.059 -8.493 1.00 89.31 702 LYS A O 1
ATOM 5537 N N . PHE A 1 703 ? 16.905 43.099 -7.614 1.00 91.00 703 PHE A N 1
ATOM 5538 C CA . PHE A 1 703 ? 15.517 43.506 -7.438 1.00 91.00 703 PHE A CA 1
ATOM 5539 C C . PHE A 1 703 ? 15.400 44.593 -6.363 1.00 91.00 703 PHE A C 1
ATOM 5541 O O . PHE A 1 703 ? 14.794 45.635 -6.618 1.00 91.00 703 PHE A O 1
ATOM 5548 N N . LEU A 1 704 ? 16.027 44.392 -5.200 1.00 87.56 704 LEU A N 1
ATOM 5549 C CA . LEU A 1 704 ? 16.007 45.333 -4.081 1.00 87.56 704 LEU A CA 1
ATOM 5550 C C . LEU A 1 704 ? 16.632 46.683 -4.434 1.00 87.56 704 LEU A C 1
ATOM 5552 O O . LEU A 1 704 ? 16.038 47.706 -4.098 1.00 87.56 704 LEU A O 1
ATOM 5556 N N . GLU A 1 705 ? 17.759 46.714 -5.149 1.00 87.19 705 GLU A N 1
ATOM 5557 C CA . GLU A 1 705 ? 18.384 47.964 -5.612 1.00 87.19 705 GLU A CA 1
ATOM 5558 C C . GLU A 1 705 ? 17.411 48.836 -6.416 1.00 87.19 705 GLU A C 1
ATOM 5560 O O . GLU A 1 705 ? 17.358 50.056 -6.248 1.00 87.19 705 GLU A O 1
ATOM 5565 N N . ARG A 1 706 ? 16.592 48.201 -7.260 1.00 88.81 706 ARG A N 1
ATOM 5566 C CA . ARG A 1 706 ? 15.625 48.884 -8.122 1.00 88.81 706 ARG A CA 1
ATOM 5567 C C . ARG A 1 706 ? 14.375 49.342 -7.371 1.00 88.81 706 ARG A C 1
ATOM 5569 O O . ARG A 1 706 ? 13.831 50.392 -7.705 1.00 88.81 706 ARG A O 1
ATOM 5576 N N . VAL A 1 707 ? 13.892 48.567 -6.394 1.00 88.00 707 VAL A N 1
ATOM 5577 C CA . VAL A 1 707 ? 12.579 48.809 -5.760 1.00 88.00 707 VAL A CA 1
ATOM 5578 C C . VAL A 1 707 ? 12.647 49.491 -4.391 1.00 88.00 707 VAL A C 1
ATOM 5580 O O . VAL A 1 707 ? 11.630 49.988 -3.906 1.00 88.00 707 VAL A O 1
ATOM 5583 N N . ARG A 1 708 ? 13.832 49.585 -3.770 1.00 83.38 708 ARG A N 1
ATOM 5584 C CA . ARG A 1 708 ? 14.038 50.266 -2.479 1.00 83.38 708 ARG A CA 1
ATOM 5585 C C . ARG A 1 708 ? 13.457 51.695 -2.418 1.00 83.38 708 ARG A C 1
ATOM 5587 O O . ARG A 1 708 ? 12.812 51.985 -1.409 1.00 83.38 708 ARG A O 1
ATOM 5594 N N . PRO A 1 709 ? 13.588 52.572 -3.441 1.00 84.88 709 PRO A N 1
ATOM 5595 C CA . PRO A 1 709 ? 13.024 53.927 -3.380 1.00 84.88 709 PRO A CA 1
ATOM 5596 C C . PRO A 1 709 ? 11.509 53.996 -3.643 1.00 84.88 709 PRO A C 1
ATOM 5598 O O . PRO A 1 709 ? 10.926 55.068 -3.506 1.00 84.88 709 PRO A O 1
ATOM 5601 N N . LEU A 1 710 ? 10.878 52.893 -4.054 1.00 88.62 710 LEU A N 1
ATOM 5602 C CA . LEU A 1 710 ? 9.457 52.851 -4.400 1.00 88.62 710 LEU A CA 1
ATOM 5603 C C . LEU A 1 710 ? 8.582 52.687 -3.151 1.00 88.62 710 LEU A C 1
ATOM 5605 O O . LEU A 1 710 ? 9.030 52.139 -2.142 1.00 88.62 710 LEU A O 1
ATOM 5609 N N . ASP A 1 711 ? 7.324 53.124 -3.226 1.00 88.56 711 ASP A N 1
ATOM 5610 C CA . ASP A 1 711 ? 6.318 52.833 -2.199 1.00 88.56 711 ASP A CA 1
ATOM 5611 C C . ASP A 1 711 ? 5.890 51.343 -2.220 1.00 88.56 711 ASP A C 1
ATOM 5613 O O . ASP A 1 711 ? 6.167 50.632 -3.193 1.00 88.56 711 ASP A O 1
ATOM 5617 N N . PRO A 1 712 ? 5.227 50.824 -1.166 1.00 89.38 712 PRO A N 1
ATOM 5618 C CA . PRO A 1 712 ? 4.869 49.406 -1.076 1.00 89.38 712 PRO A CA 1
ATOM 5619 C C . PRO A 1 712 ? 4.018 48.859 -2.227 1.00 89.38 712 PRO A C 1
ATOM 5621 O O . PRO A 1 712 ? 4.195 47.700 -2.607 1.00 89.38 712 PRO A O 1
ATOM 5624 N N . HIS A 1 713 ? 3.118 49.667 -2.790 1.00 90.06 713 HIS A N 1
ATOM 5625 C CA . HIS A 1 713 ? 2.275 49.256 -3.911 1.00 90.06 713 HIS A CA 1
ATOM 5626 C C . HIS A 1 713 ? 3.099 49.169 -5.200 1.00 90.06 713 HIS A C 1
ATOM 5628 O O . HIS A 1 713 ? 3.045 48.167 -5.911 1.00 90.06 713 HIS A O 1
ATOM 5634 N N . ALA A 1 714 ? 3.937 50.173 -5.463 1.00 88.88 714 ALA A N 1
ATOM 5635 C CA . ALA A 1 714 ? 4.858 50.173 -6.596 1.00 88.88 714 ALA A CA 1
ATOM 5636 C C . ALA A 1 714 ? 5.898 49.035 -6.514 1.00 88.88 714 ALA A C 1
ATOM 5638 O O . ALA A 1 714 ? 6.265 48.463 -7.541 1.00 88.88 714 ALA A O 1
ATOM 5639 N N . ARG A 1 715 ? 6.332 48.641 -5.306 1.00 93.12 715 ARG A N 1
ATOM 5640 C CA . ARG A 1 715 ? 7.158 47.434 -5.091 1.00 93.12 715 ARG A CA 1
ATOM 5641 C C . ARG A 1 715 ? 6.414 46.152 -5.477 1.00 93.12 715 ARG A C 1
ATOM 5643 O O . ARG A 1 715 ? 7.008 45.299 -6.132 1.00 93.12 715 ARG A O 1
ATOM 5650 N N . GLY A 1 716 ? 5.135 46.032 -5.112 1.00 90.81 716 GLY A N 1
ATOM 5651 C CA . GLY A 1 716 ? 4.270 44.912 -5.504 1.00 90.81 716 GLY A CA 1
ATOM 5652 C C . GLY A 1 716 ? 4.104 44.805 -7.020 1.00 90.81 716 GLY A C 1
ATOM 5653 O O . GLY A 1 716 ? 4.331 43.745 -7.599 1.00 90.81 716 GLY A O 1
ATOM 5654 N N . GLN A 1 717 ? 3.835 45.929 -7.691 1.00 91.00 717 GLN A N 1
ATOM 5655 C CA . GLN A 1 717 ? 3.764 45.978 -9.156 1.00 91.00 717 GLN A CA 1
ATOM 5656 C C . GLN A 1 717 ? 5.095 45.601 -9.814 1.00 91.00 717 GLN A C 1
ATOM 5658 O O . GLN A 1 717 ? 5.111 44.870 -10.804 1.00 91.00 717 GLN A O 1
ATOM 5663 N N . ALA A 1 718 ? 6.221 46.067 -9.269 1.00 90.88 718 ALA A N 1
ATOM 5664 C CA . ALA A 1 718 ? 7.539 45.694 -9.770 1.00 90.88 718 ALA A CA 1
ATOM 5665 C C . ALA A 1 718 ? 7.818 44.191 -9.599 1.00 90.88 718 ALA A C 1
ATOM 5667 O O . ALA A 1 718 ? 8.421 43.592 -10.486 1.00 90.88 718 ALA A O 1
ATOM 5668 N N . LEU A 1 719 ? 7.362 43.578 -8.498 1.00 92.75 719 LEU A N 1
ATOM 5669 C CA . LEU A 1 719 ? 7.483 42.137 -8.261 1.00 92.75 719 LEU A CA 1
ATOM 5670 C C . LEU A 1 719 ? 6.649 41.323 -9.257 1.00 92.75 719 LEU A C 1
ATOM 5672 O O . LEU A 1 719 ? 7.167 40.380 -9.850 1.00 92.75 719 LEU A O 1
ATOM 5676 N N . ALA A 1 720 ? 5.399 41.729 -9.500 1.00 88.50 720 ALA A N 1
ATOM 5677 C CA . ALA A 1 720 ? 4.490 41.059 -10.433 1.00 88.50 720 ALA A CA 1
ATOM 5678 C C . ALA A 1 720 ? 5.054 40.939 -11.861 1.00 88.50 720 ALA A C 1
ATOM 5680 O O . ALA A 1 720 ? 4.743 39.987 -12.579 1.00 88.50 720 ALA A O 1
ATOM 5681 N N . HIS A 1 721 ? 5.904 41.891 -12.259 1.00 88.75 721 HIS A N 1
ATOM 5682 C CA . HIS A 1 721 ? 6.500 41.976 -13.593 1.00 88.75 721 HIS A CA 1
ATOM 5683 C C . HIS A 1 721 ? 7.974 41.532 -13.644 1.00 88.75 721 HIS A C 1
ATOM 5685 O O . HIS A 1 721 ? 8.596 41.614 -14.705 1.00 88.75 721 HIS A O 1
ATOM 5691 N N . ASP A 1 722 ? 8.554 41.056 -12.536 1.00 88.94 722 ASP A N 1
ATOM 5692 C CA . ASP A 1 722 ? 9.932 40.561 -12.531 1.00 88.94 722 ASP A CA 1
ATOM 5693 C C . ASP A 1 722 ? 9.998 39.109 -13.025 1.00 88.94 722 ASP A C 1
ATOM 5695 O O . ASP A 1 722 ? 9.747 38.155 -12.288 1.00 88.94 722 ASP A O 1
ATOM 5699 N N . GLU A 1 723 ? 10.350 38.926 -14.300 1.00 82.88 723 GLU A N 1
ATOM 5700 C CA . GLU A 1 723 ? 10.422 37.594 -14.909 1.00 82.88 723 GLU A CA 1
ATOM 5701 C C . GLU A 1 723 ? 11.488 36.689 -14.283 1.00 82.88 723 GLU A C 1
ATOM 5703 O O . GLU A 1 723 ? 11.281 35.477 -14.217 1.00 82.88 723 GLU A O 1
ATOM 5708 N N . SER A 1 724 ? 12.608 37.251 -13.814 1.00 82.69 724 SER A N 1
ATOM 5709 C CA . SER A 1 724 ? 13.697 36.471 -13.216 1.00 82.69 724 SER A CA 1
ATOM 5710 C C . SER A 1 724 ? 13.244 35.851 -11.900 1.00 82.69 724 SER A C 1
ATOM 5712 O O . SER A 1 724 ? 13.450 34.659 -11.668 1.00 82.69 724 SER A O 1
ATOM 5714 N N . ILE A 1 725 ? 12.603 36.648 -11.047 1.00 87.81 725 ILE A N 1
ATOM 5715 C CA . ILE A 1 725 ? 12.044 36.180 -9.782 1.00 87.81 725 ILE A CA 1
ATOM 5716 C C . ILE A 1 725 ? 10.869 35.237 -10.038 1.00 87.81 725 ILE A C 1
ATOM 5718 O O . ILE A 1 725 ? 10.813 34.160 -9.445 1.00 87.81 725 ILE A O 1
ATOM 5722 N N . ARG A 1 726 ? 9.974 35.580 -10.972 1.00 86.50 726 ARG A N 1
ATOM 5723 C CA . ARG A 1 726 ? 8.820 34.742 -11.317 1.00 86.50 726 ARG A CA 1
ATOM 5724 C C . ARG A 1 726 ? 9.231 33.350 -11.786 1.00 86.50 726 ARG A C 1
ATOM 5726 O O . ARG A 1 726 ? 8.607 32.370 -11.390 1.00 86.50 726 ARG A O 1
ATOM 5733 N N . GLN A 1 727 ? 10.277 33.236 -12.606 1.00 81.69 727 GLN A N 1
ATOM 5734 C CA . GLN A 1 727 ? 10.780 31.937 -13.062 1.00 81.69 727 GLN A CA 1
ATOM 5735 C C . GLN A 1 727 ? 11.294 31.083 -11.898 1.00 81.69 727 GLN A C 1
ATOM 5737 O O . GLN A 1 727 ? 10.972 29.897 -11.833 1.00 81.69 727 GLN A O 1
ATOM 5742 N N . GLN A 1 728 ? 12.051 31.673 -10.970 1.00 81.69 728 GLN A N 1
ATOM 5743 C CA . GLN A 1 728 ? 12.558 30.952 -9.799 1.00 81.69 728 GLN A CA 1
ATOM 5744 C C . GLN A 1 728 ? 11.430 30.520 -8.865 1.00 81.69 728 GLN A C 1
ATOM 5746 O O . GLN A 1 728 ? 11.391 29.362 -8.450 1.00 81.69 728 GLN A O 1
ATOM 5751 N N . TYR A 1 729 ? 10.482 31.422 -8.607 1.00 85.06 729 TYR A N 1
ATOM 5752 C CA . TYR A 1 729 ? 9.292 31.132 -7.819 1.00 85.06 729 TYR A CA 1
ATOM 5753 C C . TYR A 1 729 ? 8.467 30.001 -8.435 1.00 85.06 729 TYR A C 1
ATOM 5755 O O . TYR A 1 729 ? 8.195 29.008 -7.772 1.00 85.06 729 TYR A O 1
ATOM 5763 N N . THR A 1 730 ? 8.139 30.099 -9.725 1.00 82.12 730 THR A N 1
ATOM 5764 C CA . THR A 1 730 ? 7.317 29.098 -10.422 1.00 82.12 730 THR A CA 1
ATOM 5765 C C . THR A 1 730 ? 7.990 27.726 -10.401 1.00 82.12 730 THR A C 1
ATOM 5767 O O . THR A 1 730 ? 7.336 26.718 -10.155 1.00 82.12 730 THR A O 1
ATOM 5770 N N . GLN A 1 731 ? 9.311 27.662 -10.599 1.00 79.56 731 GLN A N 1
ATOM 5771 C CA . GLN A 1 731 ? 10.050 26.401 -10.506 1.00 79.56 731 GLN A CA 1
ATOM 5772 C C . GLN A 1 731 ? 10.020 25.800 -9.096 1.00 79.56 731 GLN A C 1
ATOM 5774 O O . GLN A 1 731 ? 9.911 24.582 -8.969 1.00 79.56 731 GLN A O 1
ATOM 5779 N N . ALA A 1 732 ? 10.129 26.623 -8.052 1.00 77.56 732 ALA A N 1
ATOM 5780 C CA . ALA A 1 732 ? 10.063 26.163 -6.667 1.00 77.56 732 ALA A CA 1
ATOM 5781 C C . ALA A 1 732 ? 8.644 25.710 -6.290 1.00 77.56 732 ALA A C 1
ATOM 5783 O O . ALA A 1 732 ? 8.466 24.604 -5.785 1.00 77.56 732 ALA A O 1
ATOM 5784 N N . ALA A 1 733 ? 7.638 26.520 -6.620 1.00 76.50 733 ALA A N 1
ATOM 5785 C CA . ALA A 1 733 ? 6.234 26.240 -6.364 1.00 76.50 733 ALA A CA 1
ATOM 5786 C C . ALA A 1 733 ? 5.782 24.944 -7.061 1.00 76.50 733 ALA A C 1
ATOM 5788 O O . ALA A 1 733 ? 5.165 24.101 -6.419 1.00 76.50 733 ALA A O 1
ATOM 5789 N N . LEU A 1 734 ? 6.145 24.726 -8.331 1.00 73.38 734 LEU A N 1
ATOM 5790 C CA . LEU A 1 734 ? 5.781 23.507 -9.071 1.00 73.38 734 LEU A CA 1
ATOM 5791 C C . LEU A 1 734 ? 6.489 22.242 -8.569 1.00 73.38 734 LEU A C 1
ATOM 5793 O O . LEU A 1 734 ? 5.953 21.147 -8.705 1.00 73.38 734 LEU A O 1
ATOM 5797 N N . ARG A 1 735 ? 7.699 22.363 -8.011 1.00 68.19 735 ARG A N 1
ATOM 5798 C CA . ARG A 1 735 ? 8.414 21.221 -7.411 1.00 68.19 735 ARG A CA 1
ATOM 5799 C C . ARG A 1 735 ? 7.821 20.796 -6.074 1.00 68.19 735 ARG A C 1
ATOM 5801 O O . ARG A 1 735 ? 8.055 19.664 -5.661 1.00 68.19 735 ARG A O 1
ATOM 5808 N N . GLY A 1 736 ? 7.136 21.718 -5.405 1.00 56.25 736 GLY A N 1
ATOM 5809 C CA . GLY A 1 736 ? 6.688 21.551 -4.035 1.00 56.25 736 GLY A CA 1
ATOM 5810 C C . GLY A 1 736 ? 5.210 21.317 -3.825 1.00 56.25 736 GLY A C 1
ATOM 5811 O O . GLY A 1 736 ? 4.830 20.974 -2.719 1.00 56.25 736 GLY A O 1
ATOM 5812 N N . GLN A 1 737 ? 4.394 21.496 -4.858 1.00 55.19 737 GLN A N 1
ATOM 5813 C CA . GLN A 1 737 ? 2.953 21.340 -4.747 1.00 55.19 737 GLN A CA 1
ATOM 5814 C C . GLN A 1 737 ? 2.520 19.907 -5.023 1.00 55.19 737 GLN A C 1
ATOM 5816 O O . GLN A 1 737 ? 2.763 19.362 -6.102 1.00 55.19 737 GLN A O 1
ATOM 5821 N N . SER A 1 738 ? 1.774 19.341 -4.078 1.00 52.69 738 SER A N 1
ATOM 5822 C CA . SER A 1 738 ? 0.988 18.124 -4.314 1.00 52.69 738 SER A CA 1
ATOM 5823 C C . SER A 1 738 ? -0.165 18.364 -5.306 1.00 52.69 738 SER A C 1
ATOM 5825 O O . SER A 1 738 ? -0.600 17.442 -5.997 1.00 52.69 738 SER A O 1
ATOM 5827 N N . HIS A 1 739 ? -0.653 19.609 -5.375 1.00 51.78 739 HIS A N 1
ATOM 5828 C CA . HIS A 1 739 ? -1.744 20.078 -6.229 1.00 51.78 739 HIS A CA 1
ATOM 5829 C C . HIS A 1 739 ? -1.598 21.588 -6.481 1.00 51.78 739 HIS A C 1
ATOM 5831 O O . HIS A 1 739 ? -1.404 22.335 -5.526 1.00 51.78 739 HIS A O 1
ATOM 5837 N N . VAL A 1 740 ? -1.737 22.037 -7.734 1.00 57.44 740 VAL A N 1
ATOM 5838 C CA . VAL A 1 740 ? -1.762 23.467 -8.092 1.00 57.44 740 VAL A CA 1
ATOM 5839 C C . VAL A 1 740 ? -3.220 23.899 -8.277 1.00 57.44 740 VAL A C 1
ATOM 5841 O O . VAL A 1 740 ? -3.867 23.377 -9.184 1.00 57.44 740 VAL A O 1
ATOM 5844 N N . PRO A 1 741 ? -3.757 24.801 -7.437 1.00 57.84 741 PRO A N 1
ATOM 5845 C CA . PRO A 1 741 ? -5.095 25.367 -7.600 1.00 57.84 741 PRO A CA 1
ATOM 5846 C C . PRO A 1 741 ? -5.292 25.976 -8.991 1.00 57.84 741 PRO A C 1
ATOM 5848 O O . PRO A 1 741 ? -4.366 26.560 -9.553 1.00 57.84 741 PRO A O 1
ATOM 5851 N N . ALA A 1 742 ? -6.482 25.831 -9.566 1.00 51.12 742 ALA A N 1
ATOM 5852 C CA . ALA A 1 742 ? -6.776 26.308 -10.916 1.00 51.12 742 ALA A CA 1
ATOM 5853 C C . ALA A 1 742 ? -7.267 27.765 -10.939 1.00 51.12 742 ALA A C 1
ATOM 5855 O O . ALA A 1 742 ? -7.145 28.439 -11.964 1.00 51.12 742 ALA A O 1
ATOM 5856 N N . THR A 1 743 ? -7.802 28.259 -9.818 1.00 59.62 743 THR A N 1
ATOM 5857 C CA . THR A 1 743 ? -8.287 29.638 -9.653 1.00 59.62 743 THR A CA 1
ATOM 5858 C C . THR A 1 743 ? -7.911 30.206 -8.286 1.00 59.62 743 THR A C 1
ATOM 5860 O O . THR A 1 743 ? -7.653 29.461 -7.342 1.00 59.62 743 THR A O 1
ATOM 5863 N N . GLU A 1 744 ? -7.912 31.535 -8.160 1.00 55.91 744 GLU A N 1
ATOM 5864 C CA . GLU A 1 744 ? -7.599 32.236 -6.906 1.00 55.91 744 GLU A CA 1
ATOM 5865 C C . GLU A 1 744 ? -8.530 31.807 -5.757 1.00 55.91 744 GLU A C 1
ATOM 5867 O O . GLU A 1 744 ? -8.094 31.650 -4.620 1.00 55.91 744 GLU A O 1
ATOM 5872 N N . ASN A 1 745 ? -9.796 31.508 -6.074 1.00 57.91 745 ASN A N 1
ATOM 5873 C CA . ASN A 1 745 ? -10.828 31.106 -5.111 1.00 57.91 745 ASN A CA 1
ATOM 5874 C C . ASN A 1 745 ? -10.586 29.725 -4.468 1.00 57.91 745 ASN A C 1
ATOM 5876 O O . ASN A 1 745 ? -11.235 29.383 -3.480 1.00 57.91 745 ASN A O 1
ATOM 5880 N N . GLU A 1 746 ? -9.686 28.913 -5.026 1.00 58.47 746 GLU A N 1
ATOM 5881 C CA . GLU A 1 746 ? -9.295 27.609 -4.474 1.00 58.47 746 GLU A CA 1
ATOM 5882 C C . GLU A 1 746 ? -8.149 27.727 -3.449 1.00 58.47 746 GLU A C 1
ATOM 5884 O O . GLU A 1 746 ? -7.858 26.770 -2.723 1.00 58.47 746 GLU A O 1
ATOM 5889 N N . VAL A 1 747 ? -7.501 28.894 -3.349 1.00 69.31 747 VAL A N 1
ATOM 5890 C CA . VAL A 1 747 ? -6.429 29.143 -2.382 1.00 69.31 747 VAL A CA 1
ATOM 5891 C C . VAL A 1 747 ? -7.032 29.519 -1.036 1.00 69.31 747 VAL A C 1
ATOM 5893 O O . VAL A 1 747 ? -7.422 30.653 -0.795 1.00 69.31 747 VAL A O 1
ATOM 5896 N N . LYS A 1 748 ? -7.092 28.534 -0.137 1.00 75.69 748 LYS A N 1
ATOM 5897 C CA . LYS A 1 748 ? -7.641 28.699 1.218 1.00 75.69 748 LYS A CA 1
ATOM 5898 C C . LYS A 1 748 ? -6.609 29.075 2.274 1.00 75.69 748 LYS A C 1
ATOM 5900 O O . LYS A 1 748 ? -6.969 29.186 3.434 1.00 75.69 748 LYS A O 1
ATOM 5905 N N . HIS A 1 749 ? -5.333 29.212 1.923 1.00 83.75 749 HIS A N 1
ATOM 5906 C CA . HIS A 1 749 ? -4.266 29.459 2.893 1.00 83.75 749 HIS A CA 1
ATOM 5907 C C . HIS A 1 749 ? -3.692 30.857 2.713 1.00 83.75 749 HIS A C 1
ATOM 5909 O O . HIS A 1 749 ? -3.352 31.250 1.597 1.00 83.75 749 HIS A O 1
ATOM 5915 N N . HIS A 1 750 ? -3.531 31.576 3.820 1.00 88.81 750 HIS A N 1
ATOM 5916 C CA . HIS A 1 750 ? -2.885 32.879 3.852 1.00 88.81 750 HIS A CA 1
ATOM 5917 C C . HIS A 1 750 ? -1.578 32.819 4.640 1.00 88.81 750 HIS A C 1
ATOM 5919 O O . HIS A 1 750 ? -1.453 32.089 5.626 1.00 88.81 750 HIS A O 1
ATOM 5925 N N . TYR A 1 751 ? -0.596 33.599 4.194 1.00 91.56 751 TYR A N 1
ATOM 5926 C CA . TYR A 1 751 ? 0.746 33.621 4.761 1.00 91.56 751 TYR A CA 1
ATOM 5927 C C . TYR A 1 751 ? 1.121 35.021 5.216 1.00 91.56 751 TYR A C 1
ATOM 5929 O O . TYR A 1 751 ? 0.942 36.001 4.491 1.00 91.56 751 TYR A O 1
ATOM 5937 N N . VAL A 1 752 ? 1.738 35.106 6.391 1.00 91.44 752 VAL A N 1
ATOM 5938 C CA . VAL A 1 752 ? 2.260 36.363 6.931 1.00 91.44 752 VAL A CA 1
ATOM 5939 C C . VAL A 1 752 ? 3.695 36.190 7.411 1.00 91.44 752 VAL A C 1
ATOM 5941 O O . VAL A 1 752 ? 4.051 35.174 8.008 1.00 91.44 752 VAL A O 1
ATOM 5944 N N . GLY A 1 753 ? 4.536 37.188 7.138 1.00 92.12 753 GLY A N 1
ATOM 5945 C CA . GLY A 1 753 ? 5.905 37.236 7.647 1.00 92.12 753 GLY A CA 1
ATOM 5946 C C . GLY A 1 753 ? 5.959 37.958 8.990 1.00 92.12 753 GLY A C 1
ATOM 5947 O O . GLY A 1 753 ? 5.272 38.961 9.177 1.00 92.12 753 GLY A O 1
ATOM 5948 N N . LEU A 1 754 ? 6.791 37.489 9.916 1.00 90.88 754 LEU A N 1
ATOM 5949 C CA . LEU A 1 754 ? 7.083 38.162 11.176 1.00 90.88 754 LEU A CA 1
ATOM 5950 C C . LEU A 1 754 ? 8.579 38.396 11.320 1.00 90.88 754 LEU A C 1
ATOM 5952 O O . LEU A 1 754 ? 9.384 37.475 11.181 1.00 90.88 754 LEU A O 1
ATOM 5956 N N . VAL A 1 755 ? 8.937 39.630 11.647 1.00 89.44 755 VAL A N 1
ATOM 5957 C CA . VAL A 1 755 ? 10.326 40.060 11.824 1.00 89.44 755 VAL A CA 1
ATOM 5958 C C . VAL A 1 755 ? 10.474 40.877 13.096 1.00 89.44 755 VAL A C 1
ATOM 5960 O O . VAL A 1 755 ? 9.508 41.460 13.599 1.00 89.44 755 VAL A O 1
ATOM 5963 N N . ARG A 1 756 ? 11.693 40.913 13.628 1.00 84.81 756 ARG A N 1
ATOM 5964 C CA . ARG A 1 756 ? 12.044 41.802 14.729 1.00 84.81 756 ARG A CA 1
ATOM 5965 C C . ARG A 1 756 ? 12.462 43.159 14.172 1.00 84.81 756 ARG A C 1
ATOM 5967 O O . ARG A 1 756 ? 13.222 43.227 13.215 1.00 84.81 756 ARG A O 1
ATOM 5974 N N . VAL A 1 757 ? 11.959 44.234 14.773 1.00 80.19 757 VAL A N 1
ATOM 5975 C CA . VAL A 1 757 ? 12.323 45.611 14.418 1.00 80.19 757 VAL A CA 1
ATOM 5976 C C . VAL A 1 757 ? 12.402 46.427 15.698 1.00 80.19 757 VAL A C 1
ATOM 5978 O O . VAL A 1 757 ? 11.403 46.568 16.402 1.00 80.19 757 VAL A O 1
ATOM 5981 N N . GLY A 1 758 ? 13.592 46.922 16.048 1.00 74.75 758 GLY A N 1
ATOM 5982 C CA . GLY A 1 758 ? 13.767 47.793 17.218 1.00 74.75 758 GLY A CA 1
ATOM 5983 C C . GLY A 1 758 ? 13.266 47.187 18.539 1.00 74.75 758 GLY A C 1
ATOM 5984 O O . GLY A 1 758 ? 12.679 47.900 19.349 1.00 74.75 758 GLY A O 1
ATOM 5985 N N . GLY A 1 759 ? 13.439 45.873 18.737 1.00 77.75 759 GLY A N 1
ATOM 5986 C CA . GLY A 1 759 ? 12.965 45.158 19.933 1.00 77.75 759 GLY A CA 1
ATOM 5987 C C . GLY A 1 759 ? 11.463 44.844 19.945 1.00 77.75 759 GLY A C 1
ATOM 5988 O O . GLY A 1 759 ? 10.923 44.469 20.982 1.00 77.75 759 GLY A O 1
ATOM 5989 N N . ARG A 1 760 ? 10.767 44.986 18.812 1.00 82.88 760 ARG A N 1
ATOM 5990 C CA . ARG A 1 760 ? 9.341 44.660 18.657 1.00 82.88 760 ARG A CA 1
ATOM 5991 C C . ARG A 1 760 ? 9.128 43.582 17.606 1.00 82.88 760 ARG A C 1
ATOM 5993 O O . ARG A 1 760 ? 9.892 43.492 16.648 1.00 82.88 760 ARG A O 1
ATOM 6000 N N . LEU A 1 761 ? 8.078 42.785 17.784 1.00 86.38 761 LEU A N 1
ATOM 6001 C CA . LEU A 1 761 ? 7.621 41.801 16.812 1.00 86.38 761 LEU A CA 1
ATOM 6002 C C . LEU A 1 761 ? 6.643 42.479 15.851 1.00 86.38 761 LEU A C 1
ATOM 6004 O O . LEU A 1 761 ? 5.605 43.000 16.271 1.00 86.38 761 LEU A O 1
ATOM 6008 N N . VAL A 1 762 ? 6.980 42.479 14.565 1.00 87.50 762 VAL A N 1
ATOM 6009 C CA . VAL A 1 762 ? 6.207 43.148 13.515 1.00 87.50 762 VAL A CA 1
ATOM 6010 C C . VAL A 1 762 ? 5.692 42.114 12.522 1.00 87.50 762 VAL A C 1
ATOM 6012 O O . VAL A 1 762 ? 6.474 41.341 11.973 1.00 87.50 762 VAL A O 1
ATOM 6015 N N . VAL A 1 763 ? 4.382 42.130 12.273 1.00 89.75 763 VAL A N 1
ATOM 6016 C CA . VAL A 1 763 ? 3.719 41.347 11.225 1.00 89.75 763 VAL A CA 1
ATOM 6017 C C . VAL A 1 763 ? 3.709 42.144 9.924 1.00 89.75 763 VAL A C 1
ATOM 6019 O O . VAL A 1 763 ? 3.288 43.305 9.879 1.00 89.75 763 VAL A O 1
ATOM 6022 N N . LEU A 1 764 ? 4.149 41.485 8.858 1.00 90.62 764 LEU A N 1
ATOM 6023 C CA . LEU A 1 764 ? 4.185 41.960 7.483 1.00 90.62 764 LEU A CA 1
ATOM 6024 C C . LEU A 1 764 ? 3.231 41.101 6.642 1.00 90.62 764 LEU A C 1
ATOM 6026 O O . LEU A 1 764 ? 3.633 40.121 6.010 1.00 90.62 764 LEU A O 1
ATOM 6030 N N . ASP A 1 765 ? 1.955 41.477 6.663 1.00 90.06 765 ASP A N 1
ATOM 6031 C CA . ASP A 1 765 ? 0.891 40.877 5.854 1.00 90.06 765 ASP A CA 1
ATOM 6032 C C . ASP A 1 765 ? 0.719 41.683 4.559 1.00 90.06 765 ASP A C 1
ATOM 6034 O O . ASP A 1 765 ? 0.338 42.853 4.608 1.00 90.06 765 ASP A O 1
ATOM 6038 N N . GLY A 1 766 ? 1.010 41.065 3.410 1.00 86.44 766 GLY A N 1
ATOM 6039 C CA . GLY A 1 766 ? 0.972 41.718 2.097 1.00 86.44 766 GLY A CA 1
ATOM 6040 C C . GLY A 1 766 ? -0.412 42.231 1.684 1.00 86.44 766 GLY A C 1
ATOM 6041 O O . GLY A 1 766 ? -0.485 43.136 0.854 1.00 86.44 766 GLY A O 1
ATOM 6042 N N . VAL A 1 767 ? -1.490 41.715 2.283 1.00 85.69 767 VAL A N 1
ATOM 6043 C CA . VAL A 1 767 ? -2.876 42.137 2.009 1.00 85.69 767 VAL A CA 1
ATOM 6044 C C . VAL A 1 767 ? -3.242 43.413 2.785 1.00 85.69 767 VAL A C 1
ATOM 6046 O O . VAL A 1 767 ? -4.194 44.115 2.441 1.00 85.69 767 VAL A O 1
ATOM 6049 N N . LYS A 1 768 ? -2.489 43.765 3.837 1.00 85.62 768 LYS A N 1
ATOM 6050 C CA . LYS A 1 768 ? -2.747 44.967 4.647 1.00 85.62 768 LYS A CA 1
ATOM 6051 C C . LYS A 1 768 ? -2.081 46.207 4.052 1.00 85.62 768 LYS A C 1
ATOM 6053 O O . LYS A 1 768 ? -1.087 46.146 3.339 1.00 85.62 768 LYS A O 1
ATOM 6058 N N . GLU A 1 769 ? -2.602 47.376 4.419 1.00 78.25 769 GLU A N 1
ATOM 6059 C CA . GLU A 1 769 ? -2.056 48.665 3.966 1.00 78.25 769 GLU A CA 1
ATOM 6060 C C . GLU A 1 769 ? -0.691 49.009 4.583 1.00 78.25 769 GLU A C 1
ATOM 6062 O O . GLU A 1 769 ? 0.055 49.815 4.029 1.00 78.25 769 GLU A O 1
ATOM 6067 N N . ARG A 1 770 ? -0.359 48.441 5.750 1.00 81.00 770 ARG A N 1
ATOM 6068 C CA . ARG A 1 770 ? 0.874 48.751 6.488 1.00 81.00 770 ARG A CA 1
ATOM 6069 C C . ARG A 1 770 ? 1.289 47.623 7.443 1.00 81.00 770 ARG A C 1
ATOM 6071 O O . ARG A 1 770 ? 0.413 46.898 7.915 1.00 81.00 770 ARG A O 1
ATOM 6078 N N . PRO A 1 771 ? 2.588 47.534 7.795 1.00 85.81 771 PRO A N 1
ATOM 6079 C CA . PRO A 1 771 ? 3.089 46.683 8.877 1.00 85.81 771 PRO A CA 1
ATOM 6080 C C . PRO A 1 771 ? 2.386 46.931 10.217 1.00 85.81 771 PRO A C 1
ATOM 6082 O O . PRO A 1 771 ? 2.044 48.076 10.532 1.00 85.81 771 PRO A O 1
ATOM 6085 N N . MET A 1 772 ? 2.234 45.881 11.029 1.00 83.56 772 MET A N 1
ATOM 6086 C CA . MET A 1 772 ? 1.572 45.944 12.339 1.00 83.56 772 MET A CA 1
ATOM 6087 C C . MET A 1 772 ? 2.491 45.439 13.451 1.00 83.56 772 MET A C 1
ATOM 6089 O O . MET A 1 772 ? 3.090 44.375 13.333 1.00 83.56 772 MET A O 1
ATOM 6093 N N . CYS A 1 773 ? 2.593 46.186 14.549 1.00 82.62 773 CYS A N 1
ATOM 6094 C CA . CYS A 1 773 ? 3.305 45.744 15.746 1.00 82.62 773 CYS A CA 1
ATOM 6095 C C . CYS A 1 773 ? 2.389 44.837 16.574 1.00 82.62 773 CYS A C 1
ATOM 6097 O O . CYS A 1 773 ? 1.292 45.256 16.930 1.00 82.62 773 CYS A O 1
ATOM 6099 N N . VAL A 1 774 ? 2.842 43.626 16.902 1.00 81.25 774 VAL A N 1
ATOM 6100 C CA . VAL A 1 774 ? 2.020 42.610 17.592 1.00 81.25 774 VAL A CA 1
ATOM 6101 C C . VAL A 1 774 ? 2.603 42.137 18.924 1.00 81.25 774 VAL A C 1
ATOM 6103 O O . VAL A 1 774 ? 2.059 41.230 19.547 1.00 81.25 774 VAL A O 1
ATOM 6106 N N . GLY A 1 775 ? 3.715 42.724 19.368 1.00 77.88 775 GLY A N 1
ATOM 6107 C CA . GLY A 1 775 ? 4.303 42.425 20.671 1.00 77.88 775 GLY A CA 1
ATOM 6108 C C . GLY A 1 775 ? 5.701 43.008 20.857 1.00 77.88 775 GLY A C 1
ATOM 6109 O O . GLY A 1 775 ? 6.325 43.491 19.911 1.00 77.88 775 GLY A O 1
ATOM 6110 N N . GLU A 1 776 ? 6.207 42.949 22.087 1.00 80.75 776 GLU A N 1
ATOM 6111 C CA . GLU A 1 776 ? 7.596 43.286 22.418 1.00 80.75 776 GLU A CA 1
ATOM 6112 C C . GLU A 1 776 ? 8.467 42.023 22.447 1.00 80.75 776 GLU A C 1
ATOM 6114 O O . GLU A 1 776 ? 8.023 40.952 22.862 1.00 80.75 776 GLU A O 1
ATOM 6119 N N . VAL A 1 777 ? 9.723 42.151 22.019 1.00 80.56 777 VAL A N 1
ATOM 6120 C CA . VAL A 1 777 ? 10.734 41.092 22.072 1.00 80.56 777 VAL A CA 1
ATOM 6121 C C . VAL A 1 777 ? 11.690 41.433 23.215 1.00 80.56 777 VAL A C 1
ATOM 6123 O O . VAL A 1 777 ? 12.520 42.328 23.096 1.00 80.56 777 VAL A O 1
ATOM 6126 N N . GLY A 1 778 ? 11.550 40.738 24.347 1.00 66.25 778 GLY A N 1
ATOM 6127 C CA . GLY A 1 778 ? 12.210 41.073 25.620 1.00 66.25 778 GLY A CA 1
ATOM 6128 C C . GLY A 1 778 ? 13.736 40.878 25.693 1.00 66.25 778 GLY A C 1
ATOM 6129 O O . GLY A 1 778 ? 14.299 41.013 26.778 1.00 66.25 778 GLY A O 1
ATOM 6130 N N . GLY A 1 779 ? 14.406 40.564 24.581 1.00 67.44 779 GLY A N 1
ATOM 6131 C CA . GLY A 1 779 ? 15.843 40.285 24.513 1.00 67.44 779 GLY A CA 1
ATOM 6132 C C . GLY A 1 779 ? 16.342 40.081 23.077 1.00 67.44 779 GLY A C 1
ATOM 6133 O O . GLY A 1 779 ? 15.554 39.891 22.152 1.00 67.44 779 GLY A O 1
ATOM 6134 N N . GLU A 1 780 ? 17.662 40.135 22.870 1.00 64.50 780 GLU A N 1
ATOM 6135 C CA . GLU A 1 780 ? 18.273 39.949 21.540 1.00 64.50 780 GLU A CA 1
ATOM 6136 C C . GLU A 1 780 ? 18.421 38.471 21.127 1.00 64.50 780 GLU A C 1
ATOM 6138 O O . GLU A 1 780 ? 18.771 38.182 19.980 1.00 64.50 780 GLU A O 1
ATOM 6143 N N . ASP A 1 781 ? 18.138 37.537 22.036 1.00 66.06 781 ASP A N 1
ATOM 6144 C CA . ASP A 1 781 ? 18.327 36.101 21.861 1.00 66.06 781 ASP A CA 1
ATOM 6145 C C . ASP A 1 781 ? 17.132 35.395 21.191 1.00 66.06 781 ASP A C 1
ATOM 6147 O O . ASP A 1 781 ? 15.997 35.878 21.176 1.00 66.06 781 ASP A O 1
ATOM 6151 N N . ALA A 1 782 ? 17.393 34.197 20.656 1.00 64.69 782 ALA A N 1
ATOM 6152 C CA . ALA A 1 782 ? 16.413 33.373 19.941 1.00 64.69 782 ALA A CA 1
ATOM 6153 C C . ALA A 1 782 ? 15.162 33.060 20.780 1.00 64.69 782 ALA A C 1
ATOM 6155 O O . ALA A 1 782 ? 14.042 33.035 20.265 1.00 64.69 782 ALA A O 1
ATOM 6156 N N . THR A 1 783 ? 15.358 32.842 22.083 1.00 68.94 783 THR A N 1
ATOM 6157 C CA . THR A 1 783 ? 14.301 32.480 23.035 1.00 68.94 783 THR A CA 1
ATOM 6158 C C . THR A 1 783 ? 13.277 33.598 23.170 1.00 68.94 783 THR A C 1
ATOM 6160 O O . THR A 1 783 ? 12.076 33.333 23.213 1.00 68.94 783 THR A O 1
ATOM 6163 N N . SER A 1 784 ? 13.741 34.849 23.185 1.00 75.69 784 SER A N 1
ATOM 6164 C CA . SER A 1 784 ? 12.888 36.034 23.276 1.00 75.69 784 SER A CA 1
ATOM 6165 C C . SER A 1 784 ? 12.017 36.208 22.031 1.00 75.69 784 SER A C 1
ATOM 6167 O O . SER A 1 784 ? 10.828 36.510 22.141 1.00 75.69 784 SER A O 1
ATOM 6169 N N . MET A 1 785 ? 12.582 35.955 20.847 1.00 79.00 785 MET A N 1
ATOM 6170 C CA . MET A 1 785 ? 11.864 36.038 19.572 1.00 79.00 785 MET A CA 1
ATOM 6171 C C . MET A 1 785 ? 10.794 34.942 19.450 1.00 79.00 785 MET A C 1
ATOM 6173 O O . MET A 1 785 ? 9.653 35.211 19.069 1.00 79.00 785 MET A O 1
ATOM 6177 N N . LEU A 1 786 ? 11.128 33.716 19.862 1.00 80.00 786 LEU A N 1
ATOM 6178 C CA . LEU A 1 786 ? 10.181 32.604 19.907 1.00 80.00 786 LEU A CA 1
ATOM 6179 C C . LEU A 1 786 ? 9.058 32.847 20.932 1.00 80.00 786 LEU A C 1
ATOM 6181 O O . LEU A 1 786 ? 7.898 32.565 20.644 1.00 80.00 786 LEU A O 1
ATOM 6185 N N . ALA A 1 787 ? 9.369 33.400 22.108 1.00 78.94 787 ALA A N 1
ATOM 6186 C CA . ALA A 1 787 ? 8.369 33.724 23.127 1.00 78.94 787 ALA A CA 1
ATOM 6187 C C . ALA A 1 787 ? 7.367 34.790 22.648 1.00 78.94 787 ALA A C 1
ATOM 6189 O O . ALA A 1 787 ? 6.161 34.623 22.837 1.00 78.94 787 ALA A O 1
ATOM 6190 N N . ALA A 1 788 ? 7.847 35.845 21.981 1.00 81.56 788 ALA A N 1
ATOM 6191 C CA . ALA A 1 788 ? 6.986 36.873 21.397 1.00 81.56 788 ALA A CA 1
ATOM 6192 C C . ALA A 1 788 ? 6.055 36.287 20.320 1.00 81.56 788 ALA A C 1
ATOM 6194 O O . ALA A 1 788 ? 4.859 36.577 20.299 1.00 81.56 788 ALA A O 1
ATOM 6195 N N . MET A 1 789 ? 6.584 35.398 19.473 1.00 86.44 789 MET A N 1
ATOM 6196 C CA . MET A 1 789 ? 5.808 34.708 18.443 1.00 86.44 789 MET A CA 1
ATOM 6197 C C . MET A 1 789 ? 4.734 33.775 19.033 1.00 86.44 789 MET A C 1
ATOM 6199 O O . MET A 1 789 ? 3.580 33.804 18.603 1.00 86.44 789 MET A O 1
ATOM 6203 N N . LYS A 1 790 ? 5.060 33.005 20.080 1.00 82.19 790 LYS A N 1
ATOM 6204 C CA . LYS A 1 790 ? 4.067 32.199 20.818 1.00 82.19 790 LYS A CA 1
ATOM 6205 C C . LYS A 1 790 ? 2.943 33.067 21.389 1.00 82.19 790 LYS A C 1
ATOM 6207 O O . LYS A 1 790 ? 1.775 32.683 21.316 1.00 82.19 790 LYS A O 1
ATOM 6212 N N . GLY A 1 791 ? 3.284 34.243 21.921 1.00 80.44 791 GLY A N 1
ATOM 6213 C CA . GLY A 1 791 ? 2.315 35.226 22.408 1.00 80.44 791 GLY A CA 1
ATOM 6214 C C . GLY A 1 791 ? 1.355 35.694 21.313 1.00 80.44 791 GLY A C 1
ATOM 6215 O O . GLY A 1 791 ? 0.141 35.682 21.525 1.00 80.44 791 GLY A O 1
ATOM 6216 N N . PHE A 1 792 ? 1.884 36.022 20.130 1.00 83.31 792 PHE A N 1
ATOM 6217 C CA . PHE A 1 792 ? 1.084 36.393 18.960 1.00 83.31 792 PHE A CA 1
ATOM 6218 C C . PHE A 1 792 ? 0.119 35.275 18.545 1.00 83.31 792 PHE A C 1
ATOM 6220 O O . PHE A 1 792 ? -1.080 35.519 18.432 1.00 83.31 792 PHE A O 1
ATOM 6227 N N . VAL A 1 793 ? 0.600 34.039 18.390 1.00 82.38 793 VAL A N 1
ATOM 6228 C CA . VAL A 1 793 ? -0.249 32.907 17.978 1.00 82.38 793 VAL A CA 1
ATOM 6229 C C . VAL A 1 793 ? -1.342 32.604 18.999 1.00 82.38 793 VAL A C 1
ATOM 6231 O O . VAL A 1 793 ? -2.505 32.440 18.638 1.00 82.38 793 VAL A O 1
ATOM 6234 N N . THR A 1 794 ? -0.988 32.570 20.284 1.00 78.50 794 THR A N 1
ATOM 6235 C CA . THR A 1 794 ? -1.933 32.221 21.356 1.00 78.50 794 THR A CA 1
ATOM 6236 C C . THR A 1 794 ? -3.021 33.281 21.529 1.00 78.50 794 THR A C 1
ATOM 6238 O O . THR A 1 794 ? -4.148 32.952 21.897 1.00 78.50 794 THR A O 1
ATOM 6241 N N . THR A 1 795 ? -2.692 34.546 21.256 1.00 77.06 795 THR A N 1
ATOM 6242 C CA . THR A 1 795 ? -3.600 35.682 21.463 1.00 77.06 795 THR A CA 1
ATOM 6243 C C . THR A 1 795 ? -4.397 35.992 20.195 1.00 77.06 795 THR A C 1
ATOM 6245 O O . THR A 1 795 ? -5.619 35.939 20.213 1.00 77.06 795 THR A O 1
ATOM 6248 N N . CYS A 1 796 ? -3.728 36.226 19.064 1.00 77.12 796 CYS A N 1
ATOM 6249 C CA . CYS A 1 796 ? -4.374 36.663 17.823 1.00 77.12 796 CYS A CA 1
ATOM 6250 C C . CYS A 1 796 ? -4.899 35.523 16.947 1.00 77.12 796 CYS A C 1
ATOM 6252 O O . CYS A 1 796 ? -5.751 35.760 16.092 1.00 77.12 796 CYS A O 1
ATOM 6254 N N . MET A 1 797 ? -4.388 34.299 17.116 1.00 78.94 797 MET A N 1
ATOM 6255 C CA . MET A 1 797 ? -4.691 33.160 16.237 1.00 78.94 797 MET A CA 1
ATOM 6256 C C . MET A 1 797 ? -5.318 31.984 16.989 1.00 78.94 797 MET A C 1
ATOM 6258 O O . MET A 1 797 ? -5.297 30.851 16.512 1.00 78.94 797 MET A O 1
ATOM 6262 N N . LYS A 1 798 ? -5.924 32.240 18.152 1.00 72.31 798 LYS A N 1
ATOM 6263 C CA . LYS A 1 798 ? -6.493 31.207 19.027 1.00 72.31 798 LYS A CA 1
ATOM 6264 C C . LYS A 1 798 ? -7.430 30.233 18.300 1.00 72.31 798 LYS A C 1
ATOM 6266 O O . LYS A 1 798 ? -7.309 29.026 18.483 1.00 72.31 798 LYS A O 1
ATOM 6271 N N . GLY A 1 799 ? -8.318 30.739 17.440 1.00 67.69 799 GLY A N 1
ATOM 6272 C CA . GLY A 1 799 ? -9.231 29.898 16.655 1.00 67.69 799 GLY A CA 1
ATOM 6273 C C . GLY A 1 799 ? -8.514 28.974 15.662 1.00 67.69 799 GLY A C 1
ATOM 6274 O O . GLY A 1 799 ? -8.945 27.843 15.462 1.00 67.69 799 GLY A O 1
ATOM 6275 N N . GLN A 1 800 ? -7.390 29.424 15.098 1.00 73.38 800 GLN A N 1
ATOM 6276 C CA . GLN A 1 800 ? -6.560 28.646 14.170 1.00 73.38 800 GLN A CA 1
ATOM 6277 C C . GLN A 1 800 ? -5.767 27.555 14.910 1.00 73.38 800 GLN A C 1
ATOM 6279 O O . GLN A 1 800 ? -5.662 26.424 14.434 1.00 73.38 800 GLN A O 1
ATOM 6284 N N . VAL A 1 801 ? -5.276 27.866 16.117 1.00 68.44 801 VAL A N 1
ATOM 6285 C CA . VAL A 1 801 ? -4.598 26.904 17.004 1.00 68.44 801 VAL A CA 1
ATOM 6286 C C . VAL A 1 801 ? -5.554 25.801 17.457 1.00 68.44 801 VAL A C 1
ATOM 6288 O O . VAL A 1 801 ? -5.225 24.623 17.348 1.00 68.44 801 VAL A O 1
ATOM 6291 N N . GLU A 1 802 ? -6.753 26.157 17.929 1.00 65.56 802 GLU A N 1
ATOM 6292 C CA . GLU A 1 802 ? -7.759 25.186 18.391 1.00 65.56 802 GLU A CA 1
ATOM 6293 C C . GLU A 1 802 ? -8.238 24.254 17.269 1.00 65.56 802 GLU A C 1
ATOM 6295 O O . GLU A 1 802 ? -8.563 23.090 17.520 1.00 65.56 802 GLU A O 1
ATOM 6300 N N . ALA A 1 803 ? -8.255 24.748 16.031 1.00 60.59 803 ALA A N 1
ATOM 6301 C CA . ALA A 1 803 ? -8.615 23.966 14.859 1.00 60.59 803 ALA A CA 1
ATOM 6302 C C . ALA A 1 803 ? -7.471 23.081 14.326 1.00 60.59 803 ALA A C 1
ATOM 6304 O O . ALA A 1 803 ? -7.726 22.181 13.527 1.00 60.59 803 ALA A O 1
ATOM 6305 N N . GLY A 1 804 ? -6.228 23.298 14.775 1.00 62.75 804 GLY A N 1
ATOM 6306 C CA . GLY A 1 804 ? -5.049 22.583 14.281 1.00 62.75 804 GLY A CA 1
ATOM 6307 C C . GLY A 1 804 ? -4.687 22.929 12.833 1.00 62.75 804 GLY A C 1
ATOM 6308 O O . GLY A 1 804 ? -4.167 22.074 12.123 1.00 62.75 804 GLY A O 1
ATOM 6309 N N . MET A 1 805 ? -4.993 24.154 12.393 1.00 67.81 805 MET A N 1
ATOM 6310 C CA . MET A 1 805 ? -4.863 24.612 10.998 1.00 67.81 805 MET A CA 1
ATOM 6311 C C . MET A 1 805 ? -3.776 25.688 10.840 1.00 67.81 805 MET A C 1
ATOM 6313 O O . MET A 1 805 ? -3.901 26.608 10.038 1.00 67.81 805 MET A O 1
ATOM 6317 N N . LEU A 1 806 ? -2.713 25.586 11.644 1.00 81.38 806 LEU A N 1
ATOM 6318 C CA . LEU A 1 806 ? -1.605 26.538 11.712 1.00 81.38 806 LEU A CA 1
ATOM 6319 C C . LEU A 1 806 ? -0.275 25.822 11.445 1.00 81.38 806 LEU A C 1
ATOM 6321 O O . LEU A 1 806 ? 0.018 24.826 12.103 1.00 81.38 806 LEU A O 1
ATOM 6325 N N . SER A 1 807 ? 0.553 26.372 10.556 1.00 84.31 807 SER A N 1
ATOM 6326 C CA . SER A 1 807 ? 1.964 25.987 10.397 1.00 84.31 807 SER A CA 1
ATOM 6327 C C . SER A 1 807 ? 2.862 27.218 10.536 1.00 84.31 807 SER A C 1
ATOM 6329 O O . SER A 1 807 ? 2.488 28.332 10.155 1.00 84.31 807 SER A O 1
ATOM 6331 N N . VAL A 1 808 ? 4.044 27.033 11.126 1.00 87.62 808 VAL A N 1
ATOM 6332 C CA . VAL A 1 808 ? 5.010 28.107 11.379 1.00 87.62 808 VAL A CA 1
ATOM 6333 C C . VAL A 1 808 ? 6.393 27.663 10.922 1.00 87.62 808 VAL A C 1
ATOM 6335 O O . VAL A 1 808 ? 6.939 26.695 11.443 1.00 87.62 808 VAL A O 1
ATOM 6338 N N . LEU A 1 809 ? 6.995 28.412 10.002 1.00 89.81 809 LEU A N 1
ATOM 6339 C CA . LEU A 1 809 ? 8.392 28.253 9.610 1.00 89.81 809 LEU A CA 1
ATOM 6340 C C . LEU A 1 809 ? 9.254 29.286 10.339 1.00 89.81 809 LEU A C 1
ATOM 6342 O O . LEU A 1 809 ? 8.930 30.471 10.339 1.00 89.81 809 LEU A O 1
ATOM 6346 N N . ALA A 1 810 ? 10.366 28.863 10.927 1.00 89.31 810 ALA A N 1
ATOM 6347 C CA . ALA A 1 810 ? 11.369 29.721 11.540 1.00 89.31 810 ALA A CA 1
ATOM 6348 C C . ALA A 1 810 ? 12.591 29.844 10.629 1.00 89.31 810 ALA A C 1
ATOM 6350 O O . ALA A 1 810 ? 13.207 28.845 10.266 1.00 89.31 810 ALA A O 1
ATOM 6351 N N . LEU A 1 811 ? 12.978 31.073 10.292 1.00 88.88 811 LEU A N 1
ATOM 6352 C CA . LEU A 1 811 ? 14.233 31.346 9.602 1.00 88.88 811 LEU A CA 1
ATOM 6353 C C . LEU A 1 811 ? 15.357 31.472 10.632 1.00 88.88 811 LEU A C 1
ATOM 6355 O O . LEU A 1 811 ? 15.350 32.387 11.457 1.00 88.88 811 LEU A O 1
ATOM 6359 N N . SER A 1 812 ? 16.334 30.575 10.564 1.00 85.69 812 SER A N 1
ATOM 6360 C CA . SER A 1 812 ? 17.448 30.494 11.511 1.00 85.69 812 SER A CA 1
ATOM 6361 C C . SER A 1 812 ? 18.785 30.572 10.787 1.00 85.69 812 SER A C 1
ATOM 6363 O O . SER A 1 812 ? 18.924 30.072 9.671 1.00 85.69 812 SER A O 1
ATOM 6365 N N . LYS A 1 813 ? 19.787 31.179 11.429 1.00 82.19 813 LYS A N 1
ATOM 6366 C CA . LYS A 1 813 ? 21.175 31.170 10.947 1.00 82.19 813 LYS A CA 1
ATOM 6367 C C . LYS A 1 813 ? 21.960 30.053 11.640 1.00 82.19 813 LYS A C 1
ATOM 6369 O O . LYS A 1 813 ? 21.944 29.980 12.870 1.00 82.19 813 LYS A O 1
ATOM 6374 N N . SER A 1 814 ? 22.652 29.208 10.880 1.00 69.38 814 SER A N 1
ATOM 6375 C CA . SER A 1 814 ? 23.633 28.258 11.408 1.00 69.38 814 SER A CA 1
ATOM 6376 C C . SER A 1 814 ? 24.780 29.034 12.062 1.00 69.38 814 SER A C 1
ATOM 6378 O O . SER A 1 814 ? 25.373 29.900 11.411 1.00 69.38 814 SER A O 1
ATOM 6380 N N . GLY A 1 815 ? 25.025 28.767 13.348 1.00 54.94 815 GLY A N 1
ATOM 6381 C CA . GLY A 1 815 ? 26.057 29.427 14.155 1.00 54.94 815 GLY A CA 1
ATOM 6382 C C . GLY A 1 815 ? 27.483 29.071 13.767 1.00 54.94 815 GLY A C 1
ATOM 6383 O O . GLY A 1 815 ? 27.689 27.964 13.218 1.00 54.94 815 GLY A O 1
#

=== Feature glossary ===
Key to the feature types in this record:

pLDDT. pLDDT is the predicted lDDT-Cα score: AlphaFold's confidence that the local environment of each residue (all inter-atomic distances within 15 Å) is correctly placed. It is a per-residue number between 0 and 100, with higher meaning more reliable.

Radius of gyration, Cα contacts, bounding box. The geometric summary reports three shape descriptors. Rg (radius of gyration) measures how spread out the Cα atoms are about their centre of mass; compact globular proteins have small Rg, elongated or unfolded ones large. Cα contacts (<8 Å, |i−j|>4) count long-range residue pairs in spatial proximity — high for tightly packed folds, near zero for rods or random coil. The bounding-box extents give the protein's footprint along x, y, z in Å.

Backbone torsions (φ/ψ). Backbone dihedral angles. Every residue except chain termini has a φ (preceding-C → N → Cα → C) and a ψ (N → Cα → C → next-N). They are reported in degrees following the IUPAC sign convention. Secondary structure is essentially a statement about which (φ, ψ) basin each residue occupies.

Contact-map, Ramachandran, and PAE plots. Plot images: a contact map (which residues are close in 3D, as an N×N binary image), a Ramachandran scatter (backbone torsion angles, revealing secondary-structure composition at a glance), and — for AlphaFold structures — a PAE heatmap (pairwise prediction confidence).

Predicted aligned error. Predicted Aligned Error (PAE) is an AlphaFold confidence matrix: entry (i, j) is the expected error in the position of residue j, in ångströms, when the prediction is superimposed on the true structure at residue i. Low PAE within a block of residues means that block is internally rigid and well-predicted; high PAE between two blocks means their relative placement is uncertain even if each block individually is confident.

Secondary structure (3-state, P-SEA). Three-state secondary structure (P-SEA) collapses the eight DSSP classes into helix (a), strand (b), and coil (c). P-SEA assigns these from Cα geometry alone — distances and angles — without requiring backbone oxygens, so it works on any Cα trace.

Solvent-accessible surface area. Solvent-accessible surface area (SASA) is the area in Å² traced out by the centre of a 1.4 Å probe sphere (a water molecule) rolled over the protein's van der Waals surface (Shrake–Rupley / Lee–Richards construction). Buried residues have near-zero SASA; fully exposed residues can exceed 200 Å². The total SASA scales roughly with the number of surface residues.

Foldseek 3Di. The Foldseek 3Di string encodes local tertiary geometry as a 20-letter alphabet — one character per residue — derived from the relative positions of nearby Cα atoms. Unlike the amino-acid sequence, 3Di is a direct function of the 3D structure, so two proteins with the same fold have similar 3Di strings even at low sequence identity.

B-factor. For experimental (PDB) structures, the B-factor (temperature factor) quantifies the positional spread of each atom in the crystal — a combination of thermal vibration and static disorder — in units of Å². High B-factors mark flexible loops or poorly resolved regions; low B-factors mark the rigid, well-ordered core.

mmCIF coordinates. The mmCIF block holds the 3D Cartesian coordinates of each backbone atom (N, Cα, C, O) in ångströms. mmCIF is the PDB's canonical archive format — a tagged-loop text representation of the atomic model.

InterPro / GO / CATH / organism. Functional annotations link the protein to curated databases. InterPro entries identify conserved domains and families by matching the sequence against member-database signatures (Pfam, PROSITE, CDD, …). Gene Ontology (GO) terms describe molecular function, biological process, and cellular component in a controlled vocabulary. CATH places the structure in a hierarchical fold classification (Class/Architecture/Topology/Homologous-superfamily). The organism is the source species.

Rendered structure images. Structure images are PyMOL renders from six orthogonal camera directions. Cartoon representation draws helices as coils and strands as arrows; sticks shows the backbone as bonds; surface shows the solvent-excluded envelope. Rainbow coloring maps sequence position to hue (blue→red, N→C); chain coloring assigns a distinct color per polypeptide.

Sequence. This is the polypeptide sequence — one letter per residue, N-terminus first. Length ranges from a few dozen residues for small domains to over a thousand for large multi-domain proteins.

Secondary structure (8-state, DSSP). The SS8 string is DSSP's per-residue secondary-structure call. α-helix (H) means an i→i+4 H-bond ladder; β-strand (E) means the residue participates in a β-sheet; 3₁₀ (G) and π (I) are tighter and wider helices; T/S are turns/bends; '-' is loop.

Nearest PDB structures. Structural nearest neighbors (via Foldseek easy-search vs the PDB). Reported per hit: target PDB id, E-value, and alignment TM-score. A TM-score above ~0.5 is the conventional threshold for 'same fold'.